Protein AF-A0AAE9Y9X3-F1 (afdb_monomer)

Radius of gyration: 46.25 Å; Cα contacts (8 Å, |Δi|>4): 2436; chains: 1; bounding box: 100×84×172 Å

Secondary structure (DSSP, 8-state):
------------------S---------PPPP-GGG-EEEE---SEEEE--SSHHHHT----GGGSS----SEEEEEEEESS--TTT----BTTB----HHHHSS---HHHHHH-HHHHHHHHHHHHHHHHHHHH-TT-EEEEEETTTT-EEEEEEEGGGHHHHHTSTTEEEEEE---EEPP---PPPPPPPS--TTTTTT-EEEEEESB--TT-GGG-S-EEEEEE--S-GGG--SB-HHHHHHHHHHHHH-TTSEEEEEE--SBTTEE-HHHHHHHHHHHHHTT-SEEE--PPPPS-TTT-HHHHHHHHHHHTTPEEEESS--TTSEE--S-TTTHHHHHHHHHHHHHHHHHHSTT--HHHHHHHHHTSSTT---HHHHT--SEEE---HHHHHHHTT-GGGS--SSEEEE-BTTEEEEEEEEEE-SSS-EEEEEEEE-TTEEEEEESSEEEE-TT-EEEEEEEEEESS-EEEEEEEE-TTSPPEEEEEEEEPPPP-EEEEEEES-SEEEBT-EEEEEEEEEE-SSS-EEEEEEEEE-TTEEEEEE-TTEEEEETTEEEEEEEEEPPP-PPPEEEEE--SS----GGGGTPPPBP--BSEEEEEEEEEEEEETTEEEEEEEEETTS-EEET---SGGG--SS--SSS-S-PPTTEEEEEESSEE-TTS-EEEEEEEE-SS-EEEEEEEEEEETTT--EEEEEEEEE-SSS--EEEE--TT-----TT-SS--EEEEB-TTSS-B--EESGGGGSSS----EEEEEPPPPPPEEEEEEEEEEE-SSEEEEEEEEEEETT-SS-EEEEEEEEEES--HHHHHHHHHHHHHHH-SSPPPHHHHHHHHHHHHTTSS-HHHHHHHHTT-HHHHHHHHHHHHHHHTSSPPPHHHHHHHHHHHHTT--HHHHHHHHHHSHHHHHHTTT-HHHHHHHHIIIIISSPPPHHHHHHHHHHHHTT--HHHHHHHHTTSHHHHHHHHHHHHHHHHSSPPPHHHHHHHHHHHHHS-HHHHHHHHHTSHHHHH--

Foldseek 3Di:
DDDDDDDDDDDDDDDDDDDDDPPPDDDQFDFDDCVLKFWDFFAFPDKFFFQPDLLLLLAAADPCLQADPFQDKFKKWWFFSADALQLALDDDPPFHHNHCLNPVDFRAPCCCVDGPSNVVLVVVQVVLVVQLCVQFVQKAWDAAQRHQRSTTMIIGRSNCSNSNSVGPGTAYIYGQDWFWFLAAPDAQPAADDDDLQQLAPAAEEQEAAAADCVDPLQPAAAAEEEELDPDPVLHDDHAPLSNSLSSLLCSLRVNHHYYYYYQASYSTIGGLNSLLVSLSVCSNSPHQEYEGRGAADPQLSNDSNSSSQLSSLSSNYAYQYCHPRLSHLHQDDDSNCRSSRSSNVRNLLSSLCVLDPPDGSQQSSFLQVQADPPDSPSVSSNQQQKGFDFDSVVCSVLRSDCQATQHLAHEEEDDLQKDKYKHKIFGQDQAKWKKAKDWDKPQKDKDKPPRIDIDGHGGMDMIMIMIGHLAWIWTWIWIDTPPHGIGIYIYTYGYPFWDKAKAKDWPAQADAFFDKIKMKIKIFGAAQGWKWKKKKKFKDQQKFFDAKFPPWGDPDRGMIIHDTDIWHGWFAWFKAKAFDSPDRDDPVVVSVWFADQWFFLMKGKTFAPFWFADRNDTARIKIHTQQAKIARHHDPRSSCSDQADDPDLDRCNAAWMAGLKGHRWTSVLWRHKTWIWMDSPPWIWIKIWGFIAHPPPRHTDIWMWTTTRPPDGWIKIHDHRPGRDAPPPHPGWMWHWTHHRVSNHINTDIDRPVCPPDDRHMIIIDIGDIDGTTMDMMMTMMGGNFADKMKIKMWMDMRNHPGTHIYMRIHGYPHHGLVVLLVLLQLLLVLQEDDGDDPVRSVVNSVCCSVVVAPLLNSLLVSLLYLVNQLVVLQVLCCLQVVDGDDPVRSVVSSVCQSVFHAVLLVQLVNQLDPSLCVVLVVQQLSSQQSLCCRQQVDGDDPVRSVVRSVVVVVPQGSSNVRSVSCLDLSNLLVLLQVLLCSQQVDGDDPVSSVVLSVQSNVGHVSSSSSPNCSDPSSVVRD

Sequence (1023 aa):
MRSRAPALLVVAVTVLGVLGGVVPAGPVHAQQDPARFTATALDPVGRVRGAEVASARLARSDPDLRAPASAERVAVLVRLDQDPLATYTGGVDGAPATSPAATGRPLTAEVAATSSHARRAATREAEVTRALRAAVPGLRVVRRLPVLYGGLAATVPADQVAAVLAVPGVVAVQSDAPRPLRTGPDPVPDAPGGDLAAGEGTTVAVLGGAVDRGDDRLAGPVAEDRDLVTDPSARGPASRASTELAAAVAATAPAAALGSYRVCAEAATCAPSTVVAGLEAAVLDGADVATHLLPAPADPRTDPVALAALGADAAGTVVVDGSGAPWTATVDGPDDQVVARTGRTAGALAATAAAAPGWSPAQVRSALAAGPGEGLDPATVAAPGLTFDETLARTLALGAEGTHLNTPAVEATLDGGRLATTRTVTNVSDGPATYRAEADVPGATVEVRPARFTLGPGARKELAITVEASGAVTGEVRLVADARPPVHLPVRVVGPAADVRVTTACAATTVAVTDRTPCTATATNEGVGATTVAGTTVVDDHLRVDAAGAPAAVTGPRSTALAPTTLSGREPGALALEPTGTDGYVPLDSLGVAPVPVGDREGLEVALDRPVTFDGTTSDRLGVSSDGYLVVGGIDDPTELVCCPSRTSDEATPDGVVAPFWTDLTGTGAPGISVAAVTDGARRWVVVEWRLAVVGTGARRTFQAWLGQDGAHDVALAYPAGRTPSTEGLAAPAAVGATGRDGRTGALRPGAEVLGGPGPVDRRVTAAASGPPDAVSWPVEVAGWAGGAGVVRTEVTASGATDPATAAAEVAVDGPGPGAVEADVDRLADDLTEDALAPARRADLADRLRTGTLTREGLARVLATDPAWLGRVVDATYQEVAGAAPDADGRRFWVEALASGTSVRALVAALVGTEAFYAAAGRDPGALVDLAFARVLGRAPDAAGRDYWVARLDAGLSRAALGHTLAALDEVGARRVRDVARLLLDRDPTPTEAARWETVLRRGTVVDLTTAVASSPAYREGG

pLDDT: mean 83.74, std 14.24, range [26.98, 97.81]

Mean predicted aligned error: 17.61 Å

Organism: NCBI:txid467976

InterPro domains:
  IPR025282 Domain of unknown function DUF4214 [PF13946] (926-961)
  IPR036852 Peptidase S8/S53 domain superfamily [G3DSA:3.40.50.200] (194-338)
  IPR036852 Peptidase S8/S53 domain superfamily [SSF52743] (198-370)
  IPR038255 Phycobilisome linker domain superfamily [G3DSA:1.10.3130.20] (863-969)
  IPR041469 Subtilisin-like protease, fibronectin type-III domain [PF17766] (405-477)

Solvent-accessible surface area (backbone atoms only — not comparable to full-atom values): 52623 Å² total; per-residue (Å²): 133,86,91,84,85,84,91,88,84,91,83,87,82,90,78,90,88,87,82,87,80,77,72,79,76,69,85,76,65,68,61,48,68,62,90,58,50,50,57,44,69,49,69,61,80,46,76,42,62,23,45,87,28,56,80,30,44,37,39,54,52,42,75,80,50,60,76,36,91,44,74,56,76,39,47,30,34,38,34,25,54,43,67,13,42,22,63,26,66,45,90,50,91,92,23,73,49,51,5,16,78,66,64,80,42,82,45,33,61,64,54,60,69,66,33,56,45,43,54,49,52,54,51,51,51,55,51,40,52,52,49,42,39,69,69,35,76,72,50,43,79,77,46,78,35,55,44,31,58,16,28,34,28,30,35,31,37,33,57,46,38,53,52,50,59,67,34,80,56,41,57,23,50,32,79,27,62,65,41,57,49,61,63,37,88,64,78,63,72,83,54,71,92,64,66,67,64,27,5,44,94,29,29,39,29,42,41,29,26,40,57,52,81,83,43,81,71,60,75,50,49,72,63,52,81,46,80,62,50,87,55,75,87,47,60,54,66,64,14,66,56,37,31,39,21,53,35,21,19,35,46,49,8,38,34,23,20,47,20,42,27,22,22,24,36,39,72,47,34,30,28,42,64,32,46,35,49,37,50,41,51,34,42,38,72,60,25,42,23,35,36,43,47,48,63,53,54,100,51,25,63,40,32,68,48,44,46,18,34,47,15,33,30,33,40,52,17,35,33,33,29,30,40,67,25,90,71,40,48,59,49,83,71,63,54,53,51,40,40,44,48,47,12,34,52,45,9,48,47,30,25,36,43,44,74,42,80,84,60,52,36,39,30,45,48,19,18,59,63,15,41,69,80,96,59,89,48,66,76,56,37,66,58,36,47,52,29,20,64,53,48,68,70,57,51,45,69,43,46,74,53,64,56,56,46,28,52,49,51,45,54,45,67,35,52,88,37,41,41,78,36,48,39,46,41,31,25,78,34,99,53,67,49,55,36,34,63,46,73,54,38,69,82,46,53,70,47,56,41,70,44,60,52,73,36,45,54,73,32,72,48,73,33,42,39,35,43,36,31,72,45,64,36,59,36,32,38,36,41,39,36,88,99,49,67,54,34,35,25,48,31,44,34,37,43,57,68,47,39,56,50,45,46,40,49,53,81,46,57,60,35,40,55,76,35,74,37,54,28,40,38,36,45,32,27,72,24,60,55,52,33,41,34,33,30,38,40,37,41,42,85,24,32,30,46,75,48,48,36,70,69,25,42,68,75,47,62,35,30,31,36,40,56,80,41,77,31,50,29,20,47,77,36,50,36,40,71,41,82,42,91,86,76,52,30,63,69,52,60,84,54,73,34,69,53,45,78,39,42,67,43,24,30,36,29,31,66,45,97,60,41,33,22,53,79,96,41,76,35,45,30,34,13,40,40,34,20,36,33,33,24,64,60,34,71,94,48,40,63,62,52,63,44,52,53,44,92,55,100,79,44,92,60,55,47,20,26,44,19,62,49,23,19,51,24,13,11,66,98,34,66,12,42,28,43,26,44,34,31,65,88,84,56,43,29,43,38,40,36,46,34,26,12,34,65,100,71,67,50,74,42,50,42,26,41,39,36,25,47,80,70,47,74,40,38,35,32,27,39,46,62,98,43,64,76,69,75,78,91,57,92,54,49,41,28,43,37,31,35,30,68,82,60,77,32,46,35,57,45,64,49,76,74,80,77,70,58,95,70,87,62,35,33,32,56,44,70,47,80,51,52,78,56,29,68,53,62,31,43,35,34,35,26,21,62,20,16,43,85,15,44,42,38,36,41,33,42,41,54,64,41,96,67,65,31,61,29,61,30,65,32,32,18,54,59,70,37,73,68,62,47,47,54,58,52,48,56,54,37,68,72,24,39,82,65,81,68,55,69,69,59,48,50,51,54,33,48,30,44,74,71,62,79,33,51,66,51,54,51,29,44,62,38,40,51,28,61,52,41,37,37,53,56,50,43,51,52,26,39,49,56,74,68,42,74,63,53,76,67,59,44,50,53,50,27,54,39,43,58,73,59,43,41,64,39,58,54,48,6,51,52,47,42,32,68,67,49,34,53,74,25,72,70,35,65,61,44,35,50,42,50,49,27,40,36,63,70,68,40,77,61,52,74,68,59,43,51,56,51,34,56,36,44,77,72,65,49,49,51,29,57,51,26,36,55,59,47,66,35,66,72,37,42,52,48,52,46,36,54,56,31,34,72,67,46,79,37,76,60,52,74,69,53,43,61,52,42,36,56,41,41,76,77,48,22,64,44,53,31,46,16,59,48,65,51,29,70,65,41,73,76,48,114

Structure (mmCIF, N/CA/C/O backbone):
data_AF-A0AAE9Y9X3-F1
#
_entry.id   AF-A0AAE9Y9X3-F1
#
loop_
_atom_site.group_PDB
_atom_site.id
_atom_site.type_symbol
_atom_site.label_atom_id
_atom_site.label_alt_id
_atom_site.label_comp_id
_atom_site.label_asym_id
_atom_site.label_entity_id
_atom_site.label_seq_id
_atom_site.pdbx_PDB_ins_code
_atom_site.Cartn_x
_atom_site.Cartn_y
_atom_site.Cartn_z
_atom_site.occupancy
_atom_site.B_iso_or_equiv
_atom_site.auth_seq_id
_atom_site.auth_comp_id
_atom_site.auth_asym_id
_atom_site.auth_atom_id
_atom_site.pdbx_PDB_model_num
ATOM 1 N N . MET A 1 1 ? 14.535 36.442 74.584 1.00 35.25 1 MET A N 1
ATOM 2 C CA . MET A 1 1 ? 14.709 37.910 74.493 1.00 35.25 1 MET A CA 1
ATOM 3 C C . MET A 1 1 ? 13.662 38.466 73.525 1.00 35.25 1 MET A C 1
ATOM 5 O O . MET A 1 1 ? 13.624 37.992 72.406 1.00 35.25 1 MET A O 1
ATOM 9 N N . ARG A 1 2 ? 12.793 39.368 74.027 1.00 33.66 2 ARG A N 1
ATOM 10 C CA . ARG A 1 2 ? 11.992 40.454 73.382 1.00 33.66 2 ARG A CA 1
ATOM 11 C C . ARG A 1 2 ? 11.577 40.271 71.902 1.00 33.66 2 ARG A C 1
ATOM 13 O O . ARG A 1 2 ? 12.431 40.282 71.034 1.00 33.66 2 ARG A O 1
ATOM 20 N N . SER A 1 3 ? 10.311 39.972 71.590 1.00 35.66 3 SER A N 1
ATOM 21 C CA . SER A 1 3 ? 9.135 40.866 71.406 1.00 35.66 3 SER A CA 1
ATOM 22 C C . SER A 1 3 ? 9.188 41.839 70.210 1.00 35.66 3 SER A C 1
ATOM 24 O O . SER A 1 3 ? 10.092 42.666 70.134 1.00 35.66 3 SER A O 1
ATOM 26 N N . ARG A 1 4 ? 8.155 41.779 69.340 1.00 32.78 4 ARG A N 1
ATOM 27 C CA . ARG A 1 4 ? 7.258 42.897 68.943 1.00 32.78 4 ARG A CA 1
ATOM 28 C C . ARG A 1 4 ? 6.197 42.466 67.901 1.00 32.78 4 ARG A C 1
ATOM 30 O O . ARG A 1 4 ? 6.539 42.048 66.805 1.00 32.78 4 ARG A O 1
ATOM 37 N N . ALA A 1 5 ? 4.921 42.623 68.268 1.00 35.88 5 ALA A N 1
ATOM 38 C CA . ALA A 1 5 ? 3.768 42.903 67.383 1.00 35.88 5 ALA A CA 1
ATOM 39 C C . ALA A 1 5 ? 3.546 44.455 67.364 1.00 35.88 5 ALA A C 1
ATOM 41 O O . ALA A 1 5 ? 4.271 45.091 68.147 1.00 35.88 5 ALA A O 1
ATOM 42 N N . PRO A 1 6 ? 2.618 45.114 66.595 1.00 47.94 6 PRO A N 1
ATOM 43 C CA . PRO A 1 6 ? 1.173 44.775 66.491 1.00 47.94 6 PRO A CA 1
ATOM 44 C C . PRO A 1 6 ? 0.355 45.184 65.207 1.00 47.94 6 PRO A C 1
ATOM 46 O O . PRO A 1 6 ? 0.790 45.988 64.396 1.00 47.94 6 PRO A O 1
ATOM 49 N N . ALA A 1 7 ? -0.884 44.651 65.142 1.00 30.78 7 ALA A N 1
ATOM 50 C CA . ALA A 1 7 ? -2.204 45.242 64.776 1.00 30.78 7 ALA A CA 1
ATOM 51 C C . ALA A 1 7 ? -2.586 45.776 63.365 1.00 30.78 7 ALA A C 1
ATOM 53 O O . ALA A 1 7 ? -1.952 46.685 62.849 1.00 30.78 7 ALA A O 1
ATOM 54 N N . LEU A 1 8 ? -3.754 45.311 62.864 1.00 29.44 8 LEU A N 1
ATOM 55 C CA . LEU A 1 8 ? -4.970 46.027 62.363 1.00 29.44 8 LEU A CA 1
ATOM 56 C C . LEU A 1 8 ? -5.870 44.991 61.626 1.00 29.44 8 LEU A C 1
ATOM 58 O O . LEU A 1 8 ? -5.322 44.086 61.015 1.00 29.44 8 LEU A O 1
ATOM 62 N N . LEU A 1 9 ? -7.204 45.006 61.524 1.00 26.98 9 LEU A N 1
ATOM 63 C CA . LEU A 1 9 ? -8.363 45.618 62.187 1.00 26.98 9 LEU A CA 1
ATOM 64 C C . LEU A 1 9 ? -9.585 44.819 61.654 1.00 26.98 9 LEU A C 1
ATOM 66 O O . LEU A 1 9 ? -9.645 44.516 60.465 1.00 26.98 9 LEU A O 1
ATOM 70 N N . VAL A 1 10 ? -10.544 44.474 62.513 1.00 30.25 10 VAL A N 1
ATOM 71 C CA . VAL A 1 10 ? -11.803 43.788 62.162 1.00 30.25 10 VAL A CA 1
ATOM 72 C C . VAL A 1 10 ? -12.863 44.817 61.759 1.00 30.25 10 VAL A C 1
ATOM 74 O O . VAL A 1 10 ? -13.076 45.774 62.500 1.00 30.25 10 VAL A O 1
ATOM 77 N N . VAL A 1 11 ? -13.590 44.579 60.661 1.00 27.88 11 VAL A N 1
ATOM 78 C CA . VAL A 1 11 ? -14.940 45.128 60.441 1.00 27.88 11 VAL A CA 1
ATOM 79 C C . VAL A 1 11 ? -15.844 44.001 59.947 1.00 27.88 11 VAL A C 1
ATOM 81 O O . VAL A 1 11 ? -15.675 43.488 58.845 1.00 27.88 11 VAL A O 1
ATOM 84 N N . ALA A 1 12 ? -16.798 43.618 60.794 1.00 30.80 12 ALA A N 1
ATOM 85 C CA . ALA A 1 12 ? -17.920 42.756 60.462 1.00 30.80 12 ALA A CA 1
ATOM 86 C C . ALA A 1 12 ? -19.157 43.636 60.236 1.00 30.80 12 ALA A C 1
ATOM 88 O O . ALA A 1 12 ? -19.496 44.447 61.097 1.00 30.80 12 ALA A O 1
ATOM 89 N N . VAL A 1 13 ? -19.838 43.457 59.104 1.00 28.34 13 VAL A N 1
ATOM 90 C CA . VAL A 1 13 ? -21.199 43.963 58.881 1.00 28.34 13 VAL A CA 1
ATOM 91 C C . VAL A 1 13 ? -22.054 42.805 58.377 1.00 28.34 13 VAL A C 1
ATOM 93 O O . VAL A 1 13 ? -21.877 42.302 57.273 1.00 28.34 13 VAL A O 1
ATOM 96 N N . THR A 1 14 ? -22.971 42.377 59.237 1.00 36.31 14 THR A N 1
ATOM 97 C CA . THR A 1 14 ? -24.122 41.509 58.967 1.00 36.31 14 THR A CA 1
ATOM 98 C C . THR A 1 14 ? -25.162 42.232 58.111 1.00 36.31 14 THR A C 1
ATOM 100 O O . THR A 1 14 ? -25.581 43.328 58.481 1.00 36.31 14 THR A O 1
ATOM 103 N N . VAL A 1 15 ? -25.663 41.589 57.048 1.00 31.42 15 VAL A N 1
ATOM 104 C CA . VAL A 1 15 ? -26.929 41.961 56.392 1.00 31.42 15 VAL A CA 1
ATOM 105 C C . VAL A 1 15 ? -27.776 40.711 56.139 1.00 31.42 15 VAL A C 1
ATOM 107 O O . VAL A 1 15 ? -27.318 39.726 55.567 1.00 31.42 15 VAL A O 1
ATOM 110 N N . LEU A 1 16 ? -29.015 40.798 56.630 1.00 32.44 16 LEU A N 1
ATOM 111 C CA . LEU A 1 16 ? -30.159 39.901 56.475 1.00 32.44 16 LEU A CA 1
ATOM 112 C C . LEU A 1 16 ? -30.390 39.455 55.021 1.00 32.44 16 LEU A C 1
ATOM 114 O O . LEU A 1 16 ? -30.495 40.288 54.124 1.00 32.44 16 LEU A O 1
ATOM 118 N N . GLY A 1 17 ? -30.594 38.153 54.824 1.00 37.88 17 GLY A N 1
ATOM 119 C CA . GLY A 1 17 ? -31.168 37.590 53.605 1.00 37.88 17 GLY A CA 1
ATOM 120 C C . GLY A 1 17 ? -32.661 37.318 53.776 1.00 37.88 17 GLY A C 1
ATOM 121 O O . GLY A 1 17 ? -33.032 36.653 54.734 1.00 37.88 17 GLY A O 1
ATOM 122 N N . VAL A 1 18 ? -33.480 37.857 52.868 1.00 43.38 18 VAL A N 1
ATOM 123 C CA . VAL A 1 18 ? -34.578 37.216 52.107 1.00 43.38 18 VAL A CA 1
ATOM 124 C C . VAL A 1 18 ? -35.108 38.287 51.141 1.00 43.38 18 VAL A C 1
ATOM 126 O O . VAL A 1 18 ? -35.573 39.320 51.610 1.00 43.38 18 VAL A O 1
ATOM 129 N N . LEU A 1 19 ? -35.045 38.038 49.823 1.00 34.72 19 LEU A N 1
ATOM 130 C CA . LEU A 1 19 ? -36.093 38.327 48.819 1.00 34.72 19 LEU A CA 1
ATOM 131 C C . LEU A 1 19 ? -35.570 38.064 47.388 1.00 34.72 19 LEU A C 1
ATOM 133 O O . LEU A 1 19 ? -34.724 38.789 46.880 1.00 34.72 19 LEU A O 1
ATOM 137 N N . GLY A 1 20 ? -36.108 37.010 46.764 1.00 39.22 20 GLY A N 1
ATOM 138 C CA . GLY A 1 20 ? -36.366 36.876 45.322 1.00 39.22 20 GLY A CA 1
ATOM 139 C C . GLY A 1 20 ? -35.314 37.364 44.324 1.00 39.22 20 GLY A C 1
ATOM 140 O O . GLY A 1 20 ? -35.564 38.320 43.597 1.00 39.22 20 GLY A O 1
ATOM 141 N N . GLY A 1 21 ? -34.198 36.647 44.192 1.00 29.73 21 GLY A N 1
ATOM 142 C CA . GLY A 1 21 ? -33.394 36.696 42.973 1.00 29.73 21 GLY A CA 1
ATOM 143 C C . GLY A 1 21 ? -33.996 35.760 41.929 1.00 29.73 21 GLY A C 1
ATOM 144 O O . GLY A 1 21 ? -33.691 34.570 41.928 1.00 29.73 21 GLY A O 1
ATOM 145 N N . VAL A 1 22 ? -34.866 36.278 41.061 1.00 35.91 22 VAL A N 1
ATOM 146 C CA . VAL A 1 22 ? -35.162 35.622 39.783 1.00 35.91 22 VAL A CA 1
ATOM 147 C C . VAL A 1 22 ? -33.842 35.587 39.020 1.00 35.91 22 VAL A C 1
ATOM 149 O O . VAL A 1 22 ? -33.368 36.619 38.551 1.00 35.91 22 VAL A O 1
ATOM 152 N N . VAL A 1 23 ? -33.217 34.413 38.943 1.00 34.84 23 VAL A N 1
ATOM 153 C CA . VAL A 1 23 ? -32.178 34.163 37.942 1.00 34.84 23 VAL A CA 1
ATOM 154 C C . VAL A 1 23 ? -32.865 34.389 36.596 1.00 34.84 23 VAL A C 1
ATOM 156 O O . VAL A 1 23 ? -33.884 33.735 36.352 1.00 34.84 23 VAL A O 1
ATOM 159 N N . PRO A 1 24 ? -32.411 35.325 35.743 1.00 30.25 24 PRO A N 1
ATOM 160 C CA . PRO A 1 24 ? -32.982 35.431 34.415 1.00 30.25 24 PRO A CA 1
ATOM 161 C C . PRO A 1 24 ? -32.726 34.088 33.735 1.00 30.25 24 PRO A C 1
ATOM 163 O O . PRO A 1 24 ? -31.577 33.694 33.537 1.00 30.25 24 PRO A O 1
ATOM 166 N N . ALA A 1 25 ? -33.800 33.357 33.437 1.00 35.50 25 ALA A N 1
ATOM 167 C CA . ALA A 1 25 ? -33.724 32.270 32.484 1.00 35.50 25 ALA A CA 1
ATOM 168 C C . ALA A 1 25 ? -33.098 32.867 31.219 1.00 35.50 25 ALA A C 1
ATOM 170 O O . ALA A 1 25 ? -33.637 33.824 30.657 1.00 35.50 25 ALA A O 1
ATOM 171 N N . GLY A 1 26 ? -31.927 32.363 30.823 1.00 36.84 26 GLY A N 1
ATOM 172 C CA . GLY A 1 26 ? -31.369 32.681 29.514 1.00 36.84 26 GLY A CA 1
ATOM 173 C C . GLY A 1 26 ? -32.420 32.392 28.434 1.00 36.84 26 GLY A C 1
ATOM 174 O O . GLY A 1 26 ? -33.311 31.567 28.666 1.00 36.84 26 GLY A O 1
ATOM 175 N N . PRO A 1 27 ? -32.373 33.078 27.281 1.00 33.69 27 PRO A N 1
ATOM 176 C CA . PRO A 1 27 ? -33.370 32.899 26.235 1.00 33.69 27 PRO A CA 1
ATOM 177 C C . PRO A 1 27 ? -33.464 31.416 25.860 1.00 33.69 27 PRO A C 1
ATOM 179 O O . PRO A 1 27 ? -32.510 30.817 25.360 1.00 33.69 27 PRO A O 1
ATOM 182 N N . VAL A 1 28 ? -34.621 30.817 26.142 1.00 39.88 28 VAL A N 1
ATOM 183 C CA . VAL A 1 28 ? -34.972 29.481 25.663 1.00 39.88 28 VAL A CA 1
ATOM 184 C C . VAL A 1 28 ? -35.075 29.596 24.145 1.00 39.88 28 VAL A C 1
ATOM 186 O O . VAL A 1 28 ? -35.920 30.336 23.644 1.00 39.88 28 VAL A O 1
ATOM 189 N N . HIS A 1 29 ? -34.177 28.925 23.422 1.00 49.03 29 HIS A N 1
ATOM 190 C CA . HIS A 1 29 ? -34.213 28.879 21.962 1.00 49.03 29 HIS A CA 1
ATOM 191 C C . HIS A 1 29 ? -35.544 28.267 21.513 1.00 49.03 29 HIS A C 1
ATOM 193 O O . HIS A 1 29 ? -35.917 27.181 21.962 1.00 49.03 29 HIS A O 1
ATOM 199 N N . ALA A 1 30 ? -36.282 28.986 20.668 1.00 50.12 30 ALA A N 1
ATOM 200 C CA . ALA A 1 30 ? -37.533 28.505 20.102 1.00 50.12 30 ALA A CA 1
ATOM 201 C C . ALA A 1 30 ? -37.240 27.558 18.931 1.00 50.12 30 ALA A C 1
ATOM 203 O O . ALA A 1 30 ? -36.390 27.850 18.093 1.00 50.12 30 ALA A O 1
ATOM 204 N N . GLN A 1 31 ? -37.958 26.437 18.877 1.00 59.75 31 GLN A N 1
ATOM 205 C CA . GLN A 1 31 ? -38.006 25.570 17.700 1.00 59.75 31 GLN A CA 1
ATOM 206 C C . GLN A 1 31 ? -38.444 26.403 16.483 1.00 59.75 31 GLN A C 1
ATOM 208 O O . GLN A 1 31 ? -39.350 27.232 16.609 1.00 59.75 31 GLN A O 1
ATOM 213 N N . GLN A 1 32 ? -37.798 26.217 15.331 1.00 69.50 32 GLN A N 1
ATOM 214 C CA . GLN A 1 32 ? -38.153 26.948 14.111 1.00 69.50 32 GLN A CA 1
ATOM 215 C C . GLN A 1 32 ? -39.584 26.611 13.677 1.00 69.50 32 GLN A C 1
ATOM 217 O O . GLN A 1 32 ? -40.059 25.495 13.900 1.00 69.50 32 GLN A O 1
ATOM 222 N N . ASP A 1 33 ? -40.265 27.575 13.053 1.00 76.19 33 ASP A N 1
ATOM 223 C CA . ASP A 1 33 ? -41.601 27.371 12.489 1.00 76.19 33 ASP A CA 1
ATOM 224 C C . ASP A 1 33 ? -41.503 26.486 11.232 1.00 76.19 33 ASP A C 1
ATOM 226 O O . ASP A 1 33 ? -40.959 26.944 10.220 1.00 76.19 33 ASP A O 1
ATOM 230 N N . PRO A 1 34 ? -42.035 25.246 11.248 1.00 77.69 34 PRO A N 1
ATOM 231 C CA . PRO A 1 34 ? -41.969 24.347 10.098 1.00 77.69 34 PRO A CA 1
ATOM 232 C C . PRO A 1 34 ? -42.619 24.935 8.841 1.00 77.69 34 PRO A C 1
ATOM 234 O O . PRO A 1 34 ? -42.225 24.583 7.735 1.00 77.69 34 PRO A O 1
ATOM 237 N N . ALA A 1 35 ? -43.568 25.872 8.983 1.00 82.38 35 ALA A N 1
ATOM 238 C CA . ALA A 1 35 ? -44.257 26.497 7.855 1.00 82.38 35 ALA A CA 1
ATOM 239 C C . ALA A 1 35 ? -43.337 27.335 6.946 1.00 82.38 35 ALA A C 1
ATOM 241 O O . ALA A 1 35 ? -43.733 27.676 5.831 1.00 82.38 35 ALA A O 1
ATOM 242 N N . ARG A 1 36 ? -42.118 27.670 7.397 1.00 86.75 36 ARG A N 1
ATOM 243 C CA . ARG A 1 36 ? -41.101 28.326 6.559 1.00 86.75 36 ARG A CA 1
ATOM 244 C C . ARG A 1 36 ? -40.420 27.390 5.573 1.00 86.75 36 ARG A C 1
ATOM 246 O O . ARG A 1 36 ? -39.824 27.883 4.622 1.00 86.75 36 ARG A O 1
ATOM 253 N N . PHE A 1 37 ? -40.479 26.084 5.801 1.00 91.19 37 PHE A N 1
ATOM 254 C CA . PHE A 1 37 ? -39.674 25.124 5.070 1.00 91.19 37 PHE A CA 1
ATOM 255 C C . PHE A 1 37 ? -40.531 24.227 4.187 1.00 91.19 37 PHE A C 1
ATOM 257 O O . PHE A 1 37 ? -41.647 23.837 4.526 1.00 91.19 37 PHE A O 1
ATOM 264 N N . THR A 1 38 ? -39.962 23.852 3.050 1.00 93.00 38 THR A N 1
ATOM 265 C CA . THR A 1 38 ? -40.439 22.734 2.238 1.00 93.00 38 THR A CA 1
ATOM 266 C C . THR A 1 38 ? -39.348 21.677 2.197 1.00 93.00 38 THR A C 1
ATOM 268 O O . THR A 1 38 ? -38.167 22.017 2.109 1.00 93.00 38 THR A O 1
ATOM 271 N N . ALA A 1 39 ? -39.733 20.405 2.295 1.00 94.69 39 ALA A N 1
ATOM 272 C CA . ALA A 1 39 ? -38.803 19.285 2.306 1.00 94.69 39 ALA A CA 1
ATOM 273 C C . ALA A 1 39 ? -39.153 18.269 1.218 1.00 94.69 39 ALA A C 1
ATOM 275 O O . ALA A 1 39 ? -40.323 17.995 0.955 1.00 94.69 39 ALA A O 1
ATOM 276 N N . THR A 1 40 ? -38.122 17.694 0.608 1.00 96.19 40 THR A N 1
ATOM 277 C CA . THR A 1 40 ? -38.216 16.522 -0.265 1.00 96.19 40 THR A CA 1
ATOM 278 C C . THR A 1 40 ? -37.394 15.409 0.365 1.00 96.19 40 THR A C 1
ATOM 280 O O . THR A 1 40 ? -36.208 15.608 0.626 1.00 96.19 40 THR A O 1
ATOM 283 N N . ALA A 1 41 ? -38.016 14.261 0.639 1.00 95.19 41 ALA A N 1
ATOM 284 C CA . ALA A 1 41 ? -37.310 13.102 1.178 1.00 95.19 41 ALA A CA 1
ATOM 285 C C . ALA A 1 41 ? -36.222 12.634 0.198 1.00 95.19 41 ALA A C 1
ATOM 287 O O . ALA A 1 41 ? -36.451 12.600 -1.012 1.00 95.19 41 ALA A O 1
ATOM 288 N N . LEU A 1 42 ? -35.049 12.289 0.729 1.00 94.50 42 LEU A N 1
ATOM 289 C CA . LEU A 1 42 ? -33.960 11.677 -0.026 1.00 94.50 42 LEU A CA 1
ATOM 290 C C . LEU A 1 42 ? -33.854 10.215 0.407 1.00 94.50 42 LEU A C 1
ATOM 292 O O . LEU A 1 42 ? -33.386 9.921 1.508 1.00 94.50 42 LEU A O 1
ATOM 296 N N . ASP A 1 43 ? -34.331 9.311 -0.446 1.00 89.88 43 ASP A N 1
ATOM 297 C CA . ASP A 1 43 ? -34.307 7.880 -0.156 1.00 89.88 43 ASP A CA 1
ATOM 298 C C . ASP A 1 43 ? -32.873 7.327 -0.264 1.00 89.88 43 ASP A C 1
ATOM 300 O O . ASP A 1 43 ? -32.165 7.640 -1.228 1.00 89.88 43 ASP A O 1
ATOM 304 N N . PRO A 1 44 ? -32.432 6.480 0.684 1.00 90.75 44 PRO A N 1
ATOM 305 C CA . PRO A 1 44 ? -31.143 5.812 0.581 1.00 90.75 44 PRO A CA 1
ATOM 306 C C . PRO A 1 44 ? -31.056 4.943 -0.678 1.00 90.75 44 PRO A C 1
ATOM 308 O O . PRO A 1 44 ? -31.953 4.149 -0.966 1.00 90.75 44 PRO A O 1
ATOM 311 N N . VAL A 1 45 ? -29.942 5.053 -1.397 1.00 90.25 45 VAL A N 1
ATOM 312 C CA . VAL A 1 45 ? -29.623 4.234 -2.577 1.00 90.25 45 VAL A CA 1
ATOM 313 C C . VAL A 1 45 ? -28.959 2.908 -2.201 1.00 90.25 45 VAL A C 1
ATOM 315 O O . VAL A 1 45 ? -28.910 1.987 -3.015 1.00 90.25 45 VAL A O 1
ATOM 318 N N . GLY A 1 46 ? -28.475 2.793 -0.963 1.00 85.62 46 GLY A N 1
ATOM 319 C CA . GLY A 1 46 ? -27.825 1.600 -0.437 1.00 85.62 46 GLY A CA 1
ATOM 320 C C . GLY A 1 46 ? -27.798 1.573 1.089 1.00 85.62 46 GLY A C 1
ATOM 321 O O . GLY A 1 46 ? -28.113 2.557 1.761 1.00 85.62 46 GLY A O 1
ATOM 322 N N . ARG A 1 47 ? -27.430 0.413 1.633 1.00 87.06 47 ARG A N 1
ATOM 323 C CA . ARG A 1 47 ? -27.184 0.202 3.062 1.00 87.06 47 ARG A CA 1
ATOM 324 C C . ARG A 1 47 ? -25.832 -0.468 3.228 1.00 87.06 47 ARG A C 1
ATOM 326 O O . ARG A 1 47 ? -25.528 -1.410 2.498 1.00 87.06 47 ARG A O 1
ATOM 333 N N . VAL A 1 48 ? -25.071 -0.009 4.207 1.00 80.62 48 VAL A N 1
ATOM 334 C CA . VAL A 1 48 ? -23.799 -0.606 4.617 1.00 80.62 48 VAL A CA 1
ATOM 335 C C . VAL A 1 48 ? -23.979 -1.102 6.042 1.00 80.62 48 VAL A C 1
ATOM 337 O O . VAL A 1 48 ? -24.565 -0.410 6.867 1.00 80.62 48 VAL A O 1
ATOM 340 N N . ARG A 1 49 ? -23.516 -2.311 6.351 1.00 79.19 49 ARG A N 1
ATOM 341 C CA . ARG A 1 49 ? -23.579 -2.842 7.715 1.00 79.19 49 ARG A CA 1
ATOM 342 C C . ARG A 1 49 ? -22.170 -3.080 8.213 1.00 79.19 49 ARG A C 1
ATOM 344 O O . ARG A 1 49 ? -21.459 -3.882 7.618 1.00 79.19 49 ARG A O 1
ATOM 351 N N . GLY A 1 50 ? -21.795 -2.383 9.278 1.00 67.25 50 GLY A N 1
ATOM 352 C CA . GLY A 1 50 ? -20.497 -2.548 9.909 1.00 67.25 50 GLY A CA 1
ATOM 353 C C . GLY A 1 50 ? -20.398 -3.898 10.602 1.00 67.25 50 GLY A C 1
ATOM 354 O O . GLY A 1 50 ? -21.411 -4.507 10.954 1.00 67.25 50 GLY A O 1
ATOM 355 N N . ALA A 1 51 ? -19.171 -4.368 10.809 1.00 69.44 51 ALA A N 1
ATOM 356 C CA . ALA A 1 51 ? -18.954 -5.572 11.592 1.00 69.44 51 ALA A CA 1
ATOM 357 C C . ALA A 1 51 ? -19.348 -5.323 13.056 1.00 69.44 51 ALA A C 1
ATOM 359 O O . ALA A 1 51 ? -18.792 -4.451 13.739 1.00 69.44 51 ALA A O 1
ATOM 360 N N . GLU A 1 52 ? -20.294 -6.112 13.560 1.00 68.19 52 GLU A N 1
ATOM 361 C CA . GLU A 1 52 ? -20.686 -6.086 14.966 1.00 68.19 52 GLU A CA 1
ATOM 362 C C . GLU A 1 52 ? -19.503 -6.524 15.843 1.00 68.19 52 GLU A C 1
ATOM 364 O O . GLU A 1 52 ? -19.265 -5.947 16.909 1.00 68.19 52 GLU A O 1
ATOM 369 N N . VAL A 1 53 ? -18.692 -7.460 15.342 1.00 75.75 53 VAL A N 1
ATOM 370 C CA . VAL A 1 53 ? -17.557 -8.049 16.052 1.00 75.75 53 VAL A CA 1
ATOM 371 C C . VAL A 1 53 ? -16.250 -7.273 15.841 1.00 75.75 53 VAL A C 1
ATOM 373 O O . VAL A 1 53 ? -15.785 -7.096 14.715 1.00 75.75 53 VAL A O 1
ATOM 376 N N . ALA A 1 54 ? -15.586 -6.892 16.939 1.00 74.31 54 ALA A N 1
ATOM 377 C CA . ALA A 1 54 ? -14.352 -6.099 16.911 1.00 74.31 54 ALA A CA 1
ATOM 378 C C . ALA A 1 54 ? -13.204 -6.771 16.130 1.00 74.31 54 ALA A C 1
ATOM 380 O O . ALA A 1 54 ? -12.532 -6.117 15.340 1.00 74.31 54 ALA A O 1
ATOM 381 N N . SER A 1 55 ? -13.028 -8.090 16.269 1.00 79.25 55 SER A N 1
ATOM 382 C CA . SER A 1 55 ? -12.020 -8.853 15.513 1.00 79.25 55 SER A CA 1
ATOM 383 C C . SER A 1 55 ? -12.295 -8.919 14.008 1.00 79.25 55 SER A C 1
ATOM 385 O O . SER A 1 55 ? -11.391 -9.210 13.227 1.00 79.25 55 SER A O 1
ATOM 387 N N . ALA A 1 56 ? -13.536 -8.696 13.571 1.00 82.81 56 ALA A N 1
ATOM 388 C CA . ALA A 1 56 ? -13.880 -8.672 12.155 1.00 82.81 56 ALA A CA 1
ATOM 389 C C . ALA A 1 56 ? -13.658 -7.282 11.537 1.00 82.81 56 ALA A C 1
ATOM 391 O O . ALA A 1 56 ? -13.324 -7.212 10.359 1.00 82.81 56 ALA A O 1
ATOM 392 N N . ARG A 1 57 ? -13.723 -6.202 12.334 1.00 76.88 57 ARG A N 1
ATOM 393 C CA . ARG A 1 57 ? -13.460 -4.814 11.890 1.00 76.88 57 ARG A CA 1
ATOM 394 C C . ARG A 1 57 ? -12.034 -4.573 11.397 1.00 76.88 57 ARG A C 1
ATOM 396 O O . ARG A 1 57 ? -11.798 -3.612 10.679 1.00 76.88 57 ARG A O 1
ATOM 403 N N . LEU A 1 58 ? -11.085 -5.423 11.785 1.00 80.25 58 LEU A N 1
ATOM 404 C CA . LEU A 1 58 ? -9.713 -5.340 11.285 1.00 80.25 58 LEU A CA 1
ATOM 405 C C . LEU A 1 58 ? -9.582 -5.817 9.831 1.00 80.25 58 LEU A C 1
ATOM 407 O O . LEU A 1 58 ? -8.632 -5.442 9.153 1.00 80.25 58 LEU A O 1
ATOM 411 N N . ALA A 1 59 ? -10.508 -6.645 9.341 1.00 86.12 59 ALA A N 1
ATOM 412 C CA . ALA A 1 59 ? -10.448 -7.144 7.976 1.00 86.12 59 ALA A CA 1
ATOM 413 C C . ALA A 1 59 ? -10.976 -6.098 6.995 1.00 86.12 59 ALA A 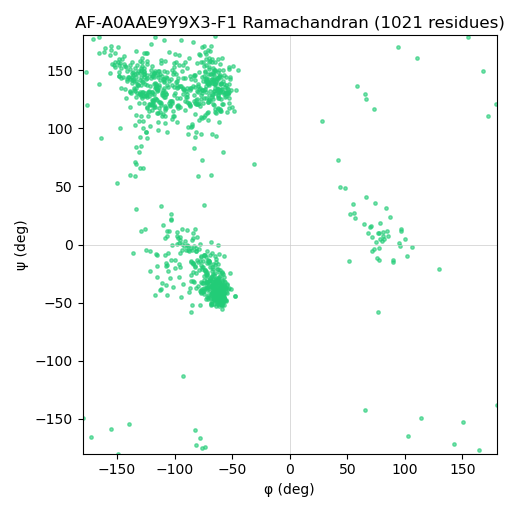C 1
ATOM 415 O O . ALA A 1 59 ? -12.075 -5.575 7.168 1.00 86.12 59 ALA A O 1
ATOM 416 N N . ARG A 1 60 ? -10.220 -5.855 5.923 1.00 85.94 60 ARG A N 1
ATOM 417 C CA . ARG A 1 60 ? -10.636 -5.006 4.803 1.00 85.94 60 ARG A CA 1
ATOM 418 C C . ARG A 1 60 ? -10.632 -5.804 3.514 1.00 85.94 60 ARG A C 1
ATOM 420 O O . ARG A 1 60 ? -9.828 -6.720 3.348 1.00 85.94 60 ARG A O 1
ATOM 427 N N . SER A 1 61 ? -11.553 -5.467 2.615 1.00 87.81 61 SER A N 1
ATOM 428 C CA . SER A 1 61 ? -11.595 -6.095 1.293 1.00 87.81 61 SER A CA 1
ATOM 429 C C . SER A 1 61 ? -10.499 -5.531 0.402 1.00 87.81 61 SER A C 1
ATOM 431 O O . SER A 1 61 ? -10.382 -4.303 0.300 1.00 87.81 61 SER A O 1
ATOM 433 N N . ASP A 1 62 ? -9.765 -6.414 -0.274 1.00 85.50 62 ASP A N 1
ATOM 434 C CA . ASP A 1 62 ? -8.671 -6.024 -1.167 1.00 85.50 62 ASP A CA 1
ATOM 435 C C . ASP A 1 62 ? -9.215 -5.141 -2.307 1.00 85.50 62 ASP A C 1
ATOM 437 O O . ASP A 1 62 ? -10.215 -5.516 -2.934 1.00 85.50 62 ASP A O 1
ATOM 441 N N . PRO A 1 63 ? -8.593 -3.983 -2.610 1.00 81.44 63 PRO A N 1
ATOM 442 C CA . PRO A 1 63 ? -9.091 -3.049 -3.624 1.00 81.44 63 PRO A CA 1
ATOM 443 C C . PRO A 1 63 ? -9.321 -3.698 -4.994 1.00 81.44 63 PRO A C 1
ATOM 445 O O . PRO A 1 63 ? -10.370 -3.495 -5.608 1.00 81.44 63 PRO A O 1
ATOM 448 N N . ASP A 1 64 ? -8.395 -4.561 -5.418 1.00 80.75 64 ASP A N 1
ATOM 449 C CA . ASP A 1 64 ? -8.431 -5.249 -6.716 1.00 80.75 64 ASP A CA 1
ATOM 450 C C . ASP A 1 64 ? -9.620 -6.215 -6.862 1.00 80.75 64 ASP A C 1
ATOM 452 O O . ASP A 1 64 ? -9.992 -6.599 -7.972 1.00 80.75 64 ASP A O 1
ATOM 456 N N . LEU A 1 65 ? -10.250 -6.602 -5.747 1.00 82.81 65 LEU A N 1
ATOM 457 C CA . LEU A 1 65 ? -11.394 -7.510 -5.724 1.00 82.81 65 LEU A CA 1
ATOM 458 C C . LEU A 1 65 ? -12.751 -6.783 -5.693 1.00 82.81 65 LEU A C 1
ATOM 460 O O . LEU A 1 65 ? -13.780 -7.442 -5.832 1.00 82.81 65 LEU A O 1
ATOM 464 N N . ARG A 1 66 ? -12.800 -5.449 -5.547 1.00 72.19 66 ARG A N 1
ATOM 465 C CA . ARG A 1 66 ? -14.070 -4.711 -5.361 1.00 72.19 66 ARG A CA 1
ATOM 466 C C . ARG A 1 66 ? -14.912 -4.567 -6.635 1.00 72.19 66 ARG A C 1
ATOM 468 O O . ARG A 1 66 ? -16.136 -4.540 -6.541 1.00 72.19 66 ARG A O 1
ATOM 475 N N . ALA A 1 67 ? -14.288 -4.498 -7.813 1.00 67.81 67 ALA A N 1
ATOM 476 C CA . ALA A 1 67 ? -14.993 -4.376 -9.098 1.00 67.81 67 ALA A CA 1
ATOM 477 C C . ALA A 1 67 ? -14.240 -5.017 -10.287 1.00 67.81 67 ALA A C 1
ATOM 479 O O . ALA A 1 67 ? -13.991 -4.354 -11.299 1.00 67.81 67 ALA A O 1
ATOM 480 N N . PRO A 1 68 ? -13.837 -6.294 -10.204 1.00 70.62 68 PRO A N 1
ATOM 481 C CA . PRO A 1 68 ? -13.135 -6.942 -11.304 1.00 70.62 68 PRO A CA 1
ATOM 482 C C . PRO A 1 68 ? -14.079 -7.172 -12.497 1.00 70.62 68 PRO A C 1
ATOM 484 O O . PRO A 1 68 ? -15.224 -7.590 -12.347 1.00 70.62 68 PRO A O 1
ATOM 487 N N . ALA A 1 69 ? -13.584 -6.933 -13.712 1.00 70.94 69 ALA A N 1
ATOM 488 C CA . ALA A 1 69 ? -14.371 -7.074 -14.943 1.00 70.94 69 ALA A CA 1
ATOM 489 C C . ALA A 1 69 ? -14.404 -8.513 -15.513 1.00 70.94 69 ALA A C 1
ATOM 491 O O . ALA A 1 69 ? -15.070 -8.762 -16.517 1.00 70.94 69 ALA A O 1
ATOM 492 N N . SER A 1 70 ? -13.655 -9.452 -14.923 1.00 81.31 70 SER A N 1
ATOM 493 C CA . SER A 1 70 ? -13.453 -10.813 -15.446 1.00 81.31 70 SER A CA 1
ATOM 494 C C . SER A 1 70 ? -14.381 -11.838 -14.791 1.00 81.31 70 SER A C 1
ATOM 496 O O . SER A 1 70 ? -14.545 -11.834 -13.577 1.00 81.31 70 SER A O 1
ATOM 498 N N . ALA A 1 71 ? -14.907 -12.785 -15.572 1.00 83.94 71 ALA A N 1
ATOM 499 C CA . ALA A 1 71 ? -15.656 -13.942 -15.062 1.00 83.94 71 ALA A CA 1
ATOM 500 C C . ALA A 1 71 ? -14.753 -15.126 -14.641 1.00 83.94 71 ALA A C 1
ATOM 502 O O . ALA A 1 71 ? -15.246 -16.209 -14.304 1.00 83.94 71 ALA A O 1
ATOM 503 N N . GLU A 1 72 ? -13.425 -14.963 -14.697 1.00 89.50 72 GLU A N 1
ATOM 504 C CA . GLU A 1 72 ? -12.470 -15.980 -14.251 1.00 89.50 72 GLU A CA 1
ATOM 505 C C . GLU A 1 72 ? -12.658 -16.305 -12.764 1.00 89.50 72 GLU A C 1
ATOM 507 O O . GLU A 1 72 ? -13.031 -15.454 -11.956 1.00 89.50 72 GLU A O 1
ATOM 512 N N . ARG A 1 73 ? -12.433 -17.570 -12.392 1.00 90.94 73 ARG A N 1
ATOM 513 C CA . ARG A 1 73 ? -12.596 -18.000 -11.002 1.00 90.94 73 ARG A CA 1
ATOM 514 C C . ARG A 1 73 ? -11.361 -17.606 -10.202 1.00 90.94 73 ARG A C 1
ATOM 516 O O . ARG A 1 73 ? -10.274 -18.097 -10.478 1.00 90.94 73 ARG A O 1
ATOM 523 N N . VAL A 1 74 ? -11.565 -16.808 -9.165 1.00 93.81 74 VAL A N 1
ATOM 524 C CA . VAL A 1 74 ? -10.533 -16.391 -8.213 1.00 93.81 74 VAL A CA 1
ATOM 525 C C . VAL A 1 74 ? -10.715 -17.107 -6.877 1.00 93.81 74 VAL A C 1
ATOM 527 O O . VAL A 1 74 ? -11.835 -17.467 -6.494 1.00 93.81 74 VAL A O 1
ATOM 530 N N . ALA A 1 75 ? -9.606 -17.357 -6.182 1.00 93.56 75 ALA A N 1
ATOM 531 C CA . ALA A 1 75 ? -9.600 -17.890 -4.825 1.00 93.56 75 ALA A CA 1
ATOM 532 C C . ALA A 1 75 ? -9.642 -16.728 -3.824 1.00 93.56 75 ALA A C 1
ATOM 534 O O . ALA A 1 75 ? -8.856 -15.787 -3.934 1.00 93.56 75 ALA A O 1
ATOM 535 N N . VAL A 1 76 ? -10.564 -16.792 -2.865 1.00 95.81 76 VAL A N 1
ATOM 536 C CA . VAL A 1 76 ? -10.808 -15.725 -1.889 1.00 95.81 76 VAL A CA 1
ATOM 537 C C . VAL A 1 76 ? -10.976 -16.278 -0.476 1.00 95.81 76 VAL A C 1
ATOM 539 O O . VAL A 1 76 ? -11.559 -17.350 -0.284 1.00 95.81 76 VAL A O 1
ATOM 542 N N . LEU A 1 77 ? -10.524 -15.520 0.522 1.00 96.88 77 LEU A N 1
ATOM 543 C CA . LEU A 1 77 ? -10.969 -15.642 1.905 1.00 96.88 77 LEU A CA 1
ATOM 544 C C . LEU A 1 77 ? -12.135 -14.687 2.145 1.00 96.88 77 LEU A C 1
ATOM 546 O O . LEU A 1 77 ? -12.094 -13.518 1.776 1.00 96.88 77 LEU A O 1
ATOM 550 N N . VAL A 1 78 ? -13.180 -15.199 2.780 1.00 95.56 78 VAL A N 1
ATOM 551 C CA . VAL A 1 78 ? -14.366 -14.443 3.169 1.00 95.56 78 VAL A CA 1
ATOM 552 C C . VAL A 1 78 ? -14.368 -14.336 4.688 1.00 95.56 78 VAL A C 1
ATOM 554 O O . VAL A 1 78 ? -14.575 -15.338 5.386 1.00 95.56 78 VAL A O 1
ATOM 557 N N . ARG A 1 79 ? -14.137 -13.125 5.204 1.00 93.88 79 ARG A N 1
ATOM 558 C CA . ARG A 1 79 ? -14.266 -12.823 6.632 1.00 93.88 79 ARG A CA 1
ATOM 559 C C . ARG A 1 79 ? -15.740 -12.681 6.976 1.00 93.88 79 ARG A C 1
ATOM 561 O O . ARG A 1 79 ? -16.461 -11.926 6.324 1.00 93.88 79 ARG A O 1
ATOM 568 N N . LEU A 1 80 ? -16.179 -13.394 8.009 1.00 93.12 80 LEU A N 1
ATOM 569 C CA . LEU A 1 80 ? -17.549 -13.313 8.505 1.00 93.12 80 LEU A CA 1
ATOM 570 C C . LEU A 1 80 ? -17.638 -12.433 9.752 1.00 93.12 80 LEU A C 1
ATOM 572 O O . LEU A 1 80 ? -16.684 -12.347 10.524 1.00 93.12 80 LEU A O 1
ATOM 576 N N . ASP A 1 81 ? -18.809 -11.839 9.969 1.00 87.88 81 ASP A N 1
ATOM 577 C CA . ASP A 1 81 ? -19.132 -11.068 11.174 1.00 87.88 81 ASP A CA 1
ATOM 578 C C . ASP A 1 81 ? -19.417 -12.013 12.353 1.00 87.88 81 ASP A C 1
ATOM 580 O O . ASP A 1 81 ? -20.562 -12.295 12.718 1.00 87.88 81 ASP A O 1
ATOM 584 N N . GLN A 1 82 ? -18.352 -12.629 12.859 1.00 86.19 82 GLN A N 1
ATOM 585 C CA . GLN A 1 82 ? -18.361 -13.531 14.006 1.00 86.19 82 GLN A CA 1
ATOM 586 C C . GLN A 1 82 ? -16.974 -13.568 14.653 1.00 86.19 82 GLN A C 1
ATOM 588 O O . GLN A 1 82 ? -15.956 -13.488 13.958 1.00 86.19 82 GLN A O 1
ATOM 593 N N . ASP A 1 83 ? -16.925 -13.745 15.972 1.00 85.38 83 ASP A N 1
ATOM 594 C CA . ASP A 1 83 ? -15.655 -13.917 16.674 1.00 85.38 83 ASP A CA 1
ATOM 595 C C . ASP A 1 83 ? -15.065 -15.310 16.421 1.00 85.38 83 ASP A C 1
ATOM 597 O O . ASP A 1 83 ? -15.739 -16.313 16.707 1.00 85.38 83 ASP A O 1
ATOM 601 N N . PRO A 1 84 ? -13.803 -15.390 15.958 1.00 93.25 84 PRO A N 1
ATOM 602 C CA . PRO A 1 84 ? -13.013 -16.609 16.025 1.00 93.25 84 PRO A CA 1
ATOM 603 C C . PRO A 1 84 ? -12.969 -17.174 17.450 1.00 93.25 84 PRO A C 1
ATOM 605 O O . PRO A 1 84 ? -13.021 -16.444 18.444 1.00 93.25 84 PRO A O 1
ATOM 608 N N . LEU A 1 85 ? -12.830 -18.495 17.570 1.00 93.94 85 LEU A N 1
ATOM 609 C CA . LEU A 1 85 ? -12.791 -19.161 18.878 1.00 93.94 85 LEU A CA 1
ATOM 610 C C . LEU A 1 85 ? -11.640 -18.663 19.764 1.00 93.94 85 LEU A C 1
ATOM 612 O O . LEU A 1 85 ? -11.801 -18.580 20.983 1.00 93.94 85 LEU A O 1
ATOM 616 N N . ALA A 1 86 ? -10.504 -18.313 19.163 1.00 94.19 86 ALA A N 1
ATOM 617 C CA . ALA A 1 86 ? -9.324 -17.841 19.875 1.00 94.19 86 ALA A CA 1
ATOM 618 C C . ALA A 1 86 ? -9.464 -16.427 20.453 1.00 94.19 86 ALA A C 1
ATOM 620 O O . ALA A 1 86 ? -8.837 -16.119 21.465 1.00 94.19 86 ALA A O 1
ATOM 621 N N . THR A 1 87 ? -10.314 -15.583 19.864 1.00 92.00 87 THR A N 1
ATOM 622 C CA . THR A 1 87 ? -10.504 -14.186 20.287 1.00 92.00 87 THR A CA 1
ATOM 623 C C . THR A 1 87 ? -11.812 -13.961 21.041 1.00 92.00 87 THR A C 1
ATOM 625 O O . THR A 1 87 ? -12.018 -12.884 21.592 1.00 92.00 87 THR A O 1
ATOM 628 N N . TYR A 1 88 ? -12.696 -14.962 21.109 1.00 91.06 88 TYR A N 1
ATOM 629 C CA . TYR A 1 88 ? -13.982 -14.832 21.788 1.00 91.06 88 TYR A CA 1
ATOM 630 C C . TYR A 1 88 ? -13.832 -14.768 23.318 1.00 91.06 88 TYR A C 1
ATOM 632 O O . TYR A 1 88 ? -13.574 -15.771 23.996 1.00 91.06 88 TYR A O 1
ATOM 640 N N . THR A 1 89 ? -14.042 -13.572 23.868 1.00 88.19 89 THR A N 1
ATOM 641 C CA . THR A 1 89 ? -13.916 -13.247 25.299 1.00 88.19 89 THR A CA 1
ATOM 642 C C . THR A 1 89 ? -15.216 -13.421 26.093 1.00 88.19 89 THR A C 1
ATOM 644 O O . THR A 1 89 ? -15.233 -13.184 27.301 1.00 88.19 89 THR A O 1
ATOM 647 N N . GLY A 1 90 ? -16.297 -13.891 25.458 1.00 83.50 90 GLY A N 1
ATOM 648 C CA . GLY A 1 90 ? -17.624 -14.018 26.067 1.00 83.50 90 GLY A CA 1
ATOM 649 C C . GLY A 1 90 ? -18.577 -12.900 25.634 1.00 83.50 90 GLY A C 1
ATOM 650 O O . GLY A 1 90 ? -18.328 -12.199 24.662 1.00 83.50 90 GLY A O 1
ATOM 651 N N . GLY A 1 91 ? -19.691 -12.741 26.353 1.00 76.56 91 GLY A N 1
ATOM 652 C CA . GLY A 1 91 ? -20.665 -11.665 26.109 1.00 76.56 91 GLY A CA 1
ATOM 653 C C . GLY A 1 91 ? -21.926 -12.086 25.352 1.00 76.56 91 GLY A C 1
ATOM 654 O O . GLY A 1 91 ? -22.895 -11.333 25.335 1.00 76.56 91 GLY A O 1
ATOM 655 N N . VAL A 1 92 ? -21.970 -13.302 24.797 1.00 78.56 92 VAL A N 1
ATOM 656 C CA . VAL A 1 92 ? -23.209 -13.889 24.266 1.00 78.56 92 VAL A CA 1
ATOM 657 C C . VAL A 1 92 ? -23.863 -14.773 25.327 1.00 78.56 92 VAL A C 1
ATOM 659 O O . VAL A 1 92 ? -23.251 -15.711 25.844 1.00 78.56 92 VAL A O 1
ATOM 662 N N . ASP A 1 93 ? -25.137 -14.507 25.619 1.00 76.50 93 ASP A N 1
ATOM 663 C CA . ASP A 1 93 ? -25.927 -15.289 26.572 1.00 76.50 93 ASP A CA 1
ATOM 664 C C . ASP A 1 93 ? -25.894 -16.792 26.246 1.00 76.50 93 ASP A C 1
ATOM 666 O O . ASP A 1 93 ? -26.197 -17.231 25.133 1.00 76.50 93 ASP A O 1
ATOM 670 N N . GLY A 1 94 ? -25.512 -17.603 27.238 1.00 81.81 94 GLY A N 1
ATOM 671 C CA . GLY A 1 94 ? -25.383 -19.059 27.094 1.00 81.81 94 GLY A CA 1
ATOM 672 C C . GLY A 1 94 ? -24.111 -19.543 26.377 1.00 81.81 94 GLY A C 1
ATOM 673 O O . GLY A 1 94 ? -23.949 -20.753 26.173 1.00 81.81 94 GLY A O 1
ATOM 674 N N . ALA A 1 95 ? -23.188 -18.646 26.021 1.00 87.44 95 ALA A N 1
ATOM 675 C CA . ALA A 1 95 ? -21.903 -18.977 25.409 1.00 87.44 95 ALA A CA 1
ATOM 676 C C . ALA A 1 95 ? -20.723 -18.381 26.206 1.00 87.44 95 ALA A C 1
ATOM 678 O O . ALA A 1 95 ? -20.385 -17.212 26.011 1.00 87.44 95 ALA A O 1
ATOM 679 N N . PRO A 1 96 ? -20.079 -19.157 27.104 1.00 90.06 96 PRO A N 1
ATOM 680 C CA . PRO A 1 96 ? -18.920 -18.681 27.853 1.00 90.06 96 PRO A CA 1
ATOM 681 C C . PRO A 1 96 ? -17.719 -18.461 26.928 1.00 90.06 96 PRO A C 1
ATOM 683 O O . PRO A 1 96 ? -17.637 -19.072 25.861 1.00 90.06 96 PRO A O 1
ATOM 686 N N . ALA A 1 97 ? -16.788 -17.614 27.370 1.00 90.88 97 ALA A N 1
ATOM 687 C CA . ALA A 1 97 ? -15.550 -17.310 26.659 1.00 90.88 97 ALA A CA 1
ATOM 688 C C . ALA A 1 97 ? -14.772 -18.579 26.271 1.00 90.88 97 ALA A C 1
ATOM 690 O O . ALA A 1 97 ? -14.728 -19.545 27.038 1.00 90.88 97 ALA A O 1
ATOM 691 N N . THR A 1 98 ? -14.131 -18.553 25.103 1.00 94.12 98 THR A N 1
ATOM 692 C CA . THR A 1 98 ? -13.251 -19.634 24.619 1.00 94.12 98 THR A CA 1
ATOM 693 C C . THR A 1 98 ? -11.800 -19.194 24.472 1.00 94.12 98 THR A C 1
ATOM 695 O O . THR A 1 98 ? -10.918 -20.045 24.451 1.00 94.12 98 THR A O 1
ATOM 698 N N . SER A 1 99 ? -11.543 -17.886 24.411 1.00 91.25 99 SER A N 1
ATOM 699 C CA . SER A 1 99 ? -10.196 -17.335 24.298 1.00 91.25 99 SER A CA 1
ATOM 700 C C . SER A 1 99 ? -9.331 -17.686 25.520 1.00 91.25 99 SER A C 1
ATOM 702 O O . SER A 1 99 ? -9.763 -17.456 26.659 1.00 91.25 99 SER A O 1
ATOM 704 N N . PRO A 1 100 ? -8.097 -18.182 25.328 1.00 90.81 100 PRO A N 1
ATOM 705 C CA . PRO A 1 100 ? -7.131 -18.361 26.410 1.00 90.81 100 PRO A CA 1
ATOM 706 C C . PRO A 1 100 ? -6.842 -17.075 27.186 1.00 90.81 100 PRO A C 1
ATOM 708 O O . PRO A 1 100 ? -6.804 -17.114 28.415 1.00 90.81 100 PRO A O 1
ATOM 711 N N . ALA A 1 101 ? -6.773 -15.923 26.510 1.00 84.56 101 ALA A N 1
ATOM 712 C CA . ALA A 1 101 ? -6.599 -14.621 27.158 1.00 84.56 101 ALA A CA 1
ATOM 713 C C . ALA A 1 101 ? -7.720 -14.276 28.162 1.00 84.56 101 ALA A C 1
ATOM 715 O O . ALA A 1 101 ? -7.476 -13.591 29.153 1.00 84.56 101 ALA A O 1
ATOM 716 N N . ALA A 1 102 ? -8.946 -14.764 27.936 1.00 87.56 102 ALA A N 1
ATOM 717 C CA . ALA A 1 102 ? -10.081 -14.546 28.838 1.00 87.56 102 ALA A CA 1
ATOM 718 C C . ALA A 1 102 ? -10.252 -15.663 29.881 1.00 87.56 102 ALA A C 1
ATOM 720 O O . ALA A 1 102 ? -10.696 -15.413 31.001 1.00 87.56 102 ALA A O 1
ATOM 721 N N . THR A 1 103 ? -9.943 -16.908 29.514 1.00 90.62 103 THR A N 1
ATOM 722 C CA . THR A 1 103 ? -10.217 -18.091 30.346 1.00 90.62 103 THR A CA 1
ATOM 723 C C . THR A 1 103 ? -9.033 -18.524 31.209 1.00 90.62 103 THR A C 1
ATOM 725 O O . THR A 1 103 ? -9.228 -19.277 32.167 1.00 90.62 103 THR A O 1
ATOM 728 N N . GLY A 1 104 ? -7.814 -18.096 30.867 1.00 88.19 104 GLY A N 1
ATOM 729 C CA . GLY A 1 104 ? -6.568 -18.589 31.455 1.00 88.19 104 GLY A CA 1
ATOM 730 C C . GLY A 1 104 ? -6.293 -20.068 31.159 1.00 88.19 104 GLY A C 1
ATOM 731 O O . GLY A 1 104 ? -5.528 -20.698 31.886 1.00 88.19 104 GLY A O 1
ATOM 732 N N . ARG A 1 105 ? -6.959 -20.659 30.154 1.00 90.12 105 ARG A N 1
ATOM 733 C CA . ARG A 1 105 ? -6.831 -22.076 29.783 1.00 90.12 105 ARG A CA 1
ATOM 734 C C . ARG A 1 105 ? -6.497 -22.221 28.295 1.00 90.12 105 ARG A C 1
ATOM 736 O O . ARG A 1 105 ? -7.049 -21.461 27.505 1.00 90.12 105 ARG A O 1
ATOM 743 N N . PRO A 1 106 ? -5.674 -23.209 27.899 1.00 89.88 106 PRO A N 1
ATOM 744 C CA . PRO A 1 106 ? -5.366 -23.451 26.491 1.00 89.88 106 PRO A CA 1
ATOM 745 C C . PRO A 1 106 ? -6.615 -23.756 25.655 1.00 89.88 106 PRO A C 1
ATOM 747 O O . PRO A 1 106 ? -7.536 -24.440 26.118 1.00 89.88 106 PRO A O 1
ATOM 750 N N . LEU A 1 107 ? -6.623 -23.292 24.405 1.00 93.94 107 LEU A N 1
ATOM 751 C CA . LEU A 1 107 ? -7.662 -23.621 23.433 1.00 93.94 107 LEU A CA 1
ATOM 752 C C . LEU A 1 107 ? -7.317 -24.947 22.750 1.00 93.94 107 LEU A C 1
ATOM 754 O O . LEU A 1 107 ? -6.460 -24.994 21.878 1.00 93.94 107 LEU A O 1
ATOM 758 N N . THR A 1 108 ? -7.997 -26.024 23.138 1.00 93.44 108 THR A N 1
ATOM 759 C CA . THR A 1 108 ? -7.747 -27.371 22.599 1.00 93.44 108 THR A CA 1
ATOM 760 C C . THR A 1 108 ? -8.754 -27.759 21.519 1.00 93.44 108 THR A C 1
ATOM 762 O O . THR A 1 108 ? -9.847 -27.188 21.427 1.00 93.44 108 THR A O 1
ATOM 765 N N . ALA A 1 109 ? -8.440 -28.802 20.742 1.00 92.00 109 ALA A N 1
ATOM 766 C CA . ALA A 1 109 ? -9.366 -29.379 19.763 1.00 92.00 109 ALA A CA 1
ATOM 767 C C . ALA A 1 109 ? -10.719 -29.793 20.382 1.00 92.00 109 ALA A C 1
ATOM 769 O O . ALA A 1 109 ? -11.766 -29.639 19.751 1.00 92.00 109 ALA A O 1
ATOM 770 N N . GLU A 1 110 ? -10.726 -30.264 21.634 1.00 92.44 110 GLU A N 1
ATOM 771 C CA . GLU A 1 110 ? -11.958 -30.604 22.354 1.00 92.44 110 GLU A CA 1
ATOM 772 C C . GLU A 1 110 ? -12.813 -29.362 22.630 1.00 92.44 110 GLU A C 1
ATOM 774 O O . GLU A 1 110 ? -14.012 -29.364 22.338 1.00 92.44 110 GLU A O 1
ATOM 779 N N . VAL A 1 111 ? -12.214 -28.279 23.138 1.00 89.44 111 VAL A N 1
ATOM 780 C CA . VAL A 1 111 ? -12.923 -27.011 23.387 1.00 89.44 111 VAL A CA 1
ATOM 781 C C . VAL A 1 111 ? -13.445 -26.425 22.075 1.00 89.44 111 VAL A C 1
ATOM 783 O O . VAL A 1 111 ? -14.601 -25.988 22.003 1.00 89.44 111 VAL A O 1
ATOM 786 N N . ALA A 1 112 ? -12.630 -26.478 21.020 1.00 89.31 112 ALA A N 1
ATOM 787 C CA . ALA A 1 112 ? -13.005 -26.009 19.695 1.00 89.31 112 ALA A CA 1
ATOM 788 C C . ALA A 1 112 ? -14.162 -26.814 19.080 1.00 89.31 112 ALA A C 1
ATOM 790 O O . ALA A 1 112 ? -14.983 -26.253 18.359 1.00 89.31 112 ALA A O 1
ATOM 791 N N . ALA A 1 113 ? -14.286 -28.105 19.400 1.00 88.25 113 ALA A N 1
ATOM 792 C CA . ALA A 1 113 ? -15.373 -28.953 18.912 1.00 88.25 113 ALA A CA 1
ATOM 793 C C . ALA A 1 113 ? -16.650 -28.885 19.773 1.00 88.25 113 ALA A C 1
ATOM 795 O O . ALA A 1 113 ? -17.758 -29.067 19.260 1.00 88.25 113 ALA A O 1
ATOM 796 N N . THR A 1 114 ? -16.522 -28.663 21.085 1.00 88.94 114 THR A N 1
ATOM 797 C CA . THR A 1 114 ? -17.614 -28.905 22.048 1.00 88.94 114 THR A CA 1
ATOM 798 C C . THR A 1 114 ? -18.139 -27.658 22.756 1.00 88.94 114 THR A C 1
ATOM 800 O O . THR A 1 114 ? -19.189 -27.734 23.406 1.00 88.94 114 THR A O 1
ATOM 803 N N . SER A 1 115 ? -17.492 -26.499 22.625 1.00 91.31 115 SER A N 1
ATOM 804 C CA . SER A 1 115 ? -17.997 -25.262 23.233 1.00 91.31 115 SER A CA 1
ATOM 805 C C . SER A 1 115 ? -19.335 -24.821 22.617 1.00 91.31 115 SER A C 1
ATOM 807 O O . SER A 1 115 ? -19.646 -25.090 21.451 1.00 91.31 115 SER A O 1
ATOM 809 N N . SER A 1 116 ? -20.183 -24.153 23.408 1.00 91.62 116 SER A N 1
ATOM 810 C CA . SER A 1 116 ? -21.453 -23.622 22.890 1.00 91.62 116 SER A CA 1
ATOM 811 C C . SER A 1 116 ? -21.239 -22.494 21.883 1.00 91.62 116 SER A C 1
ATOM 813 O O . SER A 1 116 ? -22.010 -22.406 20.927 1.00 91.62 116 SER A O 1
ATOM 815 N N . HIS A 1 117 ? -20.169 -21.705 22.036 1.00 92.06 117 HIS A N 1
ATOM 816 C CA . HIS A 1 117 ? -19.762 -20.714 21.038 1.00 92.06 117 HIS A CA 1
ATOM 817 C C . HIS A 1 117 ? -19.389 -21.367 19.704 1.00 92.06 117 HIS A C 1
ATOM 819 O O . HIS A 1 117 ? -19.935 -20.973 18.678 1.00 92.06 117 HIS A O 1
ATOM 825 N N . ALA A 1 118 ? -18.587 -22.439 19.696 1.00 92.00 118 ALA A N 1
ATOM 826 C CA . ALA A 1 118 ? -18.250 -23.145 18.455 1.00 92.00 118 ALA A CA 1
ATOM 827 C C . ALA A 1 118 ? -19.476 -23.679 17.705 1.00 92.00 118 ALA A C 1
ATOM 829 O O . ALA A 1 118 ? -19.579 -23.520 16.488 1.00 92.00 118 ALA A O 1
ATOM 830 N N . ARG A 1 119 ? -20.465 -24.238 18.418 1.00 92.56 119 ARG A N 1
ATOM 831 C CA . ARG A 1 119 ? -21.741 -24.644 17.798 1.00 92.56 119 ARG A CA 1
ATOM 832 C C . ARG A 1 119 ? -22.502 -23.460 17.199 1.00 92.56 119 ARG A C 1
ATOM 834 O O . ARG A 1 119 ? -23.102 -23.593 16.129 1.00 92.56 119 ARG A O 1
ATOM 841 N N . ARG A 1 120 ? -22.496 -22.313 17.881 1.00 90.00 120 ARG A N 1
ATOM 842 C CA . ARG A 1 120 ? -23.152 -21.087 17.413 1.00 90.00 120 ARG A CA 1
ATOM 843 C C . ARG A 1 120 ? -22.459 -20.526 16.171 1.00 90.00 120 ARG A C 1
ATOM 845 O O . ARG A 1 120 ? -23.145 -20.285 15.181 1.00 90.00 120 ARG A O 1
ATOM 852 N N . ALA A 1 121 ? -21.133 -20.400 16.196 1.00 90.31 121 ALA A N 1
ATOM 853 C CA . ALA A 1 121 ? -20.323 -19.966 15.059 1.00 90.31 121 ALA A CA 1
ATOM 854 C C . ALA A 1 121 ? -20.538 -20.881 13.841 1.00 90.31 121 ALA A C 1
ATOM 856 O O . ALA A 1 121 ? -20.853 -20.409 12.753 1.00 90.31 121 ALA A O 1
ATOM 857 N N . ALA A 1 122 ? -20.524 -22.205 14.034 1.00 92.25 122 ALA A N 1
ATOM 858 C CA . ALA A 1 122 ? -20.809 -23.160 12.961 1.00 92.25 122 ALA A CA 1
ATOM 859 C C . ALA A 1 122 ? -22.227 -23.007 12.375 1.00 92.25 122 ALA A C 1
ATOM 861 O O . ALA A 1 122 ? -22.420 -23.142 11.165 1.00 92.25 122 ALA A O 1
ATOM 862 N N . THR A 1 123 ? -23.224 -22.706 13.216 1.00 92.56 123 THR A N 1
ATOM 863 C CA . THR A 1 123 ? -24.603 -22.446 12.766 1.00 92.56 123 THR A CA 1
ATOM 864 C C . THR A 1 123 ? -24.671 -21.166 11.935 1.00 92.56 123 THR A C 1
ATOM 866 O O . THR A 1 123 ? -25.226 -21.179 10.835 1.00 92.56 123 THR A O 1
ATOM 869 N N . ARG A 1 124 ? -24.047 -20.084 12.417 1.00 90.19 124 ARG A N 1
ATOM 870 C CA . ARG A 1 124 ? -23.993 -18.790 11.728 1.00 90.19 124 ARG A CA 1
ATOM 871 C C . ARG A 1 124 ? -23.271 -18.891 10.386 1.00 90.19 124 ARG A C 1
ATOM 873 O O . ARG A 1 124 ? -23.801 -18.456 9.369 1.00 90.19 124 ARG A O 1
ATOM 880 N N . GLU A 1 125 ? -22.109 -19.534 10.356 1.00 94.69 125 GLU A N 1
ATOM 881 C CA . GLU A 1 125 ? -21.356 -19.787 9.127 1.00 94.69 125 GLU A CA 1
ATOM 882 C C . GLU A 1 125 ? -22.181 -20.600 8.114 1.00 94.69 125 GLU A C 1
ATOM 884 O O . GLU A 1 125 ? -22.181 -20.289 6.922 1.00 94.69 125 GLU A O 1
ATOM 889 N N . ALA A 1 126 ? -22.930 -21.616 8.561 1.00 94.50 126 ALA A N 1
ATOM 890 C CA . ALA A 1 126 ? -23.788 -22.411 7.682 1.00 94.50 126 ALA A CA 1
ATOM 891 C C . ALA A 1 126 ? -24.951 -21.595 7.087 1.00 94.50 126 ALA A C 1
ATOM 893 O O . ALA A 1 126 ? -25.339 -21.828 5.938 1.00 94.50 126 ALA A O 1
ATOM 894 N N . GLU A 1 127 ? -25.504 -20.641 7.840 1.00 94.19 127 GLU A N 1
ATOM 895 C CA . GLU A 1 127 ? -26.506 -19.690 7.347 1.00 94.19 127 GLU A CA 1
ATOM 896 C C . GLU A 1 127 ? -25.930 -18.757 6.285 1.00 94.19 127 GLU A C 1
ATOM 898 O O . GLU A 1 127 ? -26.486 -18.684 5.185 1.00 94.19 127 GLU A O 1
ATOM 903 N N . VAL A 1 128 ? -24.791 -18.117 6.569 1.00 93.69 128 VAL A N 1
ATOM 904 C CA . VAL A 1 128 ? -24.134 -17.210 5.616 1.00 93.69 128 VAL A CA 1
ATOM 905 C C . VAL A 1 128 ? -23.687 -17.972 4.372 1.00 93.69 128 VAL A C 1
ATOM 907 O O . VAL A 1 128 ? -23.949 -17.536 3.259 1.00 93.69 128 VAL A O 1
ATOM 910 N N . THR A 1 129 ? -23.129 -19.175 4.519 1.00 95.06 129 THR A N 1
ATOM 911 C CA . THR A 1 129 ? -22.746 -20.031 3.383 1.00 95.06 129 THR A CA 1
ATOM 912 C C . THR A 1 129 ? -23.942 -20.376 2.490 1.00 95.06 129 THR A C 1
ATOM 914 O O . THR A 1 129 ? -23.803 -20.474 1.269 1.00 95.06 129 THR A O 1
ATOM 917 N N . ARG A 1 130 ? -25.136 -20.570 3.068 1.00 94.56 130 ARG A N 1
ATOM 918 C CA . ARG A 1 130 ? -26.364 -20.804 2.295 1.00 94.56 130 ARG A CA 1
ATOM 919 C C . ARG A 1 130 ? -26.774 -19.554 1.516 1.00 94.56 130 ARG A C 1
ATOM 921 O O . ARG A 1 130 ? -27.133 -19.685 0.349 1.00 94.56 130 ARG A O 1
ATOM 928 N N . ALA A 1 131 ? -26.686 -18.378 2.135 1.00 94.56 131 ALA A N 1
ATOM 929 C CA . ALA A 1 131 ? -26.962 -17.100 1.480 1.00 94.56 131 ALA A CA 1
ATOM 930 C C . ALA A 1 131 ? -25.943 -16.792 0.368 1.00 94.56 131 ALA A C 1
ATOM 932 O O . ALA A 1 131 ? -26.335 -16.442 -0.739 1.00 94.56 131 ALA A O 1
ATOM 933 N N . LEU A 1 132 ? -24.657 -17.051 0.616 1.00 95.38 132 LEU A N 1
ATOM 934 C CA . LEU A 1 132 ? -23.567 -16.938 -0.355 1.00 95.38 132 LEU A CA 1
ATOM 935 C C . LEU A 1 132 ? -23.813 -17.784 -1.605 1.00 95.38 132 LEU A C 1
ATOM 937 O O . LEU A 1 132 ? -23.707 -17.284 -2.717 1.00 95.38 132 LEU A O 1
ATOM 941 N N . ARG A 1 133 ? -24.198 -19.055 -1.444 1.00 94.94 133 ARG A N 1
ATOM 942 C CA . ARG A 1 133 ? -24.521 -19.933 -2.585 1.00 94.94 133 ARG A CA 1
ATOM 943 C C . ARG A 1 133 ? -25.786 -19.512 -3.331 1.00 94.94 133 ARG A C 1
ATOM 945 O O . ARG A 1 133 ? -25.912 -19.826 -4.510 1.00 94.94 133 ARG A O 1
ATOM 952 N N . ALA A 1 134 ? -26.723 -18.853 -2.653 1.00 94.75 134 ALA A N 1
ATOM 953 C CA . ALA A 1 134 ? -27.923 -18.318 -3.286 1.00 94.75 134 ALA A CA 1
ATOM 954 C C . ALA A 1 134 ? -27.617 -17.050 -4.101 1.00 94.75 134 ALA A C 1
ATOM 956 O O . ALA A 1 134 ? -28.126 -16.915 -5.210 1.00 94.75 134 ALA A O 1
ATOM 957 N N . ALA A 1 135 ? -26.768 -16.161 -3.577 1.00 93.88 135 ALA A N 1
ATOM 958 C CA . ALA A 1 135 ? -26.332 -14.941 -4.257 1.00 93.88 135 ALA A CA 1
ATOM 959 C C . ALA A 1 135 ? -25.358 -15.228 -5.411 1.00 93.88 135 ALA A C 1
ATOM 961 O O . ALA A 1 135 ? -25.439 -14.601 -6.462 1.00 93.88 135 ALA A O 1
ATOM 962 N N . VAL A 1 136 ? -24.467 -16.208 -5.228 1.00 94.56 136 VAL A N 1
ATOM 963 C CA . VAL A 1 136 ? -23.395 -16.573 -6.163 1.00 94.56 136 VAL A CA 1
ATOM 964 C C . VAL A 1 136 ? -23.459 -18.087 -6.417 1.00 94.56 136 VAL A C 1
ATOM 966 O O . VAL A 1 136 ? -22.749 -18.861 -5.768 1.00 94.56 136 VAL A O 1
ATOM 969 N N . PRO A 1 137 ? -24.292 -18.565 -7.366 1.00 89.44 137 PRO A N 1
ATOM 970 C CA . PRO A 1 137 ? -24.445 -19.999 -7.649 1.00 89.44 137 PRO A CA 1
ATOM 971 C C . PRO A 1 137 ? -23.137 -20.699 -8.045 1.00 89.44 137 PRO A C 1
ATOM 973 O O . PRO A 1 137 ? -22.980 -21.904 -7.850 1.00 89.44 137 PRO A O 1
ATOM 976 N N . GLY A 1 138 ? -22.183 -19.940 -8.595 1.00 86.62 138 GLY A N 1
ATOM 977 C CA . GLY A 1 138 ? -20.851 -20.414 -8.959 1.00 86.62 138 GLY A CA 1
ATOM 978 C C . GLY A 1 138 ? -19.870 -20.547 -7.789 1.00 86.62 138 GLY A C 1
ATOM 979 O O . GLY A 1 138 ? -18.753 -21.002 -8.025 1.00 86.62 138 GLY A O 1
ATOM 980 N N . LEU A 1 139 ? -20.234 -20.171 -6.558 1.00 94.50 139 LEU A N 1
ATOM 981 C CA . LEU A 1 139 ? -19.351 -20.192 -5.387 1.00 94.50 139 LEU A CA 1
ATOM 982 C C . LEU A 1 139 ? -19.091 -21.622 -4.894 1.00 94.50 139 LEU A C 1
ATOM 984 O O . LEU A 1 139 ? -20.016 -22.402 -4.654 1.00 94.50 139 LEU A O 1
ATOM 988 N N . ARG A 1 140 ? -17.817 -21.966 -4.667 1.00 94.00 140 ARG A N 1
ATOM 989 C CA . ARG A 1 140 ? -17.417 -23.247 -4.057 1.00 94.00 140 ARG A CA 1
ATOM 990 C C . ARG A 1 140 ? -16.560 -23.007 -2.826 1.00 94.00 140 ARG A C 1
ATOM 992 O O . ARG A 1 140 ? -15.461 -22.483 -2.949 1.00 94.00 140 ARG A O 1
ATOM 999 N N . VAL A 1 141 ? -17.049 -23.436 -1.666 1.00 94.88 141 VAL A N 1
ATOM 1000 C CA . VAL A 1 141 ? -16.289 -23.397 -0.408 1.00 94.88 141 VAL A CA 1
ATOM 1001 C C . VAL A 1 141 ? -15.200 -24.467 -0.447 1.00 94.88 141 VAL A C 1
ATOM 1003 O O . VAL A 1 141 ? -15.503 -25.635 -0.685 1.00 94.88 141 VAL A O 1
ATOM 1006 N N . VAL A 1 142 ? -13.956 -24.056 -0.214 1.00 92.25 142 VAL A N 1
ATOM 1007 C CA . VAL A 1 142 ? -12.758 -24.907 -0.193 1.00 92.25 142 VAL A CA 1
ATOM 1008 C C . VAL A 1 142 ? -12.454 -25.362 1.233 1.00 92.25 142 VAL A C 1
ATOM 1010 O O . VAL A 1 142 ? -12.190 -26.540 1.466 1.00 92.25 142 VAL A O 1
ATOM 1013 N N . ARG A 1 143 ? -12.521 -24.440 2.200 1.00 93.50 143 ARG A N 1
ATOM 1014 C CA . ARG A 1 143 ? -12.172 -24.687 3.605 1.00 93.50 143 ARG A CA 1
ATOM 1015 C C . ARG A 1 143 ? -12.908 -23.725 4.537 1.00 93.50 143 ARG A C 1
ATOM 1017 O O . ARG A 1 143 ? -13.285 -22.635 4.127 1.00 93.50 143 ARG A O 1
ATOM 1024 N N . ARG A 1 144 ? -13.098 -24.140 5.790 1.00 95.25 144 ARG A N 1
ATOM 1025 C CA . ARG A 1 144 ? -13.593 -23.313 6.902 1.00 95.25 144 ARG A CA 1
ATOM 1026 C C . ARG A 1 144 ? -12.441 -23.023 7.858 1.00 95.25 144 ARG A C 1
ATOM 1028 O O . ARG A 1 144 ? -11.604 -23.905 8.034 1.00 95.25 144 ARG A O 1
ATOM 1035 N N . LEU A 1 145 ? -12.422 -21.832 8.447 1.00 96.25 145 LEU A N 1
ATOM 1036 C CA . LEU A 1 145 ? -11.340 -21.332 9.302 1.00 96.25 145 LEU A CA 1
ATOM 1037 C C . LEU A 1 145 ? -11.940 -20.703 10.576 1.00 96.25 145 LEU A C 1
ATOM 1039 O O . LEU A 1 145 ? -11.992 -19.475 10.690 1.00 96.25 145 LEU A O 1
ATOM 1043 N N . PRO A 1 146 ? -12.524 -21.507 11.486 1.00 94.31 146 PRO A N 1
ATOM 1044 C CA . PRO A 1 146 ? -13.322 -20.993 12.599 1.00 94.31 146 PRO A CA 1
ATOM 1045 C C . PRO A 1 146 ? -12.499 -20.577 13.829 1.00 94.31 146 PRO A C 1
ATOM 1047 O O . PRO A 1 146 ? -13.026 -19.894 14.708 1.00 94.31 146 PRO A O 1
ATOM 1050 N N . VAL A 1 147 ? -11.243 -21.015 13.945 1.00 95.88 147 VAL A N 1
ATOM 1051 C CA . VAL A 1 147 ? -10.457 -20.913 15.183 1.00 95.88 147 VAL A CA 1
ATOM 1052 C C . VAL A 1 147 ? -9.785 -19.553 15.295 1.00 95.88 147 VAL A C 1
ATOM 1054 O O . VAL A 1 147 ? -9.958 -18.888 16.315 1.00 95.88 147 VAL A O 1
ATOM 1057 N N . LEU A 1 148 ? -9.055 -19.141 14.255 1.00 95.94 148 LEU A N 1
ATOM 1058 C CA . LEU A 1 148 ? -8.226 -17.930 14.281 1.00 95.94 148 LEU A CA 1
ATOM 1059 C C . LEU A 1 148 ? -8.764 -16.826 13.371 1.00 95.94 148 LEU A C 1
ATOM 1061 O O . LEU A 1 148 ? -8.731 -15.663 13.754 1.00 95.94 148 LEU A O 1
ATOM 1065 N N . TYR A 1 149 ? -9.293 -17.180 12.196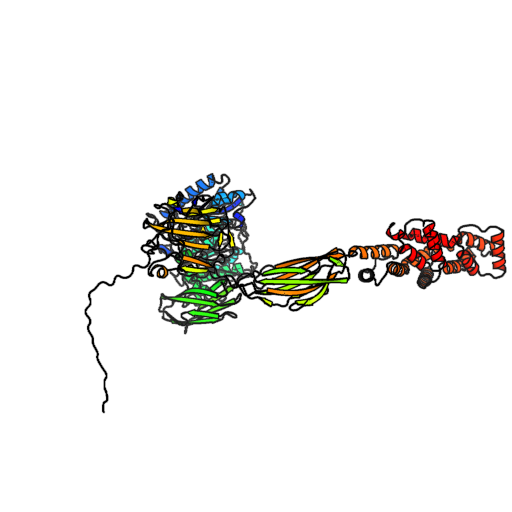 1.00 94.81 149 TYR A N 1
ATOM 1066 C CA . TYR A 1 149 ? -9.754 -16.194 11.209 1.00 94.81 149 TYR A CA 1
ATOM 1067 C C . TYR A 1 149 ? -11.263 -15.918 11.274 1.00 94.81 149 TYR A C 1
ATOM 1069 O O . TYR A 1 149 ? -11.703 -14.825 10.939 1.00 94.81 149 TYR A O 1
ATOM 1077 N N . GLY A 1 150 ? -12.081 -16.880 11.714 1.00 93.56 150 GLY A N 1
ATOM 1078 C CA . GLY A 1 150 ? -13.536 -16.725 11.829 1.00 93.56 150 GLY A CA 1
ATOM 1079 C C . GLY A 1 150 ? -14.236 -16.561 10.475 1.00 93.56 150 GLY A C 1
ATOM 1080 O O . GLY A 1 150 ? -15.149 -15.744 10.337 1.00 93.56 150 GLY A O 1
ATOM 1081 N N . GLY A 1 151 ? -13.814 -17.320 9.462 1.00 95.06 151 GLY A N 1
ATOM 1082 C CA . GLY A 1 151 ? -14.307 -17.195 8.089 1.00 95.06 151 GLY A CA 1
ATOM 1083 C C . GLY A 1 151 ? -14.164 -18.471 7.263 1.00 95.06 151 GLY A C 1
ATOM 1084 O O . GLY A 1 151 ? -14.054 -19.576 7.797 1.00 95.06 151 GLY A O 1
ATOM 1085 N N . LEU A 1 152 ? -14.178 -18.329 5.939 1.00 96.31 152 LEU A N 1
ATOM 1086 C CA . LEU A 1 152 ? -14.042 -19.454 5.011 1.00 96.31 152 LEU A CA 1
ATOM 1087 C C . LEU A 1 152 ? -13.235 -19.076 3.771 1.00 96.31 152 LEU A C 1
ATOM 1089 O O . LEU A 1 152 ? -13.228 -17.924 3.358 1.00 96.31 152 LEU A O 1
ATOM 1093 N N . ALA A 1 153 ? -12.598 -20.065 3.153 1.00 96.56 153 ALA A N 1
ATOM 1094 C CA . ALA A 1 153 ? -11.976 -19.934 1.843 1.00 96.56 153 ALA A CA 1
ATOM 1095 C C . ALA A 1 153 ? -12.915 -20.485 0.767 1.00 96.56 153 ALA A C 1
ATOM 1097 O O . ALA A 1 153 ? -13.525 -21.551 0.939 1.00 96.56 153 ALA A O 1
ATOM 1098 N N . ALA A 1 154 ? -13.035 -19.781 -0.352 1.00 96.00 154 ALA A N 1
ATOM 1099 C CA . ALA A 1 154 ? -13.899 -20.152 -1.460 1.00 96.00 154 ALA A CA 1
ATOM 1100 C C . ALA A 1 154 ? -13.276 -19.805 -2.817 1.00 96.00 154 ALA A C 1
ATOM 1102 O O . ALA A 1 154 ? -12.368 -18.993 -2.924 1.00 96.00 154 ALA A O 1
ATOM 1103 N N . THR A 1 155 ? -13.805 -20.414 -3.876 1.00 94.69 155 THR A N 1
ATOM 1104 C CA . THR A 1 155 ? -13.563 -19.981 -5.257 1.00 94.69 155 THR A CA 1
ATOM 1105 C C . THR A 1 155 ? -14.835 -19.378 -5.834 1.00 94.69 155 THR A C 1
ATOM 1107 O O . THR A 1 155 ? -15.898 -20.015 -5.786 1.00 94.69 155 THR A O 1
ATOM 1110 N N . VAL A 1 156 ? -14.722 -18.173 -6.388 1.00 94.50 156 VAL A N 1
ATOM 1111 C CA . VAL A 1 156 ? -15.838 -17.361 -6.898 1.00 94.50 156 VAL A CA 1
ATOM 1112 C C . VAL A 1 156 ? -15.504 -16.815 -8.288 1.00 94.50 156 VAL A C 1
ATOM 1114 O O . VAL A 1 156 ? -14.330 -16.578 -8.559 1.00 94.50 156 VAL A O 1
ATOM 1117 N N . PRO A 1 157 ? -16.482 -16.636 -9.192 1.00 93.31 157 PRO A N 1
ATOM 1118 C CA . PRO A 1 157 ? -16.289 -15.779 -10.363 1.00 93.31 157 PRO A CA 1
ATOM 1119 C C . PRO A 1 157 ? -15.903 -14.368 -9.899 1.00 93.31 157 PRO A C 1
ATOM 1121 O O . PRO A 1 157 ? -16.564 -13.834 -9.004 1.00 93.31 157 PRO A O 1
ATOM 1124 N N . ALA A 1 158 ? -14.825 -13.801 -10.443 1.00 89.81 158 ALA A N 1
ATOM 1125 C CA . ALA A 1 158 ? -14.305 -12.509 -10.001 1.00 89.81 158 ALA A CA 1
ATOM 1126 C C . ALA A 1 158 ? -15.370 -11.404 -10.111 1.00 89.81 158 ALA A C 1
ATOM 1128 O O . ALA A 1 158 ? -15.642 -10.728 -9.121 1.00 89.81 158 ALA A O 1
ATOM 1129 N N . ASP A 1 159 ? -16.063 -11.305 -11.244 1.00 89.19 159 ASP A N 1
ATOM 1130 C CA . ASP A 1 159 ? -17.178 -10.380 -11.505 1.00 89.19 159 ASP A CA 1
ATOM 1131 C C . ASP A 1 159 ? -18.368 -10.484 -10.524 1.00 89.19 159 ASP A C 1
ATOM 1133 O O . ASP A 1 159 ? -19.250 -9.626 -10.524 1.00 89.19 159 ASP A O 1
ATOM 1137 N N . GLN A 1 160 ? -18.399 -11.501 -9.654 1.00 92.06 160 GLN A N 1
ATOM 1138 C CA . GLN A 1 160 ? -19.426 -11.692 -8.624 1.00 92.06 160 GLN A CA 1
ATOM 1139 C C . GLN A 1 160 ? -18.933 -11.422 -7.194 1.00 92.06 160 GLN A C 1
ATOM 1141 O O . GLN A 1 160 ? -19.700 -11.614 -6.249 1.00 92.06 160 GLN A O 1
ATOM 1146 N N . VAL A 1 161 ? -17.702 -10.938 -6.987 1.00 90.25 161 VAL A N 1
ATOM 1147 C CA . VAL A 1 161 ? -17.197 -10.599 -5.640 1.00 90.25 161 VAL A CA 1
ATOM 1148 C C . VAL A 1 161 ? -18.042 -9.510 -4.964 1.00 90.25 161 VAL A C 1
ATOM 1150 O O . VAL A 1 161 ? -18.352 -9.631 -3.779 1.00 90.25 161 VAL A O 1
ATOM 1153 N N . ALA A 1 162 ? -18.524 -8.510 -5.706 1.00 86.00 162 ALA A N 1
ATOM 1154 C CA . ALA A 1 162 ? -19.438 -7.502 -5.158 1.00 86.00 162 ALA A CA 1
ATOM 1155 C C . ALA A 1 162 ? -20.734 -8.127 -4.597 1.00 86.00 162 ALA A C 1
ATOM 1157 O O . ALA A 1 162 ? -21.248 -7.695 -3.566 1.00 86.00 162 ALA A O 1
ATOM 1158 N N . ALA A 1 163 ? -21.231 -9.202 -5.219 1.00 89.19 163 ALA A N 1
ATOM 1159 C CA . ALA A 1 163 ? -22.389 -9.939 -4.718 1.00 89.19 163 ALA A CA 1
ATOM 1160 C C . ALA A 1 163 ? -22.068 -10.750 -3.450 1.00 89.19 163 ALA A C 1
ATOM 1162 O O . ALA A 1 163 ? -22.955 -10.929 -2.621 1.00 89.19 163 ALA A O 1
ATOM 1163 N N . VAL A 1 164 ? -20.821 -11.210 -3.271 1.00 91.12 164 VAL A N 1
ATOM 1164 C CA . VAL A 1 164 ? -20.349 -11.831 -2.017 1.00 91.12 164 VAL A CA 1
ATOM 1165 C C . VAL A 1 164 ? -20.373 -10.807 -0.882 1.00 91.12 164 VAL A C 1
ATOM 1167 O O . VAL A 1 164 ? -20.919 -11.104 0.178 1.00 91.12 164 VAL A O 1
ATOM 1170 N N . LEU A 1 165 ? -19.840 -9.603 -1.114 1.00 86.69 165 LEU A N 1
ATOM 1171 C CA . LEU A 1 165 ? -19.825 -8.511 -0.131 1.00 86.69 165 LEU A CA 1
ATOM 1172 C C . LEU A 1 165 ? -21.231 -8.036 0.254 1.00 86.69 165 LEU A C 1
ATOM 1174 O O . LEU A 1 165 ? -21.461 -7.654 1.396 1.00 86.69 165 LEU A O 1
ATOM 1178 N N . ALA A 1 166 ? -22.192 -8.117 -0.668 1.00 84.50 166 ALA A N 1
ATOM 1179 C CA . ALA A 1 166 ? -23.583 -7.763 -0.400 1.00 84.50 166 ALA A CA 1
ATOM 1180 C C . ALA A 1 166 ? -24.332 -8.781 0.488 1.00 84.50 166 ALA A C 1
ATOM 1182 O O . ALA A 1 166 ? -25.458 -8.506 0.913 1.00 84.50 166 ALA A O 1
ATOM 1183 N N . VAL A 1 167 ? -23.767 -9.967 0.764 1.00 88.50 167 VAL A N 1
ATOM 1184 C CA . VAL A 1 167 ? -24.431 -10.978 1.601 1.00 88.50 167 VAL A CA 1
ATOM 1185 C C . VAL A 1 167 ? -24.339 -10.603 3.086 1.00 88.50 167 VAL A C 1
ATOM 1187 O O . VAL A 1 167 ? -23.236 -10.484 3.620 1.00 88.50 167 VAL A O 1
ATOM 1190 N N . PRO A 1 168 ? -25.475 -10.517 3.812 1.00 82.56 168 PRO A N 1
ATOM 1191 C CA . PRO A 1 168 ? -25.462 -10.221 5.241 1.00 82.56 168 PRO A CA 1
ATOM 1192 C C . PRO A 1 168 ? -24.597 -11.200 6.046 1.00 82.56 168 PRO A C 1
ATOM 1194 O O . PRO A 1 168 ? -24.799 -12.415 5.992 1.00 82.56 168 PRO A O 1
ATOM 1197 N N . GLY A 1 169 ? -23.676 -10.654 6.843 1.00 84.19 169 GLY A N 1
ATOM 1198 C CA . GLY A 1 169 ? -22.727 -11.416 7.659 1.00 84.19 169 GLY A CA 1
ATOM 1199 C C . GLY A 1 169 ? -21.356 -11.626 7.011 1.00 84.19 169 GLY A C 1
ATOM 1200 O O . GLY A 1 169 ? -20.501 -12.231 7.653 1.00 84.19 169 GLY A O 1
ATOM 1201 N N . VAL A 1 170 ? -21.135 -11.138 5.787 1.00 90.62 170 VAL A N 1
ATOM 1202 C CA . VAL A 1 170 ? -19.803 -10.988 5.184 1.00 90.62 170 VAL A CA 1
ATOM 1203 C C . VAL A 1 170 ? -19.252 -9.606 5.528 1.00 90.62 170 VAL A C 1
ATOM 1205 O O . VAL A 1 170 ? -19.958 -8.615 5.384 1.00 90.62 170 VAL A O 1
ATOM 1208 N N . VAL A 1 171 ? -18.001 -9.554 5.986 1.00 87.06 171 VAL A N 1
ATOM 1209 C CA . VAL A 1 171 ? -17.316 -8.311 6.386 1.00 87.06 171 VAL A CA 1
ATOM 1210 C C . VAL A 1 171 ? -16.265 -7.906 5.365 1.00 87.06 171 VAL A C 1
ATOM 1212 O O . VAL A 1 171 ? -16.179 -6.741 4.994 1.00 87.06 171 VAL A O 1
ATOM 1215 N N . ALA A 1 172 ? -15.484 -8.872 4.885 1.00 89.69 172 ALA A N 1
ATOM 1216 C CA . ALA A 1 172 ? -14.441 -8.619 3.906 1.00 89.69 172 ALA A CA 1
ATOM 1217 C C . ALA A 1 172 ? -14.265 -9.801 2.954 1.00 89.69 172 ALA A C 1
ATOM 1219 O O . ALA A 1 172 ? -14.486 -10.959 3.327 1.00 89.69 172 ALA A O 1
ATOM 1220 N N . VAL A 1 173 ? -13.820 -9.496 1.736 1.00 93.00 173 VAL A N 1
ATOM 1221 C CA . VAL A 1 173 ? -13.344 -10.479 0.760 1.00 93.00 173 VAL A CA 1
ATOM 1222 C C . VAL A 1 173 ? -11.894 -10.157 0.419 1.00 93.00 173 VAL A C 1
ATOM 1224 O O . VAL A 1 173 ? -11.587 -9.070 -0.062 1.00 93.00 173 VAL A O 1
ATOM 1227 N N . GLN A 1 174 ? -11.011 -11.111 0.693 1.00 93.75 174 GLN A N 1
ATOM 1228 C CA . GLN A 1 174 ? -9.559 -10.967 0.604 1.00 93.75 174 GLN A CA 1
ATOM 1229 C C . GLN A 1 174 ? -8.988 -12.042 -0.318 1.00 93.75 174 GLN A C 1
ATOM 1231 O O . GLN A 1 174 ? -9.589 -13.103 -0.498 1.00 93.75 174 GLN A O 1
ATOM 1236 N N . SER A 1 175 ? -7.827 -11.794 -0.904 1.00 92.69 175 SER A N 1
ATOM 1237 C CA . SER A 1 175 ? -7.181 -12.705 -1.840 1.00 92.69 175 SER A CA 1
ATOM 1238 C C . SER A 1 175 ? -6.665 -13.965 -1.141 1.00 92.69 175 SER A C 1
ATOM 1240 O O . SER A 1 175 ? -5.916 -13.895 -0.166 1.00 92.69 175 SER A O 1
ATOM 1242 N N . ASP A 1 176 ? -7.027 -15.134 -1.680 1.00 93.75 176 ASP A N 1
ATOM 1243 C CA . ASP A 1 176 ? -6.434 -16.435 -1.329 1.00 93.75 176 ASP A CA 1
ATOM 1244 C C . ASP A 1 176 ? -5.445 -16.914 -2.408 1.00 93.75 176 ASP A C 1
ATOM 1246 O O . ASP A 1 176 ? -5.185 -18.109 -2.558 1.00 93.75 176 ASP A O 1
ATOM 1250 N N . ALA A 1 177 ? -4.918 -15.992 -3.219 1.00 89.31 177 ALA A N 1
ATOM 1251 C CA . ALA A 1 177 ? -3.937 -16.333 -4.240 1.00 89.31 177 ALA A CA 1
ATOM 1252 C C . ALA A 1 177 ? -2.661 -16.913 -3.589 1.00 89.31 177 ALA A C 1
ATOM 1254 O O . ALA A 1 177 ? -2.142 -16.316 -2.638 1.00 89.31 177 ALA A O 1
ATOM 1255 N N . PRO A 1 178 ? -2.127 -18.052 -4.081 1.00 89.38 178 PRO A N 1
ATOM 1256 C CA . PRO A 1 178 ? -0.878 -18.614 -3.580 1.00 89.38 178 PRO A CA 1
ATOM 1257 C C . PRO A 1 178 ? 0.277 -17.619 -3.672 1.00 89.38 178 PRO A C 1
ATOM 1259 O O . PRO A 1 178 ? 0.524 -17.032 -4.724 1.00 89.38 178 PRO A O 1
ATOM 1262 N N . ARG A 1 179 ? 1.008 -17.458 -2.568 1.00 89.44 179 ARG A N 1
ATOM 1263 C CA . ARG A 1 179 ? 2.161 -16.558 -2.465 1.00 89.44 179 ARG A CA 1
ATOM 1264 C C . ARG A 1 179 ? 3.456 -17.362 -2.443 1.00 89.44 179 ARG A C 1
ATOM 1266 O O . ARG A 1 179 ? 3.463 -18.439 -1.837 1.00 89.44 179 ARG A O 1
ATOM 1273 N N . PRO A 1 180 ? 4.537 -16.876 -3.074 1.00 87.00 180 PRO A N 1
ATOM 1274 C CA . PRO A 1 180 ? 5.807 -17.573 -3.043 1.00 87.00 180 PRO A CA 1
ATOM 1275 C C . PRO A 1 180 ? 6.406 -17.572 -1.633 1.00 87.00 180 PRO A C 1
ATOM 1277 O O . PRO A 1 180 ? 6.305 -16.578 -0.921 1.00 87.00 180 PRO A O 1
ATOM 1280 N N . LEU A 1 181 ? 7.037 -18.671 -1.228 1.00 83.75 181 LEU A N 1
ATOM 1281 C CA . LEU A 1 181 ? 7.858 -18.714 -0.021 1.00 83.75 181 LEU A CA 1
ATOM 1282 C C . LEU A 1 181 ? 9.145 -17.926 -0.244 1.00 83.75 181 LEU A C 1
ATOM 1284 O O . LEU A 1 181 ? 9.770 -18.033 -1.301 1.00 83.75 181 LEU A O 1
ATOM 1288 N N . ARG A 1 182 ? 9.598 -17.215 0.786 1.00 83.81 182 ARG A N 1
ATOM 1289 C CA . ARG A 1 182 ? 10.959 -16.684 0.810 1.00 83.81 182 ARG A CA 1
ATOM 1290 C C . ARG A 1 182 ? 11.945 -17.846 0.950 1.00 83.81 182 ARG A C 1
ATOM 1292 O O . ARG A 1 182 ? 11.850 -18.642 1.885 1.00 83.81 182 ARG A O 1
ATOM 1299 N N . THR A 1 183 ? 12.884 -17.950 0.012 1.00 76.69 183 THR A N 1
ATOM 1300 C CA . THR A 1 183 ? 13.911 -19.003 -0.018 1.00 76.69 183 THR A CA 1
ATOM 1301 C C . THR A 1 183 ? 15.302 -18.380 -0.072 1.00 76.69 183 THR A C 1
ATOM 1303 O O . THR A 1 183 ? 15.555 -17.567 -0.956 1.00 76.69 183 THR A O 1
ATOM 1306 N N . GLY A 1 184 ? 16.206 -18.799 0.818 1.00 65.94 184 GLY A N 1
ATOM 1307 C CA . GLY A 1 184 ? 17.612 -18.378 0.835 1.00 65.94 184 GLY A CA 1
ATOM 1308 C C . GLY A 1 184 ? 18.568 -19.539 0.516 1.00 65.94 184 GLY A C 1
ATOM 1309 O O . GLY A 1 184 ? 18.230 -20.691 0.809 1.00 65.94 184 GLY A O 1
ATOM 1310 N N . PRO A 1 185 ? 19.736 -19.290 -0.110 1.00 59.47 185 PRO A N 1
ATOM 1311 C CA . PRO A 1 185 ? 20.668 -20.335 -0.525 1.00 59.47 185 PRO A CA 1
ATOM 1312 C C . PRO A 1 185 ? 21.562 -20.860 0.611 1.00 59.47 185 PRO A C 1
ATOM 1314 O O . PRO A 1 185 ? 22.178 -21.920 0.430 1.00 59.47 185 PRO A O 1
ATOM 1317 N N . ASP A 1 186 ? 21.624 -20.173 1.755 1.00 60.00 186 ASP A N 1
ATOM 1318 C CA . ASP A 1 186 ? 22.605 -20.472 2.796 1.00 60.00 186 ASP A CA 1
ATOM 1319 C C . ASP A 1 186 ? 22.177 -21.648 3.690 1.00 60.00 186 ASP A C 1
ATOM 1321 O O . ASP A 1 186 ? 21.092 -21.622 4.278 1.00 60.00 186 ASP A O 1
ATOM 1325 N N . PRO A 1 187 ? 23.014 -22.696 3.817 1.00 62.62 187 PRO A N 1
ATOM 1326 C CA . PRO A 1 187 ? 22.824 -23.709 4.844 1.00 62.62 187 PRO A CA 1
ATOM 1327 C C . PRO A 1 187 ? 23.015 -23.078 6.226 1.00 62.62 187 PRO A C 1
ATOM 1329 O O . PRO A 1 187 ? 23.944 -22.297 6.446 1.00 62.62 187 PRO A O 1
ATOM 1332 N N . VAL A 1 188 ? 22.150 -23.435 7.172 1.00 62.97 188 VAL A N 1
ATOM 1333 C CA . VAL A 1 188 ? 22.320 -23.051 8.574 1.00 62.97 188 VAL A CA 1
ATOM 1334 C C . VAL A 1 188 ? 23.575 -23.761 9.099 1.00 62.97 188 VAL A C 1
ATOM 1336 O O . VAL A 1 188 ? 23.612 -24.994 9.052 1.00 62.97 188 VAL A O 1
ATOM 1339 N N . PRO A 1 189 ? 24.612 -23.035 9.566 1.00 59.09 189 PRO A N 1
ATOM 1340 C CA . PRO A 1 189 ? 25.796 -23.671 10.136 1.00 59.09 189 PRO A CA 1
ATOM 1341 C C . PRO A 1 189 ? 25.419 -24.495 11.372 1.00 59.09 189 PRO A C 1
ATOM 1343 O O . PRO A 1 189 ? 24.478 -24.138 12.084 1.00 59.09 189 PRO A O 1
ATOM 1346 N N . ASP A 1 190 ? 26.165 -25.572 11.635 1.00 54.16 190 ASP A N 1
ATOM 1347 C CA . ASP A 1 190 ? 25.996 -26.375 12.850 1.00 54.16 190 ASP A CA 1
ATOM 1348 C C . ASP A 1 190 ? 26.015 -25.467 14.087 1.00 54.16 190 ASP A C 1
ATOM 1350 O O . ASP A 1 190 ? 26.856 -24.569 14.208 1.00 54.16 190 ASP A O 1
ATOM 1354 N N . ALA A 1 191 ? 25.050 -25.679 14.983 1.00 52.00 191 ALA A N 1
ATOM 1355 C CA . ALA A 1 191 ? 24.836 -24.825 16.141 1.00 52.00 191 ALA A CA 1
ATOM 1356 C C . ALA A 1 191 ? 26.132 -24.679 16.965 1.00 52.00 191 ALA A C 1
ATOM 1358 O O . ALA A 1 191 ? 26.742 -25.692 17.328 1.00 52.00 191 ALA A O 1
ATOM 1359 N N . PRO A 1 192 ? 26.570 -23.455 17.319 1.00 45.25 192 PRO A N 1
ATOM 1360 C CA . PRO A 1 192 ? 27.577 -23.300 18.360 1.00 45.25 192 PRO A CA 1
ATOM 1361 C C . PRO A 1 192 ? 26.993 -23.881 19.655 1.00 45.25 192 PRO A C 1
ATOM 1363 O O . PRO A 1 192 ? 25.839 -23.611 19.965 1.00 45.25 192 PRO A O 1
ATOM 1366 N N . GLY A 1 193 ? 27.755 -24.710 20.376 1.00 47.31 193 GLY A N 1
ATOM 1367 C CA . GLY A 1 193 ? 27.290 -25.493 21.533 1.00 47.31 193 GLY A CA 1
ATOM 1368 C C . GLY A 1 193 ? 26.698 -24.665 22.684 1.00 47.31 193 GLY A C 1
ATOM 1369 O O . GLY A 1 193 ? 27.385 -24.406 23.671 1.00 47.31 193 GLY A O 1
ATOM 1370 N N . GLY A 1 194 ? 25.437 -24.255 22.533 1.00 58.72 194 GLY A N 1
ATOM 1371 C CA . GLY A 1 194 ? 24.640 -23.505 23.498 1.00 58.72 194 GLY A CA 1
ATOM 1372 C C . GLY A 1 194 ? 24.019 -24.384 24.585 1.00 58.72 194 GLY A C 1
ATOM 1373 O O . GLY A 1 194 ? 24.324 -25.571 24.703 1.00 58.72 194 GLY A O 1
ATOM 1374 N N . ASP A 1 195 ? 23.153 -23.778 25.400 1.00 68.25 195 ASP A N 1
ATOM 1375 C CA . ASP A 1 195 ? 22.429 -24.474 26.467 1.00 68.25 195 ASP A CA 1
ATOM 1376 C C . ASP A 1 195 ? 21.484 -25.536 25.884 1.00 68.25 195 ASP A C 1
ATOM 1378 O O . ASP A 1 195 ? 20.503 -25.221 25.211 1.00 68.25 195 ASP A O 1
ATOM 1382 N N . LEU A 1 196 ? 21.782 -26.808 26.158 1.00 74.94 196 LEU A N 1
ATOM 1383 C CA . LEU A 1 196 ? 20.996 -27.943 25.675 1.00 74.94 196 LEU A CA 1
ATOM 1384 C C . LEU A 1 196 ? 19.588 -28.002 26.284 1.00 74.94 196 LEU A C 1
ATOM 1386 O O . LEU A 1 196 ? 18.749 -28.710 25.738 1.00 74.94 196 LEU A O 1
ATOM 1390 N N . ALA A 1 197 ? 19.328 -27.287 27.384 1.00 78.81 197 ALA A N 1
ATOM 1391 C CA . ALA A 1 197 ? 18.006 -27.191 28.005 1.00 78.81 197 ALA A CA 1
ATOM 1392 C C . ALA A 1 197 ? 17.151 -26.043 27.433 1.00 78.81 197 ALA A C 1
ATOM 1394 O O . ALA A 1 197 ? 15.981 -25.902 27.794 1.00 78.81 197 ALA A O 1
ATOM 1395 N N . ALA A 1 198 ? 17.696 -25.211 26.539 1.00 82.12 198 ALA A N 1
ATOM 1396 C CA . ALA A 1 198 ? 16.955 -24.083 25.991 1.00 82.12 198 ALA A CA 1
ATOM 1397 C C . ALA A 1 198 ? 15.706 -24.553 25.221 1.00 82.12 198 ALA A C 1
ATOM 1399 O O . ALA A 1 198 ? 15.786 -25.377 24.304 1.00 82.12 198 ALA A O 1
ATOM 1400 N N . GLY A 1 199 ? 14.549 -24.006 25.607 1.00 86.12 199 GLY A N 1
ATOM 1401 C CA . GLY A 1 199 ? 13.241 -24.357 25.047 1.00 86.12 199 GLY A CA 1
ATOM 1402 C C . GLY A 1 199 ? 12.571 -25.580 25.684 1.00 86.12 199 GLY A C 1
ATOM 1403 O O . GLY A 1 199 ? 11.535 -26.016 25.183 1.00 86.12 199 GLY A O 1
ATOM 1404 N N . GLU A 1 200 ? 13.114 -26.142 26.769 1.00 91.75 200 GLU A N 1
ATOM 1405 C CA . GLU A 1 200 ? 12.499 -27.289 27.448 1.00 91.75 200 GLU A CA 1
ATOM 1406 C C . GLU A 1 200 ? 11.033 -27.010 27.824 1.00 91.75 200 GLU A C 1
ATOM 1408 O O . GLU A 1 200 ? 10.699 -25.979 28.407 1.00 91.75 200 GLU A O 1
ATOM 1413 N N . GLY A 1 201 ? 10.146 -27.944 27.470 1.00 91.25 201 GLY A N 1
ATOM 1414 C CA . GLY A 1 201 ? 8.710 -27.836 27.739 1.00 91.25 201 GLY A CA 1
ATOM 1415 C C . GLY A 1 201 ? 7.929 -26.952 26.763 1.00 91.25 201 GLY A C 1
ATOM 1416 O O . GLY A 1 201 ? 6.726 -26.806 26.957 1.00 91.25 201 GLY A O 1
ATOM 1417 N N . THR A 1 202 ? 8.575 -26.412 25.723 1.00 94.56 202 THR A N 1
ATOM 1418 C CA . THR A 1 202 ? 7.910 -25.623 24.671 1.00 94.56 202 THR A CA 1
ATOM 1419 C C . THR A 1 202 ? 7.824 -26.368 23.344 1.00 94.56 202 THR A C 1
ATOM 1421 O O . THR A 1 202 ? 8.600 -27.289 23.076 1.00 94.56 202 THR A O 1
ATOM 1424 N N . THR A 1 203 ? 6.882 -25.959 22.495 1.00 96.06 203 THR A N 1
ATOM 1425 C CA . THR A 1 203 ? 6.671 -26.500 21.149 1.00 96.06 203 THR A CA 1
ATOM 1426 C C . THR A 1 203 ? 6.781 -25.406 20.088 1.00 96.06 203 THR A C 1
ATOM 1428 O O . THR A 1 203 ? 6.127 -24.366 20.184 1.00 96.06 203 THR A O 1
ATOM 1431 N N . VAL A 1 204 ? 7.560 -25.668 19.032 1.00 97.06 204 VAL A N 1
ATOM 1432 C CA . VAL A 1 204 ? 7.693 -24.793 17.859 1.00 97.06 204 VAL A CA 1
ATOM 1433 C C . VAL A 1 204 ? 7.081 -25.456 16.624 1.00 97.06 204 VAL A C 1
ATOM 1435 O O . VAL A 1 204 ? 7.510 -26.526 16.190 1.00 97.06 204 VAL A O 1
ATOM 1438 N N . ALA A 1 205 ? 6.086 -24.797 16.034 1.00 97.44 205 ALA A N 1
ATOM 1439 C CA . ALA A 1 205 ? 5.429 -25.201 14.800 1.00 97.44 205 ALA A CA 1
ATOM 1440 C C . ALA A 1 205 ? 6.104 -24.574 13.568 1.00 97.44 205 ALA A C 1
ATOM 1442 O O . ALA A 1 205 ? 6.196 -23.351 13.427 1.00 97.44 205 ALA A O 1
ATOM 1443 N N . VAL A 1 206 ? 6.537 -25.417 12.634 1.00 95.25 206 VAL A N 1
ATOM 1444 C CA . VAL A 1 206 ? 7.125 -25.015 11.350 1.00 95.25 206 VAL A CA 1
ATOM 1445 C C . VAL A 1 206 ? 6.083 -25.181 10.248 1.00 95.25 206 VAL A C 1
ATOM 1447 O O . VAL A 1 206 ? 5.755 -26.308 9.867 1.00 95.25 206 VAL A O 1
ATOM 1450 N N . LEU A 1 207 ? 5.554 -24.065 9.737 1.00 94.56 207 LEU A N 1
ATOM 1451 C CA . LEU A 1 207 ? 4.567 -24.050 8.659 1.00 94.56 207 LEU A CA 1
ATOM 1452 C C . LEU A 1 207 ? 5.267 -23.777 7.325 1.00 94.56 207 LEU A C 1
ATOM 1454 O O . LEU A 1 207 ? 5.867 -22.722 7.110 1.00 94.56 207 LEU A O 1
ATOM 1458 N N . GLY A 1 208 ? 5.168 -24.720 6.394 1.00 91.44 208 GLY A N 1
ATOM 1459 C CA . GLY A 1 208 ? 5.757 -24.564 5.068 1.00 91.44 208 GLY A CA 1
ATOM 1460 C C . GLY A 1 208 ? 5.530 -25.768 4.160 1.00 91.44 208 GLY A C 1
ATOM 1461 O O . GLY A 1 208 ? 4.434 -26.330 4.103 1.00 91.44 208 GLY A O 1
ATOM 1462 N N . GLY A 1 209 ? 6.572 -26.158 3.427 1.00 89.00 209 GLY A N 1
ATOM 1463 C CA . GLY A 1 209 ? 6.620 -27.456 2.756 1.00 89.00 209 GLY A CA 1
ATOM 1464 C C . GLY A 1 209 ? 6.916 -28.585 3.750 1.00 89.00 209 GLY A C 1
ATOM 1465 O O . GLY A 1 209 ? 6.992 -28.369 4.957 1.00 89.00 209 GLY A O 1
ATOM 1466 N N . ALA A 1 210 ? 7.095 -29.810 3.254 1.00 86.56 210 ALA A N 1
ATOM 1467 C CA . ALA A 1 210 ? 7.467 -30.918 4.136 1.00 86.56 210 ALA A CA 1
ATOM 1468 C C . ALA A 1 210 ? 8.879 -30.726 4.713 1.00 86.56 210 ALA A C 1
ATOM 1470 O O . ALA A 1 210 ? 9.776 -30.315 3.982 1.00 86.56 210 ALA A O 1
ATOM 1471 N N . VAL A 1 211 ? 9.080 -31.063 5.985 1.00 89.44 211 VAL A N 1
ATOM 1472 C CA . VAL A 1 211 ? 10.401 -31.068 6.636 1.00 89.44 211 VAL A CA 1
ATOM 1473 C C . VAL A 1 211 ? 11.054 -32.440 6.447 1.00 89.44 211 VAL A C 1
ATOM 1475 O O . VAL A 1 211 ? 10.387 -33.463 6.619 1.00 89.44 211 VAL A O 1
ATOM 1478 N N . ASP A 1 212 ? 12.341 -32.481 6.088 1.00 89.44 212 ASP A N 1
ATOM 1479 C CA . ASP A 1 212 ? 13.100 -33.734 6.027 1.00 89.44 212 ASP A CA 1
ATOM 1480 C C . ASP A 1 212 ? 13.504 -34.191 7.434 1.00 89.44 212 ASP A C 1
ATOM 1482 O O . ASP A 1 212 ? 14.515 -33.770 7.988 1.00 89.44 212 ASP A O 1
ATOM 1486 N N . ARG A 1 213 ? 12.697 -35.077 8.021 1.00 84.94 213 ARG A N 1
ATOM 1487 C CA . ARG A 1 213 ? 12.956 -35.669 9.344 1.00 84.94 213 ARG A CA 1
ATOM 1488 C C . ARG A 1 213 ? 14.173 -36.608 9.370 1.00 84.94 213 ARG A C 1
ATOM 1490 O O . ARG A 1 213 ? 14.532 -37.072 10.447 1.00 84.94 213 ARG A O 1
ATOM 1497 N N . GLY A 1 214 ? 14.775 -36.923 8.221 1.00 85.88 214 GLY A N 1
ATOM 1498 C CA . GLY A 1 214 ? 16.023 -37.682 8.137 1.00 85.88 214 GLY A CA 1
ATOM 1499 C C . GLY A 1 214 ? 17.285 -36.846 8.372 1.00 85.88 214 GLY A C 1
ATOM 1500 O O . GLY A 1 214 ? 18.367 -37.422 8.410 1.00 85.88 214 GLY A O 1
ATOM 1501 N N . ASP A 1 215 ? 17.169 -35.520 8.510 1.00 86.94 215 ASP A N 1
ATOM 1502 C CA . ASP A 1 215 ? 18.297 -34.631 8.806 1.00 86.94 215 ASP A CA 1
ATOM 1503 C C . ASP A 1 215 ? 18.779 -34.825 10.257 1.00 86.94 215 ASP A C 1
ATOM 1505 O O . ASP A 1 215 ? 18.016 -34.642 11.209 1.00 86.94 215 ASP A O 1
ATOM 1509 N N . ASP A 1 216 ? 20.059 -35.168 10.432 1.00 86.00 216 ASP A N 1
ATOM 1510 C CA . ASP A 1 216 ? 20.675 -35.434 11.741 1.00 86.00 216 ASP A CA 1
ATOM 1511 C C . ASP A 1 216 ? 20.595 -34.227 12.701 1.00 86.00 216 ASP A C 1
ATOM 1513 O O . ASP A 1 216 ? 20.607 -34.401 13.923 1.00 86.00 216 ASP A O 1
ATOM 1517 N N . ARG A 1 217 ? 20.459 -32.998 12.175 1.00 87.31 217 ARG A N 1
ATOM 1518 C CA . ARG A 1 217 ? 20.287 -31.772 12.978 1.00 87.31 217 ARG A CA 1
ATOM 1519 C C . ARG A 1 217 ? 18.923 -31.706 13.675 1.00 87.31 217 ARG A C 1
ATOM 1521 O O . ARG A 1 217 ? 18.748 -30.897 14.582 1.00 87.31 217 ARG A O 1
ATOM 1528 N N . LEU A 1 218 ? 17.959 -32.542 13.278 1.00 87.69 218 LEU A N 1
ATOM 1529 C CA . LEU A 1 218 ? 16.587 -32.565 13.801 1.00 87.69 218 LEU A CA 1
ATOM 1530 C C . LEU A 1 218 ? 16.325 -33.716 14.789 1.00 87.69 218 LEU A C 1
ATOM 1532 O O . LEU A 1 218 ? 15.172 -34.066 15.032 1.00 87.69 218 LEU A O 1
ATOM 1536 N N . ALA A 1 219 ? 17.371 -34.287 15.394 1.00 78.69 219 ALA A N 1
ATOM 1537 C CA . ALA A 1 219 ? 17.273 -35.414 16.332 1.00 78.69 219 ALA A CA 1
ATOM 1538 C C . ALA A 1 219 ? 16.608 -35.093 17.697 1.00 78.69 219 ALA A C 1
ATOM 1540 O O . ALA A 1 219 ? 16.551 -35.963 18.569 1.00 78.69 219 ALA A O 1
ATOM 1541 N N . GLY A 1 220 ? 16.142 -33.857 17.905 1.00 79.19 220 GLY A N 1
ATOM 1542 C CA . GLY A 1 220 ? 15.481 -33.396 19.130 1.00 79.19 220 GLY A CA 1
ATOM 1543 C C . GLY A 1 220 ? 14.045 -33.917 19.318 1.00 79.19 220 GLY A C 1
ATOM 1544 O O . GLY A 1 220 ? 13.568 -34.758 18.549 1.00 79.19 220 GLY A O 1
ATOM 1545 N N . PRO A 1 221 ? 13.329 -33.436 20.353 1.00 84.31 221 PRO A N 1
ATOM 1546 C CA . PRO A 1 221 ? 11.961 -33.861 20.633 1.00 84.31 221 PRO A CA 1
ATOM 1547 C C . PRO A 1 221 ? 11.007 -33.558 19.468 1.00 84.31 221 PRO A C 1
ATOM 1549 O O . PRO A 1 221 ? 11.050 -32.494 18.849 1.00 84.31 221 PRO A O 1
ATOM 1552 N N . VAL A 1 222 ? 10.109 -34.500 19.179 1.00 85.56 222 VAL A N 1
ATOM 1553 C CA . VAL A 1 222 ? 9.113 -34.385 18.105 1.00 85.56 222 VAL A CA 1
ATOM 1554 C C . VAL A 1 222 ? 7.737 -34.156 18.718 1.00 85.56 222 VAL A C 1
ATOM 1556 O O . VAL A 1 222 ? 7.337 -34.899 19.612 1.00 85.56 222 VAL A O 1
ATOM 1559 N N . ALA A 1 223 ? 7.029 -33.135 18.230 1.00 84.50 223 ALA A N 1
ATOM 1560 C CA . ALA A 1 223 ? 5.622 -32.902 18.540 1.00 84.50 223 ALA A CA 1
ATOM 1561 C C . ALA A 1 223 ? 4.733 -33.582 17.477 1.00 84.50 223 ALA A C 1
ATOM 1563 O O . ALA A 1 223 ? 4.735 -34.806 17.364 1.00 84.50 223 ALA A O 1
ATOM 1564 N N . GLU A 1 224 ? 4.008 -32.803 16.673 1.00 87.06 224 GLU A N 1
ATOM 1565 C CA . GLU A 1 224 ? 3.044 -33.283 15.673 1.00 87.06 224 GLU A CA 1
ATOM 1566 C C . GLU A 1 224 ? 3.535 -33.079 14.232 1.00 87.06 224 GLU A C 1
ATOM 1568 O O . GLU A 1 224 ? 4.223 -32.105 13.932 1.00 87.06 224 GLU A O 1
ATOM 1573 N N . ASP A 1 225 ? 3.127 -33.968 13.321 1.00 87.44 225 ASP A N 1
ATOM 1574 C CA . ASP A 1 225 ? 3.350 -33.836 11.876 1.00 87.44 225 ASP A CA 1
ATOM 1575 C C . ASP A 1 225 ? 2.009 -33.859 11.132 1.00 87.44 225 ASP A C 1
ATOM 1577 O O . ASP A 1 225 ? 1.303 -34.871 11.116 1.00 87.44 225 ASP A O 1
ATOM 1581 N N . ARG A 1 226 ? 1.647 -32.741 10.490 1.00 91.12 226 ARG A N 1
ATOM 1582 C CA . ARG A 1 226 ? 0.358 -32.568 9.802 1.00 91.12 226 ARG A CA 1
ATOM 1583 C C . ARG A 1 226 ? 0.517 -32.179 8.342 1.00 91.12 226 ARG A C 1
ATOM 1585 O O . ARG A 1 226 ? 1.286 -31.290 7.992 1.00 91.12 226 ARG A O 1
ATOM 1592 N N . ASP A 1 227 ? -0.292 -32.806 7.490 1.00 90.25 227 ASP A N 1
ATOM 1593 C CA . ASP A 1 227 ? -0.449 -32.422 6.087 1.00 90.25 227 ASP A CA 1
ATOM 1594 C C . ASP A 1 227 ? -1.814 -31.768 5.872 1.00 90.25 227 ASP A C 1
ATOM 1596 O O . ASP A 1 227 ? -2.856 -32.421 5.967 1.00 90.25 227 ASP A O 1
ATOM 1600 N N . LEU A 1 228 ? -1.799 -30.463 5.602 1.00 91.12 228 LEU A N 1
ATOM 1601 C CA . LEU A 1 228 ? -2.991 -29.646 5.409 1.00 91.12 228 LEU A CA 1
ATOM 1602 C C . LEU A 1 228 ? -3.212 -29.278 3.941 1.00 91.12 228 LEU A C 1
ATOM 1604 O O . LEU A 1 228 ? -4.129 -28.512 3.642 1.00 91.12 228 LEU A O 1
ATOM 1608 N N . VAL A 1 229 ? -2.429 -29.825 3.010 1.00 87.50 229 VAL A N 1
ATOM 1609 C CA . VAL A 1 229 ? -2.657 -29.638 1.575 1.00 87.50 229 VAL A CA 1
ATOM 1610 C C . VAL A 1 229 ? -3.797 -30.559 1.136 1.00 87.50 229 VAL A C 1
ATOM 1612 O O . VAL A 1 229 ? -3.723 -31.784 1.257 1.00 87.50 229 VAL A O 1
ATOM 1615 N N . THR A 1 230 ? -4.882 -29.965 0.633 1.00 79.12 230 THR A N 1
ATOM 1616 C CA . THR A 1 230 ? -6.108 -30.690 0.252 1.00 79.12 230 THR A CA 1
ATOM 1617 C C . THR A 1 230 ? -6.019 -31.399 -1.089 1.00 79.12 230 THR A C 1
ATOM 1619 O O . THR A 1 230 ? -6.782 -32.338 -1.298 1.00 79.12 230 THR A O 1
ATOM 1622 N N . ASP A 1 231 ? -5.112 -30.982 -1.975 1.00 77.31 231 ASP A N 1
ATOM 1623 C CA . ASP A 1 231 ? -4.830 -31.660 -3.240 1.00 77.31 231 ASP A CA 1
ATOM 1624 C C . ASP A 1 231 ? -3.596 -32.570 -3.097 1.00 77.31 231 ASP A C 1
ATOM 1626 O O . ASP A 1 231 ? -2.464 -32.078 -3.062 1.00 77.31 231 ASP A O 1
ATOM 1630 N N . PRO A 1 232 ? -3.768 -33.904 -3.028 1.00 73.19 232 PRO A N 1
ATOM 1631 C CA . PRO A 1 232 ? -2.644 -34.822 -2.893 1.00 73.19 232 PRO A CA 1
ATOM 1632 C C . PRO A 1 232 ? -1.711 -34.823 -4.105 1.00 73.19 232 PRO A C 1
ATOM 1634 O O . PRO A 1 232 ? -0.548 -35.189 -3.954 1.00 73.19 232 PRO A O 1
ATOM 1637 N N . SER A 1 233 ? -2.209 -34.446 -5.290 1.00 73.56 233 SER A N 1
ATOM 1638 C CA . SER A 1 233 ? -1.416 -34.418 -6.523 1.00 73.56 233 SER A CA 1
ATOM 1639 C C . SER A 1 233 ? -0.432 -33.256 -6.562 1.00 73.56 233 SER A C 1
ATOM 1641 O O . SER A 1 233 ? 0.586 -33.344 -7.242 1.00 73.56 233 SER A O 1
ATOM 1643 N N . ALA A 1 234 ? -0.696 -32.214 -5.775 1.00 69.44 234 ALA A N 1
ATOM 1644 C CA . ALA A 1 234 ? 0.177 -31.063 -5.687 1.00 69.44 234 ALA A CA 1
ATOM 1645 C C . ALA A 1 234 ? 1.393 -31.303 -4.776 1.00 69.44 234 ALA A C 1
ATOM 1647 O O . ALA A 1 234 ? 2.347 -30.546 -4.860 1.00 69.44 234 ALA A O 1
ATOM 1648 N N . ARG A 1 235 ? 1.397 -32.358 -3.943 1.00 76.88 235 ARG A N 1
ATOM 1649 C CA . ARG A 1 235 ? 2.429 -32.604 -2.916 1.00 76.88 235 ARG A CA 1
ATOM 1650 C C . ARG A 1 235 ? 3.835 -32.758 -3.511 1.00 76.88 235 ARG A C 1
ATOM 1652 O O . ARG A 1 235 ? 4.129 -33.743 -4.187 1.00 76.88 235 ARG A O 1
ATOM 1659 N N . GLY A 1 236 ? 4.723 -31.826 -3.168 1.00 69.38 236 GLY A N 1
ATOM 1660 C CA . GLY A 1 236 ? 6.153 -31.887 -3.490 1.00 69.38 236 GLY A CA 1
ATOM 1661 C C . GLY A 1 236 ? 7.013 -32.717 -2.512 1.00 69.38 236 GLY A C 1
ATOM 1662 O O . GLY A 1 236 ? 6.520 -33.181 -1.478 1.00 69.38 236 GLY A O 1
ATOM 1663 N N . PRO A 1 237 ? 8.317 -32.900 -2.819 1.00 77.81 237 PRO A N 1
ATOM 1664 C CA . PRO A 1 237 ? 9.301 -33.476 -1.896 1.00 77.81 237 PRO A CA 1
ATOM 1665 C C . PRO A 1 237 ? 9.538 -32.577 -0.667 1.00 77.81 237 PRO A C 1
ATOM 1667 O O . PRO A 1 237 ? 8.958 -31.495 -0.548 1.00 77.81 237 PRO A O 1
ATOM 1670 N N . ALA A 1 238 ? 10.407 -33.020 0.250 1.00 80.38 238 ALA A N 1
ATOM 1671 C CA . ALA A 1 238 ? 10.837 -32.192 1.373 1.00 80.38 238 ALA A CA 1
ATOM 1672 C C . ALA A 1 238 ? 11.398 -30.844 0.896 1.00 80.38 238 ALA A C 1
ATOM 1674 O O . ALA A 1 238 ? 12.206 -30.768 -0.031 1.00 80.38 238 ALA A O 1
ATOM 1675 N N . SER A 1 239 ? 10.925 -29.771 1.524 1.00 85.75 239 SER A N 1
ATOM 1676 C CA . SER A 1 239 ? 11.356 -28.409 1.261 1.00 85.75 239 SER A CA 1
ATOM 1677 C C . SER A 1 239 ? 12.673 -28.160 1.979 1.00 85.75 239 SER A C 1
ATOM 1679 O O . SER A 1 239 ? 12.749 -28.235 3.209 1.00 85.75 239 SER A O 1
ATOM 1681 N N . ARG A 1 240 ? 13.707 -27.802 1.210 1.00 86.19 240 ARG A N 1
ATOM 1682 C CA . ARG A 1 240 ? 14.990 -27.365 1.770 1.00 86.19 240 ARG A CA 1
ATOM 1683 C C . ARG A 1 240 ? 14.795 -26.168 2.702 1.00 86.19 240 ARG A C 1
ATOM 1685 O O . ARG A 1 240 ? 15.320 -26.185 3.803 1.00 86.19 240 ARG A O 1
ATOM 1692 N N . ALA A 1 241 ? 13.989 -25.180 2.307 1.00 86.62 241 ALA A N 1
ATOM 1693 C CA . ALA A 1 241 ? 13.738 -23.994 3.127 1.00 86.62 241 ALA A CA 1
ATOM 1694 C C . ALA A 1 241 ? 13.065 -24.344 4.466 1.00 86.62 241 ALA A C 1
ATOM 1696 O O . ALA A 1 241 ? 13.488 -23.852 5.506 1.00 86.62 241 ALA A O 1
ATOM 1697 N N . SER A 1 242 ? 12.063 -25.230 4.464 1.00 88.88 242 SER A N 1
ATOM 1698 C CA . SER A 1 242 ? 11.395 -25.660 5.703 1.00 88.88 242 SER A CA 1
ATOM 1699 C C . SER A 1 242 ? 12.301 -26.521 6.591 1.00 88.88 242 SER A C 1
ATOM 1701 O O . SER A 1 242 ? 12.219 -26.427 7.811 1.00 88.88 242 SER A O 1
ATOM 1703 N N . THR A 1 243 ? 13.188 -27.320 5.992 1.00 89.94 243 THR A N 1
ATOM 1704 C CA . THR A 1 243 ? 14.163 -28.143 6.728 1.00 89.94 243 THR A CA 1
ATOM 1705 C C . THR A 1 243 ? 15.259 -27.283 7.359 1.00 89.94 243 THR A C 1
ATOM 1707 O O . THR A 1 243 ? 15.532 -27.427 8.546 1.00 89.94 243 THR A O 1
ATOM 1710 N N . GLU A 1 244 ? 15.822 -26.320 6.622 1.00 88.75 244 GLU A N 1
ATOM 1711 C CA . GLU A 1 244 ? 16.789 -25.355 7.166 1.00 88.75 244 GLU A CA 1
ATOM 1712 C C . GLU A 1 244 ? 16.162 -24.473 8.255 1.00 88.75 244 GLU A C 1
ATOM 1714 O O . GLU A 1 244 ? 16.785 -24.222 9.284 1.00 88.75 244 GLU A O 1
ATOM 1719 N N . LEU A 1 245 ? 14.905 -24.051 8.080 1.00 90.12 245 LEU A N 1
ATOM 1720 C CA . LEU A 1 245 ? 14.165 -23.322 9.110 1.00 90.12 245 LEU A CA 1
ATOM 1721 C C . LEU A 1 245 ? 14.065 -24.139 10.407 1.00 90.12 245 LEU A C 1
ATOM 1723 O O . LEU A 1 245 ? 14.408 -23.633 11.474 1.00 90.12 245 LEU A O 1
ATOM 1727 N N . ALA A 1 246 ? 13.650 -25.407 10.311 1.00 91.69 246 ALA A N 1
ATOM 1728 C CA . ALA A 1 246 ? 13.572 -26.312 11.455 1.00 91.69 246 ALA A CA 1
ATOM 1729 C C . ALA A 1 246 ? 14.948 -26.538 12.108 1.00 91.69 246 ALA A C 1
ATOM 1731 O O . ALA A 1 246 ? 15.052 -26.536 13.334 1.00 91.69 246 ALA A O 1
ATOM 1732 N N . ALA A 1 247 ? 16.011 -26.663 11.308 1.00 90.31 247 ALA A N 1
ATOM 1733 C CA . ALA A 1 247 ? 17.373 -26.831 11.810 1.00 90.31 247 ALA A CA 1
ATOM 1734 C C . ALA A 1 247 ? 17.861 -25.587 12.574 1.00 90.31 247 ALA A C 1
ATOM 1736 O O . ALA A 1 247 ? 18.480 -25.716 13.627 1.00 90.31 247 ALA A O 1
ATOM 1737 N N . ALA A 1 248 ? 17.532 -24.378 12.107 1.00 88.56 248 ALA A N 1
ATOM 1738 C CA . ALA A 1 248 ? 17.835 -23.138 12.827 1.00 88.56 248 ALA A CA 1
ATOM 1739 C C . ALA A 1 248 ? 17.071 -23.008 14.156 1.00 88.56 248 ALA A C 1
ATOM 1741 O O . ALA A 1 248 ? 17.626 -22.478 15.124 1.00 88.56 248 ALA A O 1
ATOM 1742 N N . VAL A 1 249 ? 15.833 -23.511 14.228 1.00 89.94 249 VAL A N 1
ATOM 1743 C CA . VAL A 1 249 ? 15.095 -23.603 15.500 1.00 89.94 249 VAL A CA 1
ATOM 1744 C C . VAL A 1 249 ? 15.813 -24.560 16.449 1.00 89.94 249 VAL A C 1
ATOM 1746 O O . VAL A 1 249 ? 16.164 -24.152 17.555 1.00 89.94 249 VAL A O 1
ATOM 1749 N N . ALA A 1 250 ? 16.101 -25.789 16.003 1.00 89.25 250 ALA A N 1
ATOM 1750 C CA . ALA A 1 250 ? 16.797 -26.803 16.801 1.00 89.25 250 ALA A CA 1
ATOM 1751 C C . ALA A 1 250 ? 18.170 -26.321 17.296 1.00 89.25 250 ALA A C 1
ATOM 1753 O O . ALA A 1 250 ? 18.573 -26.625 18.414 1.00 89.25 250 ALA A O 1
ATOM 1754 N N . ALA A 1 251 ? 18.872 -25.520 16.492 1.00 84.94 251 ALA A N 1
ATOM 1755 C CA . ALA A 1 251 ? 20.156 -24.939 16.860 1.00 84.94 251 ALA A CA 1
ATOM 1756 C C . ALA A 1 251 ? 20.071 -23.944 18.031 1.00 84.94 251 ALA A C 1
ATOM 1758 O O . ALA A 1 251 ? 21.039 -23.789 18.773 1.00 84.94 251 ALA A O 1
ATOM 1759 N N . THR A 1 252 ? 18.939 -23.253 18.187 1.00 83.31 252 THR A N 1
ATOM 1760 C CA . THR A 1 252 ? 18.777 -22.163 19.168 1.00 83.31 252 THR A CA 1
ATOM 1761 C C . THR A 1 252 ? 17.964 -22.598 20.392 1.00 83.31 252 THR A C 1
ATOM 1763 O O . THR A 1 252 ? 18.178 -22.083 21.485 1.00 83.31 252 THR A O 1
ATOM 1766 N N . ALA A 1 253 ? 17.057 -23.563 20.218 1.00 88.50 253 ALA A N 1
ATOM 1767 C CA . ALA A 1 253 ? 16.251 -24.177 21.271 1.00 88.50 253 ALA A CA 1
ATOM 1768 C C . ALA A 1 253 ? 16.244 -25.712 21.120 1.00 88.50 253 ALA A C 1
ATOM 1770 O O . ALA A 1 253 ? 15.231 -26.292 20.722 1.00 88.50 253 ALA A O 1
ATOM 1771 N N . PRO A 1 254 ? 17.372 -26.389 21.402 1.00 88.75 254 PRO A N 1
ATOM 1772 C CA . PRO A 1 254 ? 17.527 -27.830 21.183 1.00 88.75 25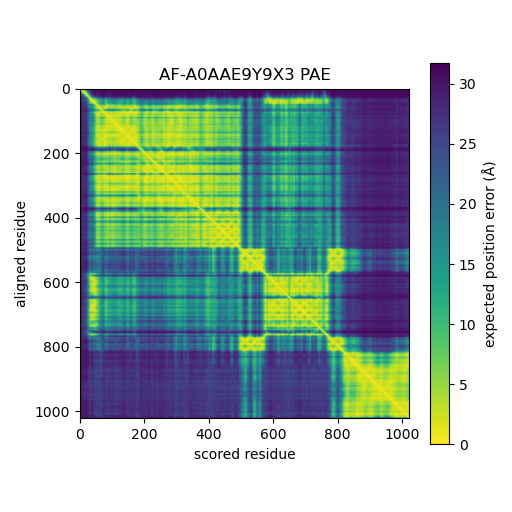4 PRO A CA 1
ATOM 1773 C C . PRO A 1 254 ? 16.578 -28.712 22.011 1.00 88.75 254 PRO A C 1
ATOM 1775 O O . PRO A 1 254 ? 16.339 -29.857 21.624 1.00 88.75 254 PRO A O 1
ATOM 1778 N N . ALA A 1 255 ? 16.029 -28.211 23.125 1.00 91.00 255 ALA A N 1
ATOM 1779 C CA . ALA A 1 255 ? 15.057 -28.937 23.946 1.00 91.00 255 ALA A CA 1
ATOM 1780 C C . ALA A 1 255 ? 13.590 -28.637 23.589 1.00 91.00 255 ALA A C 1
ATOM 1782 O O . ALA A 1 255 ? 12.696 -29.274 24.153 1.00 91.00 255 ALA A O 1
ATOM 1783 N N . ALA A 1 256 ? 13.324 -27.705 22.666 1.00 92.81 256 ALA A N 1
ATOM 1784 C CA . ALA A 1 256 ? 11.969 -27.448 22.190 1.00 92.81 256 ALA A CA 1
ATOM 1785 C C . ALA A 1 256 ? 11.483 -28.582 21.276 1.00 92.81 256 ALA A C 1
ATOM 1787 O O . ALA A 1 256 ? 12.223 -29.088 20.429 1.00 92.81 256 ALA A O 1
ATOM 1788 N N . ALA A 1 257 ? 10.215 -28.967 21.417 1.00 95.50 257 ALA A N 1
ATOM 1789 C CA . ALA A 1 257 ? 9.602 -29.955 20.544 1.00 95.50 257 ALA A CA 1
ATOM 1790 C C . ALA A 1 257 ? 9.259 -29.343 19.178 1.00 95.50 257 ALA A C 1
ATOM 1792 O O . ALA A 1 257 ? 8.615 -28.297 19.099 1.00 95.50 257 ALA A O 1
ATOM 1793 N N . LEU A 1 258 ? 9.657 -30.004 18.089 1.00 94.56 258 LEU A N 1
ATOM 1794 C CA . LEU A 1 258 ? 9.392 -29.536 16.725 1.00 94.56 258 LEU A CA 1
ATOM 1795 C C . LEU A 1 258 ? 8.159 -30.213 16.123 1.00 94.56 258 LEU A C 1
ATOM 1797 O O . LEU A 1 258 ? 8.144 -31.438 15.932 1.00 94.56 258 LEU A O 1
ATOM 1801 N N . GLY A 1 259 ? 7.160 -29.408 15.755 1.00 94.44 259 GLY A N 1
ATOM 1802 C CA . GLY A 1 259 ? 6.008 -29.836 14.959 1.00 94.44 259 GLY A CA 1
ATOM 1803 C C . GLY A 1 259 ? 6.094 -29.339 13.514 1.00 94.44 259 GLY A C 1
ATOM 1804 O O . GLY A 1 259 ? 6.421 -28.172 13.291 1.00 94.44 259 GLY A O 1
ATOM 1805 N N . SER A 1 260 ? 5.803 -30.187 12.523 1.00 92.81 260 SER A N 1
ATOM 1806 C CA . SER A 1 260 ? 5.809 -29.791 11.107 1.00 92.81 260 SER A CA 1
ATOM 1807 C C . SER A 1 260 ? 4.400 -29.752 10.514 1.00 92.81 260 SER A C 1
ATOM 1809 O O . SER A 1 260 ? 3.605 -30.679 10.662 1.00 92.81 260 SER A O 1
ATOM 1811 N N . TYR A 1 261 ? 4.081 -28.656 9.826 1.00 94.31 261 TYR A N 1
ATOM 1812 C CA . TYR A 1 261 ? 2.757 -28.394 9.267 1.00 94.31 261 TYR A CA 1
ATOM 1813 C C . TYR A 1 261 ? 2.904 -28.067 7.782 1.00 94.31 261 TYR A C 1
ATOM 1815 O O . TYR A 1 261 ? 3.263 -26.951 7.392 1.00 94.31 261 TYR A O 1
ATOM 1823 N N . ARG A 1 262 ? 2.628 -29.052 6.922 1.00 92.12 262 ARG A N 1
ATOM 1824 C CA . ARG A 1 262 ? 2.669 -28.869 5.469 1.00 92.12 262 ARG A CA 1
ATOM 1825 C C . ARG A 1 262 ? 1.451 -28.062 5.026 1.00 92.12 262 ARG A C 1
ATOM 1827 O O . ARG A 1 262 ? 0.327 -28.564 5.036 1.00 92.12 262 ARG A O 1
ATOM 1834 N N . VAL A 1 263 ? 1.696 -26.826 4.607 1.00 92.25 263 VAL A N 1
ATOM 1835 C CA . VAL A 1 263 ? 0.687 -25.857 4.147 1.00 92.25 263 VAL A CA 1
ATOM 1836 C C . VAL A 1 263 ? 0.924 -25.370 2.715 1.00 92.25 263 VAL A C 1
ATOM 1838 O O . VAL A 1 263 ? 0.105 -24.640 2.161 1.00 92.25 263 VAL A O 1
ATOM 1841 N N . CYS A 1 264 ? 2.034 -25.773 2.105 1.00 88.88 264 CYS A N 1
ATOM 1842 C CA . CYS A 1 264 ? 2.410 -25.388 0.751 1.00 88.88 264 CYS A CA 1
ATOM 1843 C C . CYS A 1 264 ? 2.245 -26.592 -0.170 1.00 88.88 264 CYS A C 1
ATOM 1845 O O . CYS A 1 264 ? 2.732 -27.684 0.135 1.00 88.88 264 CYS A O 1
ATOM 1847 N N . ALA A 1 265 ? 1.504 -26.391 -1.258 1.00 70.06 265 ALA A N 1
ATOM 1848 C CA . ALA A 1 265 ? 1.179 -27.448 -2.199 1.00 70.06 265 ALA A CA 1
ATOM 1849 C C . ALA A 1 265 ? 2.460 -27.880 -2.936 1.00 70.06 265 ALA A C 1
ATOM 1851 O O . ALA A 1 265 ? 2.867 -29.029 -2.806 1.00 70.06 265 ALA A O 1
ATOM 1852 N N . GLU A 1 266 ? 3.192 -26.927 -3.522 1.00 65.19 266 GLU A N 1
ATOM 1853 C CA . GLU A 1 266 ? 4.530 -27.116 -4.102 1.00 65.19 266 GLU A CA 1
ATOM 1854 C C . GLU A 1 266 ? 5.628 -26.514 -3.203 1.00 65.19 266 GLU A C 1
ATOM 1856 O O . GLU A 1 266 ? 5.344 -25.705 -2.319 1.00 65.19 266 GLU A O 1
ATOM 1861 N N . ALA A 1 267 ? 6.904 -26.854 -3.438 1.00 60.03 267 ALA A N 1
ATOM 1862 C CA . ALA A 1 267 ? 8.038 -26.414 -2.605 1.00 60.03 267 ALA A CA 1
ATOM 1863 C C . ALA A 1 267 ? 8.267 -24.884 -2.556 1.00 60.03 267 ALA A C 1
ATOM 1865 O O . ALA A 1 267 ? 9.184 -24.436 -1.870 1.00 60.03 267 ALA A O 1
ATOM 1866 N N . ALA A 1 268 ? 7.454 -24.088 -3.259 1.00 68.94 268 ALA A N 1
ATOM 1867 C CA . ALA A 1 268 ? 7.654 -22.655 -3.404 1.00 68.94 268 ALA A CA 1
ATOM 1868 C C . ALA A 1 268 ? 6.401 -21.781 -3.251 1.00 68.94 268 ALA A C 1
ATOM 1870 O O . ALA A 1 268 ? 6.595 -20.577 -3.224 1.00 68.94 268 ALA A O 1
ATOM 1871 N N . THR A 1 269 ? 5.160 -22.288 -3.147 1.00 86.00 269 THR A N 1
ATOM 1872 C CA . THR A 1 269 ? 3.967 -21.417 -2.997 1.00 86.00 269 THR A CA 1
ATOM 1873 C C . THR A 1 269 ? 2.938 -21.944 -1.996 1.00 86.00 269 THR A C 1
ATOM 1875 O O . THR A 1 269 ? 2.706 -23.151 -1.885 1.00 86.00 269 THR A O 1
ATOM 1878 N N . CYS A 1 270 ? 2.296 -21.033 -1.259 1.00 89.19 270 CYS A N 1
ATOM 1879 C CA . CYS A 1 270 ? 1.309 -21.372 -0.232 1.00 89.19 270 CYS A CA 1
ATOM 1880 C C . CYS A 1 270 ? 0.115 -20.417 -0.306 1.00 89.19 270 CYS A C 1
ATOM 1882 O O . CYS A 1 270 ? 0.281 -19.197 -0.344 1.00 89.19 270 CYS A O 1
ATOM 1884 N N . ALA A 1 271 ? -1.094 -20.976 -0.319 1.00 91.75 271 ALA A N 1
ATOM 1885 C CA . ALA A 1 271 ? -2.322 -20.195 -0.229 1.00 91.75 271 ALA A CA 1
ATOM 1886 C C . ALA A 1 271 ? -2.509 -19.678 1.212 1.00 91.75 271 ALA A C 1
ATOM 1888 O O . ALA A 1 271 ? -2.362 -20.482 2.146 1.00 91.75 271 ALA A O 1
ATOM 1889 N N . PRO A 1 272 ? -2.855 -18.392 1.419 1.00 94.12 272 PRO A N 1
ATOM 1890 C CA . PRO A 1 272 ? -3.136 -17.832 2.741 1.00 94.12 272 PRO A CA 1
ATOM 1891 C C . PRO A 1 272 ? -4.081 -18.697 3.584 1.00 94.12 272 PRO A C 1
ATOM 1893 O O . PRO A 1 272 ? -3.774 -18.996 4.734 1.00 94.12 272 PRO A O 1
ATOM 1896 N N . SER A 1 273 ? -5.166 -19.220 3.008 1.00 95.06 273 SER A N 1
ATOM 1897 C CA . SER A 1 273 ? -6.123 -20.095 3.699 1.00 95.06 273 SER A CA 1
ATOM 1898 C C . SER A 1 273 ? -5.515 -21.398 4.219 1.00 95.06 273 SER A C 1
ATOM 1900 O O . SER A 1 273 ? -5.988 -21.967 5.208 1.00 95.06 273 SER A O 1
ATOM 1902 N N . THR A 1 274 ? -4.459 -21.892 3.571 1.00 94.56 274 THR A N 1
ATOM 1903 C CA . THR A 1 274 ? -3.762 -23.102 4.010 1.00 94.56 274 THR A CA 1
ATOM 1904 C C . THR A 1 274 ? -2.777 -22.794 5.127 1.00 94.56 274 THR A C 1
ATOM 1906 O O . THR A 1 274 ? -2.709 -23.564 6.083 1.00 94.56 274 THR A O 1
ATOM 1909 N N . VAL A 1 275 ? -2.103 -21.642 5.071 1.00 95.38 275 VAL A N 1
ATOM 1910 C CA . VAL A 1 275 ? -1.255 -21.155 6.169 1.00 95.38 275 VAL A CA 1
ATOM 1911 C C . VAL A 1 275 ? -2.090 -20.859 7.413 1.00 95.38 275 VAL A C 1
ATOM 1913 O O . VAL A 1 275 ? -1.746 -21.347 8.486 1.00 95.38 275 VAL A O 1
ATOM 1916 N N . VAL A 1 276 ? -3.231 -20.173 7.270 1.00 97.25 276 VAL A N 1
ATOM 1917 C CA . VAL A 1 276 ? -4.175 -19.935 8.375 1.00 97.25 276 VAL A CA 1
ATOM 1918 C C . VAL A 1 276 ? -4.586 -21.257 9.013 1.00 97.25 276 VAL A C 1
ATOM 1920 O O . VAL A 1 276 ? -4.465 -21.402 10.221 1.00 97.25 276 VAL A O 1
ATOM 1923 N N . ALA A 1 277 ? -4.988 -22.258 8.225 1.00 96.94 277 ALA A N 1
ATOM 1924 C CA . ALA A 1 277 ? -5.341 -23.573 8.764 1.00 96.94 277 ALA A CA 1
ATOM 1925 C C . ALA A 1 277 ? -4.172 -24.274 9.482 1.00 96.94 277 ALA A C 1
ATOM 1927 O O . ALA A 1 277 ? -4.396 -25.014 10.438 1.00 96.94 277 ALA A O 1
ATOM 1928 N N . GLY A 1 278 ? -2.935 -24.052 9.025 1.00 96.75 278 GLY A N 1
ATOM 1929 C CA . GLY A 1 278 ? -1.722 -24.490 9.718 1.00 96.75 278 GLY A CA 1
ATOM 1930 C C . GLY A 1 278 ? -1.565 -23.844 11.079 1.00 96.75 278 GLY A C 1
ATOM 1931 O O . GLY A 1 278 ? -1.289 -24.548 12.045 1.00 96.75 278 GLY A O 1
ATOM 1932 N N . LEU A 1 279 ? -1.808 -22.536 11.170 1.00 97.62 279 LEU A N 1
ATOM 1933 C CA . LEU A 1 279 ? -1.795 -21.821 12.442 1.00 97.62 279 LEU A CA 1
ATOM 1934 C C . LEU A 1 279 ? -2.917 -22.333 13.354 1.00 97.62 279 LEU A C 1
ATOM 1936 O O . LEU A 1 279 ? -2.668 -22.575 14.530 1.00 97.62 279 LEU A O 1
ATOM 1940 N N . GLU A 1 280 ? -4.125 -22.573 12.822 1.00 97.69 280 GLU A N 1
ATOM 1941 C CA . GLU A 1 280 ? -5.237 -23.127 13.609 1.00 97.69 280 GLU A CA 1
ATOM 1942 C C . GLU A 1 280 ? -4.869 -24.498 14.186 1.00 97.69 280 GLU A C 1
ATOM 1944 O O . GLU A 1 280 ? -5.096 -24.752 15.366 1.00 97.69 280 GLU A O 1
ATOM 1949 N N . ALA A 1 281 ? -4.270 -25.372 13.374 1.00 96.81 281 ALA A N 1
ATOM 1950 C CA . ALA A 1 281 ? -3.809 -26.678 13.827 1.00 96.81 281 ALA A CA 1
ATOM 1951 C C . ALA A 1 281 ? -2.713 -26.555 14.896 1.00 96.81 281 ALA A C 1
ATOM 1953 O O . ALA A 1 281 ? -2.835 -27.188 15.938 1.00 96.81 281 ALA A O 1
ATOM 1954 N N . ALA A 1 282 ? -1.705 -25.707 14.672 1.00 97.19 282 ALA A N 1
ATOM 1955 C CA . ALA A 1 282 ? -0.606 -25.496 15.610 1.00 97.19 282 ALA A CA 1
ATOM 1956 C C . ALA A 1 282 ? -1.085 -24.984 16.976 1.00 97.19 282 ALA A C 1
ATOM 1958 O O . ALA A 1 282 ? -0.649 -25.491 18.007 1.00 97.19 282 ALA A O 1
ATOM 1959 N N . VAL A 1 283 ? -2.024 -24.032 16.994 1.00 97.00 283 VAL A N 1
ATOM 1960 C CA . VAL A 1 283 ? -2.639 -23.529 18.233 1.00 97.00 283 VAL A CA 1
ATOM 1961 C C . VAL A 1 283 ? -3.380 -24.646 18.970 1.00 97.00 283 VAL A C 1
ATOM 1963 O O . VAL A 1 283 ? -3.196 -24.820 20.172 1.00 97.00 283 VAL A O 1
ATOM 1966 N N . LEU A 1 284 ? -4.202 -25.429 18.261 1.00 96.00 284 LEU A N 1
ATOM 1967 C CA . LEU A 1 284 ? -4.973 -26.518 18.873 1.00 96.00 284 LEU A CA 1
ATOM 1968 C C . LEU A 1 284 ? -4.096 -27.665 19.391 1.00 96.00 284 LEU A C 1
ATOM 1970 O O . LEU A 1 284 ? -4.519 -28.374 20.309 1.00 96.00 284 LEU A O 1
ATOM 1974 N N . ASP A 1 285 ? -2.908 -27.829 18.809 1.00 95.06 285 ASP A N 1
ATOM 1975 C CA . ASP A 1 285 ? -1.892 -28.804 19.209 1.00 95.06 285 ASP A CA 1
ATOM 1976 C C . ASP A 1 285 ? -0.982 -28.275 20.335 1.00 95.06 285 ASP A C 1
ATOM 1978 O O . ASP A 1 285 ? -0.152 -29.017 20.855 1.00 95.06 285 ASP A O 1
ATOM 1982 N N . GLY A 1 286 ? -1.174 -27.020 20.763 1.00 93.75 286 GLY A N 1
ATOM 1983 C CA . GLY A 1 286 ? -0.475 -26.422 21.900 1.00 93.75 286 GLY A CA 1
ATOM 1984 C C . GLY A 1 286 ? 0.904 -25.854 21.569 1.00 93.75 286 GLY A C 1
ATOM 1985 O O . GLY A 1 286 ? 1.783 -25.884 22.424 1.00 93.75 286 GLY A O 1
ATOM 1986 N N . ALA A 1 287 ? 1.120 -25.359 20.347 1.00 96.00 287 ALA A N 1
ATOM 1987 C CA . ALA A 1 287 ? 2.364 -24.680 19.992 1.00 96.00 287 ALA A CA 1
ATOM 1988 C C . ALA A 1 287 ? 2.534 -23.355 20.760 1.00 96.00 287 ALA A C 1
ATOM 1990 O O . ALA A 1 287 ? 1.633 -22.515 20.757 1.00 96.00 287 ALA A O 1
ATOM 1991 N N . ASP A 1 288 ? 3.712 -23.124 21.340 1.00 95.62 288 ASP A N 1
ATOM 1992 C CA . ASP A 1 288 ? 4.077 -21.847 21.972 1.00 95.62 288 ASP A CA 1
ATOM 1993 C C . ASP A 1 288 ? 4.585 -20.839 20.936 1.00 95.62 288 ASP A C 1
ATOM 1995 O O . ASP A 1 288 ? 4.369 -19.633 21.054 1.00 95.62 288 ASP A O 1
ATOM 1999 N N . VAL A 1 289 ? 5.247 -21.339 19.888 1.00 96.75 289 VAL A N 1
ATOM 2000 C CA . VAL A 1 289 ? 5.763 -20.536 18.776 1.00 96.75 289 VAL A CA 1
ATOM 2001 C C . VAL A 1 289 ? 5.353 -21.176 17.454 1.00 96.75 289 VAL A C 1
ATOM 2003 O O . VAL A 1 289 ? 5.457 -22.387 17.287 1.00 96.75 289 VAL A O 1
ATOM 2006 N N . ALA A 1 290 ? 4.920 -20.378 16.483 1.00 97.50 290 ALA A N 1
ATOM 2007 C CA . ALA A 1 290 ? 4.639 -20.827 15.122 1.00 97.50 290 ALA A CA 1
ATOM 2008 C C . ALA A 1 290 ? 5.394 -19.967 14.106 1.00 97.50 290 ALA A C 1
ATOM 2010 O O . ALA A 1 290 ? 5.600 -18.778 14.326 1.00 97.50 290 ALA A O 1
ATOM 2011 N N . THR A 1 291 ? 5.819 -20.557 12.989 1.00 95.31 291 THR A N 1
ATOM 2012 C CA . THR A 1 291 ? 6.667 -19.871 12.003 1.00 95.31 291 THR A CA 1
ATOM 2013 C C . THR A 1 291 ? 6.193 -20.104 10.577 1.00 95.31 291 THR A C 1
ATOM 2015 O O . THR A 1 291 ? 5.814 -21.224 10.238 1.00 95.31 291 THR A O 1
ATOM 2018 N N . HIS A 1 292 ? 6.249 -19.076 9.726 1.00 92.75 292 HIS A N 1
ATOM 2019 C CA . HIS A 1 292 ? 6.075 -19.219 8.277 1.00 92.75 292 HIS A CA 1
ATOM 2020 C C . HIS A 1 292 ? 6.952 -18.231 7.496 1.00 92.75 292 HIS A C 1
ATOM 2022 O O . HIS A 1 292 ? 7.380 -17.203 8.012 1.00 92.75 292 HIS A O 1
ATOM 2028 N N . LEU A 1 293 ? 7.208 -18.537 6.221 1.00 89.38 293 LEU A N 1
ATOM 2029 C CA . LEU A 1 293 ? 8.114 -17.776 5.343 1.00 89.38 293 LEU A CA 1
ATOM 2030 C C . LEU A 1 293 ? 7.368 -17.056 4.209 1.00 89.38 293 LEU A C 1
ATOM 2032 O O . LEU A 1 293 ? 7.881 -16.936 3.096 1.00 89.38 293 LEU A O 1
ATOM 2036 N N . LEU A 1 294 ? 6.136 -16.616 4.470 1.00 88.75 294 LEU A N 1
ATOM 2037 C CA . LEU A 1 294 ? 5.419 -15.783 3.502 1.00 88.75 294 LEU A CA 1
ATOM 2038 C C . LEU A 1 294 ? 6.023 -14.368 3.483 1.00 88.75 294 LEU A C 1
ATOM 2040 O O . LEU A 1 294 ? 6.420 -13.878 4.542 1.00 88.75 294 LEU A O 1
ATOM 2044 N N . PRO A 1 295 ? 6.093 -13.716 2.310 1.00 84.19 295 PRO A N 1
ATOM 2045 C CA . PRO A 1 295 ? 6.540 -12.334 2.197 1.00 84.19 295 PRO A CA 1
ATOM 2046 C C . PRO A 1 295 ? 5.549 -11.370 2.850 1.00 84.19 295 PRO A C 1
ATOM 2048 O O . PRO A 1 295 ? 4.364 -11.693 2.997 1.00 84.19 295 PRO A O 1
ATOM 2051 N N . ALA A 1 296 ? 6.044 -10.175 3.178 1.00 82.25 296 ALA A N 1
ATOM 2052 C CA . ALA A 1 296 ? 5.226 -9.088 3.691 1.00 82.25 296 ALA A CA 1
ATOM 2053 C C . ALA A 1 296 ? 4.084 -8.760 2.711 1.00 82.25 296 ALA A C 1
ATOM 2055 O O . ALA A 1 296 ? 4.342 -8.558 1.518 1.00 82.25 296 ALA A O 1
ATOM 2056 N N . PRO A 1 297 ? 2.822 -8.732 3.169 1.00 83.50 297 PRO A N 1
ATOM 2057 C CA . PRO A 1 297 ? 1.714 -8.214 2.376 1.00 83.50 297 PRO A CA 1
ATOM 2058 C C . PRO A 1 297 ? 1.817 -6.684 2.240 1.00 83.50 297 PRO A C 1
ATOM 2060 O O . PRO A 1 297 ? 2.575 -6.036 2.958 1.00 83.50 297 PRO A O 1
ATOM 2063 N N . ALA A 1 298 ? 1.023 -6.097 1.339 1.00 75.56 298 ALA A N 1
ATOM 2064 C CA . ALA A 1 298 ? 0.981 -4.642 1.156 1.00 75.56 298 ALA A CA 1
ATOM 2065 C C . ALA A 1 298 ? 0.524 -3.900 2.426 1.00 75.56 298 ALA A C 1
ATOM 2067 O O . ALA A 1 298 ? 1.087 -2.865 2.772 1.00 75.56 298 ALA A O 1
ATOM 2068 N N . ASP A 1 299 ? -0.465 -4.455 3.132 1.00 80.31 299 ASP A N 1
ATOM 2069 C CA . ASP A 1 299 ? -0.880 -3.996 4.455 1.00 80.31 299 ASP A CA 1
ATOM 2070 C C . ASP A 1 299 ? -0.983 -5.191 5.419 1.00 80.31 299 ASP A C 1
ATOM 2072 O O . ASP A 1 299 ? -1.919 -5.993 5.336 1.00 80.31 299 ASP A O 1
ATOM 2076 N N . PRO A 1 300 ? -0.033 -5.339 6.355 1.00 80.88 300 PRO A N 1
ATOM 2077 C CA . PRO A 1 300 ? -0.023 -6.463 7.281 1.00 80.88 300 PRO A CA 1
ATOM 2078 C C . PRO A 1 300 ? -1.068 -6.373 8.384 1.00 80.88 300 PRO A C 1
ATOM 2080 O O . PRO A 1 300 ? -1.253 -7.341 9.112 1.00 80.88 300 PRO A O 1
ATOM 2083 N N . ARG A 1 301 ? -1.774 -5.249 8.543 1.00 81.19 301 ARG A N 1
ATOM 2084 C CA . ARG A 1 301 ? -2.822 -5.139 9.569 1.00 81.19 301 ARG A CA 1
ATOM 2085 C C . ARG A 1 301 ? -4.154 -5.696 9.102 1.00 81.19 301 ARG A C 1
ATOM 2087 O O . ARG A 1 301 ? -4.975 -6.077 9.931 1.00 81.19 301 ARG A O 1
ATOM 2094 N N . THR A 1 302 ? -4.352 -5.743 7.792 1.00 84.62 302 THR A N 1
ATOM 2095 C CA . THR A 1 302 ? -5.578 -6.237 7.173 1.00 84.62 302 THR A CA 1
ATOM 2096 C C . THR A 1 302 ? -5.380 -7.609 6.539 1.00 84.62 302 THR A C 1
ATOM 2098 O O . THR A 1 302 ? -6.362 -8.316 6.352 1.00 84.62 302 THR A O 1
ATOM 2101 N N . ASP A 1 303 ? -4.143 -8.044 6.279 1.00 90.81 303 ASP A N 1
ATOM 2102 C CA . ASP A 1 303 ? -3.833 -9.347 5.682 1.00 90.81 303 ASP A CA 1
ATOM 2103 C C . ASP A 1 303 ? -4.442 -10.553 6.437 1.00 90.81 303 ASP A C 1
ATOM 2105 O O . ASP A 1 303 ? -4.319 -10.651 7.660 1.00 90.81 303 ASP A O 1
ATOM 2109 N N . PRO A 1 304 ? -5.046 -11.535 5.737 1.00 93.56 304 PRO A N 1
ATOM 2110 C CA . PRO A 1 304 ? -5.713 -12.668 6.380 1.00 93.56 304 PRO A CA 1
ATOM 2111 C C . PRO A 1 304 ? -4.801 -13.564 7.232 1.00 93.56 304 PRO A C 1
ATOM 2113 O O . PRO A 1 304 ? -5.265 -14.119 8.232 1.00 93.56 304 PRO A O 1
ATOM 2116 N N . VAL A 1 305 ? -3.525 -13.735 6.864 1.00 95.06 305 VAL A N 1
ATOM 2117 C CA . VAL A 1 305 ? -2.574 -14.548 7.642 1.00 95.06 305 VAL A CA 1
ATOM 2118 C C . VAL A 1 305 ? -2.153 -13.789 8.892 1.00 95.06 305 VAL A C 1
ATOM 2120 O O . VAL A 1 305 ? -2.150 -14.366 9.978 1.00 95.06 305 VAL A O 1
ATOM 2123 N N . ALA A 1 306 ? -1.893 -12.488 8.764 1.00 91.75 306 ALA A N 1
ATOM 2124 C CA . ALA A 1 306 ? -1.611 -11.638 9.911 1.00 91.75 306 ALA A CA 1
ATOM 2125 C C . ALA A 1 306 ? -2.805 -11.568 10.879 1.00 91.75 306 ALA A C 1
ATOM 2127 O O . ALA A 1 306 ? -2.621 -11.729 12.082 1.00 91.75 306 ALA A O 1
ATOM 2128 N N . LEU A 1 307 ? -4.041 -11.428 10.394 1.00 91.62 307 LEU A N 1
ATOM 2129 C CA . LEU A 1 307 ? -5.236 -11.469 11.248 1.00 91.62 307 LEU A CA 1
ATOM 2130 C C . LEU A 1 307 ? -5.388 -12.812 11.978 1.00 91.62 307 LEU A C 1
ATOM 2132 O O . LEU A 1 307 ? -5.761 -12.842 13.150 1.00 91.62 307 LEU A O 1
ATOM 2136 N N . ALA A 1 308 ? -5.054 -13.929 11.326 1.00 95.38 308 ALA A N 1
ATOM 2137 C CA . ALA A 1 308 ? -5.002 -15.223 12.002 1.00 95.38 308 ALA A CA 1
ATOM 2138 C C . ALA A 1 308 ? -3.873 -15.294 13.044 1.00 95.38 308 ALA A C 1
ATOM 2140 O O . ALA A 1 308 ? -4.058 -15.901 14.098 1.00 95.38 308 ALA A O 1
ATOM 2141 N N . ALA A 1 309 ? -2.733 -14.647 12.792 1.00 94.56 309 ALA A N 1
ATOM 2142 C CA . ALA A 1 309 ? -1.644 -14.537 13.755 1.00 94.56 309 ALA A CA 1
ATOM 2143 C C . ALA A 1 309 ? -2.039 -13.725 15.001 1.00 94.56 309 ALA A C 1
ATOM 2145 O O . ALA A 1 309 ? -1.628 -14.086 16.099 1.00 94.56 309 ALA A O 1
ATOM 2146 N N . LEU A 1 310 ? -2.904 -12.709 14.874 1.00 92.12 310 LEU A N 1
ATOM 2147 C CA . LEU A 1 310 ? -3.512 -12.034 16.032 1.00 92.12 310 LEU A CA 1
ATOM 2148 C C . LEU A 1 310 ? -4.380 -12.999 16.856 1.00 92.12 310 LEU A C 1
ATOM 2150 O O . LEU A 1 310 ? -4.361 -12.975 18.085 1.00 92.12 310 LEU A O 1
ATOM 2154 N N . GLY A 1 311 ? -5.129 -13.879 16.187 1.00 93.12 311 GLY A N 1
ATOM 2155 C CA . GLY A 1 311 ? -5.853 -14.959 16.855 1.00 93.12 311 GLY A CA 1
ATOM 2156 C C . GLY A 1 311 ? -4.915 -15.934 17.574 1.00 93.12 311 GLY A C 1
ATOM 2157 O O . GLY A 1 311 ? -5.218 -16.365 18.683 1.00 93.12 311 GLY A O 1
ATOM 2158 N N . ALA A 1 312 ? -3.772 -16.267 16.967 1.00 95.56 312 ALA A N 1
ATOM 2159 C CA . ALA A 1 312 ? -2.784 -17.169 17.559 1.00 95.56 312 ALA A CA 1
ATOM 2160 C C . ALA A 1 312 ? -2.134 -16.534 18.797 1.00 95.56 312 ALA A C 1
ATOM 2162 O O . ALA A 1 312 ? -2.035 -17.182 19.837 1.00 95.56 312 ALA A O 1
ATOM 2163 N N . ASP A 1 313 ? -1.818 -15.241 18.720 1.00 93.00 313 ASP A N 1
ATOM 2164 C CA . ASP A 1 313 ? -1.344 -14.429 19.840 1.00 93.00 313 ASP A CA 1
ATOM 2165 C C . ASP A 1 313 ? -2.344 -14.436 21.006 1.00 93.00 313 ASP A C 1
ATOM 2167 O O . ASP A 1 313 ? -1.992 -14.769 22.138 1.00 93.00 313 ASP A O 1
ATOM 2171 N N . ALA A 1 314 ? -3.629 -14.206 20.723 1.00 92.06 314 ALA A N 1
ATOM 2172 C CA . ALA A 1 314 ? -4.695 -14.302 21.722 1.00 92.06 314 ALA A CA 1
ATOM 2173 C C . ALA A 1 314 ? -4.850 -15.707 22.334 1.00 92.06 314 ALA A C 1
ATOM 2175 O O . ALA A 1 314 ? -5.379 -15.849 23.445 1.00 92.06 314 ALA A O 1
ATOM 2176 N N . ALA A 1 315 ? -4.409 -16.742 21.615 1.00 93.88 315 ALA A N 1
ATOM 2177 C CA . ALA A 1 315 ? -4.412 -18.121 22.077 1.00 93.88 315 ALA A CA 1
ATOM 2178 C C . ALA A 1 315 ? -3.154 -18.530 22.861 1.00 93.88 315 ALA A C 1
ATOM 2180 O O . ALA A 1 315 ? -3.140 -19.622 23.427 1.00 93.88 315 ALA A O 1
ATOM 2181 N N . GLY A 1 316 ? -2.143 -17.659 22.948 1.00 93.12 316 GLY A N 1
ATOM 2182 C CA . GLY A 1 316 ? -0.884 -17.935 23.645 1.00 93.12 316 GLY A CA 1
ATOM 2183 C C . GLY A 1 316 ? 0.277 -18.343 22.734 1.00 93.12 316 GLY A C 1
ATOM 2184 O O . GLY A 1 316 ? 1.346 -18.646 23.250 1.00 93.12 316 GLY A O 1
ATOM 2185 N N . THR A 1 317 ? 0.104 -18.328 21.410 1.00 95.31 317 THR A N 1
ATOM 2186 C CA . THR A 1 317 ? 1.136 -18.723 20.440 1.00 95.31 317 THR A CA 1
ATOM 2187 C C . THR A 1 317 ? 1.786 -17.493 19.805 1.00 95.31 317 THR A C 1
ATOM 2189 O O . THR A 1 317 ? 1.120 -16.693 19.148 1.00 95.31 317 THR A O 1
ATOM 2192 N N . VAL A 1 318 ? 3.106 -17.350 19.932 1.00 95.12 318 VAL A N 1
ATOM 2193 C CA . VAL A 1 318 ? 3.867 -16.294 19.246 1.00 95.12 318 VAL A CA 1
ATOM 2194 C C . VAL A 1 318 ? 4.099 -16.689 17.788 1.00 95.12 318 VAL A C 1
ATOM 2196 O O . VAL A 1 318 ? 4.733 -17.705 17.511 1.00 95.12 318 VAL A O 1
ATOM 2199 N N . VAL A 1 319 ? 3.642 -15.872 16.839 1.00 95.88 319 VAL A N 1
ATOM 2200 C CA . VAL A 1 319 ? 3.925 -16.095 15.412 1.00 95.88 319 VAL A CA 1
ATOM 2201 C C . VAL A 1 319 ? 5.174 -15.325 14.991 1.00 95.88 319 VAL A C 1
ATOM 2203 O O . VAL A 1 319 ? 5.282 -14.125 15.246 1.00 95.88 319 VAL A O 1
ATOM 2206 N N . VAL A 1 320 ? 6.110 -16.019 14.343 1.00 94.00 320 VAL A N 1
ATOM 2207 C CA . VAL A 1 320 ? 7.308 -15.451 13.715 1.00 94.00 320 VAL A CA 1
ATOM 2208 C C . VAL A 1 320 ? 7.142 -15.511 12.208 1.00 94.00 320 VAL A C 1
ATOM 2210 O O . VAL A 1 320 ? 7.020 -16.591 11.623 1.00 94.00 320 VAL A O 1
ATOM 2213 N N . ASP A 1 321 ? 7.153 -14.351 11.576 1.00 88.75 321 ASP A N 1
ATOM 2214 C CA . ASP A 1 321 ? 6.932 -14.236 10.145 1.00 88.75 321 ASP A CA 1
ATOM 2215 C C . ASP A 1 321 ? 7.699 -13.056 9.546 1.00 88.75 321 ASP A C 1
ATOM 2217 O O . ASP A 1 321 ? 8.445 -12.353 10.226 1.00 88.75 321 ASP A O 1
ATOM 2221 N N . GLY A 1 322 ? 7.551 -12.875 8.237 1.00 75.94 322 GLY A N 1
ATOM 2222 C CA . GLY A 1 322 ? 8.006 -11.680 7.534 1.00 75.94 322 GLY A CA 1
ATOM 2223 C C . GLY A 1 322 ? 6.855 -10.738 7.196 1.00 75.94 322 GLY A C 1
ATOM 2224 O O . GLY A 1 322 ? 6.948 -10.073 6.174 1.00 75.94 322 GLY A O 1
ATOM 2225 N N . SER A 1 323 ? 5.738 -10.743 7.943 1.00 72.31 323 SER A N 1
ATOM 2226 C CA . SER A 1 323 ? 4.574 -9.929 7.567 1.00 72.31 323 SER A CA 1
ATOM 2227 C C . SER A 1 323 ? 4.763 -8.449 7.895 1.00 72.31 323 SER A C 1
ATOM 2229 O O . SER A 1 323 ? 4.269 -7.606 7.156 1.00 72.31 323 SER A O 1
ATOM 2231 N N . GLY A 1 324 ? 5.475 -8.116 8.974 1.00 75.69 324 GLY A N 1
ATOM 2232 C CA . GLY A 1 324 ? 5.520 -6.742 9.487 1.00 75.69 324 GLY A CA 1
ATOM 2233 C C . GLY A 1 324 ? 4.307 -6.379 10.346 1.00 75.69 324 GLY A C 1
ATOM 2234 O O . GLY A 1 324 ? 4.100 -5.206 10.658 1.00 75.69 324 GLY A O 1
ATOM 2235 N N . ALA A 1 325 ? 3.471 -7.355 10.716 1.00 83.19 325 ALA A N 1
ATOM 2236 C CA . ALA A 1 325 ? 2.333 -7.114 11.588 1.00 83.19 325 ALA A CA 1
ATOM 2237 C C . ALA A 1 325 ? 2.798 -6.822 13.030 1.00 83.19 325 ALA A C 1
ATOM 2239 O O . ALA A 1 325 ? 3.665 -7.511 13.568 1.00 83.19 325 ALA A O 1
ATOM 2240 N N . PRO A 1 326 ? 2.196 -5.843 13.727 1.00 80.19 326 PRO A N 1
ATOM 2241 C CA . PRO A 1 326 ? 2.670 -5.424 15.049 1.00 80.19 326 PRO A CA 1
ATOM 2242 C C . PRO A 1 326 ? 2.426 -6.458 16.165 1.00 80.19 326 PRO A C 1
ATOM 2244 O O . PRO A 1 326 ? 2.998 -6.352 17.251 1.00 80.19 326 PRO A O 1
ATOM 2247 N N . TRP A 1 327 ? 1.585 -7.464 15.914 1.00 86.25 327 TRP A N 1
ATOM 2248 C CA . TRP A 1 327 ? 1.340 -8.600 16.809 1.00 86.25 327 TRP A CA 1
ATOM 2249 C C . TRP A 1 327 ? 2.164 -9.849 16.446 1.00 86.25 327 TRP A C 1
ATOM 2251 O O . TRP A 1 327 ? 2.000 -10.884 17.088 1.00 86.25 327 TRP A O 1
ATOM 2261 N N . THR A 1 328 ? 3.074 -9.775 15.470 1.00 88.75 328 THR A N 1
ATOM 2262 C CA . THR A 1 328 ? 4.006 -10.864 15.137 1.00 88.75 328 THR A CA 1
ATOM 2263 C C . THR A 1 328 ? 5.443 -10.487 15.482 1.00 88.75 328 THR A C 1
ATOM 2265 O O . THR A 1 328 ? 5.798 -9.319 15.652 1.00 88.75 328 THR A O 1
ATOM 2268 N N . ALA A 1 329 ? 6.298 -11.494 15.648 1.00 86.44 329 ALA A N 1
ATOM 2269 C CA . ALA A 1 329 ? 7.736 -11.288 15.691 1.00 86.44 329 ALA A CA 1
ATOM 2270 C C . ALA A 1 329 ? 8.239 -11.189 14.248 1.00 86.44 329 ALA A C 1
ATOM 2272 O O . ALA A 1 329 ? 8.449 -12.205 13.585 1.00 86.44 329 ALA A O 1
ATOM 2273 N N . THR A 1 330 ? 8.388 -9.957 13.764 1.00 78.94 330 THR A N 1
ATOM 2274 C CA . THR A 1 330 ? 8.767 -9.699 12.373 1.00 78.94 330 THR A CA 1
ATOM 2275 C C . THR A 1 330 ? 10.255 -9.945 12.148 1.00 78.94 330 THR A C 1
ATOM 2277 O O . THR A 1 330 ? 11.111 -9.457 12.890 1.00 78.94 330 THR A O 1
ATOM 2280 N N . VAL A 1 331 ? 10.563 -10.673 11.079 1.00 76.06 331 VAL A N 1
ATOM 2281 C CA . VAL A 1 331 ? 11.920 -10.917 10.600 1.00 76.06 331 VAL A CA 1
ATOM 2282 C C . VAL A 1 331 ? 12.049 -10.420 9.164 1.00 76.06 331 VAL A C 1
ATOM 2284 O O . VAL A 1 331 ? 11.647 -11.098 8.221 1.00 76.06 331 VAL A O 1
ATOM 2287 N N . ASP A 1 332 ? 12.673 -9.252 9.010 1.00 65.94 332 ASP A N 1
ATOM 2288 C CA . ASP A 1 332 ? 13.023 -8.674 7.712 1.00 65.94 332 ASP A CA 1
ATOM 2289 C C . ASP A 1 332 ? 14.538 -8.641 7.476 1.00 65.94 332 ASP A C 1
ATOM 2291 O O . ASP A 1 332 ? 15.354 -8.701 8.404 1.00 65.94 332 ASP A O 1
ATOM 2295 N N . GLY A 1 333 ? 14.926 -8.606 6.201 1.00 66.12 333 GLY A N 1
ATOM 2296 C CA . GLY A 1 333 ? 16.315 -8.697 5.751 1.00 66.12 333 GLY A CA 1
ATOM 2297 C C . GLY A 1 333 ? 16.430 -9.244 4.325 1.00 66.12 333 GLY A C 1
ATOM 2298 O O . GLY A 1 333 ? 15.404 -9.561 3.719 1.00 66.12 333 GLY A O 1
ATOM 2299 N N . PRO A 1 334 ? 17.651 -9.353 3.773 1.00 66.75 334 PRO A N 1
ATOM 2300 C CA . PRO A 1 334 ? 17.868 -9.936 2.452 1.00 66.75 334 PRO A CA 1
ATOM 2301 C C . PRO A 1 334 ? 17.412 -11.407 2.410 1.00 66.75 334 PRO A C 1
ATOM 2303 O O . PRO A 1 334 ? 17.503 -12.136 3.403 1.00 66.75 334 PRO A O 1
ATOM 2306 N N . ASP A 1 335 ? 16.875 -11.832 1.261 1.00 69.12 335 ASP A N 1
ATOM 2307 C CA . ASP A 1 335 ? 16.255 -13.158 1.087 1.00 69.12 335 ASP A CA 1
ATOM 2308 C C . ASP A 1 335 ? 17.217 -14.324 1.339 1.00 69.12 335 ASP A C 1
ATOM 2310 O O . ASP A 1 335 ? 16.784 -15.427 1.669 1.00 69.12 335 ASP A O 1
ATOM 2314 N N . ASP A 1 336 ? 18.522 -14.088 1.232 1.00 71.25 336 ASP A N 1
ATOM 2315 C CA . ASP A 1 336 ? 19.542 -15.104 1.446 1.00 71.25 336 ASP A CA 1
ATOM 2316 C C . ASP A 1 336 ? 19.667 -15.556 2.910 1.00 71.25 336 ASP A C 1
ATOM 2318 O O . ASP A 1 336 ? 19.963 -16.724 3.158 1.00 71.25 336 ASP A O 1
ATOM 2322 N N . GLN A 1 337 ? 19.351 -14.685 3.875 1.00 77.88 337 GLN A N 1
ATOM 2323 C CA . GLN A 1 337 ? 19.469 -14.970 5.311 1.00 77.88 337 GLN A CA 1
ATOM 2324 C C . GLN A 1 337 ? 18.133 -15.152 6.039 1.00 77.88 337 GLN A C 1
ATOM 2326 O O . GLN A 1 337 ? 18.129 -15.550 7.211 1.00 77.88 337 GLN A O 1
ATOM 2331 N N . VAL A 1 338 ? 17.005 -14.857 5.386 1.00 82.56 338 VAL A N 1
ATOM 2332 C CA . VAL A 1 338 ? 15.691 -14.806 6.049 1.00 82.56 338 VAL A CA 1
ATOM 2333 C C . VAL A 1 338 ? 15.320 -16.132 6.716 1.00 82.56 338 VAL A C 1
ATOM 2335 O O . VAL A 1 338 ? 14.932 -16.129 7.877 1.00 82.56 338 VAL A O 1
ATOM 2338 N N . VAL A 1 339 ? 15.542 -17.271 6.051 1.00 86.88 339 VAL A N 1
ATOM 2339 C CA . VAL A 1 339 ? 15.187 -18.608 6.568 1.00 86.88 339 VAL A CA 1
ATOM 2340 C C . VAL A 1 339 ? 15.882 -18.894 7.901 1.00 86.88 339 VAL A C 1
ATOM 2342 O O . VAL A 1 339 ? 15.239 -19.223 8.899 1.00 86.88 339 VAL A O 1
ATOM 2345 N N . ALA A 1 340 ? 17.204 -18.721 7.933 1.00 83.38 340 ALA A N 1
ATOM 2346 C CA . ALA A 1 340 ? 18.006 -18.974 9.121 1.00 83.38 340 ALA A CA 1
ATOM 2347 C C . ALA A 1 340 ? 17.684 -17.974 10.244 1.00 83.38 340 ALA A C 1
ATOM 2349 O O . ALA A 1 340 ? 17.664 -18.340 11.419 1.00 83.38 340 ALA A O 1
ATOM 2350 N N . ARG A 1 341 ? 17.415 -16.710 9.894 1.00 83.94 341 ARG A N 1
ATOM 2351 C CA . ARG A 1 341 ? 17.045 -15.661 10.850 1.00 83.94 341 ARG A CA 1
ATOM 2352 C C . ARG A 1 341 ? 15.688 -15.953 11.493 1.00 83.94 341 ARG A C 1
ATOM 2354 O O . ARG A 1 341 ? 15.604 -15.922 12.714 1.00 83.94 341 ARG A O 1
ATOM 2361 N N . THR A 1 342 ? 14.674 -16.322 10.707 1.00 88.56 342 THR A N 1
ATOM 2362 C CA . THR A 1 342 ? 13.347 -16.712 11.209 1.00 88.56 342 THR A CA 1
ATOM 2363 C C . THR A 1 342 ? 13.447 -17.889 12.175 1.00 88.56 342 THR A C 1
ATOM 2365 O O . THR A 1 342 ? 12.870 -17.832 13.259 1.00 88.56 342 THR A O 1
ATOM 2368 N N . GLY A 1 343 ? 14.235 -18.917 11.841 1.00 89.12 343 GLY A N 1
ATOM 2369 C CA . GLY A 1 343 ? 14.406 -20.083 12.713 1.00 89.12 343 GLY A CA 1
ATOM 2370 C C . GLY A 1 343 ? 15.109 -19.754 14.028 1.00 89.12 343 GLY A C 1
ATOM 2371 O O . GLY A 1 343 ? 14.645 -20.167 15.089 1.00 89.12 343 GLY A O 1
ATOM 2372 N N . ARG A 1 344 ? 16.173 -18.941 13.989 1.00 86.38 344 ARG A N 1
ATOM 2373 C CA . ARG A 1 344 ? 16.859 -18.490 15.212 1.00 86.38 344 ARG A CA 1
ATOM 2374 C C . ARG A 1 344 ? 15.966 -17.625 16.095 1.00 86.38 344 ARG A C 1
ATOM 2376 O O . ARG A 1 344 ? 15.938 -17.827 17.304 1.00 86.38 344 ARG A O 1
ATOM 2383 N N . THR A 1 345 ? 15.209 -16.699 15.505 1.00 87.81 345 THR A N 1
ATOM 2384 C CA . THR A 1 345 ? 14.234 -15.876 16.235 1.00 87.81 345 THR A CA 1
ATOM 2385 C C . THR A 1 345 ? 13.183 -16.752 16.914 1.00 87.81 345 THR A C 1
ATOM 2387 O O . THR A 1 345 ? 12.905 -16.570 18.095 1.00 87.81 345 THR A O 1
ATOM 2390 N N . ALA A 1 346 ? 12.641 -17.743 16.205 1.00 91.62 346 ALA A N 1
ATOM 2391 C CA . ALA A 1 346 ? 11.657 -18.663 16.763 1.00 91.62 346 ALA A CA 1
ATOM 2392 C C . ALA A 1 346 ? 12.216 -19.524 17.901 1.00 91.62 346 ALA A C 1
ATOM 2394 O O . ALA A 1 346 ? 11.571 -19.643 18.940 1.00 91.62 346 ALA A O 1
ATOM 2395 N N . GLY A 1 347 ? 13.431 -20.060 17.753 1.00 89.19 347 GLY A N 1
ATOM 2396 C CA . GLY A 1 347 ? 14.099 -20.774 18.840 1.00 89.19 347 GLY A CA 1
ATOM 2397 C C . GLY A 1 347 ? 14.378 -19.871 20.049 1.00 89.19 347 GLY A C 1
ATOM 2398 O O . GLY A 1 347 ? 14.097 -20.257 21.179 1.00 89.19 347 GLY A O 1
ATOM 2399 N N . ALA A 1 348 ? 14.830 -18.631 19.840 1.00 86.44 348 ALA A N 1
ATOM 2400 C CA . ALA A 1 348 ? 15.035 -17.674 20.930 1.00 86.44 348 ALA A CA 1
ATOM 2401 C C . ALA A 1 348 ? 13.727 -17.333 21.670 1.00 86.44 348 ALA A C 1
ATOM 2403 O O . ALA A 1 348 ? 13.716 -17.262 22.900 1.00 86.44 348 ALA A O 1
ATOM 2404 N N . LEU A 1 349 ? 12.612 -17.170 20.950 1.00 89.75 349 LEU A N 1
ATOM 2405 C CA . LEU A 1 349 ? 11.291 -16.952 21.552 1.00 89.75 349 LEU A CA 1
ATOM 2406 C C . LEU A 1 349 ? 10.816 -18.176 22.340 1.00 89.75 349 LEU A C 1
ATOM 2408 O O . LEU A 1 349 ? 10.298 -18.008 23.440 1.00 89.75 349 LEU A O 1
ATOM 2412 N N . ALA A 1 350 ? 11.050 -19.389 21.832 1.00 91.56 350 ALA A N 1
ATOM 2413 C CA . ALA A 1 350 ? 10.726 -20.628 22.538 1.00 91.56 350 ALA A CA 1
ATOM 2414 C C . ALA A 1 350 ? 11.535 -20.761 23.839 1.00 91.56 350 ALA A C 1
ATOM 2416 O O . ALA A 1 350 ? 10.975 -21.002 24.905 1.00 91.56 350 ALA A O 1
ATOM 2417 N N . ALA A 1 351 ? 12.844 -20.496 23.790 1.00 88.00 351 ALA A N 1
ATOM 2418 C CA . ALA A 1 351 ? 13.691 -20.463 24.982 1.00 88.00 351 ALA A CA 1
ATOM 2419 C C . ALA A 1 351 ? 13.241 -19.390 25.992 1.00 88.00 351 ALA A C 1
ATOM 2421 O O . ALA A 1 351 ? 13.242 -19.631 27.199 1.00 88.00 351 ALA A O 1
ATOM 2422 N N . THR A 1 352 ? 12.801 -18.227 25.506 1.00 87.12 352 THR A N 1
ATOM 2423 C CA . THR A 1 352 ? 12.278 -17.139 26.349 1.00 87.12 352 THR A CA 1
ATOM 2424 C C . THR A 1 352 ? 10.960 -17.528 27.018 1.00 87.12 352 THR A C 1
ATOM 2426 O O . THR A 1 352 ? 10.796 -17.315 28.217 1.00 87.12 352 THR A O 1
ATOM 2429 N N . ALA A 1 353 ? 10.038 -18.137 26.269 1.00 89.81 353 ALA A N 1
ATOM 2430 C CA . ALA A 1 353 ? 8.771 -18.637 26.796 1.00 89.81 353 ALA A CA 1
ATOM 2431 C C . ALA A 1 353 ? 8.992 -19.726 27.863 1.00 89.81 353 ALA A C 1
ATOM 2433 O O . ALA A 1 353 ? 8.347 -19.691 28.911 1.00 89.81 353 ALA A O 1
ATOM 2434 N N . ALA A 1 354 ? 9.960 -20.626 27.646 1.00 90.31 354 ALA A N 1
ATOM 2435 C CA . ALA A 1 354 ? 10.354 -21.649 28.618 1.00 90.31 354 ALA A CA 1
ATOM 2436 C C . ALA A 1 354 ? 10.904 -21.038 29.921 1.00 90.31 354 ALA A C 1
ATOM 2438 O O . ALA A 1 354 ? 10.579 -21.496 31.017 1.00 90.31 354 ALA A O 1
ATOM 2439 N N . ALA A 1 355 ? 11.722 -19.986 29.812 1.00 85.44 355 ALA A N 1
ATOM 2440 C CA . ALA A 1 355 ? 12.332 -19.310 30.958 1.00 85.44 355 ALA A CA 1
ATOM 2441 C C . ALA A 1 355 ? 11.338 -18.465 31.777 1.00 85.44 355 ALA A C 1
ATOM 2443 O O . ALA A 1 355 ? 11.568 -18.232 32.966 1.00 85.44 355 ALA A O 1
ATOM 2444 N N . ALA A 1 356 ? 10.240 -18.013 31.168 1.00 86.00 356 ALA A N 1
ATOM 2445 C CA . ALA A 1 356 ? 9.252 -17.141 31.794 1.00 86.00 356 ALA A CA 1
ATOM 2446 C C . ALA A 1 356 ? 7.815 -17.695 31.675 1.00 86.00 356 ALA A C 1
ATOM 2448 O O . ALA A 1 356 ? 6.956 -17.082 31.028 1.00 86.00 356 ALA A O 1
ATOM 2449 N N . PRO A 1 357 ? 7.513 -18.837 32.328 1.00 83.25 357 PRO A N 1
ATOM 2450 C CA . PRO A 1 357 ? 6.197 -19.458 32.246 1.00 83.25 357 PRO A CA 1
ATOM 2451 C C . PRO A 1 357 ? 5.126 -18.518 32.816 1.00 83.25 357 PRO A C 1
ATOM 2453 O O . PRO A 1 357 ? 5.145 -18.161 33.996 1.00 83.25 357 PRO A O 1
ATOM 2456 N N . GLY A 1 358 ? 4.179 -18.114 31.968 1.00 84.25 358 GLY A N 1
ATOM 2457 C CA . GLY A 1 358 ? 3.076 -17.213 32.319 1.00 84.25 358 GLY A CA 1
ATOM 2458 C C . GLY A 1 358 ? 3.198 -15.789 31.774 1.00 84.25 358 GLY A C 1
ATOM 2459 O O . GLY A 1 358 ? 2.278 -14.997 31.978 1.00 84.25 358 GLY A O 1
ATOM 2460 N N . TRP A 1 359 ? 4.287 -15.450 31.080 1.00 89.44 359 TRP A N 1
ATOM 2461 C CA . TRP A 1 359 ? 4.324 -14.233 30.267 1.00 89.44 359 TRP A CA 1
ATOM 2462 C C . TRP A 1 359 ? 3.359 -14.331 29.084 1.00 89.44 359 TRP A C 1
ATOM 2464 O O . TRP A 1 359 ? 3.143 -15.409 28.531 1.00 89.44 359 TRP A O 1
ATOM 2474 N N . SER A 1 360 ? 2.781 -13.195 28.690 1.00 90.94 360 SER A N 1
ATOM 2475 C CA . SER A 1 360 ? 1.988 -13.121 27.463 1.00 90.94 360 SER A CA 1
ATOM 2476 C C . SER A 1 360 ? 2.887 -13.245 26.222 1.00 90.94 360 SER A C 1
ATOM 2478 O O . SER A 1 360 ? 4.072 -12.891 26.275 1.00 90.94 360 SER A O 1
ATOM 2480 N N . PRO A 1 361 ? 2.341 -13.661 25.067 1.00 91.75 361 PRO A N 1
ATOM 2481 C CA . PRO A 1 361 ? 3.057 -13.604 23.791 1.00 91.75 361 PRO A CA 1
ATOM 2482 C C . PRO A 1 361 ? 3.666 -12.226 23.482 1.00 91.75 361 PRO A C 1
ATOM 2484 O O . PRO A 1 361 ? 4.802 -12.143 23.007 1.00 91.75 361 PRO A O 1
ATOM 2487 N N . ALA A 1 362 ? 2.964 -11.137 23.819 1.00 91.00 362 ALA A N 1
ATOM 2488 C CA . ALA A 1 362 ? 3.469 -9.775 23.661 1.00 91.00 362 ALA A CA 1
ATOM 2489 C C . ALA A 1 362 ? 4.687 -9.492 24.555 1.00 91.00 362 ALA A C 1
ATOM 2491 O O . ALA A 1 362 ? 5.660 -8.902 24.084 1.00 91.00 362 ALA A O 1
ATOM 2492 N N . GLN A 1 363 ? 4.691 -9.967 25.805 1.00 90.69 363 GLN A N 1
ATOM 2493 C CA . GLN A 1 363 ? 5.847 -9.842 26.699 1.00 90.69 363 GLN A CA 1
ATOM 2494 C C . GLN A 1 363 ? 7.052 -10.648 26.204 1.00 90.69 363 GLN A C 1
ATOM 2496 O O . GLN A 1 363 ? 8.173 -10.138 26.238 1.00 90.69 363 GLN A O 1
ATOM 2501 N N . VAL A 1 364 ? 6.828 -11.868 25.703 1.00 90.19 364 VAL A N 1
ATOM 2502 C CA . VAL A 1 364 ? 7.883 -12.716 25.121 1.00 90.19 364 VAL A CA 1
ATOM 2503 C C . VAL A 1 364 ? 8.509 -12.034 23.899 1.00 90.19 364 VAL A C 1
ATOM 2505 O O . VAL A 1 364 ? 9.732 -11.905 23.830 1.00 90.19 364 VAL A O 1
ATOM 2508 N N . ARG A 1 365 ? 7.695 -11.494 22.976 1.00 89.75 365 ARG A N 1
ATOM 2509 C CA . ARG A 1 365 ? 8.196 -10.680 21.849 1.00 89.75 365 ARG A CA 1
ATOM 2510 C C . ARG A 1 365 ? 8.923 -9.428 22.320 1.00 89.75 365 ARG A C 1
ATOM 2512 O O . ARG A 1 365 ? 9.976 -9.085 21.787 1.00 89.75 365 ARG A O 1
ATOM 2519 N N . SER A 1 366 ? 8.367 -8.746 23.319 1.00 88.62 366 SER A N 1
ATOM 2520 C CA . SER A 1 366 ? 8.929 -7.511 23.850 1.00 88.62 366 SER A CA 1
ATOM 2521 C C . SER A 1 366 ? 10.322 -7.708 24.427 1.00 88.62 366 SER A C 1
ATOM 2523 O O . SER A 1 366 ? 11.167 -6.837 24.237 1.00 88.62 366 SER A O 1
ATOM 2525 N N . ALA A 1 367 ? 10.550 -8.802 25.150 1.00 84.69 367 ALA A N 1
ATOM 2526 C CA . ALA A 1 367 ? 11.843 -9.093 25.750 1.00 84.69 367 ALA A CA 1
ATOM 2527 C C . ALA A 1 367 ? 12.930 -9.288 24.686 1.00 84.69 367 ALA A C 1
ATOM 2529 O O . ALA A 1 367 ? 14.060 -8.843 24.873 1.00 84.69 367 ALA A O 1
ATOM 2530 N N . LEU A 1 368 ? 12.568 -9.895 23.551 1.00 80.75 368 LEU A N 1
ATOM 2531 C CA . LEU A 1 368 ? 13.480 -10.089 22.432 1.00 80.75 368 LEU A CA 1
ATOM 2532 C C . LEU A 1 368 ? 13.775 -8.782 21.685 1.00 80.75 368 LEU A C 1
ATOM 2534 O O . LEU A 1 368 ? 14.927 -8.479 21.394 1.00 80.75 368 LEU A O 1
ATOM 2538 N N . ALA A 1 369 ? 12.734 -8.006 21.380 1.00 76.75 369 ALA A N 1
ATOM 2539 C CA . ALA A 1 369 ? 12.850 -6.803 20.558 1.00 76.75 369 ALA A CA 1
ATOM 2540 C C . ALA A 1 369 ? 13.492 -5.611 21.289 1.00 76.75 369 ALA A C 1
ATOM 2542 O O . ALA A 1 369 ? 14.100 -4.764 20.643 1.00 76.75 369 ALA A O 1
ATOM 2543 N N . ALA A 1 370 ? 13.377 -5.542 22.619 1.00 64.38 370 ALA A N 1
ATOM 2544 C CA . ALA A 1 370 ? 13.929 -4.440 23.406 1.00 64.38 370 ALA A CA 1
ATOM 2545 C C . ALA A 1 370 ? 15.387 -4.651 23.866 1.00 64.38 370 ALA A C 1
ATOM 2547 O O . ALA A 1 370 ? 15.941 -3.780 24.544 1.00 64.38 370 ALA A O 1
ATOM 2548 N N . GLY A 1 371 ? 15.999 -5.794 23.535 1.00 62.91 371 GLY A N 1
ATOM 2549 C CA . GLY A 1 371 ? 17.404 -6.086 23.824 1.00 62.91 371 GLY A CA 1
ATOM 2550 C C . GLY A 1 371 ? 18.384 -5.315 22.921 1.00 62.91 371 GLY A C 1
ATOM 2551 O O . GLY A 1 371 ? 17.983 -4.756 21.899 1.00 62.91 371 GLY A O 1
ATOM 2552 N N . PRO A 1 372 ? 19.682 -5.261 23.273 1.00 50.81 372 PRO A N 1
ATOM 2553 C CA . PRO A 1 372 ? 20.702 -4.659 22.415 1.00 50.81 372 PRO A CA 1
ATOM 2554 C C . PRO A 1 372 ? 20.802 -5.438 21.089 1.00 50.81 372 PRO A C 1
ATOM 2556 O O . PRO A 1 372 ? 20.906 -6.661 21.096 1.00 50.81 372 PRO A O 1
ATOM 2559 N N . GLY A 1 373 ? 20.735 -4.726 19.958 1.00 48.59 373 GLY A N 1
ATOM 2560 C CA . GLY A 1 373 ? 20.525 -5.284 18.613 1.00 48.59 373 GLY A CA 1
ATOM 2561 C C . GLY A 1 373 ? 21.417 -6.465 18.181 1.00 48.59 373 GLY A C 1
ATOM 2562 O O . GLY A 1 373 ? 22.541 -6.631 18.644 1.00 48.59 373 GLY A O 1
ATOM 2563 N N . GLU A 1 374 ? 20.867 -7.268 17.258 1.00 43.62 374 GLU A N 1
ATOM 2564 C CA . GLU A 1 374 ? 21.384 -8.478 16.570 1.00 43.62 374 GLU A CA 1
ATOM 2565 C C . GLU A 1 374 ? 21.971 -9.628 17.421 1.00 43.62 374 GLU A C 1
ATOM 2567 O O . GLU A 1 374 ? 22.073 -10.755 16.930 1.00 43.62 374 GLU A O 1
ATOM 2572 N N . GLY A 1 375 ? 22.271 -9.420 18.703 1.00 48.28 375 GLY A N 1
ATOM 2573 C CA . GLY A 1 375 ? 22.659 -10.476 19.635 1.00 48.28 375 GLY A CA 1
ATOM 2574 C C . GLY A 1 375 ? 21.445 -11.100 20.320 1.00 48.28 375 GLY A C 1
ATOM 2575 O O . GLY A 1 375 ? 20.998 -10.601 21.347 1.00 48.28 375 GLY A O 1
ATOM 2576 N N . LEU A 1 376 ? 20.938 -12.215 19.785 1.00 57.84 376 LEU A N 1
ATOM 2577 C CA . LEU A 1 376 ? 19.950 -13.087 20.440 1.00 57.84 376 LEU A CA 1
ATOM 2578 C C . LEU A 1 376 ? 20.580 -13.796 21.662 1.00 57.84 376 LEU A C 1
ATOM 2580 O O . LEU A 1 376 ? 20.690 -15.017 21.659 1.00 57.84 376 LEU A O 1
ATOM 2584 N N . ASP A 1 377 ? 21.070 -13.061 22.665 1.00 59.97 377 ASP A N 1
ATOM 2585 C CA . ASP A 1 377 ? 21.600 -13.642 23.905 1.00 59.97 377 ASP A CA 1
ATOM 2586 C C . ASP A 1 377 ? 20.438 -14.032 24.838 1.00 59.97 377 ASP A C 1
ATOM 2588 O O . ASP A 1 377 ? 19.823 -13.146 25.447 1.00 59.97 377 ASP A O 1
ATOM 2592 N N . PRO A 1 378 ? 20.132 -15.334 25.006 1.00 57.38 378 PRO A N 1
ATOM 2593 C CA . PRO A 1 378 ? 18.987 -15.779 25.797 1.00 57.38 378 PRO A CA 1
ATOM 2594 C C . PRO A 1 378 ? 19.067 -15.344 27.267 1.00 57.38 378 PRO A C 1
ATOM 2596 O O . PRO A 1 378 ? 18.034 -15.141 27.902 1.00 57.38 378 PRO A O 1
ATOM 2599 N N . ALA A 1 379 ? 20.276 -15.139 27.808 1.00 60.47 379 ALA A N 1
ATOM 2600 C CA . ALA A 1 379 ? 20.464 -14.686 29.186 1.00 60.47 379 ALA A CA 1
ATOM 2601 C C . ALA A 1 379 ? 20.021 -13.227 29.386 1.00 60.47 379 ALA A C 1
ATOM 2603 O O . ALA A 1 379 ? 19.460 -12.884 30.428 1.00 60.47 379 ALA A O 1
ATOM 2604 N N . THR A 1 380 ? 20.231 -12.379 28.378 1.00 63.66 380 THR A N 1
ATOM 2605 C CA . THR A 1 380 ? 19.774 -10.983 28.383 1.00 63.66 380 THR A CA 1
ATOM 2606 C C . THR A 1 380 ? 18.258 -10.901 28.168 1.00 63.66 380 THR A C 1
ATOM 2608 O O . THR A 1 380 ? 17.581 -10.107 28.824 1.00 63.66 380 THR A O 1
ATOM 2611 N N . VAL A 1 381 ? 17.705 -11.774 27.320 1.00 67.00 381 VAL A N 1
ATOM 2612 C CA . VAL A 1 381 ? 16.265 -11.830 27.015 1.00 67.00 381 VAL A CA 1
ATOM 2613 C C . VAL A 1 381 ? 15.440 -12.381 28.187 1.00 67.00 381 VAL A C 1
ATOM 2615 O O . VAL A 1 381 ? 14.323 -11.924 28.415 1.00 67.00 381 VAL A O 1
ATOM 2618 N N . ALA A 1 382 ? 15.990 -13.295 28.993 1.00 65.38 382 ALA A N 1
ATOM 2619 C CA . ALA A 1 382 ? 15.311 -13.832 30.176 1.00 65.38 382 ALA A CA 1
ATOM 2620 C C . ALA A 1 382 ? 15.179 -12.820 31.337 1.00 65.38 382 ALA A C 1
ATOM 2622 O O . ALA A 1 382 ? 14.416 -13.050 32.275 1.00 65.38 382 ALA A O 1
ATOM 2623 N N . ALA A 1 383 ? 15.899 -11.691 31.297 1.00 76.94 383 ALA A N 1
ATOM 2624 C CA . ALA A 1 383 ? 15.880 -10.673 32.350 1.00 76.94 383 ALA A CA 1
ATOM 2625 C C . ALA A 1 383 ? 15.871 -9.229 31.794 1.00 76.94 383 ALA A C 1
ATOM 2627 O O . ALA A 1 383 ? 16.737 -8.423 32.151 1.00 76.94 383 ALA A O 1
ATOM 2628 N N . PRO A 1 384 ? 14.860 -8.843 30.990 1.00 82.62 384 PRO A N 1
ATOM 2629 C CA . PRO A 1 384 ? 14.858 -7.585 30.235 1.00 82.62 384 PRO A CA 1
ATOM 2630 C C . PRO A 1 384 ? 14.623 -6.346 31.118 1.00 82.62 384 PRO A C 1
ATOM 2632 O O . PRO A 1 384 ? 14.726 -5.211 30.663 1.00 82.62 384 PRO A O 1
ATOM 2635 N N . GLY A 1 385 ? 14.278 -6.531 32.397 1.00 88.12 385 GLY A N 1
ATOM 2636 C CA . GLY A 1 385 ? 13.947 -5.451 33.329 1.00 88.12 385 GLY A CA 1
ATOM 2637 C C . GLY A 1 385 ? 12.548 -4.876 33.096 1.00 88.12 385 GLY A C 1
ATOM 2638 O O . GLY A 1 385 ? 11.717 -4.933 34.005 1.00 88.12 385 GLY A O 1
ATOM 2639 N N . LEU A 1 386 ? 12.268 -4.371 31.890 1.00 91.25 386 LEU A N 1
ATOM 2640 C CA . LEU A 1 386 ? 10.935 -3.937 31.460 1.00 91.25 386 LEU A CA 1
ATOM 2641 C C . LEU A 1 386 ? 10.440 -4.756 30.267 1.00 91.25 386 LEU A C 1
ATOM 2643 O O . LEU A 1 386 ? 11.217 -5.132 29.398 1.00 91.25 386 LEU A O 1
ATOM 2647 N N . THR A 1 387 ? 9.127 -4.958 30.202 1.00 91.81 387 THR A N 1
ATOM 2648 C CA . THR A 1 387 ? 8.434 -5.450 29.003 1.00 91.81 387 THR A CA 1
ATOM 2649 C C . THR A 1 387 ? 7.259 -4.548 28.649 1.00 91.81 387 THR A C 1
ATOM 2651 O O . THR A 1 387 ? 6.714 -3.834 29.502 1.00 91.81 387 THR A O 1
ATOM 2654 N N . PHE A 1 388 ? 6.873 -4.596 27.380 1.00 92.94 388 PHE A N 1
ATOM 2655 C CA . PHE A 1 388 ? 5.659 -4.013 26.836 1.00 92.94 388 PHE A CA 1
ATOM 2656 C C . PHE A 1 388 ? 4.660 -5.150 26.620 1.00 92.94 388 PHE A C 1
ATOM 2658 O O . PHE A 1 388 ? 4.968 -6.145 25.969 1.00 92.94 388 PHE A O 1
ATOM 2665 N N . ASP A 1 389 ? 3.491 -5.023 27.237 1.00 91.56 389 ASP A N 1
ATOM 2666 C CA . ASP A 1 389 ? 2.431 -6.027 27.193 1.00 91.56 389 ASP A CA 1
ATOM 2667 C C . ASP A 1 389 ? 1.241 -5.424 26.446 1.00 91.56 389 ASP A C 1
ATOM 2669 O O . ASP A 1 389 ? 0.582 -4.508 26.953 1.00 91.56 389 ASP A O 1
ATOM 2673 N N . GLU A 1 390 ? 1.036 -5.865 25.209 1.00 90.62 390 GLU A N 1
ATOM 2674 C CA . GLU A 1 390 ? -0.135 -5.518 24.409 1.00 90.62 390 GLU A CA 1
ATOM 2675 C C . GLU A 1 390 ? -1.198 -6.606 24.580 1.00 90.62 390 GLU A C 1
ATOM 2677 O O . GLU A 1 390 ? -0.899 -7.798 24.585 1.00 90.62 390 GLU A O 1
ATOM 2682 N N . THR A 1 391 ? -2.450 -6.188 24.745 1.00 87.62 391 THR A N 1
ATOM 2683 C CA . THR A 1 391 ? -3.584 -7.082 24.986 1.00 87.62 391 THR A CA 1
ATOM 2684 C C . THR A 1 391 ? -4.501 -7.101 23.777 1.00 87.62 391 THR A C 1
ATOM 2686 O O . THR A 1 391 ? -4.775 -6.048 23.202 1.00 87.62 391 THR A O 1
ATOM 2689 N N . LEU A 1 392 ? -5.101 -8.260 23.483 1.00 85.62 392 LEU A N 1
ATOM 2690 C CA . LEU A 1 392 ? -6.113 -8.385 22.429 1.00 85.62 392 LEU A CA 1
ATOM 2691 C C . LEU A 1 392 ? -7.187 -7.289 22.525 1.00 85.62 392 LEU A C 1
ATOM 2693 O O . LEU A 1 392 ? -7.536 -6.679 21.524 1.00 85.62 392 LEU A O 1
ATOM 2697 N N . ALA A 1 393 ? -7.696 -7.003 23.727 1.00 81.50 393 ALA A N 1
ATOM 2698 C CA . ALA A 1 393 ? -8.741 -5.998 23.915 1.00 81.50 393 ALA A CA 1
ATOM 2699 C C . ALA A 1 393 ? -8.307 -4.594 23.459 1.00 81.50 393 ALA A C 1
ATOM 2701 O O . ALA A 1 393 ? -9.102 -3.884 22.848 1.00 81.50 393 ALA A O 1
ATOM 2702 N N . ARG A 1 394 ? -7.056 -4.200 23.730 1.00 81.06 394 ARG A N 1
ATOM 2703 C CA . ARG A 1 394 ? -6.514 -2.907 23.297 1.00 81.06 394 ARG A CA 1
ATOM 2704 C C . ARG A 1 394 ? -6.156 -2.919 21.810 1.00 81.06 394 ARG A C 1
ATOM 2706 O O . ARG A 1 394 ? -6.487 -1.950 21.141 1.00 81.06 394 ARG A O 1
ATOM 2713 N N . THR A 1 395 ? -5.598 -4.005 21.270 1.00 83.31 395 THR A N 1
ATOM 2714 C CA . THR A 1 395 ? -5.393 -4.150 19.815 1.00 83.31 395 THR A CA 1
ATOM 2715 C C . THR A 1 395 ? -6.706 -4.013 19.044 1.00 83.31 395 THR A C 1
ATOM 2717 O O . THR A 1 395 ? -6.774 -3.272 18.072 1.00 83.31 395 THR A O 1
ATOM 2720 N N . LEU A 1 396 ? -7.770 -4.678 19.501 1.00 79.12 396 LEU A N 1
ATOM 2721 C CA . LEU A 1 396 ? -9.090 -4.602 18.873 1.00 79.12 396 LEU A CA 1
ATOM 2722 C C . LEU A 1 396 ? -9.758 -3.230 19.040 1.00 79.12 396 LEU A C 1
ATOM 2724 O O . LEU A 1 396 ? -10.529 -2.839 18.169 1.00 79.12 396 LEU A O 1
ATOM 2728 N N . ALA A 1 397 ? -9.484 -2.515 20.136 1.00 71.75 397 ALA A N 1
ATOM 2729 C CA . ALA A 1 397 ? -9.985 -1.156 20.344 1.00 71.75 397 ALA A CA 1
ATOM 2730 C C . ALA A 1 397 ? -9.309 -0.150 19.399 1.00 71.75 397 ALA A C 1
ATOM 2732 O O . ALA A 1 397 ? -10.003 0.619 18.751 1.00 71.75 397 ALA A O 1
ATOM 2733 N N . LEU A 1 398 ? -7.981 -0.229 19.261 1.00 69.25 398 LEU A N 1
ATOM 2734 C CA . LEU A 1 398 ? -7.195 0.655 18.391 1.00 69.25 398 LEU A CA 1
ATOM 2735 C C . LEU A 1 398 ? -7.418 0.395 16.889 1.00 69.25 398 LEU A C 1
ATOM 2737 O O . LEU A 1 398 ? -7.058 1.218 16.049 1.00 69.25 398 LEU A O 1
ATOM 2741 N N . GLY A 1 399 ? -7.999 -0.750 16.524 1.00 69.19 399 GLY A N 1
ATOM 2742 C CA . GLY A 1 399 ? -8.271 -1.085 15.132 1.00 69.19 399 GLY A CA 1
ATOM 2743 C C . GLY A 1 399 ? -6.990 -1.268 14.306 1.00 69.19 399 GLY A C 1
ATOM 2744 O O . GLY A 1 399 ? -5.995 -1.824 14.770 1.00 69.19 399 GLY A O 1
ATOM 2745 N N . ALA A 1 400 ? -7.020 -0.814 13.050 1.00 57.81 400 ALA A N 1
ATOM 2746 C CA . ALA A 1 400 ? -5.872 -0.887 12.142 1.00 57.81 400 ALA A CA 1
ATOM 2747 C C . ALA A 1 400 ? -4.810 0.201 12.413 1.00 57.81 400 ALA A C 1
ATOM 2749 O O . ALA A 1 400 ? -3.795 0.253 11.720 1.00 57.81 400 ALA A O 1
ATOM 2750 N N . GLU A 1 401 ? -4.992 1.071 13.407 1.00 61.41 401 GLU A N 1
ATOM 2751 C CA . GLU A 1 401 ? -4.025 2.122 13.715 1.00 61.41 401 GLU A CA 1
ATOM 2752 C C . GLU A 1 401 ? -2.961 1.624 14.695 1.00 61.41 401 GLU A C 1
ATOM 2754 O O . GLU A 1 401 ? -3.144 1.514 15.906 1.00 61.41 401 GLU A O 1
ATOM 2759 N N . GLY A 1 402 ? -1.794 1.295 14.137 1.00 66.25 402 GLY A N 1
ATOM 2760 C CA . GLY A 1 402 ? -0.695 0.690 14.891 1.00 66.25 402 GLY A CA 1
ATOM 2761 C C . GLY A 1 402 ? 0.077 1.647 15.804 1.00 66.25 402 GLY A C 1
ATOM 2762 O O . GLY A 1 402 ? 0.831 1.187 16.659 1.00 66.25 402 GLY A O 1
ATOM 2763 N N . THR A 1 403 ? -0.093 2.962 15.650 1.00 74.62 403 THR A N 1
ATOM 2764 C CA . THR A 1 403 ? 0.723 3.996 16.312 1.00 74.62 403 THR A CA 1
ATOM 2765 C C . THR A 1 403 ? 0.740 3.862 17.838 1.00 74.62 403 THR A C 1
ATOM 2767 O O . THR A 1 403 ? 1.782 4.040 18.486 1.00 74.62 403 THR A O 1
ATOM 2770 N N . HIS A 1 404 ? -0.416 3.544 18.422 1.00 79.38 404 HIS A N 1
ATOM 2771 C CA . HIS A 1 404 ? -0.641 3.466 19.866 1.00 79.38 404 HIS A CA 1
ATOM 2772 C C . HIS A 1 404 ? -0.525 2.055 20.444 1.00 79.38 404 HIS A C 1
ATOM 2774 O O . HIS A 1 404 ? -0.712 1.885 21.658 1.00 79.38 404 HIS A O 1
ATOM 2780 N N . LEU A 1 405 ? -0.214 1.057 19.610 1.00 85.88 405 LEU A N 1
ATOM 2781 C CA . LEU A 1 405 ? 0.033 -0.292 20.099 1.00 85.88 405 LEU A CA 1
ATOM 2782 C C . LEU A 1 405 ? 1.201 -0.270 21.082 1.00 85.88 405 LEU A C 1
ATOM 2784 O O . LEU A 1 405 ? 2.207 0.419 20.893 1.00 85.88 405 LEU A O 1
ATOM 2788 N N . ASN A 1 406 ? 1.050 -1.021 22.162 1.00 90.88 406 ASN A N 1
ATOM 2789 C CA . ASN A 1 406 ? 2.021 -1.131 23.229 1.00 90.88 406 ASN A CA 1
ATOM 2790 C C . ASN A 1 406 ? 3.156 -2.087 22.842 1.00 90.88 406 ASN A C 1
ATOM 2792 O O . ASN A 1 406 ? 3.388 -3.099 23.496 1.00 90.88 406 ASN A O 1
ATOM 2796 N N . THR A 1 407 ? 3.844 -1.773 21.750 1.00 88.69 407 THR A N 1
ATOM 2797 C CA . THR A 1 407 ? 5.002 -2.511 21.247 1.00 88.69 407 THR A CA 1
ATOM 2798 C C . THR A 1 407 ? 6.299 -1.794 21.639 1.00 88.69 407 THR A C 1
ATOM 2800 O O . THR A 1 407 ? 6.297 -0.575 21.848 1.00 88.69 407 THR A O 1
ATOM 2803 N N . PRO A 1 408 ? 7.438 -2.504 21.721 1.00 87.69 408 PRO A N 1
ATOM 2804 C CA . PRO A 1 408 ? 8.749 -1.916 22.018 1.00 87.69 408 PRO A CA 1
ATOM 2805 C C . PRO A 1 408 ? 9.339 -1.130 20.828 1.00 87.69 408 PRO A C 1
ATOM 2807 O O . PRO A 1 408 ? 10.544 -1.136 20.626 1.00 87.69 408 PRO A O 1
ATOM 2810 N N . ALA A 1 409 ? 8.514 -0.474 20.012 1.00 87.94 409 ALA A N 1
ATOM 2811 C CA . ALA A 1 409 ? 8.936 0.348 18.881 1.00 87.94 409 ALA A CA 1
ATOM 2812 C C . ALA A 1 409 ? 7.953 1.508 18.677 1.00 87.94 409 ALA A C 1
ATOM 2814 O O . ALA A 1 409 ? 6.781 1.414 19.049 1.00 87.94 409 ALA A O 1
ATOM 2815 N N . VAL A 1 410 ? 8.420 2.605 18.085 1.00 86.88 410 VAL A N 1
ATOM 2816 C CA . VAL A 1 410 ? 7.605 3.743 17.647 1.00 86.88 410 VAL A CA 1
ATOM 2817 C C . VAL A 1 410 ? 7.682 3.809 16.129 1.00 86.88 410 VAL A C 1
ATOM 2819 O O . VAL A 1 410 ? 8.644 4.338 15.573 1.00 86.88 410 VAL A O 1
ATOM 2822 N N . GLU A 1 411 ? 6.662 3.263 15.473 1.00 82.25 411 GLU A N 1
ATOM 2823 C CA . GLU A 1 411 ? 6.539 3.268 14.018 1.00 82.25 411 GLU A CA 1
ATOM 2824 C C . GLU A 1 411 ? 5.252 3.963 13.592 1.00 82.25 411 GLU A C 1
ATOM 2826 O O . GLU A 1 411 ? 4.162 3.556 13.997 1.00 82.25 411 GLU A O 1
ATOM 2831 N N . ALA A 1 412 ? 5.378 5.028 12.802 1.00 75.12 412 ALA A N 1
ATOM 2832 C CA . ALA A 1 412 ? 4.234 5.795 12.319 1.00 75.12 412 ALA A CA 1
ATOM 2833 C C . ALA A 1 412 ? 4.591 6.647 11.095 1.00 75.12 412 ALA A C 1
ATOM 2835 O O . ALA A 1 412 ? 5.763 6.895 10.803 1.00 75.12 412 ALA A O 1
ATOM 2836 N N . THR A 1 413 ? 3.568 7.151 10.415 1.00 71.00 413 THR A N 1
ATOM 2837 C CA . THR A 1 413 ? 3.703 8.264 9.470 1.00 71.00 413 THR A CA 1
ATOM 2838 C C . THR A 1 413 ? 3.430 9.564 10.224 1.00 71.00 413 THR A C 1
ATOM 2840 O O . THR A 1 413 ? 2.487 9.616 11.010 1.00 71.00 413 THR A O 1
ATOM 2843 N N . LEU A 1 414 ? 4.254 10.600 10.034 1.00 65.56 414 LEU A N 1
ATOM 2844 C CA . LEU A 1 414 ? 4.023 11.905 10.660 1.00 65.56 414 LEU A CA 1
ATOM 2845 C C . LEU A 1 414 ? 2.748 12.516 10.130 1.00 65.56 414 LEU A C 1
ATOM 2847 O O . LEU A 1 414 ? 2.552 12.622 8.916 1.00 65.56 414 LEU A O 1
ATOM 2851 N N . ASP A 1 415 ? 1.972 13.027 11.068 1.00 53.12 415 ASP A N 1
ATOM 2852 C CA . ASP A 1 415 ? 0.855 13.888 10.781 1.00 53.12 415 ASP A CA 1
ATOM 2853 C C . ASP A 1 415 ? 1.224 15.343 11.111 1.00 53.12 415 ASP A C 1
ATOM 2855 O O . ASP A 1 415 ? 1.642 15.657 12.223 1.00 53.12 415 ASP A O 1
ATOM 2859 N N . GLY A 1 416 ? 1.207 16.241 10.121 1.00 54.00 416 GLY A N 1
ATOM 2860 C CA . GLY A 1 416 ? 1.596 17.647 10.324 1.00 54.00 416 GLY A CA 1
ATOM 2861 C C . GLY A 1 416 ? 3.012 17.862 10.899 1.00 54.00 416 GLY A C 1
ATOM 2862 O O . GLY A 1 416 ? 3.274 18.887 11.526 1.00 54.00 416 GLY A O 1
ATOM 2863 N N . GLY A 1 417 ? 3.924 16.894 10.731 1.00 61.97 417 GLY A N 1
ATOM 2864 C CA . GLY A 1 417 ? 5.284 16.940 11.286 1.00 61.97 417 GLY A CA 1
ATOM 2865 C C . GLY A 1 417 ? 5.386 16.625 12.785 1.00 61.97 417 GLY A C 1
ATOM 2866 O O . GLY A 1 417 ? 6.458 16.785 13.373 1.00 61.97 417 GLY A O 1
ATOM 2867 N N . ARG A 1 418 ? 4.304 16.151 13.419 1.00 72.25 418 ARG A N 1
ATOM 2868 C CA . ARG A 1 418 ? 4.280 15.744 14.827 1.00 72.25 418 ARG A CA 1
ATOM 2869 C C . ARG A 1 418 ? 3.576 14.398 14.998 1.00 72.25 418 ARG A C 1
ATOM 2871 O O . ARG A 1 418 ? 2.557 14.114 14.396 1.00 72.25 418 ARG A O 1
ATOM 2878 N N . LEU A 1 419 ? 4.116 13.575 15.880 1.00 78.62 419 LEU A N 1
ATOM 2879 C CA . LEU A 1 419 ? 3.550 12.310 16.318 1.00 78.62 419 LEU A CA 1
ATOM 2880 C C . LEU A 1 419 ? 3.400 12.359 17.834 1.00 78.62 419 LEU A C 1
ATOM 2882 O O . LEU A 1 419 ? 4.358 12.688 18.533 1.00 78.62 419 LEU A O 1
ATOM 2886 N N . ALA A 1 420 ? 2.234 11.993 18.354 1.00 78.69 420 ALA A N 1
ATOM 2887 C CA . ALA A 1 420 ? 2.028 11.755 19.776 1.00 78.69 420 ALA A CA 1
ATOM 2888 C C . ALA A 1 420 ? 1.581 10.306 19.974 1.00 78.69 420 ALA A C 1
ATOM 2890 O O . ALA A 1 420 ? 0.691 9.827 19.288 1.00 78.69 420 ALA A O 1
ATOM 2891 N N . THR A 1 421 ? 2.201 9.576 20.899 1.00 81.38 421 THR A N 1
ATOM 2892 C CA . THR A 1 421 ? 1.814 8.196 21.201 1.00 81.38 421 THR A CA 1
ATOM 2893 C C . THR A 1 421 ? 2.078 7.826 22.657 1.00 81.38 421 THR A C 1
ATOM 2895 O O . THR A 1 421 ? 2.712 8.577 23.396 1.00 81.38 421 THR A O 1
ATOM 2898 N N . THR A 1 422 ? 1.574 6.675 23.103 1.00 85.88 422 THR A N 1
ATOM 2899 C CA . THR A 1 422 ? 1.755 6.176 24.470 1.00 85.88 422 THR A CA 1
ATOM 2900 C C . THR A 1 422 ? 2.318 4.762 24.484 1.00 85.88 422 THR A C 1
ATOM 2902 O O . THR A 1 422 ? 2.025 3.946 23.611 1.00 85.88 422 THR A O 1
ATOM 2905 N N . ARG A 1 423 ? 3.135 4.455 25.493 1.00 90.50 423 ARG A N 1
ATOM 2906 C CA . ARG A 1 423 ? 3.626 3.104 25.786 1.00 90.50 423 ARG A CA 1
ATOM 2907 C C . ARG A 1 423 ? 3.455 2.800 27.264 1.00 90.50 423 ARG A C 1
ATOM 2909 O O . ARG A 1 423 ? 3.757 3.639 28.102 1.00 90.50 423 ARG A O 1
ATOM 2916 N N . THR A 1 424 ? 3.002 1.602 27.600 1.00 93.31 424 THR A N 1
ATOM 2917 C CA . THR A 1 424 ? 2.910 1.121 28.980 1.00 93.31 424 THR A CA 1
ATOM 2918 C C . THR A 1 424 ? 3.967 0.059 29.241 1.00 93.31 424 THR A C 1
ATOM 2920 O O . THR A 1 424 ? 3.921 -1.035 28.685 1.00 93.31 424 THR A O 1
ATOM 2923 N N . VAL A 1 425 ? 4.895 0.368 30.142 1.00 94.75 425 VAL A N 1
ATOM 2924 C CA . VAL A 1 425 ? 5.963 -0.544 30.563 1.00 94.75 425 VAL A CA 1
ATOM 2925 C C . VAL A 1 425 ? 5.599 -1.265 31.857 1.00 94.75 425 VAL A C 1
ATOM 2927 O O . VAL A 1 425 ? 5.012 -0.663 32.761 1.00 94.75 425 VAL A O 1
ATOM 2930 N N . THR A 1 426 ? 5.997 -2.533 31.973 1.00 94.56 426 THR A N 1
ATOM 2931 C CA . THR A 1 426 ? 5.857 -3.361 33.183 1.00 94.56 426 THR A CA 1
ATOM 2932 C C . THR A 1 426 ? 7.232 -3.785 33.690 1.00 94.56 426 THR A C 1
ATOM 2934 O O . THR A 1 426 ? 8.024 -4.319 32.921 1.00 94.56 426 THR A O 1
ATOM 2937 N N . ASN A 1 427 ? 7.521 -3.587 34.982 1.00 93.00 427 ASN A N 1
ATOM 2938 C CA . ASN A 1 427 ? 8.745 -4.115 35.595 1.00 93.00 427 ASN A CA 1
ATOM 2939 C C . ASN A 1 427 ? 8.598 -5.619 35.865 1.00 93.00 427 ASN A C 1
ATOM 2941 O O . ASN A 1 427 ? 7.856 -6.013 36.764 1.00 93.00 427 ASN A O 1
ATOM 2945 N N . VAL A 1 428 ? 9.321 -6.441 35.105 1.00 90.75 428 VAL A N 1
ATOM 2946 C CA . VAL A 1 428 ? 9.303 -7.913 35.207 1.00 90.75 428 VAL A CA 1
ATOM 2947 C C . VAL A 1 428 ? 10.464 -8.474 36.028 1.00 90.75 428 VAL A C 1
ATOM 2949 O O . VAL A 1 428 ? 10.702 -9.674 36.032 1.00 90.75 428 VAL A O 1
ATOM 2952 N N . SER A 1 429 ? 11.205 -7.611 36.720 1.00 87.31 429 SER A N 1
ATOM 2953 C CA . SER A 1 429 ? 12.308 -8.023 37.582 1.00 87.31 429 SER A CA 1
ATOM 2954 C C . SER A 1 429 ? 11.913 -8.148 39.055 1.00 87.31 429 SER A C 1
ATOM 2956 O O . SER A 1 429 ? 10.942 -7.544 39.509 1.00 87.31 429 SER A O 1
ATOM 2958 N N . ASP A 1 430 ? 12.744 -8.846 39.832 1.00 87.88 430 ASP A N 1
ATOM 2959 C CA . ASP A 1 430 ? 12.497 -9.129 41.257 1.00 87.88 430 ASP A CA 1
ATOM 2960 C C . ASP A 1 430 ? 12.640 -7.920 42.198 1.00 87.88 430 ASP A C 1
ATOM 2962 O O . ASP A 1 430 ? 12.377 -8.022 43.398 1.00 87.88 430 ASP A O 1
ATOM 2966 N N . GLY A 1 431 ? 13.080 -6.763 41.694 1.00 90.88 431 GLY A N 1
ATOM 2967 C CA . GLY A 1 431 ? 13.394 -5.599 42.522 1.00 90.88 431 GLY A CA 1
ATOM 2968 C C . GLY A 1 431 ? 12.888 -4.278 41.945 1.00 90.88 431 GLY A C 1
ATOM 2969 O O . GLY A 1 431 ? 12.694 -4.155 40.733 1.00 90.88 431 GLY A O 1
ATOM 2970 N N . PRO A 1 432 ? 12.689 -3.255 42.797 1.00 93.75 432 PRO A N 1
ATOM 2971 C CA . PRO A 1 432 ? 12.361 -1.926 42.318 1.00 93.75 432 PRO A CA 1
ATOM 2972 C C . PRO A 1 432 ? 13.530 -1.330 41.527 1.00 93.75 432 PRO A C 1
ATOM 2974 O O . PRO A 1 432 ? 14.689 -1.473 41.913 1.00 93.75 432 PRO A O 1
ATOM 2977 N N . ALA A 1 433 ? 13.221 -0.618 40.448 1.00 93.50 433 ALA A N 1
ATOM 2978 C CA . ALA A 1 433 ? 14.209 0.080 39.633 1.00 93.50 433 ALA A CA 1
ATOM 2979 C C . ALA A 1 433 ? 13.706 1.475 39.251 1.00 93.50 433 ALA A C 1
ATOM 2981 O O . ALA A 1 433 ? 12.503 1.705 39.101 1.00 93.50 433 ALA A O 1
ATOM 2982 N N . THR A 1 434 ? 14.639 2.420 39.127 1.00 95.75 434 THR A N 1
ATOM 2983 C CA . THR A 1 434 ? 14.360 3.774 38.640 1.00 95.75 434 THR A CA 1
ATOM 2984 C C . THR A 1 434 ? 14.927 3.913 37.241 1.00 95.75 434 THR A C 1
ATOM 2986 O O . THR A 1 434 ? 16.140 3.838 37.074 1.00 95.75 434 THR A O 1
ATOM 2989 N N . TYR A 1 435 ? 14.049 4.143 36.271 1.00 95.38 435 TYR A N 1
ATOM 2990 C CA . TYR A 1 435 ? 14.402 4.307 34.869 1.00 95.38 435 TYR A CA 1
ATOM 2991 C C . TYR A 1 435 ? 14.427 5.784 34.481 1.00 95.38 435 TYR A C 1
ATOM 2993 O O . TYR A 1 435 ? 13.663 6.600 35.013 1.00 95.38 435 TYR A O 1
ATOM 3001 N N . ARG A 1 436 ? 15.299 6.116 33.531 1.00 96.88 436 ARG A N 1
ATOM 3002 C CA . ARG A 1 436 ? 15.365 7.399 32.831 1.00 96.88 436 ARG A CA 1
ATOM 3003 C C . ARG A 1 436 ? 15.198 7.150 31.333 1.00 96.88 436 ARG A C 1
ATOM 3005 O O . ARG A 1 436 ? 15.796 6.221 30.808 1.00 96.88 436 ARG A O 1
ATOM 3012 N N . ALA A 1 437 ? 14.404 7.978 30.665 1.00 96.12 437 ALA A N 1
ATOM 3013 C CA . ALA A 1 437 ? 14.289 7.961 29.213 1.00 96.12 437 ALA A CA 1
ATOM 3014 C C . ALA A 1 437 ? 15.375 8.842 28.578 1.00 96.12 437 ALA A C 1
ATOM 3016 O O . ALA A 1 437 ? 15.588 9.982 29.001 1.00 96.12 437 ALA A O 1
ATOM 3017 N N . GLU A 1 438 ? 16.040 8.312 27.560 1.00 95.56 438 GLU A N 1
ATOM 3018 C CA . GLU A 1 438 ? 17.037 8.996 26.738 1.00 95.56 438 GLU A CA 1
ATOM 3019 C C . GLU A 1 438 ? 16.648 8.810 25.271 1.00 95.56 438 GLU A C 1
ATOM 3021 O O . GLU A 1 438 ? 16.325 7.699 24.870 1.00 95.56 438 GLU A O 1
ATOM 3026 N N . ALA A 1 439 ? 16.631 9.878 24.478 1.00 95.12 439 ALA A N 1
ATOM 3027 C CA . ALA A 1 439 ? 16.263 9.811 23.066 1.00 95.12 439 ALA A CA 1
ATOM 3028 C C . ALA A 1 439 ? 17.447 10.221 22.189 1.00 95.12 439 ALA A C 1
ATOM 3030 O O . ALA A 1 439 ? 18.101 11.229 22.464 1.00 95.12 439 ALA A O 1
ATOM 3031 N N . ASP A 1 440 ? 17.693 9.443 21.141 1.00 94.81 440 ASP A N 1
ATOM 3032 C CA . ASP A 1 440 ? 18.723 9.662 20.129 1.00 94.81 440 ASP A CA 1
ATOM 3033 C C . ASP A 1 440 ? 18.087 9.452 18.750 1.00 94.81 440 ASP A C 1
ATOM 3035 O O . ASP A 1 440 ? 18.069 8.350 18.201 1.00 94.81 440 ASP A O 1
ATOM 3039 N N . VAL A 1 441 ? 17.453 10.510 18.237 1.00 92.25 441 VAL A N 1
ATOM 3040 C CA . VAL A 1 441 ? 16.758 10.508 16.942 1.00 92.25 441 VAL A CA 1
ATOM 3041 C C . VAL A 1 441 ? 17.226 11.719 16.133 1.00 92.25 441 VAL A C 1
ATOM 3043 O O . VAL A 1 441 ? 16.682 12.816 16.289 1.00 92.25 441 VAL A O 1
ATOM 3046 N N . PRO A 1 442 ? 18.265 11.563 15.293 1.00 87.69 442 PRO A N 1
ATOM 3047 C CA . PRO A 1 442 ? 18.784 12.652 14.474 1.00 87.69 442 PRO A CA 1
ATOM 3048 C C . PRO A 1 442 ? 17.694 13.275 13.592 1.00 87.69 442 PRO A C 1
ATOM 3050 O O . PRO A 1 442 ? 16.960 12.569 12.906 1.00 87.69 442 PRO A O 1
ATOM 3053 N N . GLY A 1 443 ? 17.598 14.607 13.595 1.00 81.12 443 GLY A N 1
ATOM 3054 C CA . GLY A 1 443 ? 16.612 15.340 12.789 1.00 81.12 443 GLY A CA 1
ATOM 3055 C C . GLY A 1 443 ? 15.205 15.432 13.394 1.00 81.12 443 GLY A C 1
ATOM 3056 O O . GLY A 1 443 ? 14.325 15.997 12.749 1.00 81.12 443 GLY A O 1
ATOM 3057 N N . ALA A 1 444 ? 14.996 14.939 14.621 1.00 85.19 444 ALA A N 1
ATOM 3058 C CA . ALA A 1 444 ? 13.731 15.048 15.343 1.00 85.19 444 ALA A CA 1
ATOM 3059 C C . ALA A 1 444 ? 13.907 15.617 16.758 1.00 85.19 444 ALA A C 1
ATOM 3061 O O . ALA A 1 444 ? 14.944 15.441 17.398 1.00 85.19 444 ALA A O 1
ATOM 3062 N N . THR A 1 445 ? 12.853 16.244 17.281 1.00 87.44 445 THR A N 1
ATOM 3063 C CA . THR A 1 445 ? 12.707 16.507 18.718 1.00 87.44 445 THR A CA 1
ATOM 3064 C C . THR A 1 445 ? 11.844 15.408 19.319 1.00 87.44 445 THR A C 1
ATOM 3066 O O . THR A 1 445 ? 10.690 15.249 18.927 1.00 87.44 445 THR A O 1
ATOM 3069 N N . VAL A 1 446 ? 12.394 14.648 20.268 1.00 90.81 446 VAL A N 1
ATOM 3070 C CA . VAL A 1 446 ? 11.670 13.563 20.943 1.00 90.81 446 VAL A CA 1
ATOM 3071 C C . VAL A 1 446 ? 11.530 13.862 22.426 1.00 90.81 446 VAL A C 1
ATOM 3073 O O . VAL A 1 446 ? 12.517 14.094 23.124 1.00 90.81 446 VAL A O 1
ATOM 3076 N N . GLU A 1 447 ? 10.297 13.825 22.922 1.00 89.38 447 GLU A N 1
ATOM 3077 C CA . GLU A 1 447 ? 9.978 14.016 24.333 1.00 89.38 447 GLU A CA 1
ATOM 3078 C C . GLU A 1 447 ? 9.287 12.777 24.910 1.00 89.38 447 GLU A C 1
ATOM 3080 O O . GLU A 1 447 ? 8.311 12.288 24.348 1.00 89.38 447 GLU A O 1
ATOM 3085 N N . VAL A 1 448 ? 9.763 12.300 26.066 1.00 93.88 448 VAL A N 1
ATOM 3086 C CA . VAL A 1 448 ? 9.155 11.188 26.815 1.00 93.88 448 VAL A CA 1
ATOM 3087 C C . VAL A 1 448 ? 8.718 11.674 28.197 1.00 93.88 448 VAL A C 1
ATOM 3089 O O . VAL A 1 448 ? 9.531 12.196 28.965 1.00 93.88 448 VAL A O 1
ATOM 3092 N N . ARG A 1 449 ? 7.440 11.489 28.548 1.00 88.75 449 ARG A N 1
ATOM 3093 C CA . ARG A 1 449 ? 6.860 11.913 29.832 1.00 88.75 449 ARG A CA 1
ATOM 3094 C C . ARG A 1 449 ? 6.198 10.750 30.584 1.00 88.75 449 ARG A C 1
ATOM 3096 O O . ARG A 1 449 ? 5.311 10.115 30.026 1.00 88.75 449 ARG A O 1
ATOM 3103 N N . PRO A 1 450 ? 6.535 10.525 31.870 1.00 94.25 450 PRO A N 1
ATOM 3104 C CA . PRO A 1 450 ? 7.613 11.173 32.620 1.00 94.25 450 PRO A CA 1
ATOM 3105 C C . PRO A 1 450 ? 9.002 10.715 32.140 1.00 94.25 450 PRO A C 1
ATOM 3107 O O . PRO A 1 450 ? 9.226 9.530 31.922 1.00 94.25 450 PRO A O 1
ATOM 3110 N N . ALA A 1 451 ? 9.969 11.636 32.076 1.00 93.06 451 ALA A N 1
ATOM 3111 C CA . ALA A 1 451 ? 11.345 11.317 31.668 1.00 93.06 451 ALA A CA 1
ATOM 3112 C C . ALA A 1 451 ? 12.120 10.472 32.703 1.00 93.06 451 ALA A C 1
ATOM 3114 O O . ALA A 1 451 ? 13.177 9.923 32.398 1.00 93.06 451 ALA A O 1
ATOM 3115 N N . ARG A 1 452 ? 11.620 10.381 33.943 1.00 96.50 452 ARG A N 1
ATOM 3116 C CA . ARG A 1 452 ? 12.170 9.546 35.018 1.00 96.50 452 ARG A CA 1
ATOM 3117 C C . ARG A 1 452 ? 11.042 8.969 35.863 1.00 96.50 452 ARG A C 1
ATOM 3119 O O . ARG A 1 452 ? 10.141 9.704 36.267 1.00 96.50 452 ARG A O 1
ATOM 3126 N N . PHE A 1 453 ? 11.102 7.678 36.166 1.00 96.00 453 PHE A N 1
ATOM 3127 C CA . PHE A 1 453 ? 10.074 6.993 36.950 1.00 96.00 453 PHE A CA 1
ATOM 3128 C C . PHE A 1 453 ? 10.640 5.785 37.701 1.00 96.00 453 PHE A C 1
ATOM 3130 O O . PHE A 1 453 ? 11.629 5.189 37.288 1.00 96.00 453 PHE A O 1
ATOM 3137 N N . THR A 1 454 ? 9.996 5.414 38.808 1.00 95.31 454 THR A N 1
ATOM 3138 C CA . THR A 1 454 ? 10.360 4.247 39.624 1.00 95.31 454 THR A CA 1
ATOM 3139 C C . THR A 1 454 ? 9.227 3.233 39.597 1.00 95.31 454 THR A C 1
ATOM 3141 O O . THR A 1 454 ? 8.062 3.606 39.755 1.00 95.31 454 THR A O 1
ATOM 3144 N N . LEU A 1 455 ? 9.568 1.958 39.419 1.00 95.75 455 LEU A N 1
ATOM 3145 C CA . LEU A 1 455 ? 8.619 0.848 39.417 1.00 95.75 455 LEU A CA 1
ATOM 3146 C C . LEU A 1 455 ? 9.093 -0.261 40.347 1.00 95.75 455 LEU A C 1
ATOM 3148 O O . LEU A 1 455 ? 10.233 -0.703 40.243 1.00 95.75 455 LEU A O 1
ATOM 3152 N N . GLY A 1 456 ? 8.206 -0.720 41.232 1.00 95.69 456 GLY A N 1
ATOM 3153 C CA . GLY A 1 456 ? 8.384 -1.979 41.958 1.00 95.69 456 GLY A CA 1
ATOM 3154 C C . GLY A 1 456 ? 8.133 -3.198 41.059 1.00 95.69 456 GLY A C 1
ATOM 3155 O O . GLY A 1 456 ? 7.640 -3.020 39.944 1.00 95.69 456 GLY A O 1
ATOM 3156 N N . PRO A 1 457 ? 8.441 -4.418 41.527 1.00 93.69 457 PRO A N 1
ATOM 3157 C CA . PRO A 1 457 ? 8.132 -5.653 40.801 1.00 93.69 457 PRO A CA 1
ATOM 3158 C C . PRO A 1 457 ? 6.650 -5.725 40.407 1.00 93.69 457 PRO A C 1
ATOM 3160 O O . PRO A 1 457 ? 5.777 -5.437 41.228 1.00 93.69 457 PRO A O 1
ATOM 3163 N N . GLY A 1 458 ? 6.362 -6.044 39.144 1.00 91.62 458 GLY A N 1
ATOM 3164 C CA . GLY A 1 458 ? 5.009 -6.124 38.579 1.00 91.62 458 GLY A CA 1
ATOM 3165 C C . GLY A 1 458 ? 4.287 -4.782 38.388 1.00 91.62 458 GLY A C 1
ATOM 3166 O O . GLY A 1 458 ? 3.191 -4.751 37.827 1.00 91.62 458 GLY A O 1
ATOM 3167 N N . ALA A 1 459 ? 4.865 -3.660 38.832 1.00 95.19 459 ALA A N 1
ATOM 3168 C CA . ALA A 1 459 ? 4.250 -2.346 38.669 1.00 95.19 459 ALA A CA 1
ATOM 3169 C C . ALA A 1 459 ? 4.332 -1.867 37.210 1.00 95.19 459 ALA A C 1
ATOM 3171 O O . ALA A 1 459 ? 5.306 -2.141 36.503 1.00 95.19 459 ALA A O 1
ATOM 3172 N N . ARG A 1 460 ? 3.327 -1.085 36.792 1.00 94.94 460 ARG A N 1
ATOM 3173 C CA . ARG A 1 460 ? 3.191 -0.546 35.430 1.00 94.94 460 ARG A CA 1
ATOM 3174 C C . ARG A 1 460 ? 3.315 0.980 35.396 1.00 94.94 460 ARG A C 1
ATOM 3176 O O . ARG A 1 460 ? 2.913 1.656 36.348 1.00 94.94 460 ARG A O 1
ATOM 3183 N N . LYS A 1 461 ? 3.830 1.537 34.298 1.00 93.94 461 LYS A N 1
ATOM 3184 C CA . LYS A 1 461 ? 3.836 2.987 34.026 1.00 93.94 461 LYS A CA 1
ATOM 3185 C C . LYS A 1 461 ? 3.508 3.258 32.565 1.00 93.94 461 LYS A C 1
ATOM 3187 O O . LYS A 1 461 ? 4.135 2.675 31.691 1.00 93.94 461 LYS A O 1
ATOM 3192 N N . GLU A 1 462 ? 2.590 4.186 32.324 1.00 92.06 462 GLU A N 1
ATOM 3193 C CA . GLU A 1 462 ? 2.374 4.762 30.998 1.00 92.06 462 GLU A CA 1
ATOM 3194 C C . GLU A 1 462 ? 3.360 5.914 30.743 1.00 92.06 462 GLU A C 1
ATOM 3196 O O . GLU A 1 462 ? 3.613 6.741 31.626 1.00 92.06 462 GLU A O 1
ATOM 3201 N N . LEU A 1 463 ? 3.921 5.934 29.538 1.00 89.31 463 LEU A N 1
ATOM 3202 C CA . LEU A 1 463 ? 4.868 6.901 29.007 1.00 89.31 463 LEU A CA 1
ATOM 3203 C C . LEU A 1 463 ? 4.234 7.553 27.777 1.00 89.31 463 LEU A C 1
ATOM 3205 O O . LEU A 1 463 ? 3.923 6.862 26.810 1.00 89.31 463 LEU A O 1
ATOM 3209 N N . ALA A 1 464 ? 4.064 8.871 27.796 1.00 83.69 464 ALA A N 1
ATOM 3210 C CA . ALA A 1 464 ? 3.716 9.639 26.607 1.00 83.69 464 ALA A CA 1
ATOM 3211 C C . ALA A 1 464 ? 4.996 9.951 25.821 1.00 83.69 464 ALA A C 1
ATOM 3213 O O . ALA A 1 464 ? 5.957 10.456 26.402 1.00 83.69 464 ALA A O 1
ATOM 3214 N N . ILE A 1 465 ? 5.007 9.655 24.524 1.00 86.00 465 ILE A N 1
ATOM 3215 C CA . ILE A 1 465 ? 6.121 9.883 23.602 1.00 86.00 465 ILE A CA 1
ATOM 3216 C C . ILE A 1 465 ? 5.641 10.851 22.521 1.00 86.00 465 ILE A C 1
ATOM 3218 O O . ILE A 1 465 ? 4.645 10.592 21.854 1.00 86.00 465 ILE A O 1
ATOM 3222 N N . THR A 1 466 ? 6.332 11.973 22.350 1.00 83.38 466 THR A N 1
ATOM 3223 C CA . THR A 1 466 ? 6.105 12.918 21.248 1.00 83.38 466 THR A CA 1
ATOM 3224 C C . THR A 1 466 ? 7.331 12.935 20.346 1.00 83.38 466 THR A C 1
ATOM 3226 O O . THR A 1 466 ? 8.441 13.039 20.861 1.00 83.38 466 THR A O 1
ATOM 3229 N N . VAL A 1 467 ? 7.140 12.849 19.030 1.00 83.06 467 VAL A N 1
ATOM 3230 C CA . VAL A 1 467 ? 8.191 12.992 18.011 1.00 83.06 467 VAL A CA 1
ATOM 3231 C C . VAL A 1 467 ? 7.798 14.133 17.078 1.00 83.06 467 VAL A C 1
ATOM 3233 O O . VAL A 1 467 ? 6.749 14.078 16.452 1.00 83.06 467 VAL A O 1
ATOM 3236 N N . GLU A 1 468 ? 8.625 15.163 16.972 1.00 79.25 468 GLU A N 1
ATOM 3237 C CA . GLU A 1 468 ? 8.452 16.265 16.020 1.00 79.25 468 GLU A CA 1
ATOM 3238 C C . GLU A 1 468 ? 9.590 16.228 14.999 1.00 79.25 468 GLU A C 1
ATOM 3240 O O . GLU A 1 468 ? 10.761 16.272 15.383 1.00 79.25 468 GLU A O 1
ATOM 3245 N N . ALA A 1 469 ? 9.264 16.136 13.710 1.00 73.44 469 ALA A N 1
ATOM 3246 C CA . ALA A 1 469 ? 10.237 16.079 12.623 1.00 73.44 469 ALA A CA 1
ATOM 3247 C C . ALA A 1 469 ? 9.658 16.659 11.322 1.00 73.44 469 ALA A C 1
ATOM 3249 O O . ALA A 1 469 ? 8.455 16.621 11.082 1.00 73.44 469 ALA A O 1
ATOM 3250 N N . SER A 1 470 ? 10.522 17.188 10.455 1.00 64.38 470 SER A N 1
ATOM 3251 C CA . SER A 1 470 ? 10.129 17.757 9.155 1.00 64.38 470 SER A CA 1
ATOM 3252 C C . SER A 1 470 ? 10.102 16.736 8.009 1.00 64.38 470 SER A C 1
ATOM 3254 O O . SER A 1 470 ? 9.794 17.099 6.878 1.00 64.38 470 SER A O 1
ATOM 3256 N N . GLY A 1 471 ? 10.439 15.473 8.278 1.00 68.44 471 GLY A N 1
ATOM 3257 C CA . GLY A 1 471 ? 10.535 14.407 7.285 1.00 68.44 471 GLY A CA 1
ATOM 3258 C C . GLY A 1 471 ? 10.776 13.047 7.938 1.00 68.44 471 GLY A C 1
ATOM 3259 O O . GLY A 1 471 ? 10.610 12.897 9.148 1.00 68.44 471 GLY A O 1
ATOM 3260 N N . ALA A 1 472 ? 11.167 12.054 7.139 1.00 79.81 472 ALA A N 1
ATOM 3261 C CA . ALA A 1 472 ? 11.444 10.718 7.654 1.00 79.81 472 ALA A CA 1
ATOM 3262 C C . ALA A 1 472 ? 12.661 10.721 8.597 1.00 79.81 472 ALA A C 1
ATOM 3264 O O . ALA A 1 472 ? 13.714 11.264 8.257 1.00 79.81 472 ALA A O 1
ATOM 3265 N N . VAL A 1 473 ? 12.521 10.090 9.762 1.00 82.69 473 VAL A N 1
ATOM 3266 C CA . VAL A 1 473 ? 13.567 9.994 10.787 1.00 82.69 473 VAL A CA 1
ATOM 3267 C C . VAL A 1 473 ? 13.673 8.572 11.320 1.00 82.69 473 VAL A C 1
ATOM 3269 O O . VAL A 1 473 ? 12.685 7.845 11.439 1.00 82.69 473 VAL A O 1
ATOM 3272 N N . THR A 1 474 ? 14.897 8.184 11.664 1.00 90.12 474 THR A N 1
ATOM 3273 C CA . THR A 1 474 ? 15.204 6.908 12.309 1.00 90.12 474 THR A CA 1
ATOM 3274 C C . THR A 1 474 ? 16.128 7.144 13.490 1.00 90.12 474 THR A C 1
ATOM 3276 O O . THR A 1 474 ? 17.087 7.906 13.377 1.00 90.12 474 THR A O 1
ATOM 3279 N N . GLY A 1 475 ? 15.874 6.471 14.602 1.00 91.06 475 GLY A N 1
ATOM 3280 C CA . GLY A 1 475 ? 16.705 6.529 15.796 1.00 91.06 475 GLY A CA 1
ATOM 3281 C C . GLY A 1 475 ? 16.136 5.631 16.879 1.00 91.06 475 GLY A C 1
ATOM 3282 O O . GLY A 1 475 ? 15.501 4.622 16.577 1.00 91.06 475 GLY A O 1
ATOM 3283 N N . GLU A 1 476 ? 16.326 5.995 18.140 1.00 92.88 476 GLU A N 1
ATOM 3284 C CA . GLU A 1 476 ? 15.791 5.219 19.254 1.00 92.88 476 GLU A CA 1
ATOM 3285 C C . GLU A 1 476 ? 15.504 6.053 20.506 1.00 92.88 476 GLU A C 1
ATOM 3287 O O . GLU A 1 476 ? 16.085 7.112 20.750 1.00 92.88 476 GLU A O 1
ATOM 3292 N N . VAL A 1 477 ? 14.613 5.519 21.337 1.00 93.81 477 VAL A N 1
ATOM 3293 C CA . VAL A 1 477 ? 14.453 5.886 22.742 1.00 93.81 477 VAL A CA 1
ATOM 3294 C C . VAL A 1 477 ? 14.988 4.731 23.584 1.00 93.81 477 VAL A C 1
ATOM 3296 O O . VAL A 1 477 ? 14.591 3.588 23.395 1.00 93.81 477 VAL A O 1
ATOM 3299 N N . ARG A 1 478 ? 15.866 5.015 24.545 1.00 93.56 478 ARG A N 1
ATOM 3300 C CA . ARG A 1 478 ? 16.394 4.044 25.509 1.00 93.56 478 ARG A CA 1
ATOM 3301 C C . ARG A 1 478 ? 15.835 4.333 26.898 1.00 93.56 478 ARG A C 1
ATOM 3303 O O . ARG A 1 478 ? 15.858 5.475 27.359 1.00 93.56 478 ARG A O 1
ATOM 3310 N N . LEU A 1 479 ? 15.360 3.302 27.594 1.00 94.19 479 LEU A N 1
ATOM 3311 C CA . LEU A 1 479 ? 15.018 3.379 29.016 1.00 94.19 479 LEU A CA 1
ATOM 3312 C C . LEU A 1 479 ? 16.159 2.757 29.821 1.00 94.19 479 LEU A C 1
ATOM 3314 O O . LEU A 1 479 ? 16.378 1.547 29.777 1.00 94.19 479 LEU A O 1
ATOM 3318 N N . VAL A 1 480 ? 16.895 3.590 30.554 1.00 93.38 480 VAL A N 1
ATOM 3319 C CA . VAL A 1 480 ? 18.123 3.200 31.260 1.00 93.38 480 VAL A CA 1
ATOM 3320 C C . VAL A 1 480 ? 17.909 3.169 32.773 1.00 93.38 480 VAL A C 1
ATOM 3322 O O . VAL A 1 480 ? 17.249 4.051 33.325 1.00 93.38 480 VAL A O 1
ATOM 3325 N N . ALA A 1 481 ? 18.473 2.170 33.453 1.00 91.62 481 ALA A N 1
ATOM 3326 C CA . ALA A 1 481 ? 18.483 2.056 34.912 1.00 91.62 481 ALA A CA 1
ATOM 3327 C C . ALA A 1 481 ? 19.819 1.484 35.410 1.00 91.62 481 ALA A C 1
ATOM 3329 O O . ALA A 1 481 ? 20.482 0.723 34.707 1.00 91.62 481 ALA A O 1
ATOM 3330 N N . ASP A 1 482 ? 20.206 1.831 36.640 1.00 85.12 482 ASP A N 1
ATOM 3331 C CA . ASP A 1 482 ? 21.447 1.340 37.246 1.00 85.12 482 ASP A CA 1
ATOM 3332 C C . ASP A 1 482 ? 21.425 -0.190 37.397 1.00 85.12 482 ASP A C 1
ATOM 3334 O O . ASP A 1 482 ? 20.449 -0.761 37.890 1.00 85.12 482 ASP A O 1
ATOM 3338 N N . ALA A 1 483 ? 22.524 -0.849 37.008 1.00 82.25 483 ALA A N 1
ATOM 3339 C CA . ALA A 1 483 ? 22.702 -2.306 37.081 1.00 82.25 483 ALA A CA 1
ATOM 3340 C C . ALA A 1 483 ? 21.614 -3.131 36.354 1.00 82.25 483 ALA A C 1
ATOM 3342 O O . ALA A 1 483 ? 21.347 -4.277 36.721 1.00 82.25 483 ALA A O 1
ATOM 3343 N N . ARG A 1 484 ? 20.989 -2.558 35.319 1.00 82.31 484 ARG A N 1
ATOM 3344 C CA . ARG A 1 484 ? 20.032 -3.227 34.427 1.00 82.31 484 ARG A CA 1
ATOM 3345 C C . ARG A 1 484 ? 20.433 -3.000 32.966 1.00 82.31 484 ARG A C 1
ATOM 3347 O O . ARG A 1 484 ? 21.012 -1.952 32.671 1.00 82.31 484 ARG A O 1
ATOM 3354 N N . PRO A 1 485 ? 20.133 -3.941 32.053 1.00 79.69 485 PRO A N 1
ATOM 3355 C CA . PRO A 1 485 ? 20.295 -3.681 30.630 1.00 79.69 485 PRO A CA 1
ATOM 3356 C C . PRO A 1 485 ? 19.369 -2.529 30.194 1.00 79.69 485 PRO A C 1
ATOM 3358 O O . PRO A 1 485 ? 18.254 -2.413 30.716 1.00 79.69 485 PRO A O 1
ATOM 3361 N N . PRO A 1 486 ? 19.821 -1.648 29.284 1.00 86.12 486 PRO A N 1
ATOM 3362 C CA . PRO A 1 486 ? 18.956 -0.645 28.682 1.00 86.12 486 PRO A CA 1
ATOM 3363 C C . PRO A 1 486 ? 17.863 -1.322 27.849 1.00 86.12 486 PRO A C 1
ATOM 3365 O O . PRO A 1 486 ? 18.116 -2.301 27.153 1.00 86.12 486 PRO A O 1
ATOM 3368 N N . VAL A 1 487 ? 16.653 -0.775 27.918 1.00 88.44 487 VAL A N 1
ATOM 3369 C CA . VAL A 1 487 ? 15.504 -1.229 27.126 1.00 88.44 487 VAL A CA 1
ATOM 3370 C C . VAL A 1 487 ? 15.408 -0.318 25.910 1.00 88.44 487 VAL A C 1
ATOM 3372 O O . VAL A 1 487 ? 15.226 0.894 26.063 1.00 88.44 487 VAL A O 1
ATOM 3375 N N . HIS A 1 488 ? 15.566 -0.887 24.721 1.00 87.81 488 HIS A N 1
ATOM 3376 C CA . HIS A 1 488 ? 15.611 -0.160 23.456 1.00 87.81 488 HIS A CA 1
ATOM 3377 C C . HIS A 1 488 ? 14.223 -0.076 22.814 1.00 87.81 488 HIS A C 1
ATOM 3379 O O . HIS A 1 488 ? 13.502 -1.067 22.749 1.00 87.81 488 HIS A O 1
ATOM 3385 N N . LEU A 1 489 ? 13.846 1.116 22.350 1.00 90.31 489 LEU A N 1
ATOM 3386 C CA . LEU A 1 489 ? 12.638 1.366 21.569 1.00 90.31 489 LEU A CA 1
ATOM 3387 C C . LEU A 1 489 ? 13.046 2.053 20.259 1.00 90.31 489 LEU A C 1
ATOM 3389 O O . LEU A 1 489 ? 13.234 3.276 20.253 1.00 90.31 489 LEU A O 1
ATOM 3393 N N . PRO A 1 490 ? 13.200 1.311 19.151 1.00 90.50 490 PRO A N 1
ATOM 3394 C CA . PRO A 1 490 ? 13.463 1.903 17.847 1.00 90.50 490 PRO A CA 1
ATOM 3395 C C . PRO A 1 490 ? 12.370 2.907 17.469 1.00 90.50 490 PRO A C 1
ATOM 3397 O O . PRO A 1 490 ? 11.184 2.663 17.686 1.00 90.50 490 PRO A O 1
ATOM 3400 N N . VAL A 1 491 ? 12.773 4.038 16.898 1.00 89.81 491 VAL A N 1
ATOM 3401 C CA . VAL A 1 491 ? 11.884 5.067 16.357 1.00 89.81 491 VAL A CA 1
ATOM 3402 C C . VAL A 1 491 ? 12.084 5.082 14.850 1.00 89.81 491 VAL A C 1
ATOM 3404 O O . VAL A 1 491 ? 13.163 5.444 14.382 1.00 89.81 491 VAL A O 1
ATOM 3407 N N . ARG A 1 492 ? 11.058 4.699 14.089 1.00 87.31 492 ARG A N 1
ATOM 3408 C CA . ARG A 1 492 ? 11.040 4.781 12.627 1.00 87.31 492 ARG A CA 1
ATOM 3409 C C . ARG A 1 492 ? 9.795 5.524 12.197 1.00 87.31 492 ARG A C 1
ATOM 3411 O O . ARG A 1 492 ? 8.689 4.999 12.234 1.00 87.31 492 ARG A O 1
ATOM 3418 N N . VAL A 1 493 ? 9.988 6.756 11.767 1.00 81.81 493 VAL A N 1
ATOM 3419 C CA . VAL A 1 493 ? 8.881 7.624 11.414 1.00 81.81 493 VAL A CA 1
ATOM 3420 C C . VAL A 1 493 ? 9.043 8.067 9.968 1.00 81.81 493 VAL A C 1
ATOM 3422 O O . VAL A 1 493 ? 10.110 8.531 9.575 1.00 81.81 493 VAL A O 1
ATOM 3425 N N . VAL A 1 494 ? 7.999 7.892 9.163 1.00 73.12 494 VAL A N 1
ATOM 3426 C CA . VAL A 1 494 ? 7.988 8.275 7.744 1.00 73.12 494 VAL A CA 1
ATOM 3427 C C . VAL A 1 494 ? 7.294 9.632 7.607 1.00 73.12 494 VAL A C 1
ATOM 3429 O O . VAL A 1 494 ? 6.317 9.894 8.300 1.00 73.12 494 VAL A O 1
ATOM 3432 N N . GLY A 1 495 ? 7.794 10.526 6.752 1.00 62.06 495 GLY A N 1
ATOM 3433 C CA . GLY A 1 495 ? 7.071 11.763 6.424 1.00 62.06 495 GLY A CA 1
ATOM 3434 C C . GLY A 1 495 ? 5.814 11.477 5.584 1.00 62.06 495 GLY A C 1
ATOM 3435 O O . GLY A 1 495 ? 5.735 10.405 4.981 1.00 62.06 495 GLY A O 1
ATOM 3436 N N . PRO A 1 496 ? 4.834 12.397 5.512 1.00 56.84 496 PRO A N 1
ATOM 3437 C CA . PRO A 1 496 ? 3.722 12.258 4.573 1.00 56.84 496 PRO A CA 1
ATOM 3438 C C . PRO A 1 496 ? 4.242 12.164 3.128 1.00 56.84 496 PRO A C 1
ATOM 3440 O O . PRO A 1 496 ? 5.289 12.732 2.808 1.00 56.84 496 PRO A O 1
ATOM 3443 N N . ALA A 1 497 ? 3.514 11.453 2.259 1.00 57.78 497 ALA A N 1
ATOM 3444 C CA . ALA A 1 497 ? 3.832 11.401 0.833 1.00 57.78 497 ALA A CA 1
ATOM 3445 C C . ALA A 1 497 ? 3.866 12.824 0.252 1.00 57.78 497 ALA A C 1
ATOM 3447 O O . ALA A 1 497 ? 2.996 13.645 0.555 1.00 57.78 497 ALA A O 1
ATOM 3448 N N . ALA A 1 498 ? 4.884 13.119 -0.555 1.00 65.38 498 ALA A N 1
ATOM 3449 C CA . ALA A 1 498 ? 5.000 14.419 -1.199 1.00 65.38 498 ALA A CA 1
ATOM 3450 C C . ALA A 1 498 ? 3.932 14.561 -2.293 1.00 65.38 498 ALA A C 1
ATOM 3452 O O . ALA A 1 498 ? 3.895 13.763 -3.226 1.00 65.38 498 ALA A O 1
ATOM 3453 N N . ASP A 1 499 ? 3.100 15.596 -2.190 1.00 77.88 499 ASP A N 1
A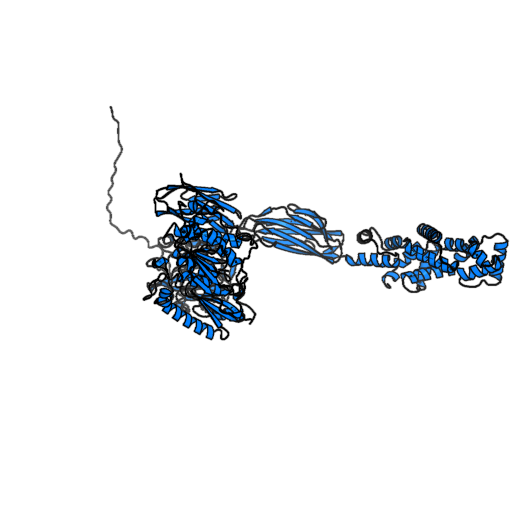TOM 3454 C CA . ASP A 1 499 ? 2.122 15.974 -3.212 1.00 77.88 499 ASP A CA 1
ATOM 3455 C C . ASP A 1 499 ? 2.620 17.238 -3.920 1.00 77.88 499 ASP A C 1
ATOM 3457 O O . ASP A 1 499 ? 2.515 18.353 -3.402 1.00 77.88 499 ASP A O 1
ATOM 3461 N N . VAL A 1 500 ? 3.273 17.049 -5.070 1.00 87.00 500 VAL A N 1
ATOM 3462 C CA . VAL A 1 500 ? 3.905 18.127 -5.840 1.00 87.00 500 VAL A CA 1
ATOM 3463 C C . VAL A 1 500 ? 3.287 18.200 -7.228 1.00 87.00 500 VAL A C 1
ATOM 3465 O O . VAL A 1 500 ? 3.471 17.306 -8.055 1.00 87.00 500 VAL A O 1
ATOM 3468 N N . ARG A 1 501 ? 2.617 19.317 -7.527 1.00 92.50 501 ARG A N 1
ATOM 3469 C CA . ARG A 1 501 ? 2.141 19.626 -8.879 1.00 92.50 501 ARG A CA 1
ATOM 3470 C C . ARG A 1 501 ? 3.242 20.316 -9.675 1.00 92.50 501 ARG A C 1
ATOM 3472 O O . ARG A 1 501 ? 3.848 21.275 -9.200 1.00 92.50 501 ARG A O 1
ATOM 3479 N N . VAL A 1 502 ? 3.443 19.886 -10.919 1.00 95.75 502 VAL A N 1
ATOM 3480 C CA . VAL A 1 502 ? 4.365 20.531 -11.865 1.00 95.75 502 VAL A CA 1
ATOM 3481 C C . VAL A 1 502 ? 3.579 21.089 -13.043 1.00 95.75 502 VAL A C 1
ATOM 3483 O O . VAL A 1 502 ? 2.663 20.446 -13.550 1.00 95.75 502 VAL A O 1
ATOM 3486 N N . THR A 1 503 ? 3.935 22.290 -13.490 1.00 96.75 503 THR A N 1
ATOM 3487 C CA . THR A 1 503 ? 3.393 22.899 -14.710 1.00 96.75 503 THR A CA 1
ATOM 3488 C C . THR A 1 503 ? 4.514 23.480 -15.555 1.00 96.75 503 THR A C 1
ATOM 3490 O O . THR A 1 503 ? 5.448 24.068 -15.010 1.00 96.75 503 THR A O 1
ATOM 3493 N N . THR A 1 504 ? 4.374 23.395 -16.876 1.00 96.69 504 THR A N 1
ATOM 3494 C CA . THR A 1 504 ? 5.302 23.993 -17.841 1.00 96.69 504 THR A CA 1
ATOM 3495 C C . THR A 1 504 ? 4.499 24.745 -18.890 1.00 96.69 504 THR A C 1
ATOM 3497 O O . THR A 1 504 ? 3.543 24.203 -19.438 1.00 96.69 504 THR A O 1
ATOM 3500 N N . ALA A 1 505 ? 4.869 25.993 -19.165 1.00 96.06 505 ALA A N 1
ATOM 3501 C CA . ALA A 1 505 ? 4.200 26.832 -20.156 1.00 96.06 505 ALA A CA 1
ATOM 3502 C C . ALA A 1 505 ? 5.213 27.670 -20.939 1.00 96.06 505 ALA A C 1
ATOM 3504 O O . ALA A 1 505 ? 6.159 28.198 -20.359 1.00 96.06 505 ALA A O 1
ATOM 3505 N N . CYS A 1 506 ? 4.992 27.825 -22.244 1.00 96.06 506 CYS A N 1
ATOM 3506 C CA . CYS A 1 506 ? 5.808 28.651 -23.134 1.00 96.06 506 CYS A CA 1
ATOM 3507 C C . CYS A 1 506 ? 4.992 29.833 -23.665 1.00 96.06 506 CYS A C 1
ATOM 3509 O O . CYS A 1 506 ? 3.792 29.702 -23.904 1.00 96.06 506 CYS A O 1
ATOM 3511 N N . ALA A 1 507 ? 5.629 30.995 -23.834 1.00 94.81 507 ALA A N 1
ATOM 3512 C CA . ALA A 1 507 ? 4.942 32.206 -24.284 1.00 94.81 507 ALA A CA 1
ATOM 3513 C C . ALA A 1 507 ? 4.469 32.117 -25.744 1.00 94.81 507 ALA A C 1
ATOM 3515 O O . ALA A 1 507 ? 3.395 32.622 -26.066 1.00 94.81 507 ALA A O 1
ATOM 3516 N N . ALA A 1 508 ? 5.251 31.472 -26.612 1.00 91.38 508 ALA A N 1
ATOM 3517 C CA . ALA A 1 508 ? 4.864 31.145 -27.976 1.00 91.38 508 ALA A CA 1
ATOM 3518 C C . ALA A 1 508 ? 4.743 29.626 -28.150 1.00 91.38 508 ALA A C 1
ATOM 3520 O O . ALA A 1 508 ? 5.603 28.868 -27.708 1.00 91.38 508 ALA A O 1
ATOM 3521 N N . THR A 1 509 ? 3.689 29.195 -28.842 1.00 91.56 509 THR A N 1
ATOM 3522 C CA . THR A 1 509 ? 3.473 27.797 -29.248 1.00 91.56 509 THR A CA 1
ATOM 3523 C C . THR A 1 509 ? 4.037 27.501 -30.642 1.00 91.56 509 THR A C 1
ATOM 3525 O O . THR A 1 509 ? 3.951 26.371 -31.118 1.00 91.56 509 THR A O 1
ATOM 3528 N N . THR A 1 510 ? 4.605 28.504 -31.322 1.00 88.94 510 THR A N 1
ATOM 3529 C CA . THR A 1 510 ? 5.261 28.368 -32.631 1.00 88.94 510 THR A CA 1
ATOM 3530 C C . THR A 1 510 ? 6.438 29.339 -32.743 1.00 88.94 510 THR A C 1
ATOM 3532 O O . THR A 1 510 ? 6.296 30.509 -32.384 1.00 88.94 510 THR A O 1
ATOM 3535 N N . VAL A 1 511 ? 7.588 28.868 -33.233 1.00 91.06 511 VAL A N 1
ATOM 3536 C CA . VAL A 1 511 ? 8.815 29.658 -33.460 1.00 91.06 511 VAL A CA 1
ATOM 3537 C C . VAL A 1 511 ? 9.474 29.256 -34.782 1.00 91.06 511 VAL A C 1
ATOM 3539 O O . VAL A 1 511 ? 9.371 28.105 -35.191 1.00 91.06 511 VAL A O 1
ATOM 3542 N N . ALA A 1 512 ? 10.189 30.155 -35.460 1.00 87.25 512 ALA A N 1
ATOM 3543 C CA . ALA A 1 512 ? 11.034 29.751 -36.586 1.00 87.25 512 ALA A CA 1
ATOM 3544 C C . ALA A 1 512 ? 12.350 29.117 -36.099 1.00 87.25 512 ALA A C 1
ATOM 3546 O O . ALA A 1 512 ? 12.767 29.302 -34.952 1.00 87.25 512 ALA A O 1
ATOM 3547 N N . VAL A 1 513 ? 13.054 28.396 -36.979 1.00 81.25 513 VAL A N 1
ATOM 3548 C CA . VAL A 1 513 ? 14.445 27.992 -36.704 1.00 81.25 513 VAL A CA 1
ATOM 3549 C C . VAL A 1 513 ? 15.270 29.243 -36.365 1.00 81.25 513 VAL A C 1
ATOM 3551 O O . VAL A 1 513 ? 15.233 30.223 -37.104 1.00 81.25 513 VAL A O 1
ATOM 3554 N N . THR A 1 514 ? 16.026 29.192 -35.264 1.00 78.25 514 THR A N 1
ATOM 3555 C CA . THR A 1 514 ? 16.808 30.274 -34.621 1.00 78.25 514 THR A CA 1
ATOM 3556 C C . THR A 1 514 ? 16.044 31.308 -33.783 1.00 78.25 514 THR A C 1
ATOM 3558 O O . THR A 1 514 ? 16.688 32.009 -32.996 1.00 78.25 514 THR A O 1
ATOM 3561 N N . ASP A 1 515 ? 14.711 31.367 -33.865 1.00 89.38 515 ASP A N 1
ATOM 3562 C CA . ASP A 1 515 ? 13.901 32.229 -32.993 1.00 89.38 515 ASP A CA 1
ATOM 3563 C C . ASP A 1 515 ? 13.783 31.643 -31.581 1.00 89.38 515 ASP A C 1
ATOM 3565 O O . ASP A 1 515 ? 13.943 30.437 -31.377 1.00 89.38 515 ASP A O 1
ATOM 3569 N N . ARG A 1 516 ? 13.499 32.505 -30.595 1.00 92.31 516 ARG A N 1
ATOM 3570 C CA . ARG A 1 516 ? 13.442 32.155 -29.167 1.00 92.31 516 ARG A CA 1
ATOM 3571 C C . ARG A 1 516 ? 12.056 32.370 -28.576 1.00 92.31 516 ARG A C 1
ATOM 3573 O O . ARG A 1 516 ? 11.370 33.326 -28.931 1.00 92.31 516 ARG A O 1
ATOM 3580 N N . THR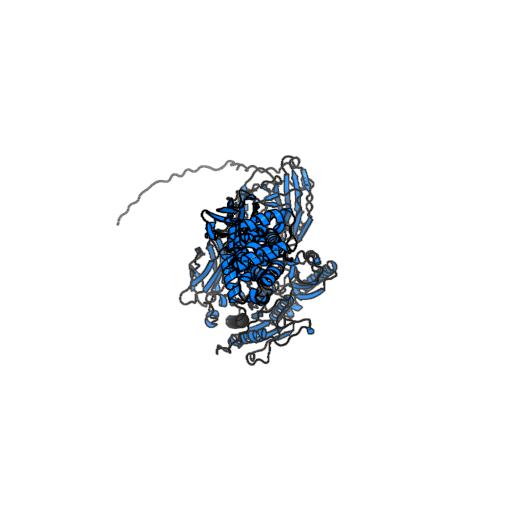 A 1 517 ? 11.695 31.535 -27.609 1.00 95.31 517 THR A N 1
ATOM 3581 C CA . THR A 1 517 ? 10.533 31.726 -26.741 1.00 95.31 517 THR A CA 1
ATOM 3582 C C . THR A 1 517 ? 10.906 31.471 -25.275 1.00 95.31 517 THR A C 1
ATOM 3584 O O . THR A 1 517 ? 11.546 30.456 -24.976 1.00 95.31 517 THR A O 1
ATOM 3587 N N . PRO A 1 518 ? 10.482 32.338 -24.336 1.00 96.44 518 PRO A N 1
ATOM 3588 C CA . PRO A 1 518 ? 10.562 32.032 -22.917 1.00 96.44 518 PRO A CA 1
ATOM 3589 C C . PRO A 1 518 ? 9.555 30.938 -22.563 1.00 96.44 518 PRO A C 1
ATOM 3591 O O . PRO A 1 518 ? 8.387 30.983 -22.964 1.00 96.44 518 PRO A O 1
ATOM 3594 N N . CYS A 1 519 ? 9.997 29.992 -21.749 1.00 96.94 519 CYS A N 1
ATOM 3595 C CA . CYS A 1 519 ? 9.169 29.018 -21.061 1.00 96.94 519 CYS A CA 1
ATOM 3596 C C . CYS A 1 519 ? 9.368 29.158 -19.549 1.00 96.94 519 CYS A C 1
ATOM 3598 O O . CYS A 1 519 ? 10.427 29.567 -19.081 1.00 96.94 519 CYS A O 1
ATOM 3600 N N . THR A 1 520 ? 8.345 28.843 -18.765 1.00 96.94 520 THR A N 1
ATOM 3601 C CA . THR A 1 520 ? 8.411 28.815 -17.302 1.00 96.94 520 THR A CA 1
ATOM 3602 C C . THR A 1 520 ? 7.954 27.453 -16.823 1.00 96.94 520 THR A C 1
ATOM 3604 O O . THR A 1 520 ? 6.880 26.985 -17.207 1.00 96.94 520 THR A O 1
ATOM 3607 N N . ALA A 1 521 ? 8.783 26.830 -15.994 1.00 96.69 521 ALA A N 1
ATOM 3608 C CA . ALA A 1 521 ? 8.423 25.643 -15.242 1.00 96.69 521 ALA A CA 1
ATOM 3609 C C . ALA A 1 521 ? 8.191 26.027 -13.777 1.00 96.69 521 ALA A C 1
ATOM 3611 O O . ALA A 1 521 ? 8.920 26.855 -13.223 1.00 96.69 521 ALA A O 1
ATOM 3612 N N . THR A 1 522 ? 7.174 25.428 -13.165 1.00 96.69 522 THR A N 1
ATOM 3613 C CA . THR A 1 522 ? 6.767 25.688 -11.781 1.00 96.69 522 THR A CA 1
ATOM 3614 C C . THR A 1 522 ? 6.514 24.368 -11.071 1.00 96.69 522 THR A C 1
ATOM 3616 O O . THR A 1 522 ? 5.798 23.517 -11.596 1.00 96.69 522 THR A O 1
ATOM 3619 N N . ALA A 1 523 ? 7.079 24.218 -9.874 1.00 96.00 523 ALA A N 1
ATOM 3620 C CA . ALA A 1 523 ? 6.756 23.153 -8.933 1.00 96.00 523 ALA A CA 1
ATOM 3621 C C . ALA A 1 523 ? 6.026 23.758 -7.726 1.00 96.00 523 ALA A C 1
ATOM 3623 O O . ALA A 1 523 ? 6.490 24.746 -7.154 1.00 96.00 523 ALA A O 1
ATOM 3624 N N . THR A 1 524 ? 4.893 23.172 -7.351 1.00 93.75 524 THR A N 1
ATOM 3625 C CA . THR A 1 524 ? 4.021 23.624 -6.260 1.00 93.75 524 THR A CA 1
ATOM 3626 C C . THR A 1 524 ? 3.828 22.481 -5.272 1.00 93.75 524 THR A C 1
ATOM 3628 O O . THR A 1 524 ? 3.445 21.391 -5.688 1.00 93.75 524 THR A O 1
ATOM 3631 N N . ASN A 1 525 ? 4.092 22.718 -3.986 1.00 87.81 525 ASN A N 1
ATOM 3632 C CA . ASN A 1 525 ? 3.829 21.744 -2.928 1.00 87.81 525 ASN A CA 1
ATOM 3633 C C . ASN A 1 525 ? 2.367 21.868 -2.482 1.00 87.81 525 ASN A C 1
ATOM 3635 O O . ASN A 1 525 ? 2.003 22.806 -1.776 1.00 87.81 525 ASN A O 1
ATOM 3639 N N . GLU A 1 526 ? 1.531 20.945 -2.943 1.00 78.56 526 GLU A N 1
ATOM 3640 C CA . GLU A 1 526 ? 0.109 20.865 -2.590 1.00 78.56 526 GLU A CA 1
ATOM 3641 C C . GLU A 1 526 ? -0.095 20.107 -1.261 1.00 78.56 526 GLU A C 1
ATOM 3643 O O . GLU A 1 526 ? -1.135 20.249 -0.615 1.00 78.56 526 GLU A O 1
ATOM 3648 N N . GLY A 1 527 ? 0.928 19.367 -0.812 1.00 69.12 527 GLY A N 1
ATOM 3649 C CA . GLY A 1 527 ? 0.940 18.626 0.447 1.00 69.12 527 GLY A CA 1
ATOM 3650 C C . GLY A 1 527 ? 1.205 19.492 1.682 1.00 69.12 527 GLY A C 1
ATOM 3651 O O . GLY A 1 527 ? 1.700 20.611 1.600 1.00 69.12 527 GLY A O 1
ATOM 3652 N N . VAL A 1 528 ? 0.903 18.949 2.864 1.00 61.91 528 VAL A N 1
ATOM 3653 C CA . VAL A 1 528 ? 0.986 19.656 4.163 1.00 61.91 528 VAL A CA 1
ATOM 3654 C C . VAL A 1 528 ? 2.378 19.629 4.811 1.00 61.91 528 VAL A C 1
ATOM 3656 O O . VAL A 1 528 ? 2.651 20.387 5.739 1.00 61.91 528 VAL A O 1
ATOM 3659 N N . GLY A 1 529 ? 3.274 18.761 4.333 1.00 66.88 529 GLY A N 1
ATOM 3660 C CA . GLY A 1 529 ? 4.658 18.657 4.803 1.00 66.88 529 GLY A CA 1
ATOM 3661 C C . GLY A 1 529 ? 5.617 19.501 3.966 1.00 66.88 529 GLY A C 1
ATOM 3662 O O . GLY A 1 529 ? 5.399 19.689 2.770 1.00 66.88 529 GLY A O 1
ATOM 3663 N N . ALA A 1 530 ? 6.696 19.997 4.576 1.00 74.06 530 ALA A N 1
ATOM 3664 C CA . ALA A 1 530 ? 7.770 20.637 3.823 1.00 74.06 530 ALA A CA 1
ATOM 3665 C C . ALA A 1 530 ? 8.453 19.613 2.901 1.00 74.06 530 ALA A C 1
ATOM 3667 O O . ALA A 1 530 ? 8.859 18.542 3.349 1.00 74.06 530 ALA A O 1
ATOM 3668 N N . THR A 1 531 ? 8.608 19.956 1.624 1.00 79.69 531 THR A N 1
ATOM 3669 C CA . THR A 1 531 ? 9.077 19.035 0.585 1.00 79.69 531 THR A CA 1
ATOM 3670 C C . THR A 1 531 ? 10.252 19.642 -0.163 1.00 79.69 531 THR A C 1
ATOM 3672 O O . THR A 1 531 ? 10.174 20.761 -0.666 1.00 79.69 531 THR A O 1
ATOM 3675 N N . THR A 1 532 ? 11.359 18.906 -0.267 1.00 87.69 532 THR A N 1
ATOM 3676 C CA . THR A 1 532 ? 12.495 19.325 -1.096 1.00 87.69 532 THR A CA 1
ATOM 3677 C C . THR A 1 532 ? 12.322 18.804 -2.512 1.00 87.69 532 THR A C 1
ATOM 3679 O O . THR A 1 532 ? 12.204 17.596 -2.716 1.00 87.69 532 THR A O 1
ATOM 3682 N N . VAL A 1 533 ? 12.322 19.717 -3.482 1.00 92.81 533 VAL A N 1
ATOM 3683 C CA . VAL A 1 533 ? 12.171 19.422 -4.907 1.00 92.81 533 VAL A CA 1
ATOM 3684 C C . VAL A 1 533 ? 13.476 19.643 -5.665 1.00 92.81 533 VAL A C 1
ATOM 3686 O O . VAL A 1 533 ? 14.206 20.602 -5.413 1.00 92.81 533 VAL A O 1
ATOM 3689 N N . ALA A 1 534 ? 13.761 18.760 -6.615 1.00 94.31 534 ALA A N 1
ATOM 3690 C CA . ALA A 1 534 ? 14.834 18.901 -7.595 1.00 94.31 534 ALA A CA 1
ATOM 3691 C C . ALA A 1 534 ? 14.328 18.379 -8.937 1.00 94.31 534 ALA A C 1
ATOM 3693 O O . ALA A 1 534 ? 13.586 17.400 -8.979 1.00 94.31 534 ALA A O 1
ATOM 3694 N N . GLY A 1 535 ? 14.704 19.012 -10.041 1.00 93.88 535 GLY A N 1
ATOM 3695 C CA . GLY A 1 535 ? 14.096 18.682 -11.325 1.00 93.88 535 GLY A CA 1
ATOM 3696 C C . GLY A 1 535 ? 14.960 19.009 -12.521 1.00 93.88 535 GLY A C 1
ATOM 3697 O O . GLY A 1 535 ? 15.960 19.719 -12.422 1.00 93.88 535 GLY A O 1
ATOM 3698 N N . THR A 1 536 ? 14.551 18.494 -13.670 1.00 96.06 536 THR A N 1
ATOM 3699 C CA . THR A 1 536 ? 15.162 18.793 -14.959 1.00 96.06 536 THR A CA 1
ATOM 3700 C C . THR A 1 536 ? 14.109 19.318 -15.916 1.00 96.06 536 THR A C 1
ATOM 3702 O O . THR A 1 536 ? 12.940 18.945 -15.854 1.00 96.06 536 THR A O 1
ATOM 3705 N N . THR A 1 537 ? 14.502 20.240 -16.788 1.00 96.75 537 THR A N 1
ATOM 3706 C CA . THR A 1 537 ? 13.693 20.607 -17.954 1.00 96.75 537 THR A CA 1
ATOM 3707 C C . THR A 1 537 ? 14.496 20.264 -19.190 1.00 96.75 537 THR A C 1
ATOM 3709 O O . THR A 1 537 ? 15.610 20.758 -19.356 1.00 96.75 537 THR A O 1
ATOM 3712 N N . VAL A 1 538 ? 13.949 19.390 -20.025 1.00 96.81 538 VAL A N 1
ATOM 3713 C CA . VAL A 1 538 ? 14.572 18.904 -21.251 1.00 96.81 538 VAL A CA 1
ATOM 3714 C C . VAL A 1 538 ? 13.750 19.312 -22.463 1.00 96.81 538 VAL A C 1
ATOM 3716 O O . VAL A 1 538 ? 12.529 19.441 -22.388 1.00 96.81 538 VAL A O 1
ATOM 3719 N N . VAL A 1 539 ? 14.429 19.510 -23.583 1.00 95.62 539 VAL A N 1
ATOM 3720 C CA . VAL A 1 539 ? 13.798 19.750 -24.882 1.00 95.62 539 VAL A CA 1
ATOM 3721 C C . VAL A 1 539 ? 14.216 18.661 -25.865 1.00 95.62 539 VAL A C 1
ATOM 3723 O O . VAL A 1 539 ? 15.279 18.054 -25.704 1.00 95.62 539 VAL A O 1
ATOM 3726 N N . ASP A 1 540 ? 13.383 18.383 -26.860 1.00 91.00 540 ASP A N 1
ATOM 3727 C CA . ASP A 1 540 ? 13.677 17.382 -27.888 1.00 91.00 540 ASP A CA 1
ATOM 3728 C C . ASP A 1 540 ? 14.657 17.888 -28.967 1.00 91.00 540 ASP A C 1
ATOM 3730 O O . ASP A 1 540 ? 15.375 18.878 -28.804 1.00 91.00 540 ASP A O 1
ATOM 3734 N N . ASP A 1 541 ? 14.769 17.153 -30.070 1.00 87.50 541 ASP A N 1
ATOM 3735 C CA . ASP A 1 541 ? 15.671 17.467 -31.170 1.00 87.50 541 ASP A CA 1
ATOM 3736 C C . ASP A 1 541 ? 15.185 18.596 -32.087 1.00 87.50 541 ASP A C 1
ATOM 3738 O O . ASP A 1 541 ? 15.995 19.100 -32.868 1.00 87.50 541 ASP A O 1
ATOM 3742 N N . HIS A 1 542 ? 13.940 19.057 -31.946 1.00 88.19 542 HIS A N 1
ATOM 3743 C CA . HIS A 1 542 ? 13.412 20.228 -32.647 1.00 88.19 542 HIS A CA 1
ATOM 3744 C C . HIS A 1 542 ? 13.785 21.543 -31.963 1.00 88.19 542 HIS A C 1
ATOM 3746 O O . HIS A 1 542 ? 13.769 22.592 -32.607 1.00 88.19 542 HIS A O 1
ATOM 3752 N N . LEU A 1 543 ? 14.177 21.499 -30.689 1.00 91.94 543 LEU A N 1
ATOM 3753 C CA . LEU A 1 543 ? 14.428 22.665 -29.846 1.00 91.94 543 LEU A CA 1
ATOM 3754 C C . LEU A 1 543 ? 15.846 22.645 -29.242 1.00 91.94 543 LEU A C 1
ATOM 3756 O O . LEU A 1 543 ? 16.548 21.631 -29.224 1.00 91.94 543 LEU A O 1
ATOM 3760 N N . ARG A 1 544 ? 16.286 23.797 -28.726 1.00 93.19 544 ARG A N 1
ATOM 3761 C CA . ARG A 1 544 ? 17.551 23.956 -27.992 1.00 93.19 544 ARG A CA 1
ATOM 3762 C C . ARG A 1 544 ? 17.362 24.862 -26.780 1.00 93.19 544 ARG A C 1
ATOM 3764 O O . ARG A 1 544 ? 16.654 25.858 -26.861 1.00 93.19 544 ARG A O 1
ATOM 3771 N N . VAL A 1 545 ? 18.024 24.548 -25.672 1.00 94.88 545 VAL A N 1
ATOM 3772 C CA . VAL A 1 545 ? 18.089 25.427 -24.497 1.00 94.88 545 VAL A CA 1
ATOM 3773 C C . VAL A 1 545 ? 19.173 26.478 -24.718 1.00 94.88 545 VAL A C 1
ATOM 3775 O O . VAL A 1 545 ? 20.343 26.138 -24.897 1.00 94.88 545 VAL A O 1
ATOM 3778 N N . ASP A 1 546 ? 18.792 27.753 -24.666 1.00 90.69 546 ASP A N 1
ATOM 3779 C CA . ASP A 1 546 ? 19.708 28.882 -24.846 1.00 90.69 546 ASP A CA 1
ATOM 3780 C C . ASP A 1 546 ? 20.116 29.527 -23.513 1.00 90.69 546 ASP A C 1
ATOM 3782 O O . ASP A 1 546 ? 21.264 29.946 -23.361 1.00 90.69 546 ASP A O 1
ATOM 3786 N N . ALA A 1 547 ? 19.206 29.599 -22.538 1.00 91.88 547 ALA A N 1
ATOM 3787 C CA . ALA A 1 547 ? 19.498 30.086 -21.191 1.00 91.88 547 ALA A CA 1
ATOM 3788 C C . ALA A 1 547 ? 18.502 29.537 -20.157 1.00 91.88 547 ALA A C 1
ATOM 3790 O O . ALA A 1 547 ? 17.414 29.080 -20.497 1.00 91.88 547 ALA A O 1
ATOM 3791 N N . ALA A 1 548 ? 18.865 29.622 -18.878 1.00 93.44 548 ALA A N 1
ATOM 3792 C CA . ALA A 1 548 ? 17.987 29.337 -17.747 1.00 93.44 548 ALA A CA 1
ATOM 3793 C C . ALA A 1 548 ? 18.183 30.409 -16.669 1.00 93.44 548 ALA A C 1
ATOM 3795 O O . ALA A 1 548 ? 19.303 30.891 -16.481 1.00 93.44 548 ALA A O 1
ATOM 3796 N N . GLY A 1 549 ? 17.108 30.791 -15.980 1.00 90.75 549 GLY A N 1
ATOM 3797 C CA . GLY A 1 549 ? 17.175 31.678 -14.820 1.00 90.75 549 GLY A CA 1
ATOM 3798 C C . GLY A 1 549 ? 17.185 30.911 -13.501 1.00 90.75 549 GLY A C 1
ATOM 3799 O O . GLY A 1 549 ? 16.662 29.800 -13.405 1.00 90.75 549 GLY A O 1
ATOM 3800 N N . ALA A 1 550 ? 17.749 31.539 -12.467 1.00 88.75 550 ALA A N 1
ATOM 3801 C CA . ALA A 1 550 ? 17.762 30.990 -11.115 1.00 88.75 550 ALA A CA 1
ATOM 3802 C C . ALA A 1 550 ? 16.331 30.662 -10.627 1.00 88.75 550 ALA A C 1
ATOM 3804 O O . ALA A 1 550 ? 15.408 31.419 -10.938 1.00 88.75 550 ALA A O 1
ATOM 3805 N N . PRO A 1 551 ? 16.139 29.584 -9.842 1.00 92.81 551 PRO A N 1
ATOM 3806 C CA . PRO A 1 551 ? 17.170 28.697 -9.277 1.00 92.81 551 PRO A CA 1
ATOM 3807 C C . PRO A 1 551 ? 17.675 27.567 -10.200 1.00 92.81 551 PRO A C 1
ATOM 3809 O O . PRO A 1 551 ? 18.411 26.698 -9.733 1.00 92.81 551 PRO A O 1
ATOM 3812 N N . ALA A 1 552 ? 17.325 27.557 -11.491 1.00 92.81 552 ALA A N 1
ATOM 3813 C CA . ALA A 1 552 ? 17.819 26.558 -12.438 1.00 92.81 552 ALA A CA 1
ATOM 3814 C C . ALA A 1 552 ? 19.086 27.007 -13.190 1.00 92.81 552 ALA A C 1
ATOM 3816 O O . ALA A 1 552 ? 19.329 28.197 -13.394 1.00 92.81 552 ALA A O 1
ATOM 3817 N N . ALA A 1 553 ? 19.884 26.036 -13.638 1.00 93.94 553 ALA A N 1
ATOM 3818 C CA . ALA A 1 553 ? 21.075 26.251 -14.459 1.00 93.94 553 ALA A CA 1
ATOM 3819 C C . ALA A 1 553 ? 21.063 25.361 -15.712 1.00 93.94 553 ALA A C 1
ATOM 3821 O O . ALA A 1 553 ? 20.540 24.247 -15.693 1.00 93.94 553 ALA A O 1
ATOM 3822 N N . VAL A 1 554 ? 21.659 25.844 -16.806 1.00 94.00 554 VAL A N 1
ATOM 3823 C CA . VAL A 1 554 ? 21.831 25.063 -18.043 1.00 94.00 554 VAL A CA 1
ATOM 3824 C C . VAL A 1 554 ? 22.857 23.955 -17.802 1.00 94.00 554 VAL A C 1
ATOM 3826 O O . VAL A 1 554 ? 23.981 24.231 -17.389 1.00 94.00 554 VAL A O 1
ATOM 3829 N N . THR A 1 555 ? 22.479 22.707 -18.074 1.00 91.94 555 THR A N 1
ATOM 3830 C CA . THR A 1 555 ? 23.346 21.524 -17.915 1.00 91.94 555 THR A CA 1
ATOM 3831 C C . THR A 1 555 ? 23.804 20.941 -19.249 1.00 91.94 555 THR A C 1
ATOM 3833 O O . THR A 1 555 ? 24.777 20.192 -19.293 1.00 91.94 555 THR A O 1
ATOM 3836 N N . GLY A 1 556 ? 23.145 21.313 -20.346 1.00 88.69 556 GLY A N 1
ATOM 3837 C CA . GLY A 1 556 ? 23.497 20.902 -21.697 1.00 88.69 556 GLY A CA 1
ATOM 3838 C C . GLY A 1 556 ? 22.695 21.673 -22.747 1.00 88.69 556 GLY A C 1
ATOM 3839 O O . GLY A 1 556 ? 21.805 22.447 -22.399 1.00 88.69 556 GLY A O 1
ATOM 3840 N N . PRO A 1 557 ? 22.955 21.446 -24.047 1.00 87.38 557 PRO A N 1
ATOM 3841 C CA . PRO A 1 557 ? 22.261 22.150 -25.130 1.00 87.38 557 PRO A CA 1
ATOM 3842 C C . PRO A 1 557 ? 20.756 21.850 -25.185 1.00 87.38 557 PRO A C 1
ATOM 3844 O O . PRO A 1 557 ? 20.023 22.532 -25.891 1.00 87.38 557 PRO A O 1
ATOM 3847 N N . ARG A 1 558 ? 20.284 20.829 -24.464 1.00 92.56 558 ARG A N 1
ATOM 3848 C CA . ARG A 1 558 ? 18.876 20.425 -24.416 1.00 92.56 558 ARG A CA 1
ATOM 3849 C C . ARG A 1 558 ? 18.332 20.262 -23.003 1.00 92.56 558 ARG A C 1
ATOM 3851 O O . ARG A 1 558 ? 17.268 19.682 -22.839 1.00 92.56 558 ARG A O 1
ATOM 3858 N N . SER A 1 559 ? 19.057 20.716 -21.983 1.00 95.38 559 SER A N 1
ATOM 3859 C CA . SER A 1 559 ? 18.671 20.442 -20.601 1.00 95.38 559 SER A CA 1
ATOM 3860 C C . SER A 1 559 ? 19.054 21.550 -19.629 1.00 95.38 559 SER A C 1
ATOM 3862 O O . SER A 1 559 ? 20.121 22.164 -19.722 1.00 95.38 559 SER A O 1
ATOM 3864 N N . THR A 1 560 ? 18.191 21.748 -18.641 1.00 96.19 560 THR A N 1
ATOM 3865 C CA . THR A 1 560 ? 18.441 22.544 -17.438 1.00 96.19 560 THR A CA 1
ATOM 3866 C C . THR A 1 560 ? 18.199 21.689 -16.198 1.00 96.19 560 THR A C 1
ATOM 3868 O O . THR A 1 560 ? 17.484 20.685 -16.259 1.00 96.19 560 THR A O 1
ATOM 3871 N N . ALA A 1 561 ? 18.792 22.080 -15.071 1.00 95.81 561 ALA A N 1
ATOM 3872 C CA . ALA A 1 561 ? 18.556 21.461 -13.773 1.00 95.81 561 ALA A CA 1
ATOM 3873 C C . ALA A 1 561 ? 18.189 22.511 -12.720 1.00 95.81 561 ALA A C 1
ATOM 3875 O O . ALA A 1 561 ? 18.879 23.522 -12.575 1.00 95.81 561 ALA A O 1
ATOM 3876 N N . LEU A 1 562 ? 17.115 22.242 -11.981 1.00 96.31 562 LEU A N 1
ATOM 3877 C CA . LEU A 1 562 ? 16.701 22.940 -10.769 1.00 96.31 562 LEU A CA 1
ATOM 3878 C C . LEU A 1 562 ? 17.524 22.417 -9.583 1.00 96.31 562 LEU A C 1
ATOM 3880 O O . LEU A 1 562 ? 17.526 21.214 -9.315 1.00 96.31 562 LEU A O 1
ATOM 3884 N N . ALA A 1 563 ? 18.192 23.314 -8.854 1.00 90.31 563 ALA A N 1
ATOM 3885 C CA . ALA A 1 563 ? 18.877 22.954 -7.614 1.00 90.31 563 ALA A CA 1
ATOM 3886 C C . ALA A 1 563 ? 17.873 22.539 -6.513 1.00 90.31 563 ALA A C 1
ATOM 3888 O O . ALA A 1 563 ? 16.773 23.099 -6.473 1.00 90.31 563 ALA A O 1
ATOM 3889 N N . PRO A 1 564 ? 18.244 21.621 -5.593 1.00 91.38 564 PRO A N 1
ATOM 3890 C CA . PRO A 1 564 ? 17.380 21.217 -4.486 1.00 91.38 564 PRO A CA 1
ATOM 3891 C C . PRO A 1 564 ? 16.823 22.427 -3.729 1.00 91.38 564 PRO A C 1
ATOM 3893 O O . PRO A 1 564 ? 17.581 23.225 -3.177 1.00 91.38 564 PRO A O 1
ATOM 3896 N N . THR A 1 565 ? 15.500 22.569 -3.731 1.00 90.75 565 THR A N 1
ATOM 3897 C CA . THR A 1 565 ? 14.782 23.702 -3.138 1.00 90.75 565 THR A CA 1
ATOM 3898 C C . THR A 1 565 ? 13.708 23.170 -2.200 1.00 90.75 565 THR A C 1
ATOM 3900 O O . THR A 1 565 ? 12.892 22.349 -2.607 1.00 90.75 565 THR A O 1
ATOM 3903 N N . THR A 1 566 ? 13.697 23.612 -0.943 1.00 88.62 566 THR A N 1
ATOM 3904 C CA . THR A 1 566 ? 12.667 23.215 0.028 1.00 88.62 566 THR A CA 1
ATOM 3905 C C . THR A 1 566 ? 11.463 24.142 -0.078 1.00 88.62 566 THR A C 1
ATOM 3907 O O . THR A 1 566 ? 11.597 25.347 0.121 1.00 88.62 566 THR A O 1
ATOM 3910 N N . LEU A 1 567 ? 10.304 23.567 -0.389 1.00 87.75 567 LEU A N 1
ATOM 3911 C CA . LEU A 1 567 ? 9.002 24.222 -0.385 1.00 87.75 567 LEU A CA 1
ATOM 3912 C C . LEU A 1 567 ? 8.301 23.926 0.938 1.00 87.75 567 LEU A C 1
ATOM 3914 O O . LEU A 1 567 ? 8.285 22.782 1.397 1.00 87.75 567 LEU A O 1
ATOM 3918 N N . SER A 1 568 ? 7.704 24.941 1.545 1.00 81.56 568 SER A N 1
ATOM 3919 C CA . SER A 1 568 ? 6.868 24.773 2.734 1.00 81.56 568 SER A CA 1
ATOM 3920 C C . SER A 1 568 ? 5.622 23.953 2.390 1.00 81.56 568 SER A C 1
ATOM 3922 O O . SER A 1 568 ? 5.155 23.969 1.251 1.00 81.56 568 SER A O 1
ATOM 3924 N N . GLY A 1 569 ? 5.096 23.205 3.358 1.00 70.56 569 GLY A N 1
ATOM 3925 C CA . GLY A 1 569 ? 3.803 22.541 3.204 1.00 70.56 569 GLY A CA 1
ATOM 3926 C C . GLY A 1 569 ? 2.655 23.546 3.209 1.00 70.56 569 GLY A C 1
ATOM 3927 O O . GLY A 1 569 ? 2.765 24.620 3.806 1.00 70.56 569 GLY A O 1
ATOM 3928 N N . ARG A 1 570 ? 1.545 23.202 2.557 1.00 69.75 570 ARG A N 1
ATOM 3929 C CA . ARG A 1 570 ? 0.301 23.962 2.628 1.00 69.75 570 ARG A CA 1
ATOM 3930 C C . ARG A 1 570 ? -0.209 23.963 4.064 1.00 69.75 570 ARG A C 1
ATOM 3932 O O . ARG A 1 570 ? -0.377 22.906 4.663 1.00 69.75 570 ARG A O 1
ATOM 3939 N N . GLU A 1 571 ? -0.489 25.148 4.593 1.00 64.50 571 GLU A N 1
ATOM 3940 C CA . GLU A 1 571 ? -1.124 25.295 5.901 1.00 64.50 571 GLU A CA 1
ATOM 3941 C C . GLU A 1 571 ? -2.600 24.857 5.794 1.00 64.50 571 GLU A C 1
ATOM 3943 O O . GLU A 1 571 ? -3.364 25.503 5.056 1.00 64.50 571 GLU A O 1
ATOM 3948 N N . PRO A 1 572 ? -3.017 23.760 6.462 1.00 58.69 572 PRO A N 1
ATOM 3949 C CA . PRO A 1 572 ? -4.398 23.292 6.411 1.00 58.69 572 PRO A CA 1
ATOM 3950 C C . PRO A 1 572 ? -5.350 24.332 7.009 1.00 58.69 572 PRO A C 1
ATOM 3952 O O . PRO A 1 572 ? -5.028 25.000 7.993 1.00 58.69 572 PRO A O 1
ATOM 3955 N N . GLY A 1 573 ? -6.546 24.463 6.434 1.00 61.28 573 GLY A N 1
ATOM 3956 C CA . GLY A 1 573 ? -7.604 25.263 7.046 1.00 61.28 573 GLY A CA 1
ATOM 3957 C C . GLY A 1 573 ? -8.130 24.560 8.298 1.00 61.28 573 GLY A C 1
ATOM 3958 O O . GLY A 1 573 ? -8.545 23.413 8.229 1.00 61.28 573 GLY A O 1
ATOM 3959 N N . ALA A 1 574 ? -8.127 25.216 9.458 1.00 67.44 574 ALA A N 1
ATOM 3960 C CA . ALA A 1 574 ? -8.690 24.619 10.668 1.00 67.44 574 ALA A CA 1
ATOM 3961 C C . ALA A 1 574 ? -10.230 24.624 10.635 1.00 67.44 574 ALA A C 1
ATOM 3963 O O . ALA A 1 574 ? -10.844 25.669 10.387 1.00 67.44 574 ALA A O 1
ATOM 3964 N N . LEU A 1 575 ? -10.852 23.484 10.962 1.00 73.62 575 LEU A N 1
ATOM 3965 C CA . LEU A 1 575 ? -12.265 23.433 11.335 1.00 73.62 575 LEU A CA 1
ATOM 3966 C C . LEU A 1 575 ? -12.439 23.887 12.789 1.00 73.62 575 LEU A C 1
ATOM 3968 O O . LEU A 1 575 ? -11.725 23.431 13.683 1.00 73.62 575 LEU A O 1
ATOM 3972 N N . ALA A 1 576 ? -13.418 24.750 13.048 1.00 77.25 576 ALA A N 1
ATOM 3973 C CA . ALA A 1 576 ? -13.791 25.180 14.392 1.00 77.25 576 ALA A CA 1
ATOM 3974 C C . ALA A 1 576 ? -15.289 24.972 14.645 1.00 77.25 576 ALA A C 1
ATOM 3976 O O . ALA A 1 576 ? -16.107 24.985 13.727 1.00 77.25 576 ALA A O 1
ATOM 3977 N N . LEU A 1 577 ? -15.645 24.760 15.916 1.00 78.31 577 LEU A N 1
ATOM 3978 C CA . LEU A 1 577 ? -17.030 24.613 16.355 1.00 78.31 577 LEU A CA 1
ATOM 3979 C C . LEU A 1 577 ? -17.437 25.841 17.168 1.00 78.31 577 LEU A C 1
ATOM 3981 O O . LEU A 1 577 ? -16.953 26.045 18.284 1.00 78.31 577 LEU A O 1
ATOM 3985 N N . GLU A 1 578 ? -18.347 26.643 16.624 1.00 79.81 578 GLU A N 1
ATOM 3986 C CA . GLU A 1 578 ? -18.784 27.899 17.232 1.00 79.81 578 GLU A CA 1
ATOM 3987 C C . GLU A 1 578 ? -20.248 27.820 17.696 1.00 79.81 578 GLU A C 1
ATOM 3989 O O . GLU A 1 578 ? -21.084 27.213 17.021 1.00 79.81 578 GLU A O 1
ATOM 3994 N N . PRO A 1 579 ? -20.606 28.418 18.849 1.00 75.56 579 PRO A N 1
ATOM 3995 C CA . PRO A 1 579 ? -22.002 28.631 19.217 1.00 75.56 579 PRO A CA 1
ATOM 3996 C C . PRO A 1 579 ? -22.728 29.477 18.167 1.00 75.56 579 PRO A C 1
ATOM 3998 O O . PRO A 1 579 ? -22.238 30.537 17.788 1.00 75.56 579 PRO A O 1
ATOM 4001 N N . THR A 1 580 ? -23.924 29.063 17.762 1.00 69.44 580 THR A N 1
ATOM 4002 C CA . THR A 1 580 ? -24.825 29.869 16.932 1.00 69.44 580 THR A CA 1
ATOM 4003 C C . THR A 1 580 ? -26.218 29.948 17.559 1.00 69.44 580 THR A C 1
ATOM 4005 O O . THR A 1 580 ? -26.564 29.159 18.437 1.00 69.44 580 THR A O 1
ATOM 4008 N N . GLY A 1 581 ? -26.999 30.947 17.143 1.00 56.03 581 GLY A N 1
ATOM 4009 C CA . GLY A 1 581 ? -28.373 31.171 17.600 1.00 56.03 581 GLY A CA 1
ATOM 4010 C C . GLY A 1 581 ? -29.401 31.279 16.475 1.00 56.03 581 GLY A C 1
ATOM 4011 O O . GLY A 1 581 ? -30.496 31.780 16.720 1.00 56.03 581 GLY A O 1
ATOM 4012 N N . THR A 1 582 ? -29.050 30.901 15.240 1.00 51.09 582 THR A N 1
ATOM 4013 C CA . THR A 1 582 ? -29.809 31.318 14.049 1.00 51.09 582 THR A CA 1
ATOM 4014 C C . THR A 1 582 ? -30.690 30.262 13.392 1.00 51.09 582 THR A C 1
ATOM 4016 O O . THR A 1 582 ? -31.652 30.669 12.744 1.00 51.09 582 THR A O 1
ATOM 4019 N N . ASP A 1 583 ? -30.451 28.956 13.569 1.00 55.91 583 ASP A N 1
ATOM 4020 C CA . ASP A 1 583 ? -30.986 27.995 12.587 1.00 55.91 583 ASP A CA 1
ATOM 4021 C C . ASP A 1 583 ? -31.934 26.921 13.123 1.00 55.91 583 ASP A C 1
ATOM 4023 O O . ASP A 1 583 ? -32.795 26.536 12.354 1.00 55.91 583 ASP A O 1
ATOM 4027 N N . GLY A 1 584 ? -31.919 26.564 14.414 1.00 70.12 584 GLY A N 1
ATOM 4028 C CA . GLY A 1 584 ? -32.987 25.839 15.117 1.00 70.12 584 GLY A CA 1
ATOM 4029 C C . GLY A 1 584 ? -33.379 24.457 14.563 1.00 70.12 584 GLY A C 1
ATOM 4030 O O . GLY A 1 584 ? -33.605 24.235 13.383 1.00 70.12 584 GLY A O 1
ATOM 4031 N N . TYR A 1 585 ? -33.569 23.487 15.447 1.00 85.94 585 TYR A N 1
ATOM 4032 C CA . TYR A 1 585 ? -34.066 22.163 15.058 1.00 85.94 585 TYR A CA 1
ATOM 4033 C C . TYR A 1 585 ? -35.480 22.215 14.426 1.00 85.94 585 TYR A C 1
ATOM 4035 O O . TYR A 1 585 ? -36.393 22.824 14.996 1.00 85.94 585 TYR A O 1
ATOM 4043 N N . VAL A 1 586 ? -35.680 21.529 13.288 1.00 89.38 586 VAL A N 1
ATOM 4044 C CA . VAL A 1 586 ? -36.985 21.376 12.600 1.00 89.38 586 VAL A CA 1
ATOM 4045 C C . VAL A 1 586 ? -37.321 19.887 12.449 1.00 89.38 586 VAL A C 1
ATOM 4047 O O . VAL A 1 586 ? -36.685 19.222 11.638 1.00 89.38 586 VAL A O 1
ATOM 4050 N N . PRO A 1 587 ? -38.327 19.335 13.152 1.00 91.25 587 PRO A N 1
ATOM 4051 C CA . PRO A 1 587 ? -38.704 17.926 13.013 1.00 91.25 587 PRO A CA 1
ATOM 4052 C C . PRO A 1 587 ? -39.076 17.587 11.560 1.00 91.25 587 PRO A C 1
ATOM 4054 O O . PRO A 1 587 ? -40.019 18.174 11.022 1.00 91.25 587 PRO A O 1
ATOM 4057 N N . LEU A 1 588 ? -38.383 16.643 10.916 1.00 94.31 588 LEU A N 1
ATOM 4058 C CA . LEU A 1 588 ? -38.613 16.372 9.489 1.00 94.31 588 LEU A CA 1
ATOM 4059 C C . LEU A 1 588 ? -39.957 15.668 9.227 1.00 94.31 588 LEU A C 1
ATOM 4061 O O . LEU A 1 588 ? -40.556 15.850 8.169 1.00 94.31 588 LEU A O 1
ATOM 4065 N N . ASP A 1 589 ? -40.503 14.964 10.219 1.00 92.12 589 ASP A N 1
ATOM 4066 C CA . ASP A 1 589 ? -41.860 14.404 10.165 1.00 92.12 589 ASP A CA 1
ATOM 4067 C C . ASP A 1 589 ? -42.951 15.480 10.086 1.00 92.12 589 ASP A C 1
ATOM 4069 O O . ASP A 1 589 ? -43.968 15.275 9.423 1.00 92.12 589 ASP A O 1
ATOM 4073 N N . SER A 1 590 ? -42.725 16.655 10.684 1.00 91.25 590 SER A N 1
ATOM 4074 C CA . SER A 1 590 ? -43.626 17.807 10.539 1.00 91.25 590 SER A CA 1
ATOM 4075 C C . SER A 1 590 ? -43.633 18.386 9.120 1.00 91.25 590 SER A C 1
ATOM 4077 O O . SER A 1 590 ? -44.601 19.038 8.734 1.00 91.25 590 SER A O 1
ATOM 4079 N N . LEU A 1 591 ? -42.597 18.086 8.328 1.00 93.62 591 LEU A N 1
ATOM 4080 C CA . LEU A 1 591 ? -42.485 18.420 6.907 1.00 93.62 591 LEU A CA 1
ATOM 4081 C C . LEU A 1 591 ? -42.883 17.248 5.988 1.00 93.62 591 LEU A C 1
ATOM 4083 O O . LEU A 1 591 ? -42.713 17.334 4.775 1.00 93.62 591 LEU A O 1
ATOM 4087 N N . GLY A 1 592 ? -43.417 16.154 6.545 1.00 93.38 592 GLY A N 1
ATOM 4088 C CA . GLY A 1 592 ? -43.878 14.988 5.785 1.00 93.38 592 GLY A CA 1
ATOM 4089 C C . GLY A 1 592 ? -42.794 13.966 5.431 1.00 93.38 592 GLY A C 1
ATOM 4090 O O . GLY A 1 592 ? -43.056 13.067 4.634 1.00 93.38 592 GLY A O 1
ATOM 4091 N N . VAL A 1 593 ? -41.597 14.063 6.014 1.00 96.19 593 VAL A N 1
ATOM 4092 C CA . VAL A 1 593 ? -40.493 13.120 5.779 1.00 96.19 593 VAL A CA 1
ATOM 4093 C C . VAL A 1 593 ? -40.490 12.054 6.874 1.00 96.19 593 VAL A C 1
ATOM 4095 O O . VAL A 1 593 ? -40.321 12.355 8.056 1.00 96.19 593 VAL A O 1
ATOM 4098 N N . ALA A 1 594 ? -40.682 10.794 6.489 1.00 94.19 594 ALA A N 1
ATOM 4099 C CA . ALA A 1 594 ? -40.674 9.673 7.422 1.00 94.19 594 ALA A CA 1
ATOM 4100 C C . ALA A 1 594 ? -39.240 9.186 7.717 1.00 94.19 594 ALA A C 1
ATOM 4102 O O . ALA A 1 594 ? -38.407 9.178 6.810 1.00 94.19 594 ALA A O 1
ATOM 4103 N N . PRO A 1 595 ? -38.951 8.731 8.950 1.00 94.44 595 PRO A N 1
ATOM 4104 C CA . PRO A 1 595 ? -37.670 8.118 9.266 1.00 94.44 595 PRO A CA 1
ATOM 4105 C C . PRO A 1 595 ? -37.544 6.728 8.638 1.00 94.44 595 PRO A C 1
ATOM 4107 O O . PRO A 1 595 ? -38.475 5.920 8.649 1.00 94.44 595 PRO A O 1
ATOM 4110 N N . VAL A 1 596 ? -36.350 6.447 8.133 1.00 95.44 596 VAL A N 1
ATOM 4111 C CA . VAL A 1 596 ? -35.908 5.147 7.644 1.00 95.44 596 VAL A CA 1
ATOM 4112 C C . VAL A 1 596 ? -35.426 4.312 8.838 1.00 95.44 596 VAL A C 1
ATOM 4114 O O . VAL A 1 596 ? -34.518 4.746 9.555 1.00 95.44 596 VAL A O 1
ATOM 4117 N N . PRO A 1 597 ? -35.985 3.110 9.073 1.00 93.31 597 PRO A N 1
ATOM 4118 C CA . PRO A 1 597 ? -35.510 2.226 10.132 1.00 93.31 597 PRO A CA 1
ATOM 4119 C C . PRO A 1 597 ? -34.064 1.787 9.890 1.00 93.31 597 PRO A C 1
ATOM 4121 O O . PRO A 1 597 ? -33.721 1.363 8.779 1.00 93.31 597 PRO A O 1
ATOM 4124 N N . VAL A 1 598 ? -33.250 1.841 10.944 1.00 90.75 598 VAL A N 1
ATOM 4125 C CA . VAL A 1 598 ? -31.858 1.372 10.949 1.00 90.75 598 VAL A CA 1
ATOM 4126 C C . VAL A 1 598 ? -31.594 0.440 12.133 1.00 90.75 598 VAL A C 1
ATOM 4128 O O . VAL A 1 598 ? -32.275 0.518 13.157 1.00 90.75 598 VAL A O 1
ATOM 4131 N N . GLY A 1 599 ? -30.644 -0.474 11.978 1.00 86.06 599 GLY A N 1
ATOM 4132 C CA . GLY A 1 599 ? -30.169 -1.389 13.009 1.00 86.06 599 GLY A CA 1
ATOM 4133 C C . GLY A 1 599 ? -29.138 -0.762 13.949 1.00 86.06 599 GLY A C 1
ATOM 4134 O O . GLY A 1 599 ? -29.074 0.455 14.118 1.00 86.06 599 GLY A O 1
ATOM 4135 N N . ASP A 1 600 ? -28.377 -1.624 14.620 1.00 83.81 600 ASP A N 1
ATOM 4136 C CA . ASP A 1 600 ? -27.094 -1.272 15.241 1.00 83.81 600 ASP A CA 1
ATOM 4137 C C . ASP A 1 600 ? -25.987 -1.309 14.173 1.00 83.81 600 ASP A C 1
ATOM 4139 O O . ASP A 1 600 ? -26.031 -2.181 13.299 1.00 83.81 600 ASP A O 1
ATOM 4143 N N . ARG A 1 601 ? -25.037 -0.366 14.231 1.00 80.19 601 ARG A N 1
ATOM 4144 C CA . ARG A 1 601 ? -23.923 -0.191 13.272 1.00 80.19 601 ARG A CA 1
ATOM 4145 C C . ARG A 1 601 ? -24.324 -0.327 11.798 1.00 80.19 601 ARG A C 1
ATOM 4147 O O . ARG A 1 601 ? -23.707 -1.061 11.021 1.00 80.19 601 ARG A O 1
ATOM 4154 N N . GLU A 1 602 ? -25.377 0.381 11.404 1.00 87.44 602 GLU A N 1
ATOM 4155 C CA . GLU A 1 602 ? -25.873 0.419 10.027 1.00 87.44 602 GLU A CA 1
ATOM 4156 C C . GLU A 1 602 ? -25.731 1.829 9.441 1.00 87.44 602 GLU A C 1
ATOM 4158 O O . GLU A 1 602 ? -26.128 2.817 10.056 1.00 87.44 602 GLU A O 1
ATOM 4163 N N . GLY A 1 603 ? -25.179 1.908 8.233 1.00 88.94 603 GLY A N 1
ATOM 4164 C CA . GLY A 1 603 ? -25.047 3.114 7.429 1.00 88.94 603 GLY A CA 1
ATOM 4165 C C . GLY A 1 603 ? -26.069 3.167 6.296 1.00 88.94 603 GLY A C 1
ATOM 4166 O O . GLY A 1 603 ? -26.375 2.153 5.664 1.00 88.94 603 GLY A O 1
ATOM 4167 N N . LEU A 1 604 ? -26.582 4.362 6.014 1.00 93.25 604 LEU A N 1
ATOM 4168 C CA . LEU A 1 604 ? -27.404 4.662 4.844 1.00 93.25 604 LEU A CA 1
ATOM 4169 C C . LEU A 1 604 ? -26.567 5.423 3.813 1.00 93.25 604 LEU A C 1
ATOM 4171 O O . LEU A 1 604 ? -26.063 6.500 4.121 1.00 93.25 604 LEU A O 1
ATOM 4175 N N . GLU A 1 605 ? -26.484 4.903 2.590 1.00 93.81 605 GLU A N 1
ATOM 4176 C CA . GLU A 1 605 ? -25.883 5.626 1.465 1.00 93.81 605 GLU A CA 1
ATOM 4177 C C . GLU A 1 605 ? -26.947 6.487 0.792 1.00 93.81 605 GLU A C 1
ATOM 4179 O O . GLU A 1 605 ? -27.964 5.969 0.326 1.00 93.81 605 GLU A O 1
ATOM 4184 N N . VAL A 1 606 ? -26.718 7.796 0.722 1.00 95.06 606 VAL A N 1
ATOM 4185 C CA . VAL A 1 606 ? -27.661 8.774 0.171 1.00 95.06 606 VAL A CA 1
ATOM 4186 C C . VAL A 1 606 ? -27.012 9.514 -0.990 1.00 95.06 606 VAL A C 1
ATOM 4188 O O . VAL A 1 606 ? -26.003 10.199 -0.818 1.00 95.06 606 VAL A O 1
ATOM 4191 N N . ALA A 1 607 ? -27.619 9.410 -2.171 1.00 94.06 607 ALA A N 1
ATOM 4192 C CA . ALA A 1 607 ? -27.258 10.229 -3.321 1.00 94.06 607 ALA A CA 1
ATOM 4193 C C . ALA A 1 607 ? -27.938 11.602 -3.223 1.00 94.06 607 ALA A C 1
ATOM 4195 O O . ALA A 1 607 ? -29.128 11.699 -2.911 1.00 94.06 607 ALA A O 1
ATOM 4196 N N . LEU A 1 608 ? -27.186 12.663 -3.499 1.00 93.69 608 LEU A N 1
ATOM 4197 C CA . LEU A 1 608 ? -27.657 14.039 -3.438 1.00 93.69 608 LEU A CA 1
ATOM 4198 C C . LEU A 1 608 ? -27.987 14.557 -4.836 1.00 93.69 608 LEU A C 1
ATOM 4200 O O . LEU A 1 608 ? -27.214 14.411 -5.777 1.00 93.69 608 LEU A O 1
ATOM 4204 N N . ASP A 1 609 ? -29.123 15.236 -4.966 1.00 89.25 609 ASP A N 1
ATOM 4205 C CA . ASP A 1 609 ? -29.530 15.870 -6.223 1.00 89.25 609 ASP A CA 1
ATOM 4206 C C . ASP A 1 609 ? -28.753 17.165 -6.525 1.00 89.25 609 ASP A C 1
ATOM 4208 O O . ASP A 1 609 ? -28.693 17.621 -7.669 1.00 89.25 609 ASP A O 1
ATOM 4212 N N . ARG A 1 610 ? -28.142 17.755 -5.493 1.00 93.38 610 ARG A N 1
ATOM 4213 C CA . ARG A 1 610 ? -27.149 18.826 -5.584 1.00 93.38 610 ARG A CA 1
ATOM 4214 C C . ARG A 1 610 ? -26.006 18.560 -4.614 1.00 93.38 610 ARG A C 1
ATOM 4216 O O . ARG A 1 610 ? -26.264 18.127 -3.490 1.00 93.38 610 ARG A O 1
ATOM 4223 N N . PRO A 1 611 ? -24.761 18.857 -4.999 1.00 93.06 611 PRO A N 1
ATOM 4224 C CA . PRO A 1 611 ? -23.646 18.563 -4.130 1.00 93.06 611 PRO A CA 1
ATOM 4225 C C . PRO A 1 611 ? -23.589 19.519 -2.933 1.00 93.06 611 PRO A C 1
ATOM 4227 O O . PRO A 1 611 ? -24.046 20.663 -2.999 1.00 93.06 611 PRO A O 1
ATOM 4230 N N . VAL A 1 612 ? -22.989 19.042 -1.848 1.00 92.44 612 VAL A N 1
ATOM 4231 C CA . VAL A 1 612 ? -22.595 19.845 -0.686 1.00 92.44 612 VAL A CA 1
ATOM 4232 C C . VAL A 1 612 ? -21.107 20.172 -0.780 1.00 92.44 612 VAL A C 1
ATOM 4234 O O . VAL A 1 612 ? -20.322 19.364 -1.280 1.00 92.44 612 VAL A O 1
ATOM 4237 N N . THR A 1 613 ? -20.713 21.347 -0.293 1.00 88.81 613 THR A N 1
ATOM 4238 C CA . THR A 1 613 ? -19.298 21.711 -0.138 1.00 88.81 613 THR A CA 1
ATOM 4239 C C . THR A 1 613 ? -18.927 21.605 1.335 1.00 88.81 613 THR A C 1
ATOM 4241 O O . THR A 1 613 ? -19.487 22.313 2.170 1.00 88.81 613 THR A O 1
ATOM 4244 N N . PHE A 1 614 ? -17.964 20.748 1.654 1.00 85.81 614 PHE A N 1
ATOM 4245 C CA . PHE A 1 614 ? -17.422 20.569 2.994 1.00 85.81 614 PHE A CA 1
ATOM 4246 C C . PHE A 1 614 ? -15.898 20.613 2.926 1.00 85.81 614 PHE A C 1
ATOM 4248 O O . PHE A 1 614 ? -15.295 19.956 2.082 1.00 85.81 614 PHE A O 1
ATOM 4255 N N . ASP A 1 615 ? -15.296 21.435 3.785 1.00 77.25 615 ASP A N 1
ATOM 4256 C CA . ASP A 1 615 ? -13.838 21.607 3.859 1.00 77.25 615 ASP A CA 1
ATOM 4257 C C . ASP A 1 615 ? -13.159 21.834 2.484 1.00 77.25 615 ASP A C 1
ATOM 4259 O O . ASP A 1 615 ? -12.233 21.145 2.068 1.00 77.25 615 ASP A O 1
ATOM 4263 N N . GLY A 1 616 ? -13.722 22.755 1.691 1.00 75.31 616 GLY A N 1
ATOM 4264 C CA . GLY A 1 616 ? -13.218 23.091 0.352 1.00 75.31 616 GLY A CA 1
ATOM 4265 C C . GLY A 1 616 ? -13.470 22.038 -0.734 1.00 75.31 616 GLY A C 1
ATOM 4266 O O . GLY A 1 616 ? -13.200 22.313 -1.902 1.00 75.31 616 GLY A O 1
ATOM 4267 N N . THR A 1 617 ? -14.035 20.879 -0.387 1.00 75.88 617 THR A N 1
ATOM 4268 C CA . THR A 1 617 ? -14.314 19.791 -1.327 1.00 75.88 617 THR A CA 1
ATOM 4269 C C . THR A 1 617 ? -15.809 19.631 -1.566 1.00 75.88 617 THR A C 1
ATOM 4271 O O . THR A 1 617 ? -16.627 19.767 -0.658 1.00 75.88 617 THR A O 1
ATOM 4274 N N . THR A 1 618 ? -16.183 19.327 -2.804 1.00 87.00 618 THR A N 1
ATOM 4275 C CA . THR A 1 618 ? -17.578 19.161 -3.220 1.00 87.00 618 THR A CA 1
ATOM 4276 C C . THR A 1 618 ? -17.921 17.674 -3.350 1.00 87.00 618 THR A C 1
ATOM 4278 O O . THR A 1 618 ? -17.121 16.901 -3.876 1.00 87.00 618 THR A O 1
ATOM 4281 N N . SER A 1 619 ? -19.095 17.255 -2.869 1.00 87.88 619 SER A N 1
ATOM 4282 C CA . SER A 1 619 ? -19.554 15.861 -2.947 1.00 87.88 619 SER A CA 1
ATOM 4283 C C . SER A 1 619 ? -21.061 15.755 -3.158 1.00 87.88 619 SER A C 1
ATOM 4285 O O . SER A 1 619 ? -21.833 16.548 -2.625 1.00 87.88 619 SER A O 1
ATOM 4287 N N . ASP A 1 620 ? -21.474 14.754 -3.927 1.00 93.62 620 ASP A N 1
ATOM 4288 C CA . ASP A 1 620 ? -22.854 14.405 -4.263 1.00 93.62 620 ASP A CA 1
ATOM 4289 C C . ASP A 1 620 ? -23.357 13.146 -3.532 1.00 93.62 620 ASP A C 1
ATOM 4291 O O . ASP A 1 620 ? -24.430 12.635 -3.849 1.00 93.62 620 ASP A O 1
ATOM 4295 N N . ARG A 1 621 ? -22.621 12.653 -2.528 1.00 93.44 621 ARG A N 1
ATOM 4296 C CA . ARG A 1 621 ? -22.993 11.475 -1.735 1.00 93.44 621 ARG A CA 1
ATOM 4297 C C . ARG A 1 621 ? -22.754 11.708 -0.247 1.00 93.44 621 ARG A C 1
ATOM 4299 O O . ARG A 1 621 ? -21.767 12.333 0.142 1.00 93.44 621 ARG A O 1
ATOM 4306 N N . LEU A 1 622 ? -23.648 11.180 0.586 1.00 94.19 622 LEU A N 1
ATOM 4307 C CA . LEU A 1 622 ? -23.503 11.133 2.041 1.00 94.19 622 LEU A CA 1
ATOM 4308 C C . LEU A 1 622 ? -23.659 9.700 2.539 1.00 94.19 622 LEU A C 1
ATOM 4310 O O . LEU A 1 622 ? -24.577 8.999 2.118 1.00 94.19 622 LEU A O 1
ATOM 4314 N N . GLY A 1 623 ? -22.812 9.312 3.486 1.00 93.56 623 GLY A N 1
ATOM 4315 C CA . GLY A 1 623 ? -22.972 8.085 4.255 1.00 93.56 623 GLY A CA 1
ATOM 4316 C C . GLY A 1 623 ? -23.452 8.445 5.654 1.00 93.56 623 GLY A C 1
ATOM 4317 O O . GLY A 1 623 ? -22.812 9.244 6.332 1.00 93.56 623 GLY A O 1
ATOM 4318 N N . VAL A 1 624 ? -24.600 7.929 6.086 1.00 95.75 624 VAL A N 1
ATOM 4319 C CA . VAL A 1 624 ? -25.244 8.334 7.345 1.00 95.75 624 VAL A CA 1
ATOM 4320 C C . VAL A 1 624 ? -25.280 7.164 8.320 1.00 95.75 624 VAL A C 1
ATOM 4322 O O . VAL A 1 624 ? -26.000 6.197 8.087 1.00 95.75 624 VAL A O 1
ATOM 4325 N N . SER A 1 625 ? -24.534 7.260 9.421 1.00 93.62 625 SER A N 1
ATOM 4326 C CA . SER A 1 625 ? -24.377 6.179 10.398 1.00 93.62 625 SER A CA 1
ATOM 4327 C C . SER A 1 625 ? -25.478 6.174 11.463 1.00 93.62 625 SER A C 1
ATOM 4329 O O . SER A 1 625 ? -25.926 7.230 11.929 1.00 93.62 625 SER A O 1
ATOM 4331 N N . SER A 1 626 ? -25.873 4.979 11.912 1.00 93.25 626 SER A N 1
ATOM 4332 C CA . SER A 1 626 ? -26.698 4.781 13.107 1.00 93.25 626 SER A CA 1
ATOM 4333 C C . SER A 1 626 ? -26.027 5.269 14.389 1.00 93.25 626 SER A C 1
ATOM 4335 O O . SER A 1 626 ? -26.725 5.508 15.359 1.00 93.25 626 SER A O 1
ATOM 4337 N N . ASP A 1 627 ? -24.717 5.500 14.402 1.00 90.69 627 ASP A N 1
ATOM 4338 C CA . ASP A 1 627 ? -23.986 5.961 15.588 1.00 90.69 627 ASP A CA 1
ATOM 4339 C C . ASP A 1 627 ? -23.927 7.494 15.722 1.00 90.69 627 ASP A C 1
ATOM 4341 O O . ASP A 1 627 ? -23.208 8.042 16.553 1.00 90.69 627 ASP A O 1
ATOM 4345 N N . GLY A 1 628 ? -24.732 8.214 14.931 1.00 91.31 628 GLY A N 1
ATOM 4346 C CA . GLY A 1 628 ? -24.990 9.643 15.138 1.00 91.31 628 GLY A CA 1
ATOM 4347 C C . GLY A 1 628 ? -23.996 10.601 14.481 1.00 91.31 628 GLY A C 1
ATOM 4348 O O . GLY A 1 628 ? -23.870 11.758 14.898 1.00 91.31 628 GLY A O 1
ATOM 4349 N N . TYR A 1 629 ? -23.328 10.133 13.430 1.00 91.81 629 TYR A N 1
ATOM 4350 C CA . TYR A 1 629 ? -22.488 10.932 12.544 1.00 91.81 629 TYR A CA 1
ATOM 4351 C C . TYR A 1 629 ? -22.784 10.622 11.070 1.00 91.81 629 TYR A C 1
ATOM 4353 O O . TYR A 1 629 ? -23.456 9.640 10.742 1.00 91.81 629 TYR A O 1
ATOM 4361 N N . LEU A 1 630 ? -22.290 11.475 10.177 1.00 93.44 630 LEU A N 1
ATOM 4362 C CA . LEU A 1 630 ? -22.290 11.250 8.733 1.00 93.44 630 LEU A CA 1
ATOM 4363 C C . LEU A 1 630 ? -20.898 11.483 8.142 1.00 93.44 630 LEU A C 1
ATOM 4365 O O . LEU A 1 630 ? -20.099 12.209 8.730 1.00 93.44 630 LEU A O 1
ATOM 4369 N N . VAL A 1 631 ? -20.647 10.890 6.977 1.00 90.94 631 VAL A N 1
ATOM 4370 C CA . VAL A 1 631 ? -19.422 11.020 6.182 1.00 90.94 631 VAL A CA 1
ATOM 4371 C C . VAL A 1 631 ? -19.760 11.743 4.880 1.00 90.94 631 VAL A C 1
ATOM 4373 O O . VAL A 1 631 ? -20.574 11.264 4.078 1.00 90.94 631 VAL A O 1
ATOM 4376 N N . VAL A 1 632 ? -19.159 12.918 4.667 1.00 88.25 632 VAL A N 1
ATOM 4377 C CA . VAL A 1 632 ? -19.319 13.665 3.413 1.00 88.25 632 VAL A CA 1
ATOM 4378 C C . VAL A 1 632 ? -18.459 12.999 2.346 1.00 88.25 632 VAL A C 1
ATOM 4380 O O . VAL A 1 632 ? -17.232 13.087 2.368 1.00 88.25 632 VAL A O 1
ATOM 4383 N N . GLY A 1 633 ? -19.093 12.338 1.382 1.00 85.75 633 GLY A N 1
ATOM 4384 C CA . GLY A 1 633 ? -18.417 11.441 0.448 1.00 85.75 633 GLY A CA 1
ATOM 4385 C C . GLY A 1 633 ? -19.062 10.076 0.319 1.00 85.75 633 GLY A C 1
ATOM 4386 O O . GLY A 1 633 ? -18.857 9.471 -0.725 1.00 85.75 633 GLY A O 1
ATOM 4387 N N . GLY A 1 634 ? -19.865 9.648 1.301 1.00 87.88 634 GLY A N 1
ATOM 4388 C CA . GLY A 1 634 ? -20.371 8.273 1.415 1.00 87.88 634 GLY A CA 1
ATOM 4389 C C . GLY A 1 634 ? -19.498 7.386 2.302 1.00 87.88 634 GLY A C 1
ATOM 4390 O O . GLY A 1 634 ? -18.419 7.806 2.703 1.00 87.88 634 GLY A O 1
ATOM 4391 N N . ILE A 1 635 ? -19.992 6.188 2.615 1.00 79.81 635 ILE A N 1
ATOM 4392 C CA . ILE A 1 635 ? -19.255 5.125 3.310 1.00 79.81 635 ILE A CA 1
ATOM 4393 C C . ILE A 1 635 ? -18.804 4.102 2.265 1.00 79.81 635 ILE A C 1
ATOM 4395 O O . ILE A 1 635 ? -19.633 3.439 1.633 1.00 79.81 635 ILE A O 1
ATOM 4399 N N . ASP A 1 636 ? -17.494 3.970 2.075 1.00 70.31 636 ASP A N 1
ATOM 4400 C CA . ASP A 1 636 ? -16.910 3.079 1.059 1.00 70.31 636 ASP A CA 1
ATOM 4401 C C . ASP A 1 636 ? -16.498 1.719 1.621 1.00 70.31 636 ASP A C 1
ATOM 4403 O O . ASP A 1 636 ? -16.315 0.747 0.875 1.00 70.31 636 ASP A O 1
ATOM 4407 N N . ASP A 1 637 ? -16.383 1.625 2.942 1.00 66.06 637 ASP A N 1
ATOM 4408 C CA . ASP A 1 637 ? -16.010 0.408 3.638 1.00 66.06 637 ASP A CA 1
ATOM 4409 C C . ASP A 1 637 ? -16.862 0.213 4.906 1.00 66.06 637 ASP A C 1
ATOM 4411 O O . ASP A 1 637 ? -16.977 1.129 5.719 1.00 66.06 637 ASP A O 1
ATOM 4415 N N . PRO A 1 638 ? -17.443 -0.981 5.139 1.00 68.94 638 PRO A N 1
ATOM 4416 C CA . PRO A 1 638 ? -18.145 -1.292 6.385 1.00 68.94 638 PRO A CA 1
ATOM 4417 C C . PRO A 1 638 ? -17.348 -1.019 7.668 1.00 68.94 638 PRO A C 1
ATOM 4419 O O . PRO A 1 638 ? -17.942 -0.830 8.728 1.00 68.94 638 PRO A O 1
ATOM 4422 N N . THR A 1 639 ? -16.017 -1.016 7.602 1.00 65.75 639 THR A N 1
ATOM 4423 C CA . THR A 1 639 ? -15.138 -0.702 8.737 1.00 65.75 639 THR A CA 1
ATOM 4424 C C . THR A 1 639 ? -15.144 0.780 9.122 1.00 65.75 639 THR A C 1
ATOM 4426 O O . THR A 1 639 ? -14.776 1.097 10.249 1.00 65.75 639 THR A O 1
ATOM 4429 N N . GLU A 1 640 ? -15.641 1.674 8.260 1.00 69.56 640 GLU A N 1
ATOM 4430 C CA . GLU A 1 640 ? -15.858 3.097 8.567 1.00 69.56 640 GLU A CA 1
ATOM 4431 C C . GLU A 1 640 ? -17.084 3.324 9.470 1.00 69.56 640 GLU A C 1
ATOM 4433 O O . GLU A 1 640 ? -17.288 4.434 9.961 1.00 69.56 640 GLU A O 1
ATOM 4438 N N . LEU A 1 641 ? -17.903 2.290 9.717 1.00 76.12 641 LEU A N 1
ATOM 4439 C CA . LEU A 1 641 ? -19.014 2.315 10.676 1.00 76.12 641 LEU A CA 1
ATOM 4440 C C . LEU A 1 641 ? -18.510 2.032 12.097 1.00 76.12 641 LEU A C 1
ATOM 4442 O O . LEU A 1 641 ? -18.563 0.908 12.606 1.00 76.12 641 LEU A O 1
ATOM 4446 N N . VAL A 1 642 ? -18.011 3.085 12.737 1.00 74.81 642 VAL A N 1
ATOM 4447 C CA . VAL A 1 642 ? -17.404 3.055 14.067 1.00 74.81 642 VAL A CA 1
ATOM 4448 C C . VAL A 1 642 ? -18.397 3.599 15.089 1.00 74.81 642 VAL A C 1
ATOM 4450 O O . VAL A 1 642 ? -18.847 4.735 14.987 1.00 74.81 642 VAL A O 1
ATOM 4453 N N . CYS A 1 643 ? -18.713 2.820 16.126 1.00 70.62 643 CYS A N 1
ATOM 4454 C CA . CYS A 1 643 ? -19.694 3.272 17.119 1.00 70.62 643 CYS A CA 1
ATOM 4455 C C . CYS A 1 643 ? -19.230 4.460 17.945 1.00 70.62 643 CYS A C 1
ATOM 4457 O O . CYS A 1 643 ? -20.025 5.273 18.410 1.00 70.62 643 CYS A O 1
ATOM 4459 N N . CYS A 1 644 ? -17.935 4.496 18.227 1.00 72.06 644 CYS A N 1
ATOM 4460 C CA . CYS A 1 644 ? -17.484 5.108 19.448 1.00 72.06 644 CYS A CA 1
ATOM 4461 C C . CYS A 1 644 ? -16.231 5.927 19.164 1.00 72.06 644 CYS A C 1
ATOM 4463 O O . CYS A 1 644 ? -15.225 5.340 18.776 1.00 72.06 644 CYS A O 1
ATOM 4465 N N . PRO A 1 645 ? -16.271 7.250 19.380 1.00 66.31 645 PRO A N 1
ATOM 4466 C CA . PRO A 1 645 ? -15.082 8.074 19.258 1.00 66.31 645 PRO A CA 1
ATOM 4467 C C . PRO A 1 645 ? -14.069 7.681 20.340 1.00 66.31 645 PRO A C 1
ATOM 4469 O O . PRO A 1 645 ? -14.429 7.462 21.504 1.00 66.31 645 PRO A O 1
ATOM 4472 N N . SER A 1 646 ? -12.798 7.611 19.972 1.00 57.94 646 SER A N 1
ATOM 4473 C CA . SER A 1 646 ? -11.691 7.300 20.874 1.00 57.94 646 SER A CA 1
ATOM 4474 C C . SER A 1 646 ? -11.468 8.356 21.944 1.00 57.94 646 SER A C 1
ATOM 4476 O O . SER A 1 646 ? -11.825 9.522 21.800 1.00 57.94 646 SER A O 1
ATOM 4478 N N . ARG A 1 647 ? -10.828 7.965 23.054 1.00 47.34 647 ARG A N 1
ATOM 4479 C CA . ARG A 1 647 ? -10.356 8.917 24.084 1.00 47.34 647 ARG A CA 1
ATOM 4480 C C . ARG A 1 647 ? -9.008 9.555 23.743 1.00 47.34 647 ARG A C 1
ATOM 4482 O O . ARG A 1 647 ? -8.651 10.566 24.341 1.00 47.34 647 ARG A O 1
ATOM 4489 N N . THR A 1 648 ? -8.257 8.935 22.845 1.00 41.31 648 THR A N 1
ATOM 4490 C CA . THR A 1 648 ? -7.046 9.460 22.209 1.00 41.31 648 THR A CA 1
ATOM 4491 C C . THR A 1 648 ? -7.469 10.141 20.912 1.00 41.31 648 THR A C 1
ATOM 4493 O O . THR A 1 648 ? -8.417 9.682 20.294 1.00 41.31 648 THR A O 1
ATOM 4496 N N . SER A 1 649 ? -6.856 11.250 20.509 1.00 39.56 649 SER A N 1
ATOM 4497 C CA . SER A 1 649 ? -7.298 12.042 19.343 1.00 39.56 649 SER A CA 1
ATOM 4498 C C . SER A 1 649 ? -7.258 11.305 17.995 1.00 39.56 649 SER A C 1
ATOM 4500 O O . SER A 1 649 ? -7.793 11.836 17.030 1.00 39.56 649 SER A O 1
ATOM 4502 N N . ASP A 1 650 ? -6.678 10.102 17.956 1.00 47.31 650 ASP A N 1
ATOM 4503 C CA . ASP A 1 650 ? -6.265 9.403 16.741 1.00 47.31 650 ASP A CA 1
ATOM 4504 C C . ASP A 1 650 ? -6.710 7.914 16.797 1.00 47.31 650 ASP A C 1
ATOM 4506 O O . ASP A 1 650 ? -5.867 7.028 16.861 1.00 47.31 650 ASP A O 1
ATOM 4510 N N . GLU A 1 651 ? -8.009 7.598 16.927 1.00 44.44 651 GLU A N 1
ATOM 4511 C CA . GLU A 1 651 ? -8.528 6.347 16.321 1.00 44.44 651 GLU A CA 1
ATOM 4512 C C . GLU A 1 651 ? -9.243 6.737 15.031 1.00 44.44 651 GLU A C 1
ATOM 4514 O O . GLU A 1 651 ? -9.877 7.797 15.017 1.00 44.44 651 GLU A O 1
ATOM 4519 N N . ALA A 1 652 ? -9.172 5.848 14.031 1.00 49.09 652 ALA A N 1
ATOM 4520 C CA . ALA A 1 652 ? -9.814 5.828 12.711 1.00 49.09 652 ALA A CA 1
ATOM 4521 C C . ALA A 1 652 ? -11.197 6.496 12.660 1.00 49.09 652 ALA A C 1
ATOM 4523 O O . ALA A 1 652 ? -12.240 5.857 12.500 1.00 49.09 652 ALA A O 1
ATOM 4524 N N . THR A 1 653 ? -11.200 7.813 12.796 1.00 55.69 653 THR A N 1
ATOM 4525 C CA . THR A 1 653 ? -12.344 8.651 12.528 1.00 55.69 653 THR A CA 1
ATOM 4526 C C . THR A 1 653 ? -12.413 8.702 11.020 1.00 55.69 653 THR A C 1
ATOM 4528 O O . THR A 1 653 ? -11.418 9.087 10.409 1.00 55.69 653 THR A O 1
ATOM 4531 N N . PRO A 1 654 ? -13.528 8.285 10.402 1.00 64.75 654 PRO A N 1
ATOM 4532 C CA . PRO A 1 654 ? -13.651 8.407 8.963 1.00 64.75 654 PRO A CA 1
ATOM 4533 C C . PRO A 1 654 ? -13.334 9.843 8.530 1.00 64.75 654 PRO A C 1
ATOM 4535 O O . PRO A 1 654 ? -13.661 10.813 9.226 1.00 64.75 654 PRO A O 1
ATOM 4538 N N . ASP A 1 655 ? -12.673 9.985 7.391 1.00 72.12 655 ASP A N 1
ATOM 4539 C CA . ASP A 1 655 ? -12.324 11.301 6.876 1.00 72.12 655 ASP A CA 1
ATOM 4540 C C . ASP A 1 655 ? -13.596 12.055 6.467 1.00 72.12 655 ASP A C 1
ATOM 4542 O O . ASP A 1 655 ? -14.517 11.496 5.870 1.00 72.12 655 ASP A O 1
ATOM 4546 N N . GLY A 1 656 ? -13.672 13.352 6.772 1.00 78.50 656 GLY A N 1
ATOM 4547 C CA . GLY A 1 656 ? -14.824 14.173 6.398 1.00 78.50 656 GLY A CA 1
ATOM 4548 C C . GLY A 1 656 ? -16.091 13.920 7.226 1.00 78.50 656 GLY A C 1
ATOM 4549 O O . GLY A 1 656 ? -17.203 13.975 6.684 1.00 78.50 656 GLY A O 1
ATOM 4550 N N . VAL A 1 657 ? -15.948 13.626 8.523 1.00 86.69 657 VAL A N 1
ATOM 4551 C CA . VAL A 1 657 ? -17.079 13.353 9.419 1.00 86.69 657 VAL A CA 1
ATOM 4552 C C . VAL A 1 657 ? -17.750 14.636 9.899 1.00 86.69 657 VAL A C 1
ATOM 4554 O O . VAL A 1 657 ? -17.101 15.583 10.337 1.00 86.69 657 VAL A O 1
ATOM 4557 N N . VAL A 1 658 ? -19.084 14.626 9.925 1.00 90.12 658 VAL A N 1
ATOM 4558 C CA . VAL A 1 658 ? -19.912 15.586 10.667 1.00 90.12 658 VAL A CA 1
ATOM 4559 C C . VAL A 1 658 ? -20.698 14.821 11.729 1.00 90.12 658 VAL A C 1
ATOM 4561 O O . VAL A 1 658 ? -21.521 13.962 11.417 1.00 90.12 658 VAL A O 1
ATOM 4564 N N . ALA A 1 659 ? -20.464 15.146 12.998 1.00 89.38 659 ALA A N 1
ATOM 4565 C CA . ALA A 1 659 ? -20.981 14.421 14.152 1.00 89.38 659 ALA A CA 1
ATOM 4566 C C . ALA A 1 659 ? -21.772 15.355 15.083 1.00 89.38 659 ALA A C 1
ATOM 4568 O O . ALA A 1 659 ? -21.196 15.955 15.998 1.00 89.38 659 ALA A O 1
ATOM 4569 N N . PRO A 1 660 ? -23.101 15.482 14.906 1.00 89.56 660 PRO A N 1
ATOM 4570 C CA . PRO A 1 660 ? -23.933 16.184 15.877 1.00 89.56 660 PRO A CA 1
ATOM 4571 C C . PRO A 1 660 ? -23.960 15.480 17.235 1.00 89.56 660 PRO A C 1
ATOM 4573 O O . PRO A 1 660 ? -24.056 16.149 18.260 1.00 89.56 660 PRO A O 1
ATOM 4576 N N . PHE A 1 661 ? -23.881 14.145 17.261 1.00 88.44 661 PHE A N 1
ATOM 4577 C CA . PHE A 1 661 ? -23.729 13.382 18.497 1.00 88.44 661 PHE A CA 1
ATOM 4578 C C . PHE A 1 661 ? -23.270 11.950 18.206 1.00 88.44 661 PHE A C 1
ATOM 4580 O O . PHE A 1 661 ? -24.095 11.062 18.010 1.00 88.44 661 PHE A O 1
ATOM 4587 N N . TRP A 1 662 ? -21.956 11.731 18.204 1.00 88.06 662 TRP A N 1
ATOM 4588 C CA . TRP A 1 662 ? -21.363 10.432 17.900 1.00 88.06 662 TRP A CA 1
ATOM 4589 C C . TRP A 1 662 ? -21.166 9.596 19.164 1.00 88.06 662 TRP A C 1
ATOM 4591 O O . TRP A 1 662 ? -20.408 9.992 20.053 1.00 88.06 662 TRP A O 1
ATOM 4601 N N . THR A 1 663 ? -21.872 8.468 19.259 1.00 86.62 663 THR A N 1
ATOM 4602 C CA . THR A 1 663 ? -21.741 7.452 20.316 1.00 86.62 663 THR A CA 1
ATOM 4603 C C . THR A 1 663 ? -22.455 6.157 19.899 1.00 86.62 663 THR A C 1
ATOM 4605 O O . THR A 1 663 ? -23.097 6.127 18.856 1.00 86.62 663 THR A O 1
ATOM 4608 N N . ASP A 1 664 ? -22.405 5.120 20.738 1.00 86.62 664 ASP A N 1
ATOM 4609 C CA . ASP A 1 664 ? -23.019 3.805 20.485 1.00 86.62 664 ASP A CA 1
ATOM 4610 C C . ASP A 1 664 ? -24.562 3.902 20.489 1.00 86.62 664 ASP A C 1
ATOM 4612 O O . ASP A 1 664 ? -25.222 3.897 21.544 1.00 86.62 664 ASP A O 1
ATOM 4616 N N . LEU A 1 665 ? -25.144 4.051 19.295 1.00 90.44 665 LEU A N 1
ATOM 4617 C CA . LEU A 1 665 ? -26.570 4.281 19.064 1.00 90.44 665 LEU A CA 1
ATOM 4618 C C . LEU A 1 665 ? -27.142 3.258 18.074 1.00 90.44 665 LEU A C 1
ATOM 4620 O O . LEU A 1 665 ? -26.504 2.802 17.134 1.00 90.44 665 LEU A O 1
ATOM 4624 N N . THR A 1 666 ? -28.422 2.940 18.246 1.00 90.50 666 THR A N 1
ATOM 4625 C CA . THR A 1 666 ? -29.146 2.009 17.379 1.00 90.50 666 THR A CA 1
ATOM 4626 C C . THR A 1 666 ? -30.534 2.534 17.034 1.00 90.50 666 THR A C 1
ATOM 4628 O O . THR A 1 666 ? -31.195 3.202 17.839 1.00 90.50 666 THR A O 1
ATOM 4631 N N . GLY A 1 667 ? -31.022 2.202 15.837 1.00 89.81 667 GLY A N 1
ATOM 4632 C CA . GLY A 1 667 ? -32.430 2.404 15.487 1.00 89.81 667 GLY A CA 1
ATOM 4633 C C . GLY A 1 667 ? -33.351 1.301 16.015 1.00 89.81 667 GLY A C 1
ATOM 4634 O O . GLY A 1 667 ? -34.574 1.435 15.945 1.00 89.81 667 GLY A O 1
ATOM 4635 N N . THR A 1 668 ? -32.808 0.237 16.615 1.00 87.31 668 THR A N 1
ATOM 4636 C CA . THR A 1 668 ? -33.607 -0.844 17.206 1.00 87.31 668 THR A CA 1
ATOM 4637 C C . THR A 1 668 ? -34.473 -0.307 18.349 1.00 87.31 668 THR A C 1
ATOM 4639 O O . THR A 1 668 ? -33.972 0.166 19.367 1.00 87.31 668 THR A O 1
ATOM 4642 N N . GLY A 1 669 ? -35.800 -0.372 18.195 1.00 85.12 669 GLY A N 1
ATOM 4643 C CA . GLY A 1 669 ? -36.744 0.190 19.174 1.00 85.12 669 GLY A CA 1
ATOM 4644 C C . GLY A 1 669 ? -36.884 1.722 19.126 1.00 85.12 669 GLY A C 1
ATOM 4645 O O . GLY A 1 669 ? -37.532 2.318 19.998 1.00 85.12 669 GLY A O 1
ATOM 4646 N N . ALA A 1 670 ? -36.324 2.369 18.101 1.00 92.19 670 ALA A N 1
ATOM 4647 C CA . ALA A 1 670 ? -36.398 3.805 17.859 1.00 92.19 670 ALA A CA 1
ATOM 4648 C C . ALA A 1 670 ? -36.965 4.112 16.452 1.00 92.19 670 ALA A C 1
ATOM 4650 O O . ALA A 1 670 ? -37.071 3.208 15.626 1.00 92.19 670 ALA A O 1
ATOM 4651 N N . PRO A 1 671 ? -37.396 5.360 16.173 1.00 94.31 671 PRO A N 1
ATOM 4652 C CA . PRO A 1 671 ? -37.936 5.713 14.858 1.00 94.31 671 PRO A CA 1
ATOM 4653 C C . PRO A 1 671 ? -36.966 5.532 13.678 1.00 94.31 671 PRO A C 1
ATOM 4655 O O . PRO A 1 671 ? -37.421 5.124 12.615 1.00 94.31 671 PRO A O 1
ATOM 4658 N N . GLY A 1 672 ? -35.668 5.818 13.846 1.00 95.31 672 GLY A N 1
ATOM 4659 C CA . GLY A 1 672 ? -34.661 5.690 12.783 1.00 95.31 672 GLY A CA 1
ATOM 4660 C C . GLY A 1 672 ? -34.050 7.026 12.346 1.00 95.31 672 GLY A C 1
ATOM 4661 O O . GLY A 1 672 ? -33.917 7.943 13.161 1.00 95.31 672 GLY A O 1
ATOM 4662 N N . ILE A 1 673 ? -33.663 7.121 11.071 1.00 97.81 673 ILE A N 1
ATOM 4663 C CA . ILE A 1 673 ? -32.966 8.276 10.479 1.00 97.81 673 ILE A CA 1
ATOM 4664 C C . ILE A 1 673 ? -33.802 8.864 9.340 1.00 97.81 673 ILE A C 1
ATOM 4666 O O . ILE A 1 673 ? -34.208 8.134 8.442 1.00 97.81 673 ILE A O 1
ATOM 4670 N N . SER A 1 674 ? -34.036 10.174 9.341 1.00 97.38 674 SER A N 1
ATOM 4671 C CA . SER A 1 674 ? -34.688 10.886 8.232 1.00 97.38 674 SER A CA 1
ATOM 4672 C C . SER A 1 674 ? -33.657 11.714 7.466 1.00 97.38 674 SER A C 1
ATOM 4674 O O . SER A 1 674 ? -32.844 12.397 8.088 1.00 97.38 674 SER A O 1
ATOM 4676 N N . VAL A 1 675 ? -33.714 11.708 6.132 1.00 97.12 675 VAL A N 1
ATOM 4677 C CA . VAL A 1 675 ? -32.855 12.545 5.278 1.00 97.12 675 VAL A CA 1
ATOM 4678 C C . VAL A 1 675 ? -33.715 13.287 4.263 1.00 97.12 675 VAL A C 1
ATOM 4680 O O . VAL A 1 675 ? -34.578 12.690 3.615 1.00 97.12 675 VAL A O 1
ATOM 4683 N N . ALA A 1 676 ? -33.516 14.598 4.138 1.00 96.50 676 ALA A N 1
ATOM 4684 C CA . ALA A 1 676 ? -34.293 15.421 3.220 1.00 96.50 676 ALA A CA 1
ATOM 4685 C C . ALA A 1 676 ? -33.497 16.594 2.654 1.00 96.50 676 ALA A C 1
ATOM 4687 O O . ALA A 1 676 ? -32.679 17.197 3.344 1.00 96.50 676 ALA A O 1
ATOM 4688 N N . ALA A 1 677 ? -33.817 16.974 1.419 1.00 95.44 677 ALA A N 1
ATOM 4689 C CA . ALA A 1 677 ? -33.485 18.290 0.900 1.00 95.44 677 ALA A CA 1
ATOM 4690 C C . ALA A 1 677 ? -34.538 19.294 1.389 1.00 95.44 677 ALA A C 1
ATOM 4692 O O . ALA A 1 677 ? -35.727 19.134 1.105 1.00 95.44 677 ALA A O 1
ATOM 4693 N N . VAL A 1 678 ? -34.109 20.319 2.119 1.00 94.06 678 VAL A N 1
ATOM 4694 C CA . VAL A 1 678 ? -34.959 21.331 2.755 1.00 94.06 678 VAL A CA 1
ATOM 4695 C C . VAL A 1 678 ? -34.639 22.708 2.176 1.00 94.06 678 VAL A C 1
ATOM 4697 O O . VAL A 1 678 ? -33.478 23.053 1.970 1.00 94.06 678 VAL A O 1
ATOM 4700 N N . THR A 1 679 ? -35.660 23.520 1.908 1.00 92.19 679 THR A N 1
ATOM 4701 C CA . THR A 1 679 ? -35.492 24.908 1.452 1.00 92.19 679 THR A CA 1
ATOM 4702 C C . THR A 1 679 ? -36.509 25.837 2.101 1.00 92.19 679 THR A C 1
ATOM 4704 O O . THR A 1 679 ? -37.665 25.460 2.304 1.00 92.19 679 THR A O 1
ATOM 4707 N N . ASP A 1 680 ? -36.074 27.060 2.397 1.00 90.50 680 ASP A N 1
ATOM 4708 C CA . ASP A 1 680 ? -36.915 28.181 2.836 1.00 90.50 680 ASP A CA 1
ATOM 4709 C C . ASP A 1 680 ? -37.337 29.103 1.669 1.00 90.50 680 ASP A C 1
ATOM 4711 O O . ASP A 1 680 ? -37.928 30.164 1.873 1.00 90.50 680 ASP A O 1
ATOM 4715 N N . GLY A 1 681 ? -37.012 28.711 0.429 1.00 88.06 681 GLY A N 1
ATOM 4716 C CA . GLY A 1 681 ? -37.229 29.484 -0.794 1.00 88.06 681 GLY A CA 1
ATOM 4717 C C . GLY A 1 681 ? -36.074 30.415 -1.184 1.00 88.06 681 GLY A C 1
ATOM 4718 O O . GLY A 1 681 ? -36.053 30.881 -2.324 1.00 88.06 681 GLY A O 1
ATOM 4719 N N . ALA A 1 682 ? -35.109 30.668 -0.293 1.00 87.88 682 ALA A N 1
ATOM 4720 C CA . ALA A 1 682 ? -33.925 31.489 -0.563 1.00 87.88 682 ALA A CA 1
ATOM 4721 C C . ALA A 1 682 ? -32.626 30.674 -0.555 1.00 87.88 682 ALA A C 1
ATOM 4723 O O . ALA A 1 682 ? -31.745 30.922 -1.377 1.00 87.88 682 ALA A O 1
ATOM 4724 N N . ARG A 1 683 ? -32.517 29.714 0.362 1.00 88.75 683 ARG A N 1
ATOM 4725 C CA . ARG A 1 683 ? -31.372 28.818 0.543 1.00 88.75 683 ARG A CA 1
ATOM 4726 C C . ARG A 1 683 ? -31.831 27.370 0.530 1.00 88.75 683 ARG A C 1
ATOM 4728 O O . ARG A 1 683 ? -33.029 27.071 0.645 1.00 88.75 683 ARG A O 1
ATOM 4735 N N . ARG A 1 684 ? -30.879 26.458 0.370 1.00 92.12 684 ARG A N 1
ATOM 4736 C CA . ARG A 1 684 ? -31.160 25.025 0.338 1.00 92.12 684 ARG A CA 1
ATOM 4737 C C . ARG A 1 684 ? -30.142 24.240 1.149 1.00 92.12 684 ARG A C 1
ATOM 4739 O O . ARG A 1 684 ? -28.943 24.492 1.060 1.00 92.12 684 ARG A O 1
ATOM 4746 N N . TRP A 1 685 ? -30.635 23.246 1.876 1.00 93.94 685 TRP A N 1
ATOM 4747 C CA . TRP A 1 685 ? -29.836 22.367 2.716 1.00 93.94 685 TRP A CA 1
ATOM 4748 C C . TRP A 1 685 ? -30.201 20.904 2.499 1.00 93.94 685 TRP A C 1
ATOM 4750 O O . TRP A 1 685 ? -31.342 20.578 2.175 1.00 93.94 685 TRP A O 1
ATOM 4760 N N . VAL A 1 686 ? -29.251 20.017 2.767 1.00 95.81 686 VAL A N 1
ATOM 4761 C CA . VAL A 1 686 ? -29.539 18.640 3.161 1.00 95.81 686 VAL A CA 1
ATOM 4762 C C . VAL A 1 686 ? -29.639 18.614 4.680 1.00 95.81 686 VAL A C 1
ATOM 4764 O O . VAL A 1 686 ? -28.728 19.072 5.369 1.00 95.81 686 VAL A O 1
ATOM 4767 N N . VAL A 1 687 ? -30.742 18.085 5.200 1.00 95.94 687 VAL A N 1
ATOM 4768 C CA . VAL A 1 687 ? -30.959 17.912 6.636 1.00 95.94 687 VAL A CA 1
ATOM 4769 C C . VAL A 1 687 ? -31.036 16.428 6.945 1.00 95.94 687 VAL A C 1
ATOM 4771 O O . VAL A 1 687 ? -31.854 15.703 6.375 1.00 95.94 687 VAL A O 1
ATOM 4774 N N . VAL A 1 688 ? -30.182 15.992 7.866 1.00 97.69 688 VAL A N 1
ATOM 4775 C CA . VAL A 1 688 ? -30.172 14.635 8.412 1.00 97.69 688 VAL A CA 1
ATOM 4776 C C . VAL A 1 688 ? -30.653 14.701 9.853 1.00 97.69 688 VAL A C 1
ATOM 4778 O O . VAL A 1 688 ? -30.128 15.476 10.651 1.00 97.69 688 VAL A O 1
ATOM 4781 N N . GLU A 1 689 ? -31.660 13.901 10.190 1.00 96.75 689 GLU A N 1
ATOM 4782 C CA . GLU A 1 689 ? -32.236 13.812 11.527 1.00 96.75 689 GLU A CA 1
ATOM 4783 C C . GLU A 1 689 ? -32.095 12.397 12.084 1.00 96.75 689 GLU A C 1
ATOM 4785 O O . GLU A 1 689 ? -32.612 11.438 11.512 1.00 96.75 689 GLU A O 1
ATOM 4790 N N . TRP A 1 690 ? -31.481 12.286 13.260 1.00 96.38 690 TRP A N 1
ATOM 4791 C CA . TRP A 1 690 ? -31.393 11.033 14.000 1.00 96.38 690 TRP A CA 1
ATOM 4792 C C . TRP A 1 690 ? -32.441 11.007 15.104 1.00 96.38 690 TRP A C 1
ATOM 4794 O O . TRP A 1 690 ? -32.550 11.937 15.905 1.00 96.38 690 TRP A O 1
ATOM 4804 N N . ARG A 1 691 ? -33.198 9.911 15.183 1.00 94.88 691 ARG A N 1
ATOM 4805 C CA . ARG A 1 691 ? -34.112 9.593 16.286 1.00 94.88 691 ARG A CA 1
ATOM 4806 C C . ARG A 1 691 ? -33.839 8.167 16.738 1.00 94.88 691 ARG A C 1
ATOM 4808 O O . ARG A 1 691 ? -34.559 7.239 16.369 1.00 94.88 691 ARG A O 1
ATOM 4815 N N . LEU A 1 692 ? -32.781 8.011 17.525 1.00 94.38 692 LEU A N 1
ATOM 4816 C CA . LEU A 1 692 ? -32.182 6.718 17.858 1.00 94.38 692 LEU A CA 1
ATOM 4817 C C . LEU A 1 692 ? -32.185 6.454 19.365 1.00 94.38 692 LEU A C 1
ATOM 4819 O O . LEU A 1 692 ? -32.572 7.320 20.154 1.00 94.38 692 LEU A O 1
ATOM 4823 N N . ALA A 1 693 ? -31.796 5.248 19.764 1.00 91.19 693 ALA A N 1
ATOM 4824 C CA . ALA A 1 693 ? -31.669 4.829 21.152 1.00 91.19 693 ALA A CA 1
ATOM 4825 C C . ALA A 1 693 ? -30.217 4.481 21.496 1.00 91.19 693 ALA A C 1
ATOM 4827 O O . ALA A 1 693 ? -29.490 3.955 20.665 1.00 91.19 693 ALA A O 1
ATOM 4828 N N . VAL A 1 694 ? -29.818 4.731 22.741 1.00 88.50 694 VAL A N 1
ATOM 4829 C CA . VAL A 1 694 ? -28.548 4.251 23.297 1.00 88.50 694 VAL A CA 1
ATOM 4830 C C . VAL A 1 694 ? -28.607 2.731 23.423 1.00 88.50 694 VAL A C 1
ATOM 4832 O O . VAL A 1 694 ? -29.537 2.191 24.048 1.00 88.50 694 VAL A O 1
ATOM 4835 N N . VAL A 1 695 ? -27.609 2.056 22.850 1.00 85.25 695 VAL A N 1
ATOM 4836 C CA . VAL A 1 695 ? -27.490 0.594 22.865 1.00 85.25 695 VAL A CA 1
ATOM 4837 C C . VAL A 1 695 ? -27.561 0.076 24.309 1.00 85.25 695 VAL A C 1
ATOM 4839 O O . VAL A 1 695 ? -26.994 0.648 25.239 1.00 85.25 695 VAL A O 1
ATOM 4842 N N . GLY A 1 696 ? -28.355 -0.974 24.531 1.00 81.06 696 GLY A N 1
ATOM 4843 C CA . GLY A 1 696 ? -28.511 -1.620 25.841 1.00 81.06 696 GLY A CA 1
ATOM 4844 C C . GLY A 1 696 ? -29.375 -0.884 26.880 1.00 81.06 696 GLY A C 1
ATOM 4845 O O . GLY A 1 696 ? -29.749 -1.501 27.875 1.00 81.06 696 GLY A O 1
ATOM 4846 N N . THR A 1 697 ? -29.750 0.385 26.669 1.00 83.31 697 THR A N 1
ATOM 4847 C CA . THR A 1 697 ? -30.585 1.144 27.633 1.00 83.31 697 THR A CA 1
ATOM 4848 C C . THR A 1 697 ? -31.957 1.539 27.087 1.00 83.31 697 THR A C 1
ATOM 4850 O O . THR A 1 697 ? -32.898 1.723 27.859 1.00 83.31 697 THR A O 1
ATOM 4853 N N . GLY A 1 698 ? -32.084 1.704 25.764 1.00 78.44 698 GLY A N 1
ATOM 4854 C CA . GLY A 1 698 ? -33.304 2.203 25.119 1.00 78.44 698 GLY A CA 1
ATOM 4855 C C . GLY A 1 698 ? -33.531 3.716 25.274 1.00 78.44 698 GLY A C 1
ATOM 4856 O O . GLY A 1 698 ? -34.542 4.238 24.796 1.00 78.44 698 GLY A O 1
ATOM 4857 N N . ALA A 1 699 ? -32.615 4.441 25.927 1.00 86.06 699 ALA A N 1
ATOM 4858 C CA . ALA A 1 699 ? -32.728 5.884 26.121 1.00 86.06 699 ALA A CA 1
ATOM 4859 C C . ALA A 1 699 ? -32.607 6.622 24.780 1.00 86.06 699 ALA A C 1
ATOM 4861 O O . ALA A 1 699 ? -31.629 6.451 24.060 1.00 86.06 699 ALA A O 1
ATOM 4862 N N . ARG A 1 700 ? -33.586 7.466 24.438 1.00 88.38 700 ARG A N 1
ATOM 4863 C CA . ARG A 1 700 ? -33.636 8.121 23.121 1.00 88.38 700 ARG A CA 1
ATOM 4864 C C . ARG A 1 700 ? -32.697 9.322 23.008 1.00 88.38 700 ARG A C 1
ATOM 4866 O O . ARG A 1 700 ? -32.474 10.039 23.986 1.00 88.38 700 ARG A O 1
ATOM 4873 N N . ARG A 1 701 ? -32.188 9.561 21.799 1.00 89.31 701 ARG A N 1
ATOM 4874 C CA . ARG A 1 701 ? -31.423 10.746 21.392 1.00 89.31 701 ARG A CA 1
ATOM 4875 C C . ARG A 1 701 ? -32.010 11.318 20.104 1.00 89.31 701 ARG A C 1
ATOM 4877 O O . ARG A 1 701 ? -32.476 10.575 19.239 1.00 89.31 701 ARG A O 1
ATOM 4884 N N . THR A 1 702 ? -32.051 12.646 20.016 1.00 91.50 702 THR A N 1
ATOM 4885 C CA . THR A 1 702 ? -32.603 13.360 18.860 1.00 91.50 702 THR A CA 1
ATOM 4886 C C . THR A 1 702 ? -31.779 14.598 18.560 1.00 91.50 702 THR A C 1
ATOM 4888 O O . THR A 1 702 ? -31.537 15.400 19.461 1.00 91.50 702 THR A O 1
ATOM 4891 N N . PHE A 1 703 ? -31.326 14.718 17.316 1.00 92.50 703 PHE A N 1
ATOM 4892 C CA . PHE A 1 703 ? -30.413 15.765 16.856 1.00 92.50 703 PHE A CA 1
ATOM 4893 C C . PHE A 1 703 ? -30.386 15.822 15.322 1.00 92.50 703 PHE A C 1
ATOM 4895 O O . PHE A 1 703 ? -30.862 14.897 14.656 1.00 92.50 703 PHE A O 1
ATOM 4902 N N . GLN A 1 704 ? -29.846 16.912 14.771 1.00 94.12 704 GLN A N 1
ATOM 4903 C CA . GLN A 1 704 ? -29.756 17.156 13.332 1.00 94.12 704 GLN A CA 1
ATOM 4904 C C . GLN A 1 704 ? -28.388 17.670 12.882 1.00 94.12 704 GLN A C 1
ATOM 4906 O O . GLN A 1 704 ? -27.709 18.384 13.621 1.00 94.12 704 GLN A O 1
ATOM 4911 N N . ALA A 1 705 ? -28.056 17.369 11.627 1.00 94.19 705 ALA A N 1
ATOM 4912 C CA . ALA A 1 705 ? -27.022 18.035 10.842 1.00 94.19 705 ALA A CA 1
ATOM 4913 C C . ALA A 1 705 ? -27.680 18.739 9.650 1.00 94.19 705 ALA A C 1
ATOM 4915 O O . ALA A 1 705 ? -28.506 18.139 8.962 1.00 94.19 705 ALA A O 1
ATOM 4916 N N . TRP A 1 706 ? -27.303 19.989 9.405 1.00 93.75 706 TRP A N 1
ATOM 4917 C CA . TRP A 1 706 ? -27.735 20.793 8.263 1.00 93.75 706 TRP A CA 1
ATOM 4918 C C . TRP A 1 706 ? -26.513 21.108 7.404 1.00 93.75 706 TRP A C 1
ATOM 4920 O O . TRP A 1 706 ? -25.536 21.638 7.929 1.00 93.75 706 TRP A O 1
ATOM 4930 N N . LEU A 1 707 ? -26.559 20.779 6.112 1.00 94.06 707 LEU A N 1
ATOM 4931 C CA . LEU A 1 707 ? -25.471 20.991 5.154 1.00 94.06 707 LEU A CA 1
ATOM 4932 C C . LEU A 1 707 ? -25.977 21.828 3.978 1.00 94.06 707 LEU A C 1
ATOM 4934 O O . LEU A 1 707 ? -26.879 21.398 3.263 1.00 94.06 707 LEU A O 1
ATOM 4938 N N . GLY A 1 708 ? -25.414 23.014 3.760 1.00 92.25 708 GLY A N 1
ATOM 4939 C CA . GLY A 1 708 ? -25.807 23.904 2.669 1.00 92.25 708 GLY A CA 1
ATOM 4940 C C . GLY A 1 708 ? -25.449 23.355 1.284 1.00 92.25 708 GLY A C 1
ATOM 4941 O O . GLY A 1 708 ? -24.388 22.767 1.078 1.00 92.25 708 GLY A O 1
ATOM 4942 N N . GLN A 1 709 ? -26.337 23.587 0.316 1.00 92.19 709 GLN A N 1
ATOM 4943 C CA . GLN A 1 709 ? -26.189 23.187 -1.093 1.00 92.19 709 GLN A CA 1
ATOM 4944 C C . GLN A 1 709 ? -25.962 24.391 -2.034 1.00 92.19 709 GLN A C 1
ATOM 4946 O O . GLN A 1 709 ? -26.121 24.276 -3.250 1.00 92.19 709 GLN A O 1
ATOM 4951 N N . ASP A 1 710 ? -25.586 25.553 -1.488 1.00 85.56 710 ASP A N 1
ATOM 4952 C CA . ASP A 1 710 ? -25.403 26.811 -2.234 1.00 85.56 710 ASP A CA 1
ATOM 4953 C C . ASP A 1 710 ? -23.943 27.038 -2.700 1.00 85.56 710 ASP A C 1
ATOM 4955 O O . ASP A 1 710 ? -23.565 28.134 -3.111 1.00 85.56 710 ASP A O 1
ATOM 4959 N N . GLY A 1 711 ? -23.105 25.995 -2.641 1.00 80.06 711 GLY A N 1
ATOM 4960 C CA . GLY A 1 711 ? -21.723 25.975 -3.145 1.00 80.06 711 GLY A CA 1
ATOM 4961 C C . GLY A 1 711 ? -20.644 26.411 -2.146 1.00 80.06 711 GLY A C 1
ATOM 4962 O O . GLY A 1 711 ? -19.470 26.111 -2.360 1.00 80.06 711 GLY A O 1
ATOM 4963 N N . ALA A 1 712 ? -21.020 27.053 -1.038 1.00 83.75 712 ALA A N 1
ATOM 4964 C CA . ALA A 1 712 ? -20.115 27.409 0.057 1.00 83.75 712 ALA A CA 1
ATOM 4965 C C . ALA A 1 712 ? -20.195 26.404 1.219 1.00 83.75 712 ALA A C 1
ATOM 4967 O O . ALA A 1 712 ? -21.220 25.752 1.404 1.00 83.75 712 ALA A O 1
ATOM 4968 N N . HIS A 1 713 ? -19.131 26.326 2.029 1.00 85.88 713 HIS A N 1
ATOM 4969 C CA . HIS A 1 713 ? -19.160 25.597 3.299 1.00 85.88 713 HIS A CA 1
ATOM 4970 C C . HIS A 1 713 ? -20.224 26.212 4.218 1.00 85.88 713 HIS A C 1
ATOM 4972 O O . HIS A 1 713 ? -20.101 27.364 4.642 1.00 85.88 713 HIS A O 1
ATOM 4978 N N . ASP A 1 714 ? -21.247 25.431 4.552 1.00 88.62 714 ASP A N 1
ATOM 4979 C CA . ASP A 1 714 ? -22.286 25.806 5.506 1.00 88.62 714 ASP A CA 1
ATOM 4980 C C . ASP A 1 714 ? -22.771 24.557 6.240 1.00 88.62 714 ASP A C 1
ATOM 4982 O O . ASP A 1 714 ? -23.536 23.770 5.686 1.00 88.62 714 ASP A O 1
ATOM 4986 N N . VAL A 1 715 ? -22.285 24.343 7.463 1.00 90.81 715 VAL A N 1
ATOM 4987 C CA . VAL A 1 715 ? -22.652 23.177 8.272 1.00 90.81 715 VAL A CA 1
ATOM 4988 C C . VAL A 1 715 ? -23.085 23.613 9.665 1.00 90.81 715 VAL A C 1
ATOM 4990 O O . VAL A 1 715 ? -22.359 24.329 10.362 1.00 90.81 715 VAL A O 1
ATOM 4993 N N . ALA A 1 716 ? -24.259 23.150 10.091 1.00 89.88 716 ALA A N 1
ATOM 4994 C CA . ALA A 1 716 ? -24.798 23.398 11.423 1.00 89.88 716 ALA A CA 1
ATOM 4995 C C . ALA A 1 716 ? -25.254 22.104 12.114 1.00 89.88 716 ALA A C 1
ATOM 4997 O O . ALA A 1 716 ? -25.786 21.189 11.485 1.00 89.88 716 ALA A O 1
ATOM 4998 N N . LEU A 1 717 ? -25.052 22.045 13.430 1.00 89.50 717 LEU A N 1
ATOM 4999 C CA . LEU A 1 717 ? -25.500 20.979 14.324 1.00 89.50 717 LEU A CA 1
ATOM 5000 C C . LEU A 1 717 ? -26.637 21.543 15.179 1.00 89.50 717 LEU A C 1
ATOM 5002 O O . LEU A 1 717 ? -26.418 22.492 15.939 1.00 89.50 717 LEU A O 1
ATOM 5006 N N . ALA A 1 718 ? -27.832 20.973 15.047 1.00 88.44 718 ALA A N 1
ATOM 5007 C CA . ALA A 1 718 ? -29.048 21.516 15.646 1.00 88.44 718 ALA A CA 1
ATOM 5008 C C . ALA A 1 718 ? -29.715 20.527 16.611 1.00 88.44 718 ALA A C 1
ATOM 5010 O O . ALA A 1 718 ? -29.754 19.316 16.362 1.00 88.44 718 ALA A O 1
ATOM 5011 N N . TYR A 1 719 ? -30.277 21.048 17.706 1.00 85.69 719 TYR A N 1
ATOM 5012 C CA . TYR A 1 719 ? -30.872 20.234 18.775 1.00 85.69 719 TYR A CA 1
ATOM 5013 C C . TYR A 1 719 ? -32.285 20.704 19.153 1.00 85.69 719 TYR A C 1
ATOM 5015 O O . TYR A 1 719 ? -32.568 21.904 19.115 1.00 85.69 719 TYR A O 1
ATOM 5023 N N . PRO A 1 720 ? -33.193 19.797 19.568 1.00 83.44 720 PRO A N 1
ATOM 5024 C CA . PRO A 1 720 ? -34.514 20.206 20.030 1.00 83.44 720 PRO A CA 1
ATOM 5025 C C . PRO A 1 720 ? -34.422 21.113 21.266 1.00 83.44 720 PRO A C 1
ATOM 5027 O O . PRO A 1 720 ? -33.595 20.899 22.157 1.00 83.44 720 PRO A O 1
ATOM 5030 N N . ALA A 1 721 ? -35.316 22.101 21.354 1.00 73.56 721 ALA A N 1
ATOM 5031 C CA . ALA A 1 721 ? -35.318 23.094 22.428 1.00 73.56 721 ALA A CA 1
ATOM 5032 C C . ALA A 1 721 ? -35.308 22.444 23.827 1.00 73.56 721 ALA A C 1
ATOM 5034 O O . ALA A 1 721 ? -36.195 21.663 24.180 1.00 73.56 721 ALA A O 1
ATOM 5035 N N . GLY A 1 722 ? -34.286 22.766 24.629 1.00 64.75 722 GLY A N 1
ATOM 5036 C CA . GLY A 1 722 ? -34.117 22.240 25.989 1.00 64.75 722 GLY A CA 1
ATOM 5037 C C . GLY A 1 722 ? -33.796 20.741 26.079 1.00 64.75 722 GLY A C 1
ATOM 5038 O O . GLY A 1 722 ? -33.841 20.188 27.176 1.00 64.75 722 GLY A O 1
ATOM 5039 N N . ARG A 1 723 ? -33.493 20.069 24.959 1.00 67.12 723 ARG A N 1
ATOM 5040 C CA . ARG A 1 723 ? -33.201 18.628 24.894 1.00 67.12 723 ARG A CA 1
ATOM 5041 C C . ARG A 1 723 ? -31.913 18.350 24.128 1.00 67.12 723 ARG A C 1
ATOM 5043 O O . ARG A 1 723 ? -31.929 17.720 23.073 1.00 67.12 723 ARG A O 1
ATOM 5050 N N . THR A 1 724 ? -30.787 18.784 24.678 1.00 65.62 724 THR A N 1
ATOM 5051 C CA . THR A 1 724 ? -29.498 18.374 24.123 1.00 65.62 724 THR A CA 1
ATOM 5052 C C . THR A 1 724 ? -29.212 16.909 24.454 1.00 65.62 724 THR A C 1
ATOM 5054 O O . THR A 1 724 ? -29.507 16.477 25.573 1.00 65.62 724 THR A O 1
ATOM 5057 N N . PRO A 1 725 ? -28.626 16.138 23.521 1.00 68.56 725 PRO A N 1
ATOM 5058 C CA . PRO A 1 725 ? -28.077 14.825 23.820 1.00 68.56 725 PRO A CA 1
ATOM 5059 C C . PRO A 1 725 ? -27.176 14.840 25.067 1.00 68.56 725 PRO A C 1
ATOM 5061 O O . PRO A 1 725 ? -26.138 15.498 25.096 1.00 68.56 725 PRO A O 1
ATOM 5064 N N . SER A 1 726 ? -27.598 14.128 26.116 1.00 69.38 726 SER A N 1
ATOM 5065 C CA . SER A 1 726 ? -26.819 13.957 27.344 1.00 69.38 726 SER A CA 1
ATOM 5066 C C . SER A 1 726 ? -25.911 12.730 27.248 1.00 69.38 726 SER A C 1
ATOM 5068 O O . SER A 1 726 ? -26.239 11.741 26.582 1.00 69.38 726 SER A O 1
ATOM 5070 N N . THR A 1 727 ? -24.791 12.764 27.970 1.00 71.75 727 THR A N 1
ATOM 5071 C CA . THR A 1 727 ? -23.900 11.605 28.161 1.00 71.75 727 THR A CA 1
ATOM 5072 C C . THR A 1 727 ? -24.364 10.674 29.283 1.00 71.75 727 THR A C 1
ATOM 5074 O O . THR A 1 727 ? -23.748 9.644 29.545 1.00 71.75 727 THR A O 1
ATOM 5077 N N . GLU A 1 728 ? -25.464 11.019 29.952 1.00 70.19 728 GLU A N 1
ATOM 5078 C CA . GLU A 1 728 ? -26.033 10.218 31.027 1.00 70.19 728 GLU A CA 1
ATOM 5079 C C . GLU A 1 728 ? -26.474 8.843 30.504 1.00 70.19 728 GLU A C 1
ATOM 5081 O O . GLU A 1 728 ? -27.239 8.739 29.538 1.00 70.19 728 GLU A O 1
ATOM 5086 N N . GLY A 1 729 ? -25.981 7.788 31.159 1.00 68.19 729 GLY A N 1
ATOM 5087 C CA . GLY A 1 729 ? -26.300 6.399 30.829 1.00 68.19 729 GLY A CA 1
ATOM 5088 C C . GLY A 1 729 ? -25.512 5.802 29.659 1.00 68.19 729 GLY A C 1
ATOM 5089 O O . GLY A 1 729 ? -25.828 4.685 29.259 1.00 68.19 729 GLY A O 1
ATOM 5090 N N . LEU A 1 730 ? -24.507 6.498 29.112 1.00 75.31 730 LEU A N 1
ATOM 5091 C CA . LEU A 1 730 ? -23.639 5.940 28.070 1.00 75.31 730 LEU A CA 1
ATOM 5092 C C . LEU A 1 730 ? -22.563 5.020 28.664 1.00 75.31 730 LEU A C 1
ATOM 5094 O O . LEU A 1 730 ? -21.858 5.401 29.600 1.00 75.31 730 LEU A O 1
ATOM 5098 N N . ALA A 1 731 ? -22.411 3.826 28.086 1.00 72.88 731 ALA A N 1
ATOM 5099 C CA . ALA A 1 731 ? -21.264 2.949 28.338 1.00 72.88 731 ALA A CA 1
ATOM 5100 C C . ALA A 1 731 ? -20.053 3.320 27.456 1.00 72.88 731 ALA A C 1
ATOM 5102 O O . ALA A 1 731 ? -18.907 3.167 27.880 1.00 72.88 731 ALA A O 1
ATOM 5103 N N . ALA A 1 732 ? -20.317 3.836 26.252 1.00 72.31 732 ALA A N 1
ATOM 5104 C CA . ALA A 1 732 ? -19.319 4.290 25.291 1.00 72.31 732 ALA A CA 1
ATOM 5105 C C . ALA A 1 732 ? -18.977 5.787 25.456 1.00 72.31 732 ALA A C 1
ATOM 5107 O O . ALA A 1 732 ? -19.787 6.553 25.989 1.00 72.31 732 ALA A O 1
ATOM 5108 N N . PRO A 1 733 ? -17.795 6.239 24.995 1.00 75.38 733 PRO A N 1
ATOM 5109 C CA . PRO A 1 733 ? -17.505 7.661 24.842 1.00 75.38 733 PRO A CA 1
ATOM 5110 C C . PRO A 1 733 ? -18.489 8.351 23.885 1.00 75.38 733 PRO A C 1
ATOM 5112 O O . PRO A 1 733 ? -19.146 7.707 23.067 1.00 75.38 733 PRO A O 1
ATOM 5115 N N . ALA A 1 734 ? -18.564 9.678 23.984 1.00 78.56 734 ALA A N 1
ATOM 5116 C CA . ALA A 1 734 ? -19.325 10.509 23.061 1.00 78.56 734 ALA A CA 1
ATOM 5117 C C . ALA A 1 734 ? -18.483 11.691 22.571 1.00 78.56 734 ALA A C 1
ATOM 5119 O O . ALA A 1 734 ? -17.646 12.207 23.324 1.00 78.56 734 ALA A O 1
ATOM 5120 N N . ALA A 1 735 ? -18.744 12.130 21.340 1.00 79.56 735 ALA A N 1
ATOM 5121 C CA . ALA A 1 735 ? -18.131 13.307 20.732 1.00 79.56 735 ALA A CA 1
ATOM 5122 C C . ALA A 1 735 ? -19.152 14.129 19.932 1.00 79.56 735 ALA A C 1
ATOM 5124 O O . ALA A 1 735 ? -20.165 13.618 19.451 1.00 79.56 735 ALA A O 1
ATOM 5125 N N . VAL A 1 736 ? -18.864 15.423 19.794 1.00 81.31 736 VAL A N 1
ATOM 5126 C CA . VAL A 1 736 ? -19.606 16.369 18.949 1.00 81.31 736 VAL A CA 1
ATOM 5127 C C . VAL A 1 736 ? -18.590 17.204 18.177 1.00 81.31 736 VAL A C 1
ATOM 5129 O O . VAL A 1 736 ? -17.620 17.682 18.770 1.00 81.31 736 VAL A O 1
ATOM 5132 N N . GLY A 1 737 ? -18.807 17.400 16.878 1.00 82.50 737 GLY A N 1
ATOM 5133 C CA . GLY A 1 737 ? -17.954 18.241 16.042 1.00 82.50 737 GLY A CA 1
ATOM 5134 C C . GLY A 1 737 ? -17.921 17.795 14.585 1.00 82.50 737 GLY A C 1
ATOM 5135 O O . GLY A 1 737 ? -18.877 17.209 14.084 1.00 82.50 737 GLY A O 1
ATOM 5136 N N . ALA A 1 738 ? -16.814 18.093 13.914 1.00 83.38 738 ALA A N 1
ATOM 5137 C CA . ALA A 1 738 ? -16.523 17.610 12.571 1.00 83.38 738 ALA A CA 1
ATOM 5138 C C . ALA A 1 738 ? -15.010 17.409 12.379 1.00 83.38 738 ALA A C 1
ATOM 5140 O O . ALA A 1 738 ? -14.223 18.061 13.076 1.00 83.38 738 ALA A O 1
ATOM 5141 N N . THR A 1 739 ? -14.624 16.547 11.443 1.00 78.56 739 THR A N 1
ATOM 5142 C CA . THR A 1 739 ? -13.255 16.378 10.926 1.00 78.56 739 THR A CA 1
ATOM 5143 C C . THR A 1 739 ? -13.227 16.706 9.443 1.00 78.56 739 THR A C 1
ATOM 5145 O O . THR A 1 739 ? -14.194 16.455 8.726 1.00 78.56 739 THR A O 1
ATOM 5148 N N . GLY A 1 740 ? -12.128 17.303 8.993 1.00 69.62 740 GLY A N 1
ATOM 5149 C CA . GLY A 1 740 ? -11.831 17.552 7.594 1.00 69.62 740 GLY A CA 1
ATOM 5150 C C . GLY A 1 740 ? -11.569 16.250 6.849 1.00 69.62 740 GLY A C 1
ATOM 5151 O O . GLY A 1 740 ? -11.477 15.170 7.440 1.00 69.62 740 GLY A O 1
ATOM 5152 N N . ARG A 1 741 ? -11.466 16.345 5.524 1.00 64.62 741 ARG A N 1
ATOM 5153 C CA . ARG A 1 741 ? -11.199 15.173 4.672 1.00 64.62 741 ARG A CA 1
ATOM 5154 C C . ARG A 1 741 ? -9.750 14.708 4.687 1.00 64.62 741 ARG A C 1
ATOM 5156 O O . ARG A 1 741 ? -9.454 13.657 4.140 1.00 64.62 741 ARG A O 1
ATOM 5163 N N . ASP A 1 742 ? -8.859 15.502 5.261 1.00 54.16 742 ASP A N 1
ATOM 5164 C CA . ASP A 1 742 ? -7.482 15.085 5.473 1.00 54.16 742 ASP A CA 1
ATOM 5165 C C . ASP A 1 742 ? -7.336 14.143 6.675 1.00 54.16 742 ASP A C 1
ATOM 5167 O O . ASP A 1 742 ? -6.284 13.525 6.797 1.00 54.16 742 ASP A O 1
ATOM 5171 N N . GLY A 1 743 ? -8.362 14.041 7.533 1.00 53.28 743 GLY A N 1
ATOM 5172 C CA . GLY A 1 743 ? -8.332 13.295 8.795 1.00 53.28 743 GLY A CA 1
ATOM 5173 C C . GLY A 1 743 ? -7.589 14.024 9.922 1.00 53.28 743 GLY A C 1
ATOM 5174 O O . GLY A 1 743 ? -7.556 13.549 11.052 1.00 53.28 743 GLY A O 1
ATOM 5175 N N . ARG A 1 744 ? -7.016 15.203 9.630 1.00 53.25 744 ARG A N 1
ATOM 5176 C CA . ARG A 1 744 ? -6.007 15.904 10.453 1.00 53.25 744 ARG A CA 1
ATOM 5177 C C . ARG A 1 744 ? -6.552 17.170 11.087 1.00 53.25 744 ARG A C 1
ATOM 5179 O O . ARG A 1 744 ? -6.147 17.579 12.175 1.00 53.25 744 ARG A O 1
ATOM 5186 N N . THR A 1 745 ? -7.461 17.834 10.382 1.00 55.59 745 THR A N 1
ATOM 5187 C CA . THR A 1 745 ? -8.111 19.061 10.833 1.00 55.59 745 THR A CA 1
ATOM 5188 C C . THR A 1 745 ? -9.474 18.728 11.419 1.00 55.59 745 THR A C 1
ATOM 5190 O O . THR A 1 745 ? -10.236 17.938 10.871 1.00 55.59 745 THR A O 1
ATOM 5193 N N . GLY A 1 746 ? -9.827 19.296 12.570 1.00 63.66 746 GLY A N 1
ATOM 5194 C CA . GLY A 1 746 ? -11.098 18.935 13.183 1.00 63.66 746 GLY A CA 1
ATOM 5195 C C . GLY A 1 746 ? -11.426 19.699 14.449 1.00 63.66 746 GLY A C 1
ATOM 5196 O O . GLY A 1 746 ? -10.562 20.061 15.243 1.00 63.66 746 GLY A O 1
ATOM 5197 N N . ALA A 1 747 ? -12.723 19.901 14.650 1.00 64.44 747 ALA A N 1
ATOM 5198 C CA . ALA A 1 747 ? -13.295 20.392 15.897 1.00 64.44 747 ALA A CA 1
ATOM 5199 C C . ALA A 1 747 ? -13.992 19.273 16.690 1.00 64.44 747 ALA A C 1
ATOM 5201 O O . ALA A 1 747 ? -14.722 19.559 17.641 1.00 64.44 747 ALA A O 1
ATOM 5202 N N . LEU A 1 748 ? -13.797 18.010 16.291 1.00 71.19 748 LEU A N 1
ATOM 5203 C CA . LEU A 1 748 ? -14.248 16.829 17.023 1.00 71.19 748 LEU A CA 1
ATOM 5204 C C . LEU A 1 748 ? -13.510 16.747 18.366 1.00 71.19 748 LEU A C 1
ATOM 5206 O O . LEU A 1 748 ? -12.289 16.640 18.422 1.00 71.19 748 LEU A O 1
ATOM 5210 N N . ARG A 1 749 ? -14.257 16.851 19.471 1.00 59.47 749 ARG A N 1
ATOM 5211 C CA . ARG A 1 749 ? -13.703 16.806 20.833 1.00 59.47 749 ARG A CA 1
ATOM 5212 C C . ARG A 1 749 ? -14.203 15.565 21.573 1.00 59.47 749 ARG A C 1
ATOM 5214 O O . ARG A 1 749 ? -15.396 15.514 21.887 1.00 59.47 749 ARG A O 1
ATOM 5221 N N . PRO A 1 750 ? -13.326 14.600 21.897 1.00 57.56 750 PRO A N 1
ATOM 5222 C CA . PRO A 1 750 ? -13.686 13.477 22.750 1.00 57.56 750 PRO A CA 1
ATOM 5223 C C . PRO A 1 750 ? -13.910 13.899 24.207 1.00 57.56 750 PRO A C 1
ATOM 5225 O O . PRO A 1 750 ? -13.125 14.659 24.773 1.00 57.56 750 PRO A O 1
ATOM 5228 N N . GLY A 1 751 ? -14.936 13.344 24.857 1.00 48.94 751 GLY A N 1
ATOM 5229 C CA . GLY A 1 751 ? -15.072 13.384 26.317 1.00 48.94 751 GLY A CA 1
ATOM 5230 C C . GLY A 1 751 ? -16.207 14.251 26.875 1.00 48.94 751 GLY A C 1
ATOM 5231 O O . GLY A 1 751 ? -16.767 15.135 26.232 1.00 48.94 751 GLY A O 1
ATOM 5232 N N . ALA A 1 752 ? -16.557 13.960 28.132 1.00 37.09 752 ALA A N 1
ATOM 5233 C CA . ALA A 1 752 ? -17.768 14.430 28.809 1.00 37.09 752 ALA A CA 1
ATOM 5234 C C . ALA A 1 752 ? -17.795 15.932 29.172 1.00 37.09 752 ALA A C 1
ATOM 5236 O O . ALA A 1 752 ? -18.863 16.453 29.488 1.00 37.09 752 ALA A O 1
ATOM 5237 N N . GLU A 1 753 ? -16.662 16.643 29.134 1.00 38.81 753 GLU A N 1
ATOM 5238 C CA . GLU A 1 753 ? -16.580 18.032 29.622 1.00 38.81 753 GLU A CA 1
ATOM 5239 C C . GLU A 1 753 ? -17.288 19.058 28.716 1.00 38.81 753 GLU A C 1
ATOM 5241 O O . GLU A 1 753 ? -17.760 20.083 29.208 1.00 38.81 753 GLU A O 1
ATOM 5246 N N . VAL A 1 754 ? -17.442 18.788 27.412 1.00 46.88 754 VAL A N 1
ATOM 5247 C CA . VAL A 1 754 ? -18.006 19.766 26.454 1.00 46.88 754 VAL A CA 1
ATOM 5248 C C . VAL A 1 754 ? -19.534 19.905 26.568 1.00 46.88 754 VAL A C 1
ATOM 5250 O O . VAL A 1 754 ? -20.094 20.939 26.203 1.00 46.88 754 VAL A O 1
ATOM 5253 N N . LEU A 1 755 ? -20.223 18.909 27.130 1.00 50.81 755 LEU A N 1
ATOM 5254 C CA . LEU A 1 755 ? -21.691 18.879 27.219 1.00 50.81 755 LEU A CA 1
ATOM 5255 C C . LEU A 1 755 ? -22.242 19.341 28.586 1.00 50.81 755 LEU A C 1
ATOM 5257 O O . LEU A 1 755 ? -23.456 19.366 28.772 1.00 50.81 755 LEU A O 1
ATOM 5261 N N . GLY A 1 756 ? -21.372 19.731 29.531 1.00 39.34 756 GLY A N 1
ATOM 5262 C CA . GLY A 1 756 ? -21.735 20.069 30.919 1.00 39.34 756 GLY A CA 1
ATOM 5263 C C . GLY A 1 756 ? -21.807 21.563 31.283 1.00 39.34 756 GLY A C 1
ATOM 5264 O O . GLY A 1 756 ? -22.102 21.888 32.433 1.00 39.34 756 GLY A O 1
ATOM 5265 N N . GLY A 1 757 ? -21.535 22.486 30.351 1.00 44.94 757 GLY A N 1
ATOM 5266 C CA . GLY A 1 757 ? -21.726 23.934 30.562 1.00 44.94 757 GLY A CA 1
ATOM 5267 C C . GLY A 1 757 ? -23.204 24.360 30.485 1.00 44.94 757 GLY A C 1
ATOM 5268 O O . GLY A 1 757 ? -24.040 23.555 30.075 1.00 44.94 757 GLY A O 1
ATOM 5269 N N . PRO A 1 758 ? -23.572 25.606 30.857 1.00 41.97 758 PRO A N 1
ATOM 5270 C CA . PRO A 1 758 ? -24.963 26.061 30.848 1.00 41.97 758 PRO A CA 1
ATOM 5271 C C . PRO A 1 758 ? -25.537 26.068 29.422 1.00 41.97 758 PRO A C 1
ATOM 5273 O O . PRO A 1 758 ? -25.412 27.052 28.703 1.00 41.97 758 PRO A O 1
ATOM 5276 N N . GLY A 1 759 ? -26.181 24.958 29.052 1.00 47.81 759 GLY A N 1
ATOM 5277 C CA . GLY A 1 759 ? -27.031 24.783 27.876 1.00 47.81 759 GLY A CA 1
ATOM 5278 C C . GLY A 1 759 ? -26.287 24.717 26.535 1.00 47.81 759 GLY A C 1
ATOM 5279 O O . GLY A 1 759 ? -25.700 25.703 26.093 1.00 47.81 759 GLY A O 1
ATOM 5280 N N . PRO A 1 760 ? -26.355 23.595 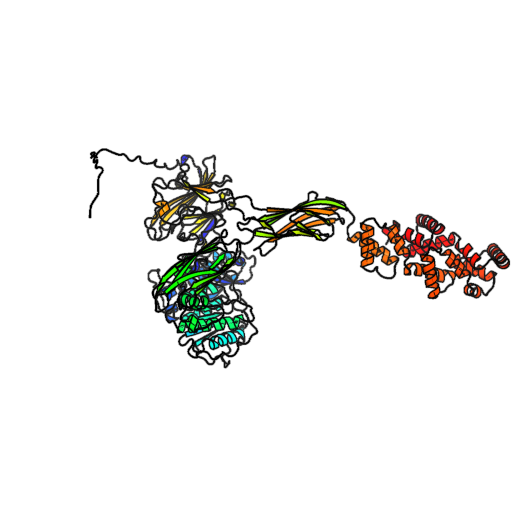25.810 1.00 53.22 760 PRO A N 1
ATOM 5281 C CA . PRO A 1 760 ? -25.897 23.558 24.428 1.00 53.22 760 PRO A CA 1
ATOM 5282 C C . PRO A 1 760 ? -26.888 24.296 23.519 1.00 53.22 760 PRO A C 1
ATOM 5284 O O . PRO A 1 760 ? -28.021 23.859 23.322 1.00 53.22 760 PRO A O 1
ATOM 5287 N N . VAL A 1 761 ? -26.447 25.437 22.994 1.00 65.38 761 VAL A N 1
ATOM 5288 C CA . VAL A 1 761 ? -27.041 26.104 21.827 1.00 65.38 761 VAL A CA 1
ATOM 5289 C C . VAL A 1 761 ? -26.543 25.422 20.550 1.00 65.38 761 VAL A C 1
ATOM 5291 O O . VAL A 1 761 ? -25.475 24.795 20.581 1.00 65.38 761 VAL A O 1
ATOM 5294 N N . ASP A 1 762 ? -27.300 25.541 19.458 1.00 76.50 762 ASP A N 1
ATOM 5295 C CA . ASP A 1 762 ? -26.906 25.065 18.127 1.00 76.50 762 ASP A CA 1
ATOM 5296 C C . ASP A 1 762 ? -25.453 25.460 17.814 1.00 76.50 762 ASP A C 1
ATOM 5298 O O . ASP A 1 762 ? -24.918 26.460 18.316 1.00 76.50 762 ASP A O 1
ATOM 5302 N N . ARG A 1 763 ? -24.772 24.642 17.013 1.00 80.88 763 ARG A N 1
ATOM 5303 C CA . ARG A 1 763 ? -23.364 24.856 16.667 1.00 80.88 763 ARG A CA 1
ATOM 5304 C C . ARG A 1 763 ? -23.200 25.034 15.175 1.00 80.88 763 ARG A C 1
ATOM 5306 O O . ARG A 1 763 ? -23.881 24.371 14.403 1.00 80.88 763 ARG A O 1
ATOM 5313 N N . ARG A 1 764 ? -22.258 25.880 14.777 1.00 86.44 764 ARG A N 1
ATOM 5314 C CA . ARG A 1 764 ? -21.812 25.994 13.391 1.00 86.44 764 ARG A CA 1
ATOM 5315 C C . ARG A 1 764 ? -20.406 25.433 13.272 1.00 86.44 764 ARG A C 1
ATOM 5317 O O . ARG A 1 764 ? -19.560 25.722 14.119 1.00 86.44 764 ARG A O 1
ATOM 5324 N N . VAL A 1 765 ? -20.181 24.633 12.240 1.00 85.69 765 VAL A N 1
ATOM 5325 C CA . VAL A 1 765 ? -18.837 24.235 11.829 1.00 85.69 765 VAL A CA 1
ATOM 5326 C C . VAL A 1 765 ? -18.340 25.315 10.875 1.00 85.69 765 VAL A C 1
ATOM 5328 O O . VAL A 1 765 ? -18.996 25.627 9.880 1.00 85.69 765 VAL A O 1
ATOM 5331 N N . THR A 1 766 ? -17.229 25.952 11.224 1.00 83.94 766 THR A N 1
ATOM 5332 C CA . THR A 1 766 ? -16.564 26.956 10.391 1.00 83.94 766 THR A CA 1
ATOM 5333 C C . THR A 1 766 ? -15.264 26.375 9.855 1.00 83.94 766 THR A C 1
ATOM 5335 O O . THR A 1 766 ? -14.580 25.639 10.560 1.00 83.94 766 THR A O 1
ATOM 5338 N N . ALA A 1 767 ? -14.925 26.696 8.606 1.00 75.50 767 ALA A N 1
ATOM 5339 C CA . ALA A 1 767 ? -13.651 26.332 7.995 1.00 75.50 767 ALA A CA 1
ATOM 5340 C C . ALA A 1 767 ? -12.822 27.595 7.755 1.00 75.50 767 ALA A C 1
ATOM 5342 O O . ALA A 1 767 ? -13.278 28.521 7.075 1.00 75.50 767 ALA A O 1
ATOM 5343 N N . ALA A 1 768 ? -11.612 27.645 8.312 1.00 69.50 768 ALA A N 1
ATOM 5344 C CA . ALA A 1 768 ? -10.633 28.647 7.914 1.00 69.50 768 ALA A CA 1
ATOM 5345 C C . ALA A 1 768 ? -10.165 28.372 6.475 1.00 69.50 768 ALA A C 1
ATOM 5347 O O . ALA A 1 768 ? -10.064 27.222 6.054 1.00 69.50 768 ALA A O 1
ATOM 5348 N N . ALA A 1 769 ? -9.863 29.422 5.709 1.00 60.59 769 ALA A N 1
ATOM 5349 C CA . ALA A 1 769 ? -9.236 29.237 4.405 1.00 60.59 769 ALA A CA 1
ATOM 5350 C C . ALA A 1 769 ? -7.821 28.670 4.600 1.00 60.59 769 ALA A C 1
ATOM 5352 O O . ALA A 1 769 ? -7.040 29.228 5.367 1.00 60.59 769 ALA A O 1
ATOM 5353 N N . SER A 1 770 ? -7.487 27.590 3.895 1.00 60.44 770 SER A N 1
ATOM 5354 C CA . SER A 1 770 ? -6.109 27.096 3.802 1.00 60.44 770 SER A CA 1
ATOM 5355 C C . SER A 1 770 ? -5.177 28.184 3.254 1.00 60.44 770 SER A C 1
ATOM 5357 O O . SER A 1 770 ? -5.583 28.920 2.344 1.00 60.44 770 SER A O 1
ATOM 5359 N N . GLY A 1 771 ? -3.927 28.231 3.714 1.00 63.88 771 GLY A N 1
ATOM 5360 C CA . GLY A 1 771 ? -2.901 29.081 3.102 1.00 63.88 771 GLY A CA 1
ATOM 5361 C C . GLY A 1 771 ? -2.656 28.718 1.624 1.00 63.88 771 GLY A C 1
ATOM 5362 O O . GLY A 1 771 ? -2.943 27.585 1.217 1.00 63.88 771 GLY A O 1
ATOM 5363 N N . PRO A 1 772 ? -2.162 29.654 0.787 1.00 71.12 772 PRO A N 1
ATOM 5364 C CA . PRO A 1 772 ? -1.737 29.316 -0.569 1.00 71.12 772 PRO A CA 1
ATOM 5365 C C . PRO A 1 772 ? -0.552 28.332 -0.520 1.00 71.12 772 PRO A C 1
ATOM 5367 O O . PRO A 1 772 ? 0.294 28.464 0.367 1.00 71.12 772 PRO A O 1
ATOM 5370 N N . PRO A 1 773 ? -0.471 27.360 -1.446 1.00 78.50 773 PRO A N 1
ATOM 5371 C CA . PRO A 1 773 ? 0.650 26.428 -1.494 1.00 78.50 773 PRO A CA 1
ATOM 5372 C C . PRO A 1 773 ? 1.956 27.153 -1.851 1.00 78.50 773 PRO A C 1
ATOM 5374 O O . PRO A 1 773 ? 1.953 28.110 -2.633 1.00 78.50 773 PRO A O 1
ATOM 5377 N N . ASP A 1 774 ? 3.071 26.690 -1.286 1.00 89.38 774 ASP A N 1
ATOM 5378 C CA . ASP A 1 774 ? 4.400 27.221 -1.597 1.00 89.38 774 ASP A CA 1
ATOM 5379 C C . ASP A 1 774 ? 4.880 26.690 -2.959 1.00 89.38 774 ASP A C 1
ATOM 5381 O O . ASP A 1 774 ? 4.597 25.547 -3.341 1.00 89.38 774 ASP A O 1
ATOM 5385 N N . ALA A 1 775 ? 5.591 27.519 -3.723 1.00 93.75 775 ALA A N 1
ATOM 5386 C CA . ALA A 1 775 ? 5.980 27.187 -5.089 1.00 93.75 775 ALA A CA 1
ATOM 5387 C C . ALA A 1 775 ? 7.320 27.805 -5.496 1.00 93.75 775 ALA A C 1
ATOM 5389 O O . ALA A 1 775 ? 7.635 28.949 -5.172 1.00 93.75 775 ALA A O 1
ATOM 5390 N N . VAL A 1 776 ? 8.069 27.068 -6.316 1.00 96.31 776 VAL A N 1
ATOM 5391 C CA . VAL A 1 776 ? 9.277 27.552 -6.993 1.00 96.31 776 VAL A CA 1
ATOM 5392 C C . VAL A 1 776 ? 9.050 27.551 -8.498 1.00 96.31 776 VAL A C 1
ATOM 5394 O O . VAL A 1 776 ? 8.546 26.582 -9.063 1.00 96.31 776 VAL A O 1
ATOM 5397 N N . SER A 1 777 ? 9.420 28.646 -9.159 1.00 95.50 777 SER A N 1
ATOM 5398 C CA . SER A 1 777 ? 9.375 28.769 -10.619 1.00 95.50 777 SER A CA 1
ATOM 5399 C C . SER A 1 777 ? 10.747 29.135 -11.163 1.00 95.50 777 SER A C 1
ATOM 5401 O O . SER A 1 777 ? 11.465 29.921 -10.542 1.00 95.50 777 SER A O 1
ATOM 5403 N N . TRP A 1 778 ? 11.103 28.598 -12.327 1.00 95.94 778 TRP A N 1
ATOM 5404 C CA . TRP A 1 778 ? 12.337 28.945 -13.028 1.00 95.94 778 TRP A CA 1
ATOM 5405 C C . TRP A 1 778 ? 12.073 29.155 -14.526 1.00 95.94 778 TRP A C 1
ATOM 5407 O O . TRP A 1 778 ? 11.388 28.343 -15.160 1.00 95.94 778 TRP A O 1
ATOM 5417 N N . PRO A 1 779 ? 12.598 30.244 -15.116 1.00 95.88 779 PRO A N 1
ATOM 5418 C CA . PRO A 1 779 ? 12.462 30.495 -16.542 1.00 95.88 779 PRO A CA 1
ATOM 5419 C C . PRO A 1 779 ? 13.518 29.721 -17.345 1.00 95.88 779 PRO A C 1
ATOM 5421 O O . PRO A 1 779 ? 14.666 29.567 -16.917 1.00 95.88 779 PRO A O 1
ATOM 5424 N N . VAL A 1 780 ? 13.137 29.276 -18.541 1.00 95.75 780 VAL A N 1
ATOM 5425 C CA . VAL A 1 780 ? 13.980 28.593 -19.528 1.00 95.75 780 VAL A CA 1
ATOM 5426 C C . VAL A 1 780 ? 13.777 29.264 -20.884 1.00 95.75 780 VAL A C 1
ATOM 5428 O O . VAL A 1 780 ? 12.664 29.310 -21.395 1.00 95.75 780 VAL A O 1
ATOM 5431 N N . GLU A 1 781 ? 14.848 29.777 -21.479 1.00 96.00 781 GLU A N 1
ATOM 5432 C CA . GLU A 1 781 ? 14.839 30.302 -22.846 1.00 96.00 781 GLU A CA 1
ATOM 5433 C C . GLU A 1 781 ? 15.095 29.160 -23.827 1.00 96.00 781 GLU A C 1
ATOM 5435 O O . GLU A 1 781 ? 16.155 28.523 -23.787 1.00 96.00 781 GLU A O 1
ATOM 5440 N N . VAL A 1 782 ? 14.133 28.919 -24.716 1.00 95.62 782 VAL A N 1
ATOM 5441 C CA . VAL A 1 782 ? 14.178 27.841 -25.706 1.00 95.62 782 VAL A CA 1
ATOM 5442 C C . VAL A 1 782 ? 14.222 28.434 -27.110 1.00 95.62 782 VAL A C 1
ATOM 5444 O O . VAL A 1 782 ? 13.491 29.375 -27.408 1.00 95.62 782 VAL A O 1
ATOM 5447 N N . ALA A 1 783 ? 15.068 27.885 -27.978 1.00 92.00 783 ALA A N 1
ATOM 5448 C CA . ALA A 1 783 ? 15.202 28.284 -29.373 1.00 92.00 783 ALA A CA 1
ATOM 5449 C C . ALA A 1 783 ? 14.761 27.171 -30.337 1.00 92.00 783 ALA A C 1
ATOM 5451 O O . ALA A 1 783 ? 15.005 25.990 -30.077 1.00 92.00 783 ALA A O 1
ATOM 5452 N N . GLY A 1 784 ? 14.168 27.549 -31.473 1.00 88.38 784 GLY A N 1
ATOM 5453 C CA . GLY A 1 784 ? 13.866 26.629 -32.571 1.00 88.38 784 GLY A CA 1
ATOM 5454 C C . GLY A 1 784 ? 15.146 26.108 -33.232 1.00 88.38 784 GLY A C 1
ATOM 5455 O O . GLY A 1 784 ? 16.016 26.892 -33.614 1.00 88.38 784 GLY A O 1
ATOM 5456 N N . TRP A 1 785 ? 15.273 24.789 -33.388 1.00 84.31 785 TRP A N 1
ATOM 5457 C CA . TRP A 1 785 ? 16.465 24.130 -33.939 1.00 84.31 785 TRP A CA 1
ATOM 5458 C C . TRP A 1 785 ? 16.198 23.374 -35.247 1.00 84.31 785 TRP A C 1
ATOM 5460 O O . TRP A 1 785 ? 16.985 23.481 -36.188 1.00 84.31 785 TRP A O 1
ATOM 5470 N N . ALA A 1 786 ? 15.093 22.633 -35.339 1.00 80.38 786 ALA A N 1
ATOM 5471 C CA . ALA A 1 786 ? 14.703 21.907 -36.547 1.00 80.38 786 ALA A CA 1
ATOM 5472 C C . ALA A 1 786 ? 13.182 21.869 -36.679 1.00 80.38 786 ALA A C 1
ATOM 5474 O O . ALA A 1 786 ? 12.487 21.720 -35.679 1.00 80.38 786 ALA A O 1
ATOM 5475 N N . GLY A 1 787 ? 12.663 21.970 -37.904 1.00 81.56 787 GLY A N 1
ATOM 5476 C CA . GLY A 1 787 ? 11.221 22.070 -38.105 1.00 81.56 787 GLY A CA 1
ATOM 5477 C C . GLY A 1 787 ? 10.460 20.821 -37.659 1.00 81.56 787 GLY A C 1
ATOM 5478 O O . GLY A 1 787 ? 10.931 19.703 -37.879 1.00 81.56 787 GLY A O 1
ATOM 5479 N N . GLY A 1 788 ? 9.301 21.002 -37.030 1.00 84.31 788 GLY A N 1
ATOM 5480 C CA . GLY A 1 788 ? 8.493 19.914 -36.468 1.00 84.31 788 GLY A CA 1
ATOM 5481 C C . GLY A 1 788 ? 7.815 20.278 -35.146 1.00 84.31 788 GLY A C 1
ATOM 5482 O O . GLY A 1 788 ? 7.808 21.438 -34.743 1.00 84.31 788 GLY A O 1
ATOM 5483 N N . ALA A 1 789 ? 7.207 19.292 -34.487 1.00 89.31 789 ALA A N 1
ATOM 5484 C CA . ALA A 1 789 ? 6.546 19.482 -33.197 1.00 89.31 789 ALA A CA 1
ATOM 5485 C C . ALA A 1 789 ? 7.575 19.337 -32.069 1.00 89.31 789 ALA A C 1
ATOM 5487 O O . ALA A 1 789 ? 7.948 18.219 -31.730 1.00 89.31 789 ALA A O 1
ATOM 5488 N N . GLY A 1 790 ? 8.046 20.462 -31.528 1.00 91.56 790 GLY A N 1
ATOM 5489 C CA . GLY A 1 790 ? 8.966 20.474 -30.398 1.00 91.56 790 GLY A CA 1
ATOM 5490 C C . GLY A 1 790 ? 8.244 20.346 -29.059 1.00 91.56 790 GLY A C 1
ATOM 5491 O O . GLY A 1 790 ? 7.151 20.884 -28.875 1.00 91.56 790 GLY A O 1
ATOM 5492 N N . VAL A 1 791 ? 8.870 19.671 -28.100 1.00 95.88 791 VAL A N 1
ATOM 5493 C CA . VAL A 1 791 ? 8.347 19.459 -26.746 1.00 95.88 791 VAL A CA 1
ATOM 5494 C C . VAL A 1 791 ? 9.355 19.930 -25.703 1.00 95.88 791 VAL A C 1
ATOM 5496 O O . VAL A 1 791 ? 10.521 19.536 -25.709 1.00 95.88 791 VAL A O 1
ATOM 5499 N N . VAL A 1 792 ? 8.880 20.737 -24.755 1.00 96.81 792 VAL A N 1
ATOM 5500 C CA . VAL A 1 792 ? 9.584 21.102 -23.521 1.00 96.81 792 VAL A CA 1
ATOM 5501 C C . VAL A 1 792 ? 8.994 20.268 -22.392 1.00 96.81 792 VAL A C 1
ATOM 5503 O O . VAL A 1 792 ? 7.842 20.471 -22.017 1.00 96.81 792 VAL A O 1
ATOM 5506 N N . ARG A 1 793 ? 9.762 19.323 -21.850 1.00 97.31 793 ARG A N 1
ATOM 5507 C CA . ARG A 1 793 ? 9.335 18.438 -20.761 1.00 97.31 793 ARG A CA 1
ATOM 5508 C C . ARG A 1 793 ? 10.049 18.805 -19.472 1.00 97.31 793 ARG A C 1
ATOM 5510 O O . ARG A 1 793 ? 11.271 18.908 -19.446 1.00 97.31 793 ARG A O 1
ATOM 5517 N N . THR A 1 794 ? 9.294 18.941 -18.396 1.00 97.56 794 THR A N 1
ATOM 5518 C CA . THR A 1 794 ? 9.816 19.139 -17.049 1.00 97.56 794 THR A CA 1
ATOM 5519 C C . THR A 1 794 ? 9.494 17.926 -16.196 1.00 97.56 794 THR A C 1
ATOM 5521 O O . THR A 1 794 ? 8.371 17.429 -16.212 1.00 97.56 794 THR A O 1
ATOM 5524 N N . GLU A 1 795 ? 10.481 17.477 -15.435 1.00 96.62 795 GLU A N 1
ATOM 5525 C CA . GLU A 1 795 ? 10.372 16.381 -14.483 1.00 96.62 795 GLU A CA 1
ATOM 5526 C C . GLU A 1 795 ? 10.934 16.841 -13.139 1.00 96.62 795 GLU A C 1
ATOM 5528 O O . GLU A 1 795 ? 12.034 17.395 -13.081 1.00 96.62 795 GLU A O 1
ATOM 5533 N N . VAL A 1 796 ? 10.177 16.648 -12.063 1.00 95.62 796 VAL A N 1
ATOM 5534 C CA . VAL A 1 796 ? 10.542 17.065 -10.709 1.00 95.62 796 VAL A CA 1
ATOM 5535 C C . VAL A 1 796 ? 10.433 15.876 -9.771 1.00 95.62 796 VAL A C 1
ATOM 5537 O O . VAL A 1 796 ? 9.373 15.285 -9.593 1.00 95.62 796 VAL A O 1
ATOM 5540 N N . THR A 1 797 ? 11.547 15.562 -9.131 1.00 90.75 797 THR A N 1
ATOM 5541 C CA . THR A 1 797 ? 11.621 14.650 -7.993 1.00 90.75 797 THR A CA 1
ATOM 5542 C C . THR A 1 797 ? 11.347 15.411 -6.701 1.00 90.75 797 THR A C 1
ATOM 5544 O O . THR A 1 797 ? 11.780 16.556 -6.541 1.00 90.75 797 THR A O 1
ATOM 5547 N N . ALA A 1 798 ? 10.640 14.769 -5.778 1.00 84.94 798 ALA A N 1
ATOM 5548 C CA . ALA A 1 798 ? 10.273 15.324 -4.485 1.00 84.94 798 ALA A CA 1
ATOM 5549 C C . ALA A 1 798 ? 10.695 14.367 -3.363 1.00 84.94 798 ALA A C 1
ATOM 5551 O O . ALA A 1 798 ? 10.558 13.149 -3.488 1.00 84.94 798 ALA A O 1
ATOM 5552 N N . SER A 1 799 ? 11.211 14.903 -2.257 1.00 75.69 799 SER A N 1
ATOM 5553 C CA . SER A 1 799 ? 11.562 14.100 -1.083 1.00 75.69 799 SER A CA 1
ATOM 5554 C C . SER A 1 799 ? 10.327 13.373 -0.538 1.00 75.69 799 SER A C 1
ATOM 5556 O O . SER A 1 799 ? 9.417 14.030 -0.045 1.00 75.69 799 SER A O 1
ATOM 5558 N N . GLY A 1 800 ? 10.311 12.038 -0.599 1.00 64.06 800 GLY A N 1
ATOM 5559 C CA . GLY A 1 800 ? 9.191 11.217 -0.120 1.00 64.06 800 GLY A CA 1
ATOM 5560 C C . GLY A 1 800 ? 8.163 10.812 -1.187 1.00 64.06 800 GLY A C 1
ATOM 5561 O O . GLY A 1 800 ? 7.208 10.124 -0.840 1.00 64.06 800 GLY A O 1
ATOM 5562 N N . ALA A 1 801 ? 8.346 11.189 -2.459 1.00 65.38 801 ALA A N 1
ATOM 5563 C CA . ALA A 1 801 ? 7.567 10.654 -3.584 1.00 65.38 801 ALA A CA 1
ATOM 5564 C C . ALA A 1 801 ? 8.252 9.421 -4.203 1.00 65.38 801 ALA A C 1
ATOM 5566 O O . ALA A 1 801 ? 9.480 9.377 -4.298 1.00 65.38 801 ALA A O 1
ATOM 5567 N N . THR A 1 802 ? 7.464 8.431 -4.636 1.00 61.25 802 THR A N 1
ATOM 5568 C CA . THR A 1 802 ? 7.956 7.250 -5.374 1.00 61.25 802 THR A CA 1
ATOM 5569 C C . THR A 1 802 ? 8.190 7.546 -6.849 1.00 61.25 802 THR A C 1
ATOM 5571 O O . THR A 1 802 ? 9.159 7.048 -7.416 1.00 61.25 802 THR A O 1
ATOM 5574 N N . ASP A 1 803 ? 7.342 8.392 -7.439 1.00 70.38 803 ASP A N 1
ATOM 5575 C CA . ASP A 1 803 ? 7.388 8.765 -8.850 1.00 70.38 803 ASP A CA 1
ATOM 5576 C C . ASP A 1 803 ? 7.617 10.275 -9.019 1.00 70.38 803 ASP A C 1
ATOM 5578 O O . ASP A 1 803 ? 7.134 11.078 -8.212 1.00 70.38 803 ASP A O 1
ATOM 5582 N N . PRO A 1 804 ? 8.351 10.695 -10.061 1.00 84.69 804 PRO A N 1
ATOM 5583 C CA . PRO A 1 804 ? 8.564 12.102 -10.351 1.00 84.69 804 PRO A CA 1
ATOM 5584 C C . PRO A 1 804 ? 7.311 12.746 -10.962 1.00 84.69 804 PRO A C 1
ATOM 5586 O O . PRO A 1 804 ? 6.643 12.181 -11.830 1.00 84.69 804 PRO A O 1
ATOM 5589 N N . ALA A 1 805 ? 7.023 13.981 -10.558 1.00 87.44 805 ALA A N 1
ATOM 5590 C CA . ALA A 1 805 ? 5.953 14.778 -11.139 1.00 87.44 805 ALA A CA 1
ATOM 5591 C C . ALA A 1 805 ? 6.404 15.368 -12.483 1.00 87.44 805 ALA A C 1
ATOM 5593 O O . ALA A 1 805 ? 7.510 15.904 -12.600 1.00 87.44 805 ALA A O 1
ATOM 5594 N N . THR A 1 806 ? 5.555 15.285 -13.509 1.00 94.56 806 THR A N 1
ATOM 5595 C CA . THR A 1 806 ? 5.919 15.679 -14.878 1.00 94.56 806 THR A CA 1
ATOM 5596 C C . THR A 1 806 ? 4.941 16.680 -15.482 1.00 94.56 806 THR A C 1
ATOM 5598 O O . THR A 1 806 ? 3.746 16.664 -15.195 1.00 94.56 806 THR A O 1
ATOM 5601 N N . ALA A 1 807 ? 5.457 17.554 -16.345 1.00 95.12 807 ALA A N 1
ATOM 5602 C CA . ALA A 1 807 ? 4.671 18.459 -17.176 1.00 95.12 807 ALA A CA 1
ATOM 5603 C C . ALA A 1 807 ? 5.335 18.641 -18.544 1.00 95.12 807 ALA A C 1
ATOM 5605 O O . ALA A 1 807 ? 6.547 18.468 -18.688 1.00 95.12 807 ALA A O 1
ATOM 5606 N N . ALA A 1 808 ? 4.549 18.999 -19.557 1.00 94.88 808 ALA A N 1
ATOM 5607 C CA . ALA A 1 808 ? 5.065 19.274 -20.890 1.00 94.88 808 ALA A CA 1
ATOM 5608 C C . ALA A 1 808 ? 4.345 20.457 -21.543 1.00 94.88 808 ALA A C 1
ATOM 5610 O O . ALA A 1 808 ? 3.160 20.678 -21.303 1.00 94.88 808 ALA A O 1
ATOM 5611 N N . ALA A 1 809 ? 5.071 21.186 -22.387 1.00 95.12 809 ALA A N 1
ATOM 5612 C CA . ALA A 1 809 ? 4.543 22.213 -23.274 1.00 95.12 809 ALA A CA 1
ATOM 5613 C C . ALA A 1 809 ? 5.028 21.958 -24.706 1.00 95.12 809 ALA A C 1
ATOM 5615 O O . ALA A 1 809 ? 6.185 21.589 -24.914 1.00 95.12 809 ALA A O 1
ATOM 5616 N N . GLU A 1 810 ? 4.155 22.170 -25.687 1.00 94.94 810 GLU A N 1
ATOM 5617 C CA . GLU A 1 810 ? 4.485 22.029 -27.108 1.00 94.94 810 GLU A CA 1
ATOM 5618 C C . GLU A 1 810 ? 4.874 23.382 -27.719 1.00 94.94 810 GLU A C 1
ATOM 5620 O O . GLU A 1 810 ? 4.221 24.404 -27.486 1.00 94.94 810 GLU A O 1
ATOM 5625 N N . VAL A 1 811 ? 5.933 23.376 -28.528 1.00 93.69 811 VAL A N 1
ATOM 5626 C CA . VAL A 1 811 ? 6.418 24.511 -29.316 1.00 93.69 811 VAL A CA 1
ATOM 5627 C C . VAL A 1 811 ? 6.732 24.007 -30.725 1.00 93.69 811 VAL A C 1
ATOM 5629 O O . VAL A 1 811 ? 7.752 23.362 -30.958 1.00 93.69 811 VAL A O 1
ATOM 5632 N N . ALA A 1 812 ? 5.852 24.294 -31.682 1.00 91.00 812 ALA A N 1
ATOM 5633 C CA . ALA A 1 812 ? 6.085 23.961 -33.083 1.00 91.00 812 ALA A CA 1
ATOM 5634 C C . ALA A 1 812 ? 7.226 24.811 -33.664 1.00 91.00 812 ALA A C 1
ATOM 5636 O O . ALA A 1 812 ? 7.322 26.008 -33.390 1.00 91.00 812 ALA A O 1
ATOM 5637 N N . VAL A 1 813 ? 8.081 24.205 -34.482 1.00 88.00 813 VAL A N 1
ATOM 5638 C CA . VAL A 1 813 ? 9.198 24.882 -35.141 1.00 88.00 813 VAL A CA 1
ATOM 5639 C C . VAL A 1 813 ? 8.948 24.946 -36.643 1.00 88.00 813 VAL A C 1
ATOM 5641 O O . VAL A 1 813 ? 8.814 23.914 -37.304 1.00 88.00 813 VAL A O 1
ATOM 5644 N N . ASP A 1 814 ? 8.924 26.154 -37.194 1.00 81.56 814 ASP A N 1
ATOM 5645 C CA . ASP A 1 814 ? 8.773 26.393 -38.626 1.00 81.56 814 ASP A CA 1
ATOM 5646 C C . ASP A 1 814 ? 10.132 26.247 -39.333 1.00 81.56 814 ASP A C 1
ATOM 5648 O O . ASP A 1 814 ? 11.053 27.045 -39.132 1.00 81.56 814 ASP A O 1
ATOM 5652 N N . GLY A 1 815 ? 10.273 25.212 -40.172 1.00 71.25 815 GLY A N 1
ATOM 5653 C CA . GLY A 1 815 ? 11.492 24.931 -40.940 1.00 71.25 815 GLY A CA 1
ATOM 5654 C C . GLY A 1 815 ? 11.551 23.507 -41.522 1.00 71.25 815 GLY A C 1
ATOM 5655 O O . GLY A 1 815 ? 10.601 22.739 -41.384 1.00 71.25 815 GLY A O 1
ATOM 5656 N N . PRO A 1 816 ? 12.652 23.121 -42.194 1.00 65.25 816 PRO A N 1
ATOM 5657 C CA . PRO A 1 816 ? 12.870 21.742 -42.631 1.00 65.25 816 PRO A CA 1
ATOM 5658 C C . PRO A 1 816 ? 13.161 20.814 -41.438 1.00 65.25 816 PRO A C 1
ATOM 5660 O O . PRO A 1 816 ? 13.899 21.181 -40.521 1.00 65.25 816 PRO A O 1
ATOM 5663 N N . GLY A 1 817 ? 12.590 19.606 -41.461 1.00 62.16 817 GLY A N 1
ATOM 5664 C CA . GLY A 1 817 ? 12.779 18.607 -40.405 1.00 62.16 817 GLY A CA 1
ATOM 5665 C C . GLY A 1 817 ? 14.174 17.960 -40.402 1.00 62.16 817 GLY A C 1
ATOM 5666 O O . GLY A 1 817 ? 14.861 17.961 -41.429 1.00 62.16 817 GLY A O 1
ATOM 5667 N N . PRO A 1 818 ? 14.604 17.368 -39.272 1.00 60.53 818 PRO A N 1
ATOM 5668 C CA . PRO A 1 818 ? 15.972 16.877 -39.088 1.00 60.53 818 PRO A CA 1
ATOM 5669 C C . PRO A 1 818 ? 16.369 15.761 -40.073 1.00 60.53 818 PRO A C 1
ATOM 5671 O O . PRO A 1 818 ? 17.479 15.796 -40.604 1.00 60.53 818 PRO A O 1
ATOM 5674 N N . GLY A 1 819 ? 15.454 14.840 -40.405 1.00 63.81 819 GLY A N 1
ATOM 5675 C CA . GLY A 1 819 ? 15.716 13.738 -41.346 1.00 63.81 819 GLY A CA 1
ATOM 5676 C C . GLY A 1 819 ? 15.790 14.142 -42.826 1.00 63.81 819 GLY A C 1
ATOM 5677 O O . GLY A 1 819 ? 16.419 13.449 -43.622 1.00 63.81 819 GLY A O 1
ATOM 5678 N N . ALA A 1 820 ? 15.199 15.278 -43.212 1.00 66.12 820 ALA A N 1
ATOM 5679 C CA . ALA A 1 820 ? 15.183 15.718 -44.610 1.00 66.12 820 ALA A CA 1
ATOM 5680 C C . ALA A 1 820 ? 16.555 16.232 -45.083 1.00 66.12 820 ALA A C 1
ATOM 5682 O O . ALA A 1 820 ? 16.915 16.059 -46.244 1.00 66.12 820 ALA A O 1
ATOM 5683 N N . VAL A 1 821 ? 17.334 16.841 -44.182 1.00 71.62 821 VAL A N 1
ATOM 5684 C CA . VAL A 1 821 ? 18.672 17.369 -44.497 1.00 71.62 821 VAL A CA 1
ATOM 5685 C C . VAL A 1 821 ? 19.704 16.244 -44.593 1.00 71.62 821 VAL A C 1
ATOM 5687 O O . VAL A 1 821 ? 20.563 16.281 -45.469 1.00 71.62 821 VAL A O 1
ATOM 5690 N N . GLU A 1 822 ? 19.608 15.227 -43.731 1.00 74.81 822 GLU A N 1
ATOM 5691 C CA . GLU A 1 822 ? 20.509 14.066 -43.774 1.00 74.81 822 GLU A CA 1
ATOM 5692 C C . GLU A 1 822 ? 20.278 13.214 -45.029 1.00 74.81 822 GLU A C 1
ATOM 5694 O O . GLU A 1 822 ? 21.240 12.880 -45.713 1.00 74.81 822 GLU A O 1
ATOM 5699 N N . ALA A 1 823 ? 19.018 12.981 -45.414 1.00 75.44 823 ALA A N 1
ATOM 5700 C CA . ALA A 1 823 ? 18.689 12.259 -46.646 1.00 75.44 823 ALA A CA 1
ATOM 5701 C C . ALA A 1 823 ? 19.204 12.961 -47.921 1.00 75.44 823 ALA A C 1
ATOM 5703 O O . ALA A 1 823 ? 19.558 12.304 -48.899 1.00 75.44 823 ALA A O 1
ATOM 5704 N N . ASP A 1 824 ? 19.265 14.297 -47.925 1.00 74.44 824 ASP A N 1
ATOM 5705 C CA . ASP A 1 824 ? 19.827 15.073 -49.036 1.00 74.44 824 ASP A CA 1
ATOM 5706 C C . ASP A 1 824 ? 21.362 14.967 -49.121 1.00 74.44 824 ASP A C 1
ATOM 5708 O O . ASP A 1 824 ? 21.906 14.992 -50.228 1.00 74.44 824 ASP A O 1
ATOM 5712 N N . VAL A 1 825 ? 22.055 14.835 -47.981 1.00 84.81 825 VAL A N 1
ATOM 5713 C CA . VAL A 1 825 ? 23.506 14.572 -47.925 1.00 84.81 825 VAL A CA 1
ATOM 5714 C C . VAL A 1 825 ? 23.809 13.161 -48.416 1.00 84.81 825 VAL A C 1
ATOM 5716 O O . VAL A 1 825 ? 24.708 12.996 -49.239 1.00 84.81 825 VAL A O 1
ATOM 5719 N N . ASP A 1 826 ? 23.045 12.176 -47.945 1.00 85.06 826 ASP A N 1
ATOM 5720 C CA . ASP A 1 826 ? 23.262 10.763 -48.260 1.00 85.06 826 ASP A CA 1
ATOM 5721 C C . ASP A 1 826 ? 23.030 10.481 -49.749 1.00 85.06 826 ASP A C 1
ATOM 5723 O O . ASP A 1 826 ? 23.905 9.917 -50.396 1.00 85.06 826 ASP A O 1
ATOM 5727 N N . ARG A 1 827 ? 21.951 11.009 -50.347 1.00 83.56 827 ARG A N 1
ATOM 5728 C CA . ARG A 1 827 ? 21.686 10.846 -51.790 1.00 83.56 827 ARG A CA 1
ATOM 5729 C C . ARG A 1 827 ? 22.829 11.371 -52.667 1.00 83.56 827 ARG A C 1
ATOM 5731 O O . ARG A 1 827 ? 23.262 10.706 -53.598 1.00 83.56 827 ARG A O 1
ATOM 5738 N N . LEU A 1 828 ? 23.329 12.572 -52.365 1.00 87.56 828 LEU A N 1
ATOM 5739 C CA . LEU A 1 828 ? 24.441 13.163 -53.116 1.00 87.56 828 LEU A CA 1
ATOM 5740 C C . LEU A 1 828 ? 25.759 12.419 -52.896 1.00 87.56 828 LEU A C 1
ATOM 5742 O O . LEU A 1 828 ? 26.604 12.419 -53.790 1.00 87.56 828 LEU A O 1
ATOM 5746 N N . ALA A 1 829 ? 25.962 11.845 -51.709 1.00 87.94 829 ALA A N 1
ATOM 5747 C CA . ALA A 1 829 ? 27.131 11.034 -51.419 1.00 87.94 829 ALA A CA 1
ATOM 5748 C C . ALA A 1 829 ? 27.092 9.724 -52.209 1.00 87.94 829 ALA A C 1
ATOM 5750 O O . ALA A 1 829 ? 28.039 9.461 -52.939 1.00 87.94 829 ALA A O 1
ATOM 5751 N N . ASP A 1 830 ? 25.986 8.981 -52.163 1.00 85.62 830 ASP A N 1
ATOM 5752 C CA . ASP A 1 830 ? 25.840 7.695 -52.855 1.00 85.62 830 ASP A CA 1
ATOM 5753 C C . ASP A 1 830 ? 26.163 7.794 -54.361 1.00 85.62 830 ASP A C 1
ATOM 5755 O O . ASP A 1 830 ? 26.836 6.924 -54.917 1.00 85.62 830 ASP A O 1
ATOM 5759 N N . ASP A 1 831 ? 25.775 8.894 -55.015 1.00 85.62 831 ASP A N 1
ATOM 5760 C CA . ASP A 1 831 ? 26.025 9.098 -56.448 1.00 85.62 831 ASP A CA 1
ATOM 5761 C C . ASP A 1 831 ? 27.443 9.596 -56.786 1.00 85.62 831 ASP A C 1
ATOM 5763 O O . ASP A 1 831 ? 27.926 9.411 -57.912 1.00 85.62 831 ASP A O 1
ATOM 5767 N N . LEU A 1 832 ? 28.128 10.259 -55.847 1.00 88.25 832 LEU A N 1
ATOM 5768 C CA . LEU A 1 832 ? 29.400 10.962 -56.086 1.00 88.25 832 LEU A CA 1
ATOM 5769 C C . LEU A 1 832 ? 30.591 10.378 -55.317 1.00 88.25 832 LEU A C 1
ATOM 5771 O O . LEU A 1 832 ? 31.725 10.756 -55.596 1.00 88.25 832 LEU A O 1
ATOM 5775 N N . THR A 1 833 ? 30.380 9.441 -54.402 1.00 85.44 833 THR A N 1
ATOM 5776 C CA . THR A 1 833 ? 31.445 8.726 -53.690 1.00 85.44 833 THR A CA 1
ATOM 5777 C C . THR A 1 833 ? 31.385 7.229 -54.019 1.00 85.44 833 THR A C 1
ATOM 5779 O O . THR A 1 833 ? 30.611 6.795 -54.875 1.00 85.44 833 THR A O 1
ATOM 5782 N N . GLU A 1 834 ? 32.313 6.444 -53.476 1.00 74.19 834 GLU A N 1
ATOM 5783 C CA . GLU A 1 834 ? 32.302 4.968 -53.562 1.00 74.19 834 GLU A CA 1
ATOM 5784 C C . GLU A 1 834 ? 31.944 4.343 -52.212 1.00 74.19 834 GLU A C 1
ATOM 5786 O O . GLU A 1 834 ? 31.207 3.362 -52.164 1.00 74.19 834 GLU A O 1
ATOM 5791 N N . ASP A 1 835 ? 32.391 4.972 -51.123 1.00 76.81 835 ASP A N 1
ATOM 5792 C CA . ASP A 1 835 ? 32.024 4.615 -49.759 1.00 76.81 835 ASP A CA 1
ATOM 5793 C C . ASP A 1 835 ? 30.980 5.583 -49.194 1.00 76.81 835 ASP A C 1
ATOM 5795 O O . ASP A 1 835 ? 30.987 6.783 -49.499 1.00 76.81 835 ASP A O 1
ATOM 5799 N N . ALA A 1 836 ? 30.140 5.073 -48.291 1.00 74.75 836 ALA A N 1
ATOM 5800 C CA . ALA A 1 836 ? 29.267 5.903 -47.472 1.00 74.75 836 ALA A CA 1
ATOM 5801 C C . ALA A 1 836 ? 30.095 6.912 -46.658 1.00 74.75 836 ALA A C 1
ATOM 5803 O O . ALA A 1 836 ? 31.158 6.589 -46.113 1.00 74.75 836 ALA A O 1
ATOM 5804 N N . LEU A 1 837 ? 29.594 8.144 -46.529 1.00 82.56 837 LEU A N 1
ATOM 5805 C CA . LEU A 1 837 ? 30.253 9.158 -45.710 1.00 82.56 837 LEU A CA 1
ATOM 5806 C C . LEU A 1 837 ? 30.397 8.667 -44.266 1.00 82.56 837 LEU A C 1
ATOM 5808 O O . LEU A 1 837 ? 29.430 8.246 -43.631 1.00 82.56 837 LEU A O 1
ATOM 5812 N N . ALA A 1 838 ? 31.605 8.801 -43.709 1.00 86.06 838 ALA A N 1
ATOM 5813 C CA . ALA A 1 838 ? 31.830 8.533 -42.293 1.00 86.06 838 ALA A CA 1
ATOM 5814 C C . ALA A 1 838 ? 30.821 9.330 -41.433 1.00 86.06 838 ALA A C 1
ATOM 5816 O O . ALA A 1 838 ? 30.624 10.522 -41.704 1.00 86.06 838 ALA A O 1
ATOM 5817 N N . PRO A 1 839 ? 30.233 8.745 -40.366 1.00 83.38 839 PRO A N 1
ATOM 5818 C CA . PRO A 1 839 ? 29.142 9.373 -39.615 1.00 83.38 839 PRO A CA 1
ATOM 5819 C C . PRO A 1 839 ? 29.436 10.800 -39.133 1.00 83.38 839 PRO A C 1
ATOM 5821 O O . PRO A 1 839 ? 28.564 11.662 -39.193 1.00 83.38 839 PRO A O 1
ATOM 5824 N N . ALA A 1 840 ? 30.679 11.077 -38.725 1.00 78.44 840 ALA A N 1
ATOM 5825 C CA . ALA A 1 840 ? 31.104 12.410 -38.298 1.00 78.44 840 ALA A CA 1
ATOM 5826 C C . ALA A 1 840 ? 31.114 13.439 -39.444 1.00 78.44 840 ALA A C 1
ATOM 5828 O O . ALA A 1 840 ? 30.711 14.583 -39.254 1.00 78.44 840 ALA A O 1
ATOM 5829 N N . ARG A 1 841 ? 31.538 13.036 -40.649 1.00 84.31 841 ARG A N 1
ATOM 5830 C CA . ARG A 1 841 ? 31.551 13.907 -41.835 1.00 84.31 841 ARG A CA 1
ATOM 5831 C C . ARG A 1 841 ? 30.138 14.144 -42.367 1.00 84.31 841 ARG A C 1
ATOM 5833 O O . ARG A 1 841 ? 29.829 15.260 -42.772 1.00 84.31 841 ARG A O 1
ATOM 5840 N N . ARG A 1 842 ? 29.283 13.119 -42.322 1.00 86.00 842 ARG A N 1
ATOM 5841 C CA . ARG A 1 842 ? 27.849 13.219 -42.633 1.00 86.00 842 ARG A CA 1
ATOM 5842 C C . ARG A 1 842 ? 27.158 14.231 -41.713 1.00 86.00 842 ARG A C 1
ATOM 5844 O O . ARG A 1 842 ? 26.488 15.138 -42.198 1.00 86.00 842 ARG A O 1
ATOM 5851 N N . ALA A 1 843 ? 27.402 14.132 -40.403 1.00 79.88 843 ALA A N 1
ATOM 5852 C CA . ALA A 1 843 ? 26.857 15.051 -39.407 1.00 79.88 843 ALA A CA 1
ATOM 5853 C C . ALA A 1 843 ? 27.354 16.500 -39.585 1.00 79.88 843 ALA A C 1
ATOM 5855 O O . ALA A 1 843 ? 26.538 17.416 -39.534 1.00 79.88 843 ALA A O 1
ATOM 5856 N N . ASP A 1 844 ? 28.651 16.717 -39.854 1.00 84.19 844 ASP A N 1
ATOM 5857 C CA . ASP A 1 844 ? 29.210 18.056 -40.135 1.00 84.19 844 ASP A CA 1
ATOM 5858 C C . ASP A 1 844 ? 28.551 18.714 -41.356 1.00 84.19 844 ASP A C 1
ATOM 5860 O O . ASP A 1 844 ? 28.111 19.862 -41.298 1.00 84.19 844 ASP A O 1
ATOM 5864 N N . LEU A 1 845 ? 28.443 17.981 -42.469 1.00 86.75 845 LEU A N 1
ATOM 5865 C CA . LEU A 1 845 ? 27.844 18.502 -43.699 1.00 86.75 845 LEU A CA 1
ATOM 5866 C C . LEU A 1 845 ? 26.349 18.801 -43.521 1.00 86.75 845 LEU A C 1
ATOM 5868 O O . LEU A 1 845 ? 25.881 19.842 -43.989 1.00 86.75 845 LEU A O 1
ATOM 5872 N N . ALA A 1 846 ? 25.619 17.935 -42.812 1.00 83.56 846 ALA A N 1
ATOM 5873 C CA . ALA A 1 846 ? 24.213 18.153 -42.485 1.00 83.56 846 ALA A CA 1
ATOM 5874 C C . ALA A 1 846 ? 24.020 19.371 -41.565 1.00 83.56 846 ALA A C 1
ATOM 5876 O O . ALA A 1 846 ? 23.106 20.165 -41.783 1.00 83.56 846 ALA A O 1
ATOM 5877 N N . ASP A 1 847 ? 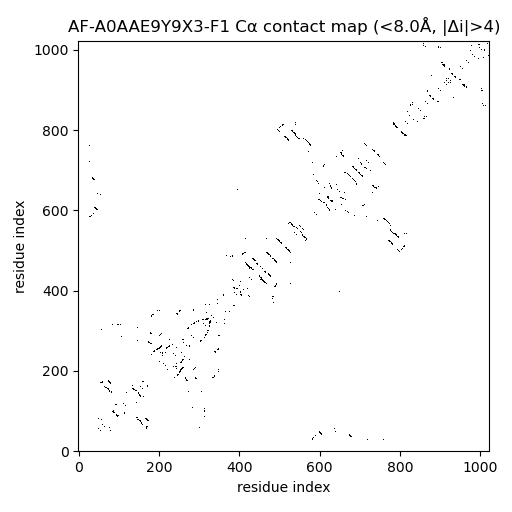24.894 19.566 -40.575 1.00 80.62 847 ASP A N 1
ATOM 5878 C CA . ASP A 1 847 ? 24.844 20.726 -39.681 1.00 80.62 847 ASP A CA 1
ATOM 5879 C C . ASP A 1 847 ? 25.142 22.038 -40.408 1.00 80.62 847 ASP A C 1
ATOM 5881 O O . ASP A 1 847 ? 24.427 23.030 -40.256 1.00 80.62 847 ASP A O 1
ATOM 5885 N N . ARG A 1 848 ? 26.133 22.036 -41.300 1.00 82.81 848 ARG A N 1
ATOM 5886 C CA . ARG A 1 848 ? 26.469 23.213 -42.104 1.00 82.81 848 ARG A CA 1
ATOM 5887 C C . ARG A 1 848 ? 25.379 23.570 -43.115 1.00 82.81 848 ARG A C 1
ATOM 5889 O O . ARG A 1 848 ? 25.132 24.753 -43.345 1.00 82.81 848 ARG A O 1
ATOM 5896 N N . LEU A 1 849 ? 24.695 22.575 -43.687 1.00 81.94 849 LEU A N 1
ATOM 5897 C CA . LEU A 1 849 ? 23.505 22.796 -44.517 1.00 81.94 849 LEU A CA 1
ATOM 5898 C C . LEU A 1 849 ? 22.338 23.363 -43.702 1.00 81.94 849 LEU A C 1
ATOM 5900 O O . LEU A 1 849 ? 21.699 24.318 -44.138 1.00 81.94 849 LEU A O 1
ATOM 5904 N N . ARG A 1 850 ? 22.087 22.814 -42.507 1.00 75.44 850 ARG A N 1
ATOM 5905 C CA . ARG A 1 850 ? 21.005 23.243 -41.606 1.00 75.44 850 ARG A CA 1
ATOM 5906 C C . ARG A 1 850 ? 21.200 24.671 -41.097 1.00 75.44 850 ARG A C 1
ATOM 5908 O O . ARG A 1 850 ? 20.248 25.438 -41.043 1.00 75.44 850 ARG A O 1
ATOM 5915 N N . THR A 1 851 ? 22.440 25.038 -40.779 1.00 71.94 851 THR A N 1
ATOM 5916 C CA . THR A 1 851 ? 22.826 26.385 -40.322 1.00 71.94 851 THR A CA 1
ATOM 5917 C C . THR A 1 851 ? 23.003 27.391 -41.465 1.00 71.94 851 THR A C 1
ATOM 5919 O O . THR A 1 851 ? 23.297 28.559 -41.214 1.00 71.94 851 THR A O 1
ATOM 5922 N N . GLY A 1 852 ? 22.857 26.963 -42.726 1.00 73.94 852 GLY A N 1
ATOM 5923 C CA . GLY A 1 852 ? 23.023 27.812 -43.911 1.00 73.94 852 GLY A CA 1
ATOM 5924 C C . GLY A 1 852 ? 24.471 28.215 -44.218 1.00 73.94 852 GLY A C 1
ATOM 5925 O O . GLY A 1 852 ? 24.707 29.008 -45.129 1.00 73.94 852 GLY A O 1
ATOM 5926 N N . THR A 1 853 ? 25.455 27.671 -43.494 1.00 83.25 853 THR A N 1
ATOM 5927 C CA . THR A 1 853 ? 26.889 27.921 -43.729 1.00 83.25 853 THR A CA 1
ATOM 5928 C C . THR A 1 853 ? 27.442 27.142 -44.928 1.00 83.25 853 THR A C 1
ATOM 5930 O O . THR A 1 853 ? 28.493 27.492 -45.469 1.00 83.25 853 THR A O 1
ATOM 5933 N N . LEU A 1 854 ? 26.729 26.108 -45.383 1.00 86.00 854 LEU A N 1
ATOM 5934 C CA . LEU A 1 854 ? 26.966 25.383 -46.628 1.00 86.00 854 LEU A CA 1
ATOM 5935 C C . LEU A 1 854 ? 25.704 25.450 -47.494 1.00 86.00 854 LEU A C 1
ATOM 5937 O O . LEU A 1 854 ? 24.606 25.176 -47.023 1.00 86.00 854 LEU A O 1
ATOM 5941 N N . THR A 1 855 ? 25.850 25.794 -48.774 1.00 89.31 855 THR A N 1
ATOM 5942 C CA . THR A 1 855 ? 24.746 25.710 -49.742 1.00 89.31 855 THR A CA 1
ATOM 5943 C C . THR A 1 855 ? 24.696 24.318 -50.368 1.00 89.31 855 THR A C 1
ATOM 5945 O O . THR A 1 855 ? 25.702 23.611 -50.400 1.00 89.31 855 THR A O 1
ATOM 5948 N N . ARG A 1 856 ? 23.556 23.927 -50.950 1.00 84.81 856 ARG A N 1
ATOM 5949 C CA . ARG A 1 856 ? 23.447 22.665 -51.706 1.00 84.81 856 ARG A CA 1
ATOM 5950 C C . ARG A 1 856 ? 24.436 22.590 -52.874 1.00 84.81 856 ARG A C 1
ATOM 5952 O O . ARG A 1 856 ? 25.026 21.544 -53.115 1.00 84.81 856 ARG A O 1
ATOM 5959 N N . GLU A 1 857 ? 24.646 23.704 -53.575 1.00 87.69 857 GLU A N 1
ATOM 5960 C CA . GLU A 1 857 ? 25.683 23.806 -54.610 1.00 87.69 857 GLU A CA 1
ATOM 5961 C C . GLU A 1 857 ? 27.086 23.610 -54.017 1.00 87.69 857 GLU A C 1
ATOM 5963 O O . GLU A 1 857 ? 27.915 22.917 -54.601 1.00 87.69 857 GLU A O 1
ATOM 5968 N N . GLY A 1 858 ? 27.336 24.155 -52.823 1.00 90.56 858 GLY A N 1
ATOM 5969 C CA . GLY A 1 858 ? 28.566 23.928 -52.071 1.00 90.56 858 GLY A CA 1
ATOM 5970 C C . GLY A 1 858 ? 28.764 22.462 -51.681 1.00 90.56 858 GLY A C 1
ATOM 5971 O O . GLY A 1 858 ? 29.865 21.947 -51.855 1.00 90.56 858 GLY A O 1
ATOM 5972 N N . LEU A 1 859 ? 27.715 21.771 -51.217 1.00 90.88 859 LEU A N 1
ATOM 5973 C CA . LEU A 1 859 ? 27.762 20.332 -50.937 1.00 90.88 859 LEU A CA 1
ATOM 5974 C C . LEU A 1 859 ? 28.101 19.539 -52.207 1.00 90.88 859 LEU A C 1
ATOM 5976 O O . LEU A 1 859 ? 29.052 18.759 -52.203 1.00 90.88 859 LEU A O 1
ATOM 5980 N N . ALA A 1 860 ? 27.372 19.783 -53.301 1.00 92.00 860 ALA A N 1
ATOM 5981 C CA . ALA A 1 860 ? 27.610 19.125 -54.584 1.00 92.00 860 ALA A CA 1
ATOM 5982 C C . ALA A 1 860 ? 29.044 19.357 -55.086 1.00 92.00 860 ALA A C 1
ATOM 5984 O O . ALA A 1 860 ? 29.678 18.430 -55.576 1.00 92.00 860 ALA A O 1
ATOM 5985 N N . ARG A 1 861 ? 29.591 20.566 -54.905 1.00 91.56 861 ARG A N 1
ATOM 5986 C CA . ARG A 1 861 ? 30.976 20.894 -55.271 1.00 91.56 861 ARG A CA 1
ATOM 5987 C C . ARG A 1 861 ? 32.004 20.140 -54.428 1.00 91.56 861 ARG A C 1
ATOM 5989 O O . ARG A 1 861 ? 32.994 19.674 -54.980 1.00 91.56 861 ARG A O 1
ATOM 5996 N N . VAL A 1 862 ? 31.784 20.016 -53.116 1.00 89.38 862 VAL A N 1
ATOM 5997 C CA . VAL A 1 862 ? 32.661 19.235 -52.223 1.00 89.38 862 VAL A CA 1
ATOM 5998 C C . VAL A 1 862 ? 32.705 17.773 -52.670 1.00 89.38 862 VAL A C 1
ATOM 6000 O O . VAL A 1 862 ? 33.790 17.212 -52.802 1.00 89.38 862 VAL A O 1
ATOM 6003 N N . L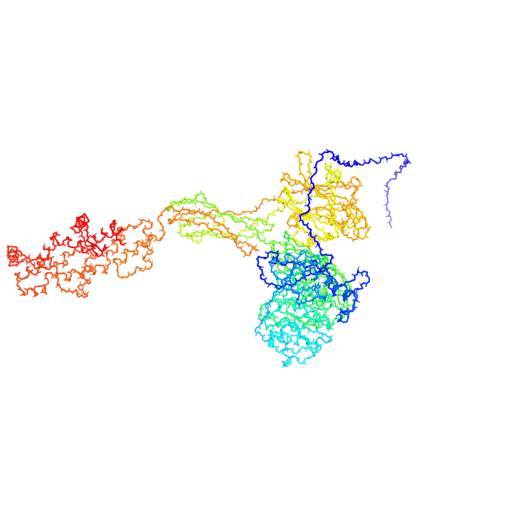EU A 1 863 ? 31.547 17.173 -52.950 1.00 91.62 863 LEU A N 1
ATOM 6004 C CA . LEU A 1 863 ? 31.448 15.763 -53.342 1.00 91.62 863 LEU A CA 1
ATOM 6005 C C . LEU A 1 863 ? 31.906 15.508 -54.788 1.00 91.62 863 LEU A C 1
ATOM 6007 O O . LEU A 1 863 ? 32.546 14.502 -55.056 1.00 91.62 863 LEU A O 1
ATOM 6011 N N . ALA A 1 864 ? 31.709 16.451 -55.712 1.00 91.88 864 ALA A N 1
ATOM 6012 C CA . ALA A 1 864 ? 32.170 16.339 -57.101 1.00 91.88 864 ALA A CA 1
ATOM 6013 C C . ALA A 1 864 ? 33.705 16.298 -57.263 1.00 91.88 864 ALA A C 1
ATOM 6015 O O . ALA A 1 864 ? 34.199 16.041 -58.362 1.00 91.88 864 ALA A O 1
ATOM 6016 N N . THR A 1 865 ? 34.462 16.572 -56.195 1.00 91.19 865 THR A N 1
ATOM 6017 C CA . THR A 1 865 ? 35.930 16.436 -56.164 1.00 91.19 865 THR A CA 1
ATOM 6018 C C . THR A 1 865 ? 36.407 15.098 -55.601 1.00 91.19 865 THR A C 1
ATOM 6020 O O . THR A 1 865 ? 37.614 14.894 -55.467 1.00 91.19 865 THR A O 1
ATOM 6023 N N . ASP A 1 866 ? 35.486 14.187 -55.278 1.00 91.25 866 ASP A N 1
ATOM 6024 C CA . ASP A 1 866 ? 35.828 12.883 -54.729 1.00 91.25 866 ASP A CA 1
ATOM 6025 C C . ASP A 1 866 ? 36.663 12.046 -55.725 1.00 91.25 866 ASP A C 1
ATOM 6027 O O . ASP A 1 866 ? 36.332 11.976 -56.920 1.00 91.25 866 ASP A O 1
ATOM 6031 N N . PRO A 1 867 ? 37.757 11.405 -55.265 1.00 89.44 867 PRO A N 1
ATOM 6032 C CA . PRO A 1 867 ? 38.611 10.590 -56.121 1.00 89.44 867 PRO A CA 1
ATOM 6033 C C . PRO A 1 867 ? 37.881 9.455 -56.844 1.00 89.44 867 PRO A C 1
ATOM 6035 O O . PRO A 1 867 ? 38.274 9.112 -57.962 1.00 89.44 867 PRO A O 1
ATOM 6038 N N . ALA A 1 868 ? 36.835 8.874 -56.250 1.00 87.31 868 ALA A N 1
ATOM 6039 C CA . ALA A 1 868 ? 36.088 7.791 -56.874 1.00 87.31 868 ALA A CA 1
ATOM 6040 C C . ALA A 1 868 ? 35.257 8.289 -58.059 1.00 87.31 868 ALA A C 1
ATOM 6042 O O . ALA A 1 868 ? 35.334 7.711 -59.148 1.00 87.31 868 ALA A O 1
ATOM 6043 N N . TRP A 1 869 ? 34.528 9.399 -57.889 1.00 89.81 869 TRP A N 1
ATOM 6044 C CA . TRP A 1 869 ? 33.784 10.035 -58.979 1.00 89.81 869 TRP A CA 1
ATOM 6045 C C . TRP A 1 869 ? 34.701 10.463 -60.122 1.00 89.81 869 TRP A C 1
ATOM 6047 O O . TRP A 1 869 ? 34.478 10.106 -61.282 1.00 89.81 869 TRP A O 1
ATOM 6057 N N . LEU A 1 870 ? 35.774 11.191 -59.805 1.00 92.00 870 LEU A N 1
ATOM 6058 C CA . LEU A 1 870 ? 36.740 11.620 -60.815 1.00 92.00 870 LEU A CA 1
ATOM 6059 C C . LEU A 1 870 ? 37.414 10.423 -61.489 1.00 92.00 870 LEU A C 1
ATOM 6061 O O . LEU A 1 870 ? 37.663 10.457 -62.692 1.00 92.00 870 LEU A O 1
ATOM 6065 N N . GLY A 1 871 ? 37.631 9.340 -60.744 1.00 91.12 871 GLY A N 1
ATOM 6066 C CA . GLY A 1 871 ? 38.082 8.061 -61.265 1.00 91.12 871 GLY A CA 1
ATOM 6067 C C . GLY A 1 871 ? 37.153 7.507 -62.345 1.00 91.12 871 GLY A C 1
ATOM 6068 O O . GLY A 1 871 ? 37.634 7.196 -63.431 1.00 91.12 871 GLY A O 1
ATOM 6069 N N . ARG A 1 872 ? 35.828 7.488 -62.117 1.00 89.50 872 ARG A N 1
ATOM 6070 C CA . ARG A 1 872 ? 34.834 7.067 -63.130 1.00 89.50 872 ARG A CA 1
ATOM 6071 C C . ARG A 1 872 ? 34.938 7.895 -64.414 1.00 89.50 872 ARG A C 1
ATOM 6073 O O . ARG A 1 872 ? 34.894 7.346 -65.515 1.00 89.50 872 ARG A O 1
ATOM 6080 N N . VAL A 1 873 ? 35.129 9.210 -64.286 1.00 88.94 873 VAL A N 1
ATOM 6081 C CA . VAL A 1 873 ? 35.312 10.117 -65.433 1.00 88.94 873 VAL A CA 1
ATOM 6082 C C . VAL A 1 873 ? 36.608 9.813 -66.194 1.00 88.94 873 VAL A C 1
ATOM 6084 O O . VAL A 1 873 ? 36.604 9.796 -67.431 1.00 88.94 873 VAL A O 1
ATOM 6087 N N . VAL A 1 874 ? 37.715 9.575 -65.483 1.00 92.81 874 VAL A N 1
ATOM 6088 C CA . VAL A 1 874 ? 39.011 9.207 -66.078 1.00 92.81 874 VAL A CA 1
ATOM 6089 C C . VAL A 1 874 ? 38.903 7.865 -66.794 1.00 92.81 874 VAL A C 1
ATOM 6091 O O . VAL A 1 874 ? 39.273 7.783 -67.965 1.00 92.81 874 VAL A O 1
ATOM 6094 N N . ASP A 1 875 ? 38.342 6.852 -66.137 1.00 91.88 875 ASP A N 1
ATOM 6095 C CA . ASP A 1 875 ? 38.197 5.494 -66.662 1.00 91.88 875 ASP A CA 1
ATOM 6096 C C . ASP A 1 875 ? 37.361 5.493 -67.950 1.00 91.88 875 ASP A C 1
ATOM 6098 O O . ASP A 1 875 ? 37.799 4.954 -68.968 1.00 91.88 875 ASP A O 1
ATOM 6102 N N . ALA A 1 876 ? 36.215 6.186 -67.954 1.00 88.00 876 ALA A N 1
ATOM 6103 C CA . ALA A 1 876 ? 35.388 6.354 -69.150 1.00 88.00 876 ALA A CA 1
ATOM 6104 C C . ALA A 1 876 ? 36.158 7.041 -70.292 1.00 88.00 876 ALA A C 1
ATOM 6106 O O . ALA A 1 876 ? 36.159 6.565 -71.425 1.00 88.00 876 ALA A O 1
ATOM 6107 N N . THR A 1 877 ? 36.897 8.113 -69.990 1.00 90.56 877 THR A N 1
ATOM 6108 C CA . THR A 1 877 ? 37.667 8.860 -71.002 1.00 90.56 877 THR A CA 1
ATOM 6109 C C . THR A 1 877 ? 38.818 8.034 -71.589 1.00 90.56 877 THR A C 1
ATOM 6111 O O . THR A 1 877 ? 39.090 8.108 -72.787 1.00 90.56 877 THR A O 1
ATOM 6114 N N . TYR A 1 878 ? 39.491 7.222 -70.772 1.00 92.44 878 TYR A N 1
ATOM 6115 C CA . TYR A 1 878 ? 40.536 6.300 -71.221 1.00 92.44 878 TYR A CA 1
ATOM 6116 C C . TYR A 1 878 ? 39.972 5.203 -72.130 1.00 92.44 878 TYR A C 1
ATOM 6118 O O . TYR A 1 878 ? 40.526 4.950 -73.202 1.00 92.44 878 TYR A O 1
ATOM 6126 N N . GLN A 1 879 ? 38.838 4.607 -71.753 1.00 90.88 879 GLN A N 1
ATOM 6127 C CA . GLN A 1 879 ? 38.158 3.608 -72.579 1.00 90.88 879 GLN A CA 1
ATOM 6128 C C . GLN A 1 879 ? 37.696 4.190 -73.922 1.00 90.88 879 GLN A C 1
ATOM 6130 O O . GLN A 1 879 ? 37.897 3.570 -74.967 1.00 90.88 879 GLN A O 1
ATOM 6135 N N . GLU A 1 880 ? 37.138 5.401 -73.915 1.00 88.38 880 GLU A N 1
ATOM 6136 C CA . GLU A 1 880 ? 36.702 6.111 -75.122 1.00 88.38 880 GLU A CA 1
ATOM 6137 C C . GLU A 1 880 ? 37.871 6.393 -76.072 1.00 88.38 880 GLU A C 1
ATOM 6139 O O . GLU A 1 880 ? 37.827 6.029 -77.250 1.00 88.38 880 GLU A O 1
ATOM 6144 N N . VAL A 1 881 ? 38.932 7.021 -75.557 1.00 91.44 881 VAL A N 1
ATOM 6145 C CA . VAL A 1 881 ? 40.025 7.541 -76.381 1.00 91.44 881 VAL A CA 1
ATOM 6146 C C . VAL A 1 881 ? 41.064 6.461 -76.659 1.00 91.44 881 VAL A C 1
ATOM 6148 O O . VAL A 1 881 ? 41.315 6.139 -77.816 1.00 91.44 881 VAL A O 1
ATOM 6151 N N . ALA A 1 882 ? 41.663 5.876 -75.623 1.00 90.00 882 ALA A N 1
ATOM 6152 C CA . ALA A 1 882 ? 42.754 4.913 -75.762 1.00 90.00 882 ALA A CA 1
ATOM 6153 C C . ALA A 1 882 ? 42.270 3.475 -76.022 1.00 90.00 882 ALA A C 1
ATOM 6155 O O . ALA A 1 882 ? 43.061 2.639 -76.457 1.00 90.00 882 ALA A O 1
ATOM 6156 N N . GLY A 1 883 ? 40.988 3.173 -75.782 1.00 86.69 883 GLY A N 1
ATOM 6157 C CA . GLY A 1 883 ? 40.442 1.821 -75.940 1.00 86.69 883 GLY A CA 1
ATOM 6158 C C . GLY A 1 883 ? 40.928 0.825 -74.886 1.00 86.69 883 GLY A C 1
ATOM 6159 O O . GLY A 1 883 ? 40.815 -0.380 -75.104 1.00 86.69 883 GLY A O 1
ATOM 6160 N N . ALA A 1 884 ? 41.502 1.318 -73.788 1.00 88.06 884 ALA A N 1
ATOM 6161 C CA . ALA A 1 884 ? 42.017 0.532 -72.675 1.00 88.06 884 ALA A CA 1
ATOM 6162 C C . ALA A 1 884 ? 41.878 1.321 -71.365 1.00 88.06 884 ALA A C 1
ATOM 6164 O O . ALA A 1 884 ? 41.819 2.550 -71.384 1.00 88.06 884 ALA A O 1
ATOM 6165 N N . ALA A 1 885 ? 41.852 0.614 -70.233 1.00 89.38 885 ALA A N 1
ATOM 6166 C CA . ALA A 1 885 ? 41.835 1.230 -68.907 1.00 89.38 885 ALA A CA 1
ATOM 6167 C C . ALA A 1 885 ? 43.190 1.894 -68.578 1.00 89.38 885 ALA A C 1
ATOM 6169 O O . ALA A 1 885 ? 44.225 1.417 -69.059 1.00 89.38 885 ALA A O 1
ATOM 6170 N N . PRO A 1 886 ? 43.212 2.961 -67.757 1.00 92.69 886 PRO A N 1
ATOM 6171 C CA . PRO A 1 886 ? 44.460 3.510 -67.240 1.00 92.69 886 PRO A CA 1
ATOM 6172 C C . PRO A 1 886 ? 45.149 2.507 -66.307 1.00 92.69 886 PRO A C 1
ATOM 6174 O O . PRO A 1 886 ? 44.490 1.739 -65.604 1.00 92.69 886 PRO A O 1
ATOM 6177 N N . ASP A 1 887 ? 46.480 2.546 -66.248 1.00 92.19 887 ASP A N 1
ATOM 6178 C CA . ASP A 1 887 ? 47.198 1.937 -65.128 1.00 92.19 887 ASP A CA 1
ATOM 6179 C C . ASP A 1 887 ? 46.965 2.734 -63.828 1.00 92.19 887 ASP A C 1
ATOM 6181 O O . ASP A 1 887 ? 46.445 3.854 -63.840 1.00 92.19 887 ASP A O 1
ATOM 6185 N N . ALA A 1 888 ? 47.334 2.144 -62.688 1.00 92.69 888 ALA A N 1
ATOM 6186 C CA . ALA A 1 888 ? 47.055 2.722 -61.375 1.00 92.69 888 ALA A CA 1
ATOM 6187 C C . ALA A 1 888 ? 47.695 4.111 -61.169 1.00 92.69 888 ALA A C 1
ATOM 6189 O O . ALA A 1 888 ? 47.072 4.990 -60.567 1.00 92.69 888 ALA A O 1
ATOM 6190 N N . ASP A 1 889 ? 48.904 4.332 -61.692 1.00 92.19 889 ASP A N 1
ATOM 6191 C CA . ASP A 1 889 ? 49.618 5.603 -61.542 1.00 92.19 889 ASP A CA 1
ATOM 6192 C C . ASP A 1 889 ? 49.054 6.677 -62.473 1.00 92.19 889 ASP A C 1
ATOM 6194 O O . ASP A 1 889 ? 48.834 7.813 -62.046 1.00 92.19 889 ASP A O 1
ATOM 6198 N N . GLY A 1 890 ? 48.739 6.314 -63.717 1.00 91.94 890 GLY A N 1
ATOM 6199 C CA . GLY A 1 890 ? 48.069 7.182 -64.676 1.00 91.94 890 GLY A CA 1
ATOM 6200 C C . GLY A 1 890 ? 46.683 7.598 -64.193 1.00 91.94 890 GLY A C 1
ATOM 6201 O O . GLY A 1 890 ? 46.348 8.782 -64.239 1.00 91.94 890 GLY A O 1
ATOM 6202 N N . ARG A 1 891 ? 45.894 6.656 -63.660 1.00 94.62 891 ARG A N 1
ATOM 6203 C CA . ARG A 1 891 ? 44.574 6.948 -63.086 1.00 94.62 891 ARG A CA 1
ATOM 6204 C C . ARG A 1 891 ? 44.686 7.945 -61.938 1.00 94.62 891 ARG A C 1
ATOM 6206 O O . ARG A 1 891 ? 43.986 8.953 -61.944 1.00 94.62 891 ARG A O 1
ATOM 6213 N N . ARG A 1 892 ? 45.599 7.699 -60.991 1.00 95.06 892 ARG A N 1
ATOM 6214 C CA . ARG A 1 892 ? 45.842 8.588 -59.846 1.00 95.06 892 ARG A CA 1
ATOM 6215 C C . ARG A 1 892 ? 46.265 9.989 -60.285 1.00 95.06 892 ARG A C 1
ATOM 6217 O O . ARG A 1 892 ? 45.667 10.962 -59.835 1.00 95.06 892 ARG A O 1
ATOM 6224 N N . PHE A 1 893 ? 47.226 10.089 -61.205 1.00 94.81 893 PHE A N 1
ATOM 6225 C CA . PHE A 1 893 ? 47.688 11.371 -61.740 1.00 94.81 893 PHE A CA 1
ATOM 6226 C C . PHE A 1 893 ? 46.534 12.194 -62.323 1.00 94.81 893 PHE A C 1
ATOM 6228 O O . PHE A 1 893 ? 46.392 13.376 -62.014 1.00 94.81 893 PHE A O 1
ATOM 6235 N N . TRP A 1 894 ? 45.684 11.577 -63.148 1.00 95.06 894 TRP A N 1
ATOM 6236 C CA . TRP A 1 894 ? 44.576 12.296 -63.773 1.00 95.06 894 TRP A CA 1
ATOM 6237 C C . TRP A 1 894 ? 43.456 12.641 -62.801 1.00 95.06 894 TRP A C 1
ATOM 6239 O O . TRP A 1 894 ? 42.877 13.715 -62.932 1.00 95.06 894 TRP A O 1
ATOM 6249 N N . VAL A 1 895 ? 43.180 11.798 -61.806 1.00 95.31 895 VAL A N 1
ATOM 6250 C CA . VAL A 1 895 ? 42.238 12.129 -60.728 1.00 95.31 895 VAL A CA 1
ATOM 6251 C C . VAL A 1 895 ? 42.702 13.376 -59.969 1.00 95.31 895 VAL A C 1
ATOM 6253 O O . VAL A 1 895 ? 41.931 14.324 -59.830 1.00 95.31 895 VAL A O 1
ATOM 6256 N N . GLU A 1 896 ? 43.974 13.435 -59.564 1.00 93.62 896 GLU A N 1
ATOM 6257 C CA . GLU A 1 896 ? 44.554 14.606 -58.887 1.00 93.62 896 GLU A CA 1
ATOM 6258 C C . GLU A 1 896 ? 44.567 15.851 -59.793 1.00 93.62 896 GLU A C 1
ATOM 6260 O O . GLU A 1 896 ? 44.246 16.965 -59.360 1.00 93.62 896 GLU A O 1
ATOM 6265 N N . ALA A 1 897 ? 44.878 15.675 -61.080 1.00 93.00 897 ALA A N 1
ATOM 6266 C CA . ALA A 1 897 ? 44.858 16.759 -62.056 1.00 93.00 897 ALA A CA 1
ATOM 6267 C C . ALA A 1 897 ? 43.441 17.328 -62.249 1.00 93.00 897 ALA A C 1
ATOM 6269 O O . ALA A 1 897 ? 43.267 18.547 -62.288 1.00 93.00 897 ALA A O 1
ATOM 6270 N N . LEU A 1 898 ? 42.415 16.479 -62.355 1.00 93.25 898 LEU A N 1
ATOM 6271 C CA . LEU A 1 898 ? 41.026 16.922 -62.499 1.00 93.25 898 LEU A CA 1
ATOM 6272 C C . LEU A 1 898 ? 40.502 17.575 -61.211 1.00 93.25 898 LEU A C 1
ATOM 6274 O O . LEU A 1 898 ? 39.854 18.618 -61.295 1.00 93.25 898 LEU A O 1
ATOM 6278 N N . ALA A 1 899 ? 40.837 17.030 -60.036 1.00 91.12 899 ALA A N 1
ATOM 6279 C CA . ALA A 1 899 ? 40.477 17.612 -58.738 1.00 91.12 899 ALA A CA 1
ATOM 6280 C C . ALA A 1 899 ? 41.066 19.021 -58.548 1.00 91.12 899 ALA A C 1
ATOM 6282 O O . ALA A 1 899 ? 40.430 19.893 -57.961 1.00 91.12 899 ALA A O 1
ATOM 6283 N N . SER A 1 900 ? 42.260 19.266 -59.098 1.00 90.31 900 SER A N 1
ATOM 6284 C CA . SER A 1 900 ? 42.930 20.577 -59.096 1.00 90.31 900 SER A CA 1
ATOM 6285 C C . SER A 1 900 ? 42.486 21.521 -60.224 1.00 90.31 900 SER A C 1
ATOM 6287 O O . SER A 1 900 ? 43.024 22.620 -60.361 1.00 90.31 900 SER A O 1
ATOM 6289 N N . GLY A 1 901 ? 41.478 21.138 -61.014 1.00 87.75 901 GLY A N 1
ATOM 6290 C CA . GLY A 1 901 ? 40.847 22.000 -62.014 1.00 87.75 901 GLY A CA 1
ATOM 6291 C C . GLY A 1 901 ? 41.371 21.833 -63.443 1.00 87.75 901 GLY A C 1
ATOM 6292 O O . GLY A 1 901 ? 41.065 22.649 -64.316 1.00 87.75 901 GLY A O 1
ATOM 6293 N N . THR A 1 902 ? 42.137 20.778 -63.727 1.00 90.31 902 THR A N 1
ATOM 6294 C CA . THR A 1 902 ? 42.522 20.443 -65.105 1.00 90.31 902 THR A CA 1
ATOM 6295 C C . THR A 1 902 ? 41.283 20.068 -65.920 1.00 90.31 902 THR A C 1
ATOM 6297 O O . THR A 1 902 ? 40.397 19.352 -65.462 1.00 90.31 902 THR A O 1
ATOM 6300 N N . SER A 1 903 ? 41.202 20.539 -67.166 1.00 88.75 903 SER A N 1
ATOM 6301 C CA . SER A 1 903 ? 40.095 20.170 -68.056 1.00 88.75 903 SER A CA 1
ATOM 6302 C C . SER A 1 903 ? 40.245 18.737 -68.581 1.00 88.75 903 SER A C 1
ATOM 6304 O O . SER A 1 903 ? 41.346 18.332 -68.953 1.00 88.75 903 SER A O 1
ATOM 6306 N N . VAL A 1 904 ? 39.135 18.015 -68.761 1.00 88.38 904 VAL A N 1
ATOM 6307 C CA . VAL A 1 904 ? 39.123 16.694 -69.431 1.00 88.38 904 VAL A CA 1
ATOM 6308 C C . VAL A 1 904 ? 39.705 16.771 -70.850 1.00 88.38 904 VAL A C 1
ATOM 6310 O O . VAL A 1 904 ? 40.339 15.833 -71.323 1.00 88.38 904 VAL A O 1
ATOM 6313 N N . ARG A 1 905 ? 39.613 17.931 -71.510 1.00 88.25 905 ARG A N 1
ATOM 6314 C CA . ARG A 1 905 ? 40.288 18.199 -72.789 1.00 88.25 905 ARG A CA 1
ATOM 6315 C C . ARG A 1 905 ? 41.807 18.002 -72.722 1.00 88.25 905 ARG A C 1
ATOM 6317 O O . ARG A 1 905 ? 42.402 17.540 -73.691 1.00 88.25 905 ARG A O 1
ATOM 6324 N N . ALA A 1 906 ? 42.444 18.354 -71.606 1.00 90.44 906 ALA A N 1
ATOM 6325 C CA . ALA A 1 906 ? 43.877 18.141 -71.418 1.00 90.44 906 ALA A CA 1
ATOM 6326 C C . ALA A 1 906 ? 44.209 16.649 -71.248 1.00 90.44 906 ALA A C 1
ATOM 6328 O O . ALA A 1 906 ? 45.208 16.196 -71.802 1.00 90.44 906 ALA A O 1
ATOM 6329 N N . LEU A 1 907 ? 43.336 15.887 -70.578 1.00 92.88 907 LEU A N 1
ATOM 6330 C CA . LEU A 1 907 ? 43.421 14.425 -70.516 1.00 92.88 907 LEU A CA 1
ATOM 6331 C C . LEU A 1 907 ? 43.331 13.811 -71.923 1.00 92.88 907 LEU A C 1
ATOM 6333 O O . LEU A 1 907 ? 44.233 13.082 -72.326 1.00 92.88 907 LEU A O 1
ATOM 6337 N N . VAL A 1 908 ? 42.322 14.174 -72.723 1.00 92.69 908 VAL A N 1
ATOM 6338 C CA . VAL A 1 908 ? 42.192 13.681 -74.111 1.00 92.69 908 VAL A CA 1
ATOM 6339 C C . VAL A 1 908 ? 43.419 14.042 -74.957 1.00 92.69 908 VAL A C 1
ATOM 6341 O O . VAL A 1 908 ? 43.956 13.192 -75.667 1.00 92.69 908 VAL A O 1
ATOM 6344 N N . ALA A 1 909 ? 43.904 15.283 -74.854 1.00 93.56 909 ALA A N 1
ATOM 6345 C CA . ALA A 1 909 ? 45.107 15.731 -75.551 1.00 93.56 909 ALA A CA 1
ATOM 6346 C C . ALA A 1 909 ? 46.338 14.888 -75.187 1.00 93.56 909 ALA A C 1
ATOM 6348 O O . ALA A 1 909 ? 47.101 14.488 -76.067 1.00 93.56 909 ALA A O 1
ATOM 6349 N N . ALA A 1 910 ? 46.521 14.589 -73.901 1.00 93.81 910 ALA A N 1
ATOM 6350 C CA . ALA A 1 910 ? 47.634 13.777 -73.439 1.00 93.81 910 ALA A CA 1
ATOM 6351 C C . ALA A 1 910 ? 47.540 12.329 -73.940 1.00 93.81 910 ALA A C 1
ATOM 6353 O O . ALA A 1 910 ? 48.549 11.798 -74.400 1.00 93.81 910 ALA A O 1
ATOM 6354 N N . LEU A 1 911 ? 46.343 11.727 -73.935 1.00 94.69 911 LEU A N 1
ATOM 6355 C CA . LEU A 1 911 ? 46.111 10.365 -74.431 1.00 94.69 911 LEU A CA 1
ATOM 6356 C C . LEU A 1 911 ? 46.443 10.219 -75.918 1.00 94.69 911 LEU A C 1
ATOM 6358 O O . LEU A 1 911 ? 47.236 9.351 -76.287 1.00 94.69 911 LEU A O 1
ATOM 6362 N N . VAL A 1 912 ? 45.909 11.109 -76.760 1.00 95.19 912 VAL A N 1
ATOM 6363 C CA . VAL A 1 912 ? 46.210 11.139 -78.206 1.00 95.19 912 VAL A CA 1
ATOM 6364 C C . VA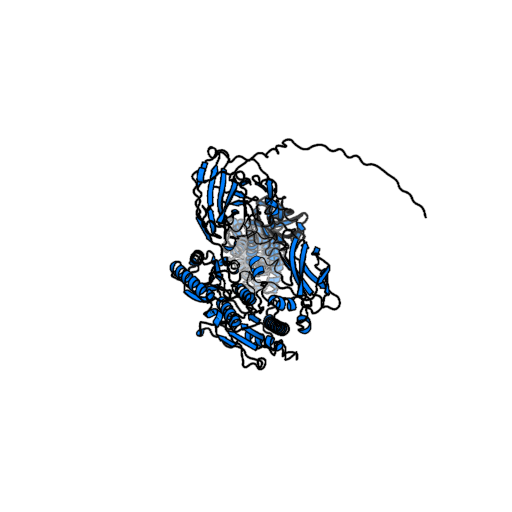L A 1 912 ? 47.699 11.423 -78.454 1.00 95.19 912 VAL A C 1
ATOM 6366 O O . VAL A 1 912 ? 48.282 10.961 -79.432 1.00 95.19 912 VAL A O 1
ATOM 6369 N N . GLY A 1 913 ? 48.340 12.166 -77.547 1.00 93.75 913 GLY A N 1
ATOM 6370 C CA . GLY A 1 913 ? 49.764 12.481 -77.592 1.00 93.75 913 GLY A CA 1
ATOM 6371 C C . GLY A 1 913 ? 50.706 11.299 -77.342 1.00 93.75 913 GLY A C 1
ATOM 6372 O O . GLY A 1 913 ? 51.886 11.387 -77.712 1.00 93.75 913 GLY A O 1
ATOM 6373 N N . THR A 1 914 ? 50.217 10.215 -76.728 1.00 93.69 914 THR A N 1
ATOM 6374 C CA . THR A 1 914 ? 51.048 9.076 -76.313 1.00 93.69 914 THR A CA 1
ATOM 6375 C C . THR A 1 914 ? 51.633 8.306 -77.496 1.00 93.69 914 THR A C 1
ATOM 6377 O O . THR A 1 914 ? 51.057 8.226 -78.582 1.00 93.69 914 THR A O 1
ATOM 6380 N N . GLU A 1 915 ? 52.795 7.685 -77.279 1.00 92.69 915 GLU A N 1
ATOM 6381 C CA . GLU A 1 915 ? 53.377 6.783 -78.278 1.00 92.69 915 GLU A CA 1
ATOM 6382 C C . GLU A 1 915 ? 52.521 5.531 -78.491 1.00 92.69 915 GLU A C 1
ATOM 6384 O O . GLU A 1 915 ? 52.434 5.044 -79.612 1.00 92.69 915 GLU A O 1
ATOM 6389 N N . ALA A 1 916 ? 51.837 5.045 -77.452 1.00 90.44 916 ALA A N 1
ATOM 6390 C CA . ALA A 1 916 ? 50.932 3.905 -77.565 1.00 90.44 916 ALA A CA 1
ATOM 6391 C C . ALA A 1 916 ? 49.770 4.187 -78.533 1.00 90.44 916 ALA A C 1
ATOM 6393 O O . ALA A 1 916 ? 49.482 3.360 -79.398 1.00 90.44 916 ALA A O 1
ATOM 6394 N N . PHE A 1 917 ? 49.159 5.375 -78.452 1.00 93.75 917 PHE A N 1
ATOM 6395 C CA . PHE A 1 917 ? 48.088 5.784 -79.365 1.00 93.75 917 PHE A CA 1
ATOM 6396 C C . PHE A 1 917 ? 48.577 5.870 -80.820 1.00 93.75 917 PHE A C 1
ATOM 6398 O O . PHE A 1 917 ? 47.905 5.415 -81.744 1.00 93.75 917 PHE A O 1
ATOM 6405 N N . TYR A 1 918 ? 49.789 6.386 -81.036 1.00 94.19 918 TYR A N 1
ATOM 6406 C CA . TYR A 1 918 ? 50.388 6.448 -82.371 1.00 94.19 918 TYR A CA 1
ATOM 6407 C C . TYR A 1 918 ? 50.803 5.079 -82.916 1.00 94.19 918 TYR A C 1
ATOM 6409 O O . TYR A 1 918 ? 50.635 4.803 -84.102 1.00 94.19 918 TYR A O 1
ATOM 6417 N N . ALA A 1 919 ? 51.311 4.199 -82.054 1.00 92.94 919 ALA A N 1
ATOM 6418 C CA . ALA A 1 919 ? 51.628 2.826 -82.415 1.00 92.94 919 ALA A CA 1
ATOM 6419 C C . ALA A 1 919 ? 50.365 2.038 -82.801 1.00 92.94 919 ALA A C 1
ATOM 6421 O O . ALA A 1 919 ? 50.402 1.290 -83.776 1.00 92.94 919 ALA A O 1
ATOM 6422 N N . ALA A 1 920 ? 49.240 2.255 -82.106 1.00 91.06 920 ALA A N 1
ATOM 6423 C CA . ALA A 1 920 ? 47.942 1.678 -82.466 1.00 91.06 920 ALA A CA 1
ATOM 6424 C C . ALA A 1 920 ? 47.446 2.152 -83.844 1.00 91.06 920 ALA A C 1
ATOM 6426 O O . ALA A 1 920 ? 46.781 1.404 -84.554 1.00 91.06 920 ALA A O 1
ATOM 6427 N N . ALA A 1 921 ? 47.834 3.361 -84.252 1.00 92.50 921 ALA A N 1
ATOM 6428 C CA . ALA A 1 921 ? 47.624 3.887 -85.596 1.00 92.50 921 ALA A CA 1
ATOM 6429 C C . ALA A 1 921 ? 48.681 3.420 -86.623 1.00 92.50 921 ALA A C 1
ATOM 6431 O O . ALA A 1 921 ? 48.804 4.001 -87.694 1.00 92.50 921 ALA A O 1
ATOM 6432 N N . GLY A 1 922 ? 49.502 2.412 -86.314 1.00 92.19 922 GLY A N 1
ATOM 6433 C CA . GLY A 1 922 ? 50.536 1.916 -87.230 1.00 92.19 922 GLY A CA 1
ATOM 6434 C C . GLY A 1 922 ? 51.701 2.884 -87.458 1.00 92.19 922 GLY A C 1
ATOM 6435 O O . GLY A 1 922 ? 52.474 2.689 -88.392 1.00 92.19 922 GLY A O 1
ATOM 6436 N N . ARG A 1 923 ? 51.848 3.910 -86.605 1.00 93.88 923 ARG A N 1
ATOM 6437 C CA . ARG A 1 923 ? 52.822 5.005 -86.750 1.00 93.88 923 ARG A CA 1
ATOM 6438 C C . ARG A 1 923 ? 52.727 5.736 -88.092 1.00 93.88 923 ARG A C 1
ATOM 6440 O O . ARG A 1 923 ? 53.741 6.186 -88.624 1.00 93.88 923 ARG A O 1
ATOM 6447 N N . ASP A 1 924 ? 51.510 5.860 -88.608 1.00 94.62 924 ASP A N 1
ATOM 6448 C CA . ASP A 1 924 ? 51.200 6.602 -89.823 1.00 94.62 924 ASP A CA 1
ATOM 6449 C C . ASP A 1 924 ? 50.382 7.862 -89.475 1.00 94.62 924 ASP A C 1
ATOM 6451 O O . ASP A 1 924 ? 49.375 7.756 -88.767 1.00 94.62 924 ASP A O 1
ATOM 6455 N N . PRO A 1 925 ? 50.779 9.066 -89.932 1.00 92.38 925 PRO A N 1
ATOM 6456 C CA . PRO A 1 925 ? 50.033 10.297 -89.668 1.00 92.38 925 PRO A CA 1
ATOM 6457 C C . PRO A 1 925 ? 48.584 10.260 -90.171 1.00 92.38 925 PRO A C 1
ATOM 6459 O O . PRO A 1 925 ? 47.698 10.800 -89.512 1.00 92.38 925 PRO A O 1
ATOM 6462 N N . GLY A 1 926 ? 48.319 9.602 -91.303 1.00 93.94 926 GLY A N 1
ATOM 6463 C CA . GLY A 1 926 ? 46.972 9.455 -91.850 1.00 93.94 926 GLY A CA 1
ATOM 6464 C C . GLY A 1 926 ? 46.089 8.568 -90.978 1.00 93.94 926 GLY A C 1
ATOM 6465 O O . GLY A 1 926 ? 45.007 8.983 -90.565 1.00 93.94 926 GLY A O 1
ATOM 6466 N N . ALA A 1 927 ? 46.576 7.379 -90.635 1.00 95.00 927 ALA A N 1
ATOM 6467 C CA . ALA A 1 927 ? 45.892 6.455 -89.739 1.00 95.00 927 ALA A CA 1
ATOM 6468 C C . ALA A 1 927 ? 45.746 7.019 -88.313 1.00 95.00 927 ALA A C 1
ATOM 6470 O O . ALA A 1 927 ? 44.774 6.702 -87.627 1.00 95.00 927 ALA A O 1
ATOM 6471 N N . LEU A 1 928 ? 46.661 7.893 -87.864 1.00 95.25 928 LEU A N 1
ATOM 6472 C CA . LEU A 1 928 ? 46.532 8.614 -86.594 1.00 95.25 928 LEU A CA 1
ATOM 6473 C C . LEU A 1 928 ? 45.328 9.556 -86.617 1.00 95.25 928 LEU A C 1
ATOM 6475 O O . LEU A 1 928 ? 44.567 9.588 -85.650 1.00 95.25 928 LEU A O 1
ATOM 6479 N N . VAL A 1 929 ? 45.149 10.317 -87.701 1.00 96.25 929 VAL A N 1
ATOM 6480 C CA . VAL A 1 929 ? 43.987 11.200 -87.869 1.00 96.25 929 VAL A CA 1
ATOM 6481 C C . VAL A 1 929 ? 42.702 10.375 -87.916 1.00 96.25 929 VAL A C 1
ATOM 6483 O O . VAL A 1 929 ? 41.754 10.711 -87.208 1.00 96.25 929 VAL A O 1
ATOM 6486 N N . ASP A 1 930 ? 42.686 9.270 -88.665 1.00 95.75 930 ASP A N 1
ATOM 6487 C CA . ASP A 1 930 ? 41.526 8.376 -88.761 1.00 95.75 930 ASP A CA 1
ATOM 6488 C C . ASP A 1 930 ? 41.125 7.812 -87.384 1.00 95.75 930 ASP A C 1
ATOM 6490 O O . ASP A 1 930 ? 39.954 7.875 -86.995 1.00 95.75 930 ASP A O 1
ATOM 6494 N N . LEU A 1 931 ? 42.100 7.328 -86.605 1.00 94.75 931 LEU A N 1
ATOM 6495 C CA . LEU A 1 931 ? 41.872 6.792 -85.261 1.00 94.75 931 LEU A CA 1
ATOM 6496 C C . LEU A 1 931 ? 41.446 7.880 -84.265 1.00 94.75 931 LEU A C 1
ATOM 6498 O O . LEU A 1 931 ? 40.526 7.658 -83.477 1.00 94.75 931 LEU A O 1
ATOM 6502 N N . ALA A 1 932 ? 42.073 9.060 -84.304 1.00 94.62 932 ALA A N 1
ATOM 6503 C CA . ALA A 1 932 ? 41.727 10.181 -83.432 1.00 94.62 932 ALA A CA 1
ATOM 6504 C C . ALA A 1 932 ? 40.298 10.678 -83.685 1.00 94.62 932 ALA A C 1
ATOM 6506 O O . ALA A 1 932 ? 39.548 10.895 -82.737 1.00 94.62 932 ALA A O 1
ATOM 6507 N N . PHE A 1 933 ? 39.880 10.792 -84.945 1.00 94.06 933 PHE A N 1
ATOM 6508 C CA . PHE A 1 933 ? 38.504 11.137 -85.302 1.00 94.06 933 PHE A CA 1
ATOM 6509 C C . PHE A 1 933 ? 37.512 10.070 -84.823 1.00 94.06 933 PHE A C 1
ATOM 6511 O O . PHE A 1 933 ? 36.522 10.396 -84.162 1.00 94.06 933 PHE A O 1
ATOM 6518 N N . ALA A 1 934 ? 37.808 8.791 -85.069 1.00 92.62 934 ALA A N 1
ATOM 6519 C CA . ALA A 1 934 ? 36.932 7.698 -84.661 1.00 92.62 934 ALA A CA 1
ATOM 6520 C C . ALA A 1 934 ? 36.755 7.624 -83.135 1.00 92.62 934 ALA A C 1
ATOM 6522 O O . ALA A 1 934 ? 35.639 7.425 -82.663 1.00 92.62 934 ALA A O 1
ATOM 6523 N N . ARG A 1 935 ? 37.831 7.805 -82.361 1.00 91.62 935 ARG A N 1
ATOM 6524 C CA . ARG A 1 935 ? 37.823 7.644 -80.898 1.00 91.62 935 ARG A CA 1
ATOM 6525 C C . ARG A 1 935 ? 37.412 8.905 -80.138 1.00 91.62 935 ARG A C 1
ATOM 6527 O O . ARG A 1 935 ? 36.695 8.802 -79.152 1.00 91.62 935 ARG A O 1
ATOM 6534 N N . VAL A 1 936 ? 37.821 10.091 -80.596 1.00 91.62 936 VAL A N 1
ATOM 6535 C CA . VAL A 1 936 ? 37.514 11.364 -79.915 1.00 91.62 936 VAL A CA 1
ATOM 6536 C C . VAL A 1 936 ? 36.172 11.939 -80.369 1.00 91.62 936 VAL A C 1
ATOM 6538 O O . VAL A 1 936 ? 35.406 12.427 -79.544 1.00 91.62 936 VAL A O 1
ATOM 6541 N N . LEU A 1 937 ? 35.861 11.876 -81.668 1.00 90.00 937 LEU A N 1
ATOM 6542 C CA . LEU A 1 937 ? 34.629 12.457 -82.224 1.00 90.00 937 LEU A CA 1
ATOM 6543 C C . LEU A 1 937 ? 33.529 11.411 -82.444 1.00 90.00 937 LEU A C 1
ATOM 6545 O O . LEU A 1 937 ? 32.349 11.756 -82.500 1.00 90.00 937 LEU A O 1
ATOM 6549 N N . GLY A 1 938 ? 33.884 10.125 -82.530 1.00 88.50 938 GLY A N 1
ATOM 6550 C CA . GLY A 1 938 ? 32.935 9.046 -82.817 1.00 88.50 938 GLY A CA 1
ATOM 6551 C C . GLY A 1 938 ? 32.549 8.937 -84.293 1.00 88.50 938 GLY A C 1
ATOM 6552 O O . GLY A 1 938 ? 31.507 8.363 -84.602 1.00 88.50 938 GLY A O 1
ATOM 6553 N N . ARG A 1 939 ? 33.343 9.514 -85.204 1.00 91.12 939 ARG A N 1
ATOM 6554 C CA . ARG A 1 939 ? 33.096 9.525 -86.657 1.00 91.12 939 ARG A CA 1
ATOM 6555 C C . ARG A 1 939 ? 34.408 9.515 -87.435 1.00 91.12 939 ARG A C 1
ATOM 6557 O O . ARG A 1 939 ? 35.429 9.903 -86.891 1.00 91.12 939 ARG A O 1
ATOM 6564 N N . ALA A 1 940 ? 34.385 9.118 -88.704 1.00 91.62 940 ALA A N 1
ATOM 6565 C CA . ALA A 1 940 ? 35.550 9.238 -89.585 1.00 91.62 940 ALA A CA 1
ATOM 6566 C C . ALA A 1 940 ? 35.777 10.703 -90.032 1.00 91.62 940 ALA A C 1
ATOM 6568 O O . ALA A 1 940 ? 34.810 11.477 -90.085 1.00 91.62 940 ALA A O 1
ATOM 6569 N N . PRO A 1 941 ? 37.020 11.106 -90.363 1.00 92.50 941 PRO A N 1
ATOM 6570 C CA . PRO A 1 941 ? 37.266 12.377 -91.037 1.00 92.50 941 PRO A CA 1
ATOM 6571 C C . PRO A 1 941 ? 36.763 12.311 -92.487 1.00 92.50 941 PRO A C 1
ATOM 6573 O O . PRO A 1 941 ? 36.827 11.262 -93.128 1.00 92.50 941 PRO A O 1
ATOM 6576 N N . ASP A 1 942 ? 36.282 13.432 -93.027 1.00 93.69 942 ASP A N 1
ATOM 6577 C CA . ASP A 1 942 ? 36.119 13.551 -94.479 1.00 93.69 942 ASP A CA 1
ATOM 6578 C C . ASP A 1 942 ? 37.492 13.687 -95.165 1.00 93.69 942 ASP A C 1
ATOM 6580 O O . ASP A 1 942 ? 38.500 13.967 -94.511 1.00 93.69 942 ASP A O 1
ATOM 6584 N N . ALA A 1 943 ? 37.545 13.476 -96.484 1.00 92.50 943 ALA A N 1
ATOM 6585 C CA . ALA A 1 943 ? 38.807 13.454 -97.226 1.00 92.50 943 ALA A CA 1
ATOM 6586 C C . ALA A 1 943 ? 39.611 14.763 -97.086 1.00 92.50 943 ALA A C 1
ATOM 6588 O O . ALA A 1 943 ? 40.814 14.722 -96.841 1.00 92.50 943 ALA A O 1
ATOM 6589 N N . ALA A 1 944 ? 38.948 15.923 -97.160 1.00 92.94 944 ALA A N 1
ATOM 6590 C CA . ALA A 1 944 ? 39.615 17.222 -97.067 1.00 92.94 944 ALA A CA 1
ATOM 6591 C C . ALA A 1 944 ? 40.099 17.522 -95.638 1.00 92.94 944 ALA A C 1
ATOM 6593 O O . ALA A 1 944 ? 41.192 18.056 -95.441 1.00 92.94 944 ALA A O 1
ATOM 6594 N N . GLY A 1 945 ? 39.302 17.157 -94.633 1.00 92.75 945 GLY A N 1
ATOM 6595 C CA . GLY A 1 945 ? 39.651 17.256 -93.224 1.00 92.75 945 GLY A CA 1
ATOM 6596 C C . GLY A 1 945 ? 40.826 16.350 -92.870 1.00 92.75 945 GLY A C 1
ATOM 6597 O O . GLY A 1 945 ? 41.745 16.789 -92.178 1.00 92.75 945 GLY A O 1
ATOM 6598 N N . ARG A 1 946 ? 40.844 15.117 -93.387 1.00 94.56 946 ARG A N 1
ATOM 6599 C CA . ARG A 1 946 ? 41.963 14.185 -93.218 1.00 94.56 946 ARG A CA 1
ATOM 6600 C C . ARG A 1 946 ? 43.258 14.775 -93.777 1.00 94.56 946 ARG A C 1
ATOM 6602 O O . ARG A 1 946 ? 44.235 14.875 -93.037 1.00 94.56 946 ARG A O 1
ATOM 6609 N N . ASP A 1 947 ? 43.237 15.249 -95.023 1.00 94.69 947 ASP A N 1
ATOM 6610 C CA . ASP A 1 947 ? 44.401 15.860 -95.681 1.00 94.69 947 ASP A CA 1
ATOM 6611 C C . ASP A 1 947 ? 44.904 17.108 -94.930 1.00 94.69 947 ASP A C 1
ATOM 6613 O O . ASP A 1 947 ? 46.107 17.287 -94.734 1.00 94.69 947 ASP A O 1
ATOM 6617 N N . TYR A 1 948 ? 43.988 17.947 -94.433 1.00 95.12 948 TYR A N 1
ATOM 6618 C CA . TYR A 1 948 ? 44.306 19.140 -93.639 1.00 95.12 948 TYR A CA 1
ATOM 6619 C C . TYR A 1 948 ? 45.077 18.819 -92.350 1.00 95.12 948 TYR A C 1
ATOM 6621 O O . TYR A 1 948 ? 45.993 19.564 -91.972 1.00 95.12 948 TYR A O 1
ATOM 6629 N N . TRP A 1 949 ? 44.685 17.754 -91.644 1.00 96.12 949 TRP A N 1
ATOM 6630 C CA . TRP A 1 949 ? 45.323 17.355 -90.390 1.00 96.12 949 TRP A CA 1
ATOM 6631 C C . TRP A 1 949 ? 46.654 16.653 -90.627 1.00 96.12 949 TRP A C 1
ATOM 6633 O O . TRP A 1 949 ? 47.616 16.968 -89.929 1.00 96.12 949 TRP A O 1
ATOM 6643 N N . VAL A 1 950 ? 46.737 15.786 -91.641 1.00 96.00 950 VAL A N 1
ATOM 6644 C CA . VAL A 1 950 ? 47.996 15.142 -92.050 1.00 96.00 950 VAL A CA 1
ATOM 6645 C C . VAL A 1 950 ? 49.042 16.194 -92.416 1.00 96.00 950 VAL A C 1
ATOM 6647 O O . VAL A 1 950 ? 50.117 16.206 -91.824 1.00 96.00 950 VAL A O 1
ATOM 6650 N N . ALA A 1 951 ? 48.689 17.172 -93.258 1.00 94.88 951 ALA A N 1
ATOM 6651 C CA . ALA A 1 951 ? 49.604 18.249 -93.639 1.00 94.88 951 ALA A CA 1
ATOM 6652 C C . ALA A 1 951 ? 50.111 19.073 -92.438 1.00 94.88 951 ALA A C 1
ATOM 6654 O O . ALA A 1 951 ? 51.232 19.577 -92.454 1.00 94.88 951 ALA A O 1
ATOM 6655 N N . ARG A 1 952 ? 49.307 19.219 -91.375 1.00 96.06 952 ARG A N 1
ATOM 6656 C CA . ARG A 1 952 ? 49.732 19.901 -90.140 1.00 96.06 952 ARG A CA 1
ATOM 6657 C C . ARG A 1 952 ? 50.666 19.065 -89.289 1.00 96.06 952 ARG A C 1
ATOM 6659 O O . ARG A 1 952 ? 51.599 19.628 -88.724 1.00 96.06 952 ARG A O 1
ATOM 6666 N N . LEU A 1 953 ? 50.408 17.766 -89.180 1.00 93.88 953 LEU A N 1
ATOM 6667 C CA . LEU A 1 953 ? 51.306 16.841 -88.493 1.00 93.88 953 LEU A CA 1
ATOM 6668 C C . LEU A 1 953 ? 52.671 16.815 -89.197 1.00 93.88 953 LEU A C 1
ATOM 6670 O O . LEU A 1 953 ? 53.691 16.973 -88.529 1.00 93.88 953 LEU A O 1
ATOM 6674 N N . ASP A 1 954 ? 52.683 16.756 -90.532 1.00 93.12 954 ASP A N 1
ATOM 6675 C CA . ASP A 1 954 ? 53.906 16.832 -91.344 1.00 93.12 954 ASP A CA 1
ATOM 6676 C C . ASP A 1 954 ? 54.630 18.182 -91.186 1.00 93.12 954 ASP A C 1
ATOM 6678 O O . ASP A 1 954 ? 55.859 18.244 -91.195 1.00 93.12 954 ASP A O 1
ATOM 6682 N N . ALA A 1 955 ? 53.878 19.268 -90.969 1.00 92.88 955 ALA A N 1
ATOM 6683 C CA . ALA A 1 955 ? 54.409 20.600 -90.668 1.00 92.88 955 ALA A CA 1
ATOM 6684 C C . ALA A 1 955 ? 54.832 20.802 -89.193 1.00 92.88 955 ALA A C 1
ATOM 6686 O O . ALA A 1 955 ? 55.181 21.919 -88.806 1.00 92.88 955 ALA A O 1
ATOM 6687 N N . GLY A 1 956 ? 54.815 19.751 -88.363 1.00 92.56 956 GLY A N 1
ATOM 6688 C CA . GLY A 1 956 ? 55.317 19.777 -86.985 1.00 92.56 956 GLY A CA 1
ATOM 6689 C C . GLY A 1 956 ? 54.267 20.015 -85.892 1.00 92.56 956 GLY A C 1
ATOM 6690 O O . GLY A 1 956 ? 54.640 20.239 -84.738 1.00 92.56 956 GLY A O 1
ATOM 6691 N N . LEU A 1 957 ? 52.964 19.957 -86.201 1.00 94.62 957 LEU A N 1
ATOM 6692 C CA . LEU A 1 957 ? 51.919 19.925 -85.171 1.00 94.62 957 LEU A CA 1
ATOM 6693 C C . LEU A 1 957 ? 52.103 18.677 -84.296 1.00 94.62 957 LEU A C 1
ATOM 6695 O O . LEU A 1 957 ? 52.215 17.561 -84.799 1.00 94.62 957 LEU A O 1
ATOM 6699 N N . SER A 1 958 ? 52.091 18.839 -82.973 1.00 96.19 958 SER A N 1
ATOM 6700 C CA . SER A 1 958 ? 52.194 17.685 -82.081 1.00 96.19 958 SER A CA 1
ATOM 6701 C C . SER A 1 958 ? 50.894 16.872 -82.059 1.00 96.19 958 SER A C 1
ATOM 6703 O O . SER A 1 958 ? 49.790 17.413 -82.151 1.00 96.19 958 SER A O 1
ATOM 6705 N N . ARG A 1 959 ? 51.010 15.556 -81.847 1.00 95.19 959 ARG A N 1
ATOM 6706 C CA . ARG A 1 959 ? 49.858 14.653 -81.652 1.00 95.19 959 ARG A CA 1
ATOM 6707 C C . ARG A 1 959 ? 48.947 15.121 -80.509 1.00 95.19 959 ARG A C 1
ATOM 6709 O O . ARG A 1 959 ? 47.726 15.071 -80.617 1.00 95.19 959 ARG A O 1
ATOM 6716 N N . ALA A 1 960 ? 49.545 15.652 -79.441 1.00 93.62 960 ALA A N 1
ATOM 6717 C CA . ALA A 1 960 ? 48.801 16.228 -78.327 1.00 93.62 960 ALA A CA 1
ATOM 6718 C C . ALA A 1 960 ? 48.027 17.496 -78.732 1.00 93.62 960 ALA A C 1
ATOM 6720 O O . ALA A 1 960 ? 46.895 17.683 -78.294 1.00 93.62 960 ALA A O 1
ATOM 6721 N N . ALA A 1 961 ? 48.587 18.345 -79.602 1.00 92.25 961 ALA A N 1
ATOM 6722 C CA . ALA A 1 961 ? 47.892 19.524 -80.123 1.00 92.25 961 ALA A CA 1
ATOM 6723 C C . ALA A 1 961 ? 46.721 19.154 -81.054 1.00 92.25 961 ALA A C 1
ATOM 6725 O O . ALA A 1 961 ? 45.675 19.809 -81.006 1.00 92.25 961 ALA A O 1
ATOM 6726 N N . LEU A 1 962 ? 46.856 18.077 -81.843 1.00 93.94 962 LEU A N 1
ATOM 6727 C CA . LEU A 1 962 ? 45.736 17.479 -82.581 1.00 93.94 962 LEU A CA 1
ATOM 6728 C C . LEU A 1 962 ? 44.626 17.050 -81.610 1.00 93.94 962 LEU A C 1
ATOM 6730 O O . LEU A 1 962 ? 43.502 17.536 -81.723 1.00 93.94 962 LEU A O 1
ATOM 6734 N N . GLY A 1 963 ? 44.949 16.221 -80.610 1.00 93.00 963 GLY A N 1
ATOM 6735 C CA . GLY A 1 963 ? 43.983 15.772 -79.600 1.00 93.00 963 GLY A CA 1
ATOM 6736 C C . GLY A 1 963 ? 43.315 16.928 -78.851 1.00 93.00 963 GLY A C 1
ATOM 6737 O O . GLY A 1 963 ? 42.100 16.928 -78.673 1.00 93.00 963 GLY A O 1
ATOM 6738 N N . HIS A 1 964 ? 44.082 17.959 -78.490 1.00 90.62 964 HIS A N 1
ATOM 6739 C CA . HIS A 1 964 ? 43.569 19.160 -77.832 1.00 90.62 964 HIS A CA 1
ATOM 6740 C C . HIS A 1 964 ? 42.549 19.916 -78.687 1.00 90.62 964 HIS A C 1
ATOM 6742 O O . HIS A 1 964 ? 41.555 20.411 -78.156 1.00 90.62 964 HIS A O 1
ATOM 6748 N N . THR A 1 965 ? 42.788 20.012 -79.998 1.00 91.44 965 THR A N 1
ATOM 6749 C CA . THR A 1 965 ? 41.896 20.743 -80.905 1.00 91.44 965 THR A CA 1
ATOM 6750 C C . THR A 1 965 ? 40.627 19.949 -81.195 1.00 91.44 965 THR A C 1
ATOM 6752 O O . THR A 1 965 ? 39.544 20.526 -81.175 1.00 91.44 965 THR A O 1
ATOM 6755 N N . LEU A 1 966 ? 40.729 18.629 -81.383 1.00 92.19 966 LEU A N 1
ATOM 6756 C CA . LEU A 1 966 ? 39.552 17.768 -81.555 1.00 92.19 966 LEU A CA 1
ATOM 6757 C C . LEU A 1 966 ? 38.674 17.761 -80.297 1.00 92.19 966 LEU A C 1
ATOM 6759 O O . LEU A 1 966 ? 37.461 17.916 -80.390 1.00 92.19 966 LEU A O 1
ATOM 6763 N N . ALA A 1 967 ? 39.282 17.675 -79.113 1.00 89.62 967 ALA A N 1
ATOM 6764 C CA . ALA A 1 967 ? 38.564 17.694 -77.841 1.00 89.62 967 ALA A CA 1
ATOM 6765 C C . ALA A 1 967 ? 37.936 19.057 -77.487 1.00 89.62 967 ALA A C 1
ATOM 6767 O O . ALA A 1 967 ? 37.193 19.150 -76.513 1.00 89.62 967 ALA A O 1
ATOM 6768 N N . ALA A 1 968 ? 38.235 20.117 -78.246 1.00 87.62 968 ALA A N 1
ATOM 6769 C CA . ALA A 1 968 ? 37.614 21.431 -78.089 1.00 87.62 968 ALA A CA 1
ATOM 6770 C C . ALA A 1 968 ? 36.339 21.610 -78.935 1.00 87.62 968 ALA A C 1
ATOM 6772 O O . ALA A 1 968 ? 35.696 22.652 -78.827 1.00 87.62 968 ALA A O 1
ATOM 6773 N N . LEU A 1 969 ? 35.981 20.640 -79.784 1.00 89.69 969 LEU A N 1
ATOM 6774 C CA . LEU A 1 969 ? 34.781 20.719 -80.615 1.00 89.69 969 LEU A CA 1
ATOM 6775 C C . LEU A 1 969 ? 33.508 20.537 -79.774 1.00 89.69 969 LEU A C 1
ATOM 6777 O O . LEU A 1 969 ? 33.463 19.693 -78.875 1.00 89.69 969 LEU A O 1
ATOM 6781 N N . ASP A 1 970 ? 32.452 21.289 -80.106 1.00 85.69 970 ASP A N 1
ATOM 6782 C CA . ASP A 1 970 ? 31.172 21.263 -79.379 1.00 85.69 970 ASP A CA 1
ATOM 6783 C C . ASP A 1 970 ? 30.561 19.851 -79.315 1.00 85.69 970 ASP A C 1
ATOM 6785 O O . ASP A 1 970 ? 29.972 19.484 -78.303 1.00 85.69 970 ASP A O 1
ATOM 6789 N N . GLU A 1 971 ? 30.768 19.016 -80.341 1.00 86.62 971 GLU A N 1
ATOM 6790 C CA . GLU A 1 971 ? 30.290 17.623 -80.367 1.00 86.62 971 GLU A CA 1
ATOM 6791 C C . GLU A 1 971 ? 30.899 16.747 -79.252 1.00 86.62 971 GLU A C 1
ATOM 6793 O O . GLU A 1 971 ? 30.239 15.841 -78.738 1.00 86.62 971 GLU A O 1
ATOM 6798 N N . VAL A 1 972 ? 32.132 17.045 -78.829 1.00 86.81 972 VAL A N 1
ATOM 6799 C CA . VAL A 1 972 ? 32.805 16.362 -77.712 1.00 86.81 972 VAL A CA 1
ATOM 6800 C C . VAL A 1 972 ? 32.278 16.881 -76.376 1.00 86.81 972 VAL A C 1
ATOM 6802 O O . VAL A 1 972 ? 32.026 16.097 -75.461 1.00 86.81 972 VAL A O 1
ATOM 6805 N N . GLY A 1 973 ? 32.046 18.194 -76.278 1.00 87.38 973 GLY A N 1
ATOM 6806 C CA . GLY A 1 973 ? 31.414 18.810 -75.110 1.00 87.38 973 GLY A CA 1
ATOM 6807 C C . GLY A 1 973 ? 29.999 18.277 -74.862 1.00 87.38 973 GLY A C 1
ATOM 6808 O O . GLY A 1 973 ? 29.686 17.873 -73.743 1.00 87.38 973 GLY A O 1
ATOM 6809 N N . ALA A 1 974 ? 29.178 18.193 -75.910 1.00 87.81 974 ALA A N 1
ATOM 6810 C CA . ALA A 1 974 ? 27.815 17.664 -75.856 1.00 87.81 974 ALA A CA 1
ATOM 6811 C C . ALA A 1 974 ? 27.776 16.191 -75.417 1.00 87.81 974 ALA A C 1
ATOM 6813 O O . ALA A 1 974 ? 26.913 15.790 -74.634 1.00 87.81 974 ALA A O 1
ATOM 6814 N N . ARG A 1 975 ? 28.738 15.380 -75.882 1.00 86.94 975 ARG A N 1
ATOM 6815 C CA . ARG A 1 975 ? 28.898 13.990 -75.434 1.00 86.94 975 ARG A CA 1
ATOM 6816 C C . ARG A 1 975 ? 29.225 13.931 -73.943 1.00 86.94 975 ARG A C 1
ATOM 6818 O O . ARG A 1 975 ? 28.512 13.272 -73.201 1.00 86.94 975 ARG A O 1
ATOM 6825 N N . ARG A 1 976 ? 30.201 14.718 -73.483 1.00 88.38 976 ARG A N 1
ATOM 6826 C CA . ARG A 1 976 ? 30.598 14.737 -72.068 1.00 88.38 976 ARG A CA 1
ATOM 6827 C C . ARG A 1 976 ? 29.470 15.176 -71.133 1.00 88.38 976 ARG A C 1
ATOM 6829 O O . ARG A 1 976 ? 29.326 14.620 -70.049 1.00 88.38 976 ARG A O 1
ATOM 6836 N N . VAL A 1 977 ? 28.670 16.160 -71.548 1.00 92.44 977 VAL A N 1
ATOM 6837 C CA . VAL A 1 977 ? 27.465 16.584 -70.818 1.00 92.44 977 VAL A CA 1
ATOM 6838 C C . VAL A 1 977 ? 26.462 15.440 -70.708 1.00 92.44 977 VAL A C 1
ATOM 6840 O O . VAL A 1 977 ? 25.917 15.212 -69.631 1.00 92.44 977 VAL A O 1
ATOM 6843 N N . ARG A 1 978 ? 26.253 14.693 -71.796 1.00 91.12 978 ARG A N 1
ATOM 6844 C CA . ARG A 1 978 ? 25.377 13.519 -71.812 1.00 91.12 978 ARG A CA 1
ATOM 6845 C C . ARG A 1 978 ? 25.866 12.420 -70.873 1.00 91.12 978 ARG A C 1
ATOM 6847 O O . ARG A 1 978 ? 25.060 11.863 -70.140 1.00 91.12 978 ARG A O 1
ATOM 6854 N N . ASP A 1 979 ? 27.165 12.141 -70.867 1.00 88.19 979 ASP A N 1
ATOM 6855 C CA . ASP A 1 979 ? 27.737 11.074 -70.043 1.00 88.19 979 ASP A CA 1
ATOM 6856 C C . ASP A 1 979 ? 27.602 11.392 -68.547 1.00 88.19 979 ASP A C 1
ATOM 6858 O O . ASP A 1 979 ? 27.135 10.556 -67.780 1.00 88.19 979 ASP A O 1
ATOM 6862 N N . VAL A 1 980 ? 27.921 12.627 -68.135 1.00 90.94 980 VAL A N 1
ATOM 6863 C CA . VAL A 1 980 ? 27.740 13.065 -66.737 1.00 90.94 980 VAL A CA 1
ATOM 6864 C C . VAL A 1 980 ? 26.262 13.073 -66.341 1.00 90.94 980 VAL A C 1
ATOM 6866 O O . VAL A 1 980 ? 25.927 12.659 -65.236 1.00 90.94 980 VAL A O 1
ATOM 6869 N N . ALA A 1 981 ? 25.368 13.502 -67.236 1.00 90.94 981 ALA A N 1
ATOM 6870 C CA . ALA A 1 981 ? 23.931 13.485 -66.976 1.00 90.94 981 ALA A CA 1
ATOM 6871 C C . ALA A 1 981 ? 23.392 12.058 -66.790 1.00 90.94 981 ALA A C 1
ATOM 6873 O O . ALA A 1 981 ? 22.644 11.825 -65.851 1.00 90.94 981 ALA A O 1
ATOM 6874 N N . ARG A 1 982 ? 23.811 11.091 -67.615 1.00 88.94 982 ARG A N 1
ATOM 6875 C CA . ARG A 1 982 ? 23.411 9.682 -67.453 1.00 88.94 982 ARG A CA 1
ATOM 6876 C C . ARG A 1 982 ? 23.897 9.088 -66.140 1.00 88.94 982 ARG A C 1
ATOM 6878 O O . ARG A 1 982 ? 23.159 8.343 -65.517 1.00 88.94 982 ARG A O 1
ATOM 6885 N N . LEU A 1 983 ? 25.112 9.435 -65.720 1.00 86.56 983 LEU A N 1
ATOM 6886 C CA . LEU A 1 983 ? 25.668 8.946 -64.460 1.00 86.56 983 LEU A CA 1
ATOM 6887 C C . LEU A 1 983 ? 24.922 9.470 -63.226 1.00 86.56 983 LEU A C 1
ATOM 6889 O O . LEU A 1 983 ? 24.917 8.778 -62.220 1.00 86.56 983 LEU A O 1
ATOM 6893 N N . LEU A 1 984 ? 24.328 10.667 -63.289 1.00 88.88 984 LEU A N 1
ATOM 6894 C CA . LEU A 1 984 ? 23.678 11.306 -62.133 1.00 88.88 984 LEU A CA 1
ATOM 6895 C C . LEU A 1 984 ? 22.149 11.331 -62.189 1.00 88.88 984 LEU A C 1
ATOM 6897 O O . LEU A 1 984 ? 21.518 11.603 -61.178 1.00 88.88 984 LEU A O 1
ATOM 6901 N N . LEU A 1 985 ? 21.550 11.152 -63.365 1.00 90.62 985 LEU A N 1
ATOM 6902 C CA . LEU A 1 985 ? 20.102 11.279 -63.580 1.00 90.62 985 LEU A CA 1
ATOM 6903 C C . LEU A 1 985 ? 19.483 10.023 -64.203 1.00 90.62 985 LEU A C 1
ATOM 6905 O O . LEU A 1 985 ? 18.286 10.021 -64.471 1.00 90.62 985 LEU A O 1
ATOM 6909 N N . ASP A 1 986 ? 20.300 9.025 -64.554 1.00 88.44 986 ASP A N 1
ATOM 6910 C CA . ASP A 1 986 ? 19.901 7.816 -65.293 1.00 88.44 986 ASP A CA 1
ATOM 6911 C C . ASP A 1 986 ? 19.127 8.098 -66.602 1.00 88.44 986 ASP A C 1
ATOM 6913 O O . ASP A 1 986 ? 18.326 7.307 -67.101 1.00 88.44 986 ASP A O 1
ATOM 6917 N N . ARG A 1 987 ? 19.354 9.274 -67.202 1.00 91.94 987 ARG A N 1
ATOM 6918 C CA . ARG A 1 987 ? 18.719 9.684 -68.459 1.00 91.94 987 ARG A CA 1
ATOM 6919 C C . ARG A 1 987 ? 19.573 10.651 -69.259 1.00 91.94 987 ARG A C 1
ATOM 6921 O O . ARG A 1 987 ? 20.488 11.295 -68.750 1.00 91.94 987 ARG A O 1
ATOM 6928 N N . ASP A 1 988 ? 19.206 10.808 -70.526 1.00 91.38 988 ASP A N 1
ATOM 6929 C CA . ASP A 1 988 ? 19.745 11.879 -71.354 1.00 91.38 988 ASP A CA 1
ATOM 6930 C C . ASP A 1 988 ? 19.239 13.265 -70.898 1.00 91.38 988 ASP A C 1
ATOM 6932 O O . ASP A 1 988 ? 18.091 13.403 -70.447 1.00 91.38 988 ASP A O 1
ATOM 6936 N N . PRO A 1 989 ? 20.073 14.315 -71.029 1.00 92.44 989 PRO A N 1
ATOM 6937 C CA . PRO A 1 989 ? 19.648 15.683 -70.780 1.00 92.44 989 PRO A CA 1
ATOM 6938 C C . PRO A 1 989 ? 18.603 16.114 -71.812 1.00 92.44 989 PRO A C 1
ATOM 6940 O O . PRO A 1 989 ? 18.718 15.829 -73.007 1.00 92.44 989 PRO A O 1
ATOM 6943 N N . THR A 1 990 ? 17.612 16.881 -71.371 1.00 92.88 990 THR A N 1
ATOM 6944 C CA . THR A 1 990 ? 16.729 17.626 -72.272 1.00 92.88 990 THR A CA 1
ATOM 6945 C C . THR A 1 990 ? 17.536 18.659 -73.075 1.00 92.88 990 THR A C 1
ATOM 6947 O O . THR A 1 990 ? 18.609 19.080 -72.633 1.00 92.88 990 THR A O 1
ATOM 6950 N N . PRO A 1 991 ? 17.035 19.151 -74.226 1.00 91.75 991 PRO A N 1
ATOM 6951 C CA . PRO A 1 991 ? 17.748 20.162 -75.014 1.00 91.75 991 PRO A CA 1
ATOM 6952 C C . PRO A 1 991 ? 18.120 21.427 -74.220 1.00 91.75 991 PRO A C 1
ATOM 6954 O O . PRO A 1 991 ? 19.193 21.995 -74.422 1.00 91.75 991 PRO A O 1
ATOM 6957 N N . THR A 1 992 ? 17.264 21.848 -73.282 1.00 91.06 992 THR A N 1
ATOM 6958 C CA . THR A 1 992 ? 17.506 23.011 -72.413 1.00 91.06 992 THR A CA 1
ATOM 6959 C C . THR A 1 992 ? 18.597 22.736 -71.378 1.00 91.06 992 THR A C 1
ATOM 6961 O O . THR A 1 992 ? 19.469 23.580 -71.161 1.00 91.06 992 THR A O 1
ATOM 6964 N N . GLU A 1 993 ? 18.569 21.559 -70.748 1.00 93.44 993 GLU A N 1
ATOM 6965 C CA . GLU A 1 993 ? 19.609 21.119 -69.811 1.00 93.44 993 GLU A CA 1
ATOM 6966 C C . GLU A 1 993 ? 20.961 20.998 -70.517 1.00 93.44 993 GLU A C 1
ATOM 6968 O O . GLU A 1 993 ? 21.947 21.562 -70.045 1.00 93.44 993 GLU A O 1
ATOM 6973 N N . ALA A 1 994 ? 20.990 20.359 -71.692 1.00 91.00 994 ALA A N 1
ATOM 6974 C CA . ALA A 1 994 ? 22.192 20.193 -72.501 1.00 91.00 994 ALA A CA 1
ATOM 6975 C C . ALA A 1 994 ? 22.827 21.548 -72.853 1.00 91.00 994 ALA A C 1
ATOM 6977 O O . ALA A 1 994 ? 23.990 21.780 -72.532 1.00 91.00 994 ALA A O 1
ATOM 6978 N N . ALA A 1 995 ? 22.053 22.495 -73.398 1.00 89.44 995 ALA A N 1
ATOM 6979 C CA . ALA A 1 995 ? 22.563 23.821 -73.762 1.00 89.44 995 ALA A CA 1
ATOM 6980 C C . ALA A 1 995 ? 23.133 24.601 -72.556 1.00 89.44 995 ALA A C 1
ATOM 6982 O O . ALA A 1 995 ? 24.146 25.311 -72.666 1.00 89.44 995 ALA A O 1
ATOM 6983 N N . ARG A 1 996 ? 22.500 24.463 -71.382 1.00 91.31 996 ARG A N 1
ATOM 6984 C CA . ARG A 1 996 ? 22.969 25.077 -70.133 1.00 91.31 996 ARG A CA 1
ATOM 6985 C C . ARG A 1 996 ? 24.276 24.443 -69.665 1.00 91.31 996 ARG A C 1
ATOM 6987 O O . ARG A 1 996 ? 25.239 25.161 -69.397 1.00 91.31 996 ARG A O 1
ATOM 6994 N N . TRP A 1 997 ? 24.320 23.121 -69.571 1.00 94.69 997 TRP A N 1
ATOM 6995 C CA . TRP A 1 997 ? 25.464 22.376 -69.050 1.00 94.69 997 TRP A CA 1
ATOM 6996 C C . TRP A 1 997 ? 26.672 22.406 -69.990 1.00 94.69 997 TRP A C 1
ATOM 6998 O O . TRP A 1 997 ? 27.804 22.503 -69.522 1.00 94.69 997 TRP A O 1
ATOM 7008 N N . GLU A 1 998 ? 26.464 22.475 -71.304 1.00 90.62 998 GLU A N 1
ATOM 7009 C CA . GLU A 1 998 ? 27.538 22.739 -72.269 1.00 90.62 998 GLU A CA 1
ATOM 7010 C C . GLU A 1 998 ? 28.192 24.105 -72.036 1.00 90.62 998 GLU A C 1
ATOM 7012 O O . GLU A 1 998 ? 29.407 24.248 -72.152 1.00 90.62 998 GLU A O 1
ATOM 7017 N N . THR A 1 999 ? 27.411 25.123 -71.660 1.00 90.06 999 THR A N 1
ATOM 7018 C CA . THR A 1 999 ? 27.964 26.444 -71.325 1.00 90.06 999 THR A CA 1
ATOM 7019 C C . THR A 1 999 ? 28.815 26.395 -70.059 1.00 90.06 999 THR A C 1
ATOM 7021 O O . THR A 1 999 ? 29.847 27.066 -70.004 1.00 90.06 999 THR A O 1
ATOM 7024 N N . VAL A 1 1000 ? 28.413 25.584 -69.074 1.00 90.44 1000 VAL A N 1
ATOM 7025 C CA . VAL A 1 1000 ? 29.207 25.325 -67.864 1.00 90.44 1000 VAL A CA 1
ATOM 7026 C C . VAL A 1 1000 ? 30.520 24.640 -68.239 1.00 90.44 1000 VAL A C 1
ATOM 7028 O O . VAL A 1 1000 ? 31.585 25.147 -67.897 1.00 90.44 1000 VAL A O 1
ATOM 7031 N N . LEU A 1 1001 ? 30.468 23.560 -69.025 1.00 88.69 1001 LEU A N 1
ATOM 7032 C CA . LEU A 1 1001 ? 31.660 22.807 -69.421 1.00 88.69 1001 LEU A CA 1
ATOM 7033 C C . LEU A 1 1001 ? 32.617 23.622 -70.309 1.00 88.69 1001 LEU A C 1
ATOM 7035 O O . LEU A 1 1001 ? 33.828 23.505 -70.163 1.00 88.69 1001 LEU A O 1
ATOM 7039 N N . ARG A 1 1002 ? 32.106 24.492 -71.193 1.00 85.19 1002 ARG A N 1
ATOM 7040 C CA . ARG A 1 1002 ? 32.946 25.379 -72.025 1.00 85.19 1002 ARG A CA 1
ATOM 7041 C C . ARG A 1 1002 ? 33.768 26.374 -71.205 1.00 85.19 1002 ARG A C 1
ATOM 7043 O O . ARG A 1 1002 ? 34.826 26.804 -71.658 1.00 85.19 1002 ARG A O 1
ATOM 7050 N N . ARG A 1 1003 ? 33.259 26.792 -70.044 1.00 82.81 1003 ARG A N 1
ATOM 7051 C CA . ARG A 1 1003 ? 33.875 27.824 -69.193 1.00 82.81 1003 ARG A CA 1
ATOM 7052 C C . ARG A 1 1003 ? 34.590 27.258 -67.971 1.00 82.81 1003 ARG A C 1
ATOM 7054 O O . ARG A 1 1003 ? 35.326 27.999 -67.328 1.00 82.81 1003 ARG A O 1
ATOM 7061 N N . GLY A 1 1004 ? 34.359 25.991 -67.654 1.00 86.31 1004 GLY A N 1
ATOM 7062 C CA . GLY A 1 1004 ? 34.811 25.368 -66.422 1.00 86.31 1004 GLY A CA 1
ATOM 7063 C C . GLY A 1 1004 ? 35.322 23.952 -66.633 1.00 86.31 1004 GLY A C 1
ATOM 7064 O O . GLY A 1 1004 ? 35.807 23.569 -67.698 1.00 86.31 1004 GLY A O 1
ATOM 7065 N N . THR A 1 1005 ? 35.248 23.181 -65.562 1.00 90.62 1005 THR A N 1
ATOM 7066 C CA . THR A 1 1005 ? 35.801 21.833 -65.466 1.00 90.62 1005 THR A CA 1
ATOM 7067 C C . THR A 1 1005 ? 34.693 20.786 -65.434 1.00 90.62 1005 THR A C 1
ATOM 7069 O O . THR A 1 1005 ? 33.502 21.101 -65.378 1.00 90.62 1005 THR A O 1
ATOM 7072 N N . VAL A 1 1006 ? 35.077 19.508 -65.430 1.00 89.75 1006 VAL A N 1
ATOM 7073 C CA . VAL A 1 1006 ? 34.105 18.434 -65.194 1.00 89.75 1006 VAL A CA 1
ATOM 7074 C C . VAL A 1 1006 ? 33.528 18.488 -63.774 1.00 89.75 1006 VAL A C 1
ATOM 7076 O O . VAL A 1 1006 ? 32.378 18.105 -63.587 1.00 89.75 1006 VAL A O 1
ATOM 7079 N N . VAL A 1 1007 ? 34.260 19.042 -62.799 1.00 92.69 1007 VAL A N 1
ATOM 7080 C CA . VAL A 1 1007 ? 33.754 19.302 -61.440 1.00 92.69 1007 VAL A CA 1
ATOM 7081 C C . VAL A 1 1007 ? 32.647 20.354 -61.476 1.00 92.69 1007 VAL A C 1
ATOM 7083 O O . VAL A 1 1007 ? 31.602 20.162 -60.858 1.00 92.69 1007 VAL A O 1
ATOM 7086 N N . ASP A 1 1008 ? 32.820 21.436 -62.243 1.00 93.00 1008 ASP A N 1
ATOM 7087 C CA . ASP A 1 1008 ? 31.785 22.470 -62.380 1.00 93.00 1008 ASP A CA 1
ATOM 7088 C C . ASP A 1 1008 ? 30.538 21.931 -63.093 1.00 93.00 1008 ASP A C 1
ATOM 7090 O O . ASP A 1 1008 ? 29.417 22.220 -62.678 1.00 93.00 1008 ASP A O 1
ATOM 7094 N N . LEU A 1 1009 ? 30.724 21.099 -64.124 1.00 93.31 1009 LEU A N 1
ATOM 7095 C CA . LEU A 1 1009 ? 29.627 20.398 -64.794 1.00 93.31 1009 LEU A CA 1
ATOM 7096 C C . LEU A 1 1009 ? 28.881 19.465 -63.825 1.00 93.31 1009 LEU A C 1
ATOM 7098 O O . LEU A 1 1009 ? 27.663 19.559 -63.713 1.00 93.31 1009 LEU A O 1
ATOM 7102 N N . THR A 1 1010 ? 29.607 18.618 -63.094 1.00 94.31 1010 THR A N 1
ATOM 7103 C CA . THR A 1 1010 ? 29.045 17.694 -62.090 1.00 94.31 1010 THR A CA 1
ATOM 7104 C C . THR A 1 1010 ? 28.263 18.466 -61.028 1.00 94.31 1010 THR A C 1
ATOM 7106 O O . THR A 1 1010 ? 27.109 18.151 -60.755 1.00 94.31 1010 THR A O 1
ATOM 7109 N N . THR A 1 1011 ? 28.844 19.548 -60.500 1.00 94.75 1011 THR A N 1
ATOM 7110 C CA . THR A 1 1011 ? 28.203 20.435 -59.517 1.00 94.75 1011 THR A CA 1
ATOM 7111 C C . THR A 1 1011 ? 26.900 21.017 -60.065 1.00 94.75 1011 THR A C 1
ATOM 7113 O O . THR A 1 1011 ? 25.879 21.017 -59.377 1.00 94.75 1011 THR A O 1
ATOM 7116 N N . ALA A 1 1012 ? 26.905 21.498 -61.312 1.00 92.94 1012 ALA A N 1
ATOM 7117 C CA . ALA A 1 1012 ? 25.736 22.101 -61.946 1.00 92.94 1012 ALA A CA 1
ATOM 7118 C C . ALA A 1 1012 ? 24.610 21.094 -62.234 1.00 92.94 1012 ALA A C 1
ATOM 7120 O O . ALA A 1 1012 ? 23.445 21.491 -62.264 1.00 92.94 1012 ALA A O 1
ATOM 7121 N N . VAL A 1 1013 ? 24.941 19.817 -62.450 1.00 93.50 1013 VAL A N 1
ATOM 7122 C CA . VAL A 1 1013 ? 23.962 18.731 -62.611 1.00 93.50 1013 VAL A CA 1
ATOM 7123 C C . VAL A 1 1013 ? 23.414 18.307 -61.243 1.00 93.50 1013 VAL A C 1
ATOM 7125 O O . VAL A 1 1013 ? 22.204 18.365 -61.038 1.00 93.50 1013 VAL A O 1
ATOM 7128 N N . ALA A 1 1014 ? 24.282 17.997 -60.277 1.00 92.19 1014 ALA A N 1
ATOM 7129 C CA . ALA A 1 1014 ? 23.917 17.496 -58.945 1.00 92.19 1014 ALA A CA 1
ATOM 7130 C C . ALA A 1 1014 ? 23.181 18.527 -58.056 1.00 92.19 1014 ALA A C 1
ATOM 7132 O O . ALA A 1 1014 ? 22.432 18.183 -57.142 1.00 92.19 1014 ALA A O 1
ATOM 7133 N N . SER A 1 1015 ? 23.343 19.825 -58.326 1.00 90.69 1015 SER A N 1
ATOM 7134 C CA . SER A 1 1015 ? 22.586 20.893 -57.649 1.00 90.69 1015 SER A CA 1
ATOM 7135 C C . SER A 1 1015 ? 21.310 21.319 -58.390 1.00 90.69 1015 SER A C 1
ATOM 7137 O O . SER A 1 1015 ? 20.600 22.218 -57.933 1.00 90.69 1015 SER A O 1
ATOM 7139 N N . SER A 1 1016 ? 21.001 20.701 -59.534 1.00 89.81 1016 SER A N 1
ATOM 7140 C CA . SER A 1 1016 ? 19.881 21.115 -60.380 1.00 89.81 1016 SER A CA 1
ATOM 7141 C C . SER A 1 1016 ? 18.514 20.655 -59.842 1.00 89.81 1016 SER A C 1
ATOM 7143 O O . SER A 1 1016 ? 18.423 19.661 -59.121 1.00 89.81 1016 SER A O 1
ATOM 7145 N N . PRO A 1 1017 ? 17.411 21.329 -60.229 1.00 84.56 1017 PRO A N 1
ATOM 7146 C CA . PRO A 1 1017 ? 16.060 20.822 -59.984 1.00 84.56 1017 PRO A CA 1
ATOM 7147 C C . PRO A 1 1017 ? 15.834 19.423 -60.565 1.00 84.56 1017 PRO A C 1
ATOM 7149 O O . PRO A 1 1017 ? 15.214 18.594 -59.917 1.00 84.56 1017 PRO A O 1
ATOM 7152 N N . ALA A 1 1018 ? 16.422 19.138 -61.728 1.00 82.88 1018 ALA A N 1
ATOM 7153 C CA . ALA A 1 1018 ? 16.328 17.841 -62.385 1.00 82.88 1018 ALA A CA 1
ATOM 7154 C C . ALA A 1 1018 ? 16.865 16.687 -61.528 1.00 82.88 1018 ALA A C 1
ATOM 7156 O O . ALA A 1 1018 ? 16.270 15.617 -61.516 1.00 82.88 1018 ALA A O 1
ATOM 7157 N N . TYR A 1 1019 ? 17.942 16.925 -60.777 1.00 85.06 1019 TYR A N 1
ATOM 7158 C CA . TYR A 1 1019 ? 18.494 15.955 -59.830 1.00 85.06 1019 TYR A CA 1
ATOM 7159 C C . TYR A 1 1019 ? 17.618 15.791 -58.572 1.00 85.06 1019 TYR A C 1
ATOM 7161 O O . TYR A 1 1019 ? 17.616 14.745 -57.940 1.00 85.06 1019 TYR A O 1
ATOM 7169 N N . ARG A 1 1020 ? 16.832 16.811 -58.196 1.00 76.06 1020 ARG A N 1
ATOM 7170 C CA . ARG A 1 1020 ? 15.894 16.731 -57.056 1.00 76.06 1020 ARG A CA 1
ATOM 7171 C C . ARG A 1 1020 ? 14.622 15.959 -57.368 1.00 76.06 1020 ARG A C 1
ATOM 7173 O O . ARG A 1 1020 ? 14.023 15.398 -56.461 1.00 76.06 1020 ARG A O 1
ATOM 7180 N N . GLU A 1 1021 ? 14.182 16.029 -58.615 1.00 70.69 1021 GLU A N 1
ATOM 7181 C CA . GLU A 1 1021 ? 12.880 15.524 -59.053 1.00 70.69 1021 GLU A CA 1
ATOM 7182 C C . GLU A 1 1021 ? 12.974 14.147 -59.730 1.00 70.69 1021 GLU A C 1
ATOM 7184 O O . GLU A 1 1021 ? 11.943 13.517 -59.943 1.00 70.69 1021 GLU A O 1
ATOM 7189 N N . GLY A 1 1022 ? 14.182 13.693 -60.085 1.00 56.53 1022 GLY A N 1
ATOM 7190 C CA . GLY A 1 1022 ? 14.411 12.518 -60.933 1.00 56.53 1022 GLY A CA 1
ATOM 7191 C C . GLY A 1 1022 ? 15.472 11.537 -60.434 1.00 56.53 1022 GLY A C 1
ATOM 7192 O O . GLY A 1 1022 ? 16.126 10.929 -61.274 1.00 56.53 1022 GLY A O 1
ATOM 7193 N N . GLY A 1 1023 ? 15.647 11.414 -59.115 1.00 46.38 1023 GLY A N 1
ATOM 7194 C CA . GLY A 1 1023 ? 16.400 10.329 -58.472 1.00 46.38 1023 GLY A CA 1
ATOM 7195 C C . GLY A 1 1023 ? 15.462 9.379 -57.746 1.00 46.38 1023 GLY A C 1
ATOM 7196 O O . GLY A 1 1023 ? 14.609 9.901 -56.989 1.00 46.38 1023 GLY A O 1
#

Nearest PDB structures (foldseek):
  7sqc-assembly1_M1  TM=3.626E-01  e=1.424E-04  Chlamydomonas reinhardtii
  7n6g-assembly1_3J  TM=3.679E-01  e=6.611E-04  Chlamydomonas reinhardtii
  7n6g-assembly1_3K  TM=4.070E-01  e=2.433E-03  Chlamydomonas reinhardtii
  5n40-assembly1_A  TM=3.212E-01  e=3.144E-02  Yersinia pseudotuberculosis IP 31758
  7wwn-assembly1_A-2  TM=2.505E-01  e=3.792E+00  Thermus thermophilus HB8